Protein 4ZOH (pdb70)

B-factor: mean 32.74, std 12.35, range [12.88, 125.74]

Foldseek 3Di:
DQFQAQDDFPPVPCVVVVNFQAAVNDDDPQAKEKDFQWDQFLKWFKDKDADVQKAFCCLFPNPDCPPPGDGMAHATLGGGMMGIGSDDVVSVVVSVVIDMDIDHDDFFDDQVVQQVVPDDSDPPDPGLFPDWDKFKFFCQPVLQVPFPDKDWDKFWQFKFFQPQVAFKKKKWADQQDAIEIEILAQAQQQVLVVLCVRVVHNRYKYFDGAHRDQQFFRHFQHRVRSRLHSVNNVPRHMYIYGDDLLSCLQAIRIAGGKMWGKMWGHHLVLRTAEMETEMEAEQEAPHPRACVQLVVLQVLLVQCLVFQFPHRIYIYIYTYGYGSGHGHHRGQQSNQLNNQLVNLQVSLVVCVVSVHDSLVSCLVGGDAADQDADGSGDTAHFFGQNVQSVVCVVVVVVLVPDPFFKFKGKGKGFAQDDQKWKKKWFADLQGQIEIETSARDNPLSLQLLLLSLLCVLLVEPSVSYHYYYGICPVTVHGDYDDRLNCCFRRSLNSNVNSNVLNCLLQVLQCVVVVHNDDHHQKRADPPVGDIDHNSRSSNSCVVVVHGSMGMGMGGDPDGTHMKMHMKMWGWHADPLRAIATAEMEIEIEFWRRRHVNSLVVLLQVLQLLLLCSQAPAHFDADPSSHTPASDCVRGPRDDPVRGHPDYHYHYDHRAFDPGPNSGHGRNRVNNSTNNSRNVRRVCSVQPDRDRYDNCDSVNRD/DAFDDAAEAEDPADLRLLVVLQVQVFEAEDALCPVVVVCRVVHVHDGNYYYYPHVHCVLADWDDDPQKTKGRQNHFLVNLLVPPQAQQNVLSVQAADPVRRVRHGPQVQLLQAAQLHRRQFVQQQQQKWWWKDANVGTDIDTSVVQCPFRRHGPDGRSMGTTIMMGGRLPQKFWDWFADDPDRRDGGCKIKIKIFHDDDQATQAIWIWIGQQGRGIDTLVQLRVLRHRDGDDPPSLLVSLVSSLVPGNHDPVYNVVSSVVSSVRSSVTVVRRVD/DDDDDQPFWAWFWEAELNRIDIDTGGQPAFQLVVCVVVPLVQQDDDDQPQQAQLRWKQWQLDTDRSRPAGNRNSGPIYIYWCVNQADPPNHQLLRVLCVVLVVDDPCRLPRRQSRLLVSQCVVPLQDDLVSNCVSRNSHDDDPRVCPSNSRSSNSSSVVVD

CATH classification: 3.90.1170.50 (+4 more: 3.30.365.10, 3.30.365.10, 3.30.365.10)

Radius of gyration: 30.98 Å; Cα contacts (8 Å, |Δi|>4): 3026; chains: 3; bounding box: 85×87×77 Å

Secondary structure (DSSP, 8-state):
--TTS-PPPTTHHHHHTT---BGGG---TT-EEEEEEE-SSSSEEEEE--BTTEEEGGGTSTT--SSS-SSEE-STT-EEEEEEESSHHHHHHHHTT--EEEEE------HHHHTT-SS-SSTT-S-SEEEEEEEEEE-HHHHHHS-SEEEEEEEEEEEEE---SSPP-EEEEE-SS-EEEEES-S-HHHHHHHHHHHHT-S-EEEE--B----TTTTSSPPHHHHHHHHHHHHH-S-EEE---HHHHHHHS-EEEEEEEEEEEEE-TTS-EEEEEEEEEEE--S--HHHHHHHHHHHHHHHHHTTTTB---EEEEEEEEE--SSS-----TTTTHHHHHHHHHHHHHHHHHHTT--HHHHHHHHB--SSSEE-TTS-EE-SS-HHHHHHHHHHHHHHHHHSSSEEEEEEEE--B---SEEEEEEEE-TT--EEEEESS--SSS-HHHHHHHHHHHHHT--GGGEEEE--BTTSSS----S-TT-IIIIIHHHHHHHHHHHHHHHHHHHHHHTT---EETTEEE-TTT--EE-HHHHHHHHHHTT---EEEEEEE--SPPB--EEEEEEEEEE-TT--EEEEEEEEEEE-BS-S-HHHHHHHHHHHHHHHHHHHHT----B-TTS-BS--STTTS----GGGS-S-EEEEE--S---SSTT-B---TTHHHHHHHHHHHHHHHHTT-S---SSSPPGGGG-/--PPP-EEEE-SSHHHHHHHHHH-TT-EEESS-TTHHHHHHTTS---SEEEE-TT-GGG--EEE-SSEEEEETT-BHHHHHTS--TTHHHHHHTSS-HHHHHH-BHHHHHHH--TT-SHHHHHHHTT-EEEEEETTEEEEEEHHHHEEETTEES--TT-EEEEEEEE--TT-EEEEEEE-SSTTPPPSEEEEEEEEEETTEEEEEEEEEESSSSS-EE-HHHHHHHTTPBP-HHHHHHHHHHHGGG-------HHHHHHHHHHHHHHHHHHHH-/-EEE-TT--EEEEEEETTEEEEEEE-TT-BHHHHHHHTT-TTS----SSS-S-TTEEEETTEEEEGGGSBTGGGTT-EEE-GGGTSBTTBPPHHHHHHHHTT--SS-SSHHHHHHHHHHHHHH-SS--HHHHHHHTTT---SSS-SHHHHHHHHHHHHHH-

Solvent-accessible surface area: 39404 Å² total; per-residue (Å²): 160,55,32,32,98,80,41,79,6,76,22,0,110,113,11,1,18,5,127,14,40,4,2,24,25,30,110,53,120,53,28,43,7,0,0,6,16,32,3,120,60,6,8,0,102,11,143,24,112,114,66,173,21,6,22,10,0,78,34,4,8,89,65,137,19,32,13,0,0,14,117,5,0,0,5,22,1,0,1,0,0,0,0,15,15,156,35,27,1,59,0,31,35,43,38,96,65,21,98,40,93,53,92,120,47,92,66,13,44,54,24,49,128,0,42,124,44,167,26,63,0,30,60,67,44,114,28,0,47,95,32,76,100,137,48,141,14,60,68,19,120,98,0,29,177,72,22,82,63,56,15,69,43,42,0,56,0,4,5,0,1,0,2,2,3,9,12,4,1,0,0,0,76,21,86,42,100,58,0,24,0,35,1,2,2,4,2,1,5,66,2,58,66,16,0,35,117,62,29,67,55,126,65,9,64,0,29,7,20,24,4,1,2,0,28,9,1,2,27,9,0,4,8,1,4,15,0,0,0,72,1,0,40,118,45,132,107,5,0,3,0,22,6,16,5,39,17,5,2,32,12,2,1,0,0,5,29,3,51,0,73,8,43,0,0,0,80,129,73,0,42,3,10,0,6,83,20,37,0,6,0,6,0,0,0,16,5,83,35,0,3,99,25,3,10,37,13,0,79,14,0,0,63,0,6,4,1,0,3,80,8,54,0,4,21,0,12,0,30,0,0,4,0,0,4,2,8,0,3,6,6,16,0,13,1,7,2,2,0,0,0,0,1,0,0,0,0,0,3,0,0,74,97,28,73,53,54,12,0,76,0,0,18,96,8,0,0,72,95,19,103,68,78,6,42,21,49,6,52,0,28,25,13,36,2,66,106,2,1,97,36,0,57,119,45,9,63,98,4,109,174,62,105,27,23,4,0,0,0,3,0,0,0,2,0,0,58,27,75,73,0,0,0,66,0,15,5,114,94,97,10,82,6,24,0,3,0,0,1,0,5,10,12,50,2,12,0,0,5,0,0,0,0,0,1,36,21,0,67,20,61,20,141,122,5,78,12,97,52,1,11,24,97,39,8,127,42,0,20,0,8,53,11,18,0,8,32,0,0,0,0,0,0,0,33,69,0,0,76,90,0,43,73,37,0,55,94,2,0,10,136,62,27,141,32,146,124,20,128,106,0,32,5,39,37,112,195,97,56,89,124,7,56,25,68,86,0,0,76,49,0,97,154,73,72,60,77,3,59,16,47,4,89,20,79,26,175,53,85,35,0,0,0,1,1,0,0,0,0,4,0,76,33,41,45,1,0,37,22,86,10,44,76,1,5,0,0,0,0,4,0,34,8,8,6,21,37,11,12,40,1,17,0,1,1,0,0,9,4,1,4,0,3,0,22,16,1,6,3,88,47,40,147,83,1,67,15,108,20,26,20,0,81,47,0,3,0,6,2,0,52,34,8,0,96,85,0,39,24,81,76,52,86,55,2,123,8,76,6,71,13,2,1,6,3,17,19,18,0,0,0,0,0,0,1,0,0,0,0,0,0,0,4,40,41,42,166,119,86,10,42,104,2,17,8,104,28,58,48,15,73,20,9,0,8,98,3,0,0,0,34,9,106,70,47,77,42,0,5,64,9,10,69,112,64,127,71,5,113,42,0,16,3,6,29,39,26,0,26,56,0,3,82,41,123,35,136,8,43,41,0,0,5,12,79,129,22,91,120,14,46,67,53,64,108,76,66,107,55,19,44,0,0,4,13,3,26,10,42,66,0,25,118,33,98,2,20,0,0,10,62,0,0,49,46,21,18,10,6,0,28,37,5,14,6,9,0,6,28,24,0,37,46,8,30,35,27,9,8,0,6,0,0,0,13,0,0,74,1,80,0,49,0,17,26,131,202,34,91,73,74,32,74,3,161,68,0,9,128,58,97,107,53,27,32,49,85,80,6,21,13,8,9,9,0,14,1,42,8,10,108,64,40,77,70,1,11,29,30,6,36,84,7,5,28,24,104,7,35,0,0,0,0,0,0,0,61,57,53,74,61,45,2,89,34,6,32,0,0,0,2,14,0,25,70,34,10,43,42,0,118,4,0,12,115,18,2,94,46,88,164,70,73,124,133,27,14,72,115,0,0,55,48,0,40,111,26,5,122,22,102,107,59,34,30,126,8,29,80,88,1,0,50,36,1,0,84,85,0,0,69,71,5,36,187,70,103,76,8,62,46,118,80,129,17,133,2,43,1,67,0,41,54,108,160,66,102,29,97,4,28,1,2,36,0,0,0,4,5,0,24,106,48,52,21,34,2,4,5,37,3,5,3,28,14,40,4,1,2,2,4,0,8,15,89,45,52,0,1,0,0,3,0,0,0,0,1,9,3,35,59,7,95,5,35,0,2,32,26,17,30,145,137,68,148,37,32,43,0,0,43,0,0,79,66,32,4,0,0,12,9,3,17,9,0,4,0,0,0,1,0,0,30,16,3,10,158,55,70,92,132,3,76,85,132,64,0,23,82,6,0,4,1,2,3,7,11,8,6,2,0,10,10,0,7,81,0,0,76,19,0,7,126,84,89,119

InterPro domains:
  IPR000674 Aldehyde oxidase/xanthine dehydrogenase, a/b hammerhead [PF01315] (17-106)
  IPR000674 Aldehyde oxidase/xanthine dehydrogenase, a/b hammerhead [SM01008] (17-106)
  IPR008274 Aldehyde oxidase/xanthine dehydrogenase, first molybdopterin binding domain [PF02738] (122-366)
  IPR016208 Aldehyde oxidase/xanthine dehydrogenase-like [PTHR11908] (3-694)
  IPR036856 Aldehyde oxidase/xanthine dehydrogenase, a/b hammerhead superfamily [SSF54665] (2-122)
  IPR037165 Aldehyde oxidase/xanthine dehydrogenase, molybdopterin binding domain superfamily [SSF56003] (98-704)
  IPR046867 Aldehyde oxidase/xanthine dehydrogenase, second molybdopterin binding domain [PF20256] (403-648)
  IPR053554 Glyceraldehyde dehydrogenase-related [NF041018] (1-704)

Sequence (1136 aa):
MYIGKPIKRIEDLRLITGKGAYVDDIELPGTLFVAFVRSKYPHARIKVKKEEGIFTGEDINPGKDFPIATKETTYVGQPIAIVIAKDRYEAYDLIESVEVEYEELDYVLDPEKALEDKVKVHSGLSSNIYYHERWKGGDVEKAFKEADLTISDTLINQRVIASPLETRGALAYFDGNKLTFYSSTQSAHYLRRNLVDFLGFENIRVIQPDVGGAFGSKIIAHPEEYALAKLALMLRKPLKWVPTRTEEFISAGHGRDKKLKFEVAVKKDGTILGIRGTLIANLGAPYPDANDDESGNVKSTVRMLPGIYKIIGADIDAYAVHTNITPTQSYRGAGRPEGIYFIERIVNIVADELGIDQYEIRLKNAIDTLPYTNIFGVTYDSGNVKKLLEIGKKYYDELKKEDGCVGVSSYIEITAFGPWEVARISVKYDGKITLVTGTGPHGQGDATAFAQIAADVLELPIEKIEVRWGDTEIIEDGIGTWGSRTVTIGGSAVLLASQKLKDKLIEIGAKILNADEYKEGNVTHKKNGNKVTFNEIVKNAFKMGESLDTTAIYNVKQPPTTPYGVHLALVKVDGTGKVFVKKYVAVDDVGTVINPLLAEGQAIGGIVQGMAQALLEGAFFDENGQLLTTNFQDYPIPTAVEIPEKIDWYYEILGKSPHPTGSKGIGEAGAIAATPTIINAVEQCIKKRITKMPVKFEELVMYPPKFGYVIPDNLNEALEFLEEHQDARPLAGGHSLIPMLKLRLIRPSYIVEIRRFSNLSYITKDGNLYKIGALTTHYNISKSSIPLLSETASNIGDPQVRNMGTIGGSISHLDPSADYPAALIAMDAKVKITSRKGDRVVNFKSFAKDMFTPDLNPGELVTEIQVPTFEGYKFSYQKLERRAGDFAIVGVALLLKLSGDVIEDVRIGLTAVNNVAVRAKGAEEELLGKRLNDEIIEKAATRAMESANPTSGSAEYKKKMVKVLTKRAIITALKMKIINSDQKVKITLKINGEKYETEVEPRRLLVHVLRELGFTGVHIGCDTSNCGACTVIMNGKSVKSCTVLAVEADGAEILTVEGLAKDGKLHPIQEAFWENHALQCGYCTPGMIMEAYWLLREKPNPTEEEIREGISGNLCRCTGYQNIVKAIKAAAEKLS

Structure (mmCIF, N/CA/C/O backbone):
data_4ZOH
#
_entry.id   4ZOH
#
_cell.length_a   143.431
_cell.length_b   143.431
_cell.length_c   235.509
_cell.angle_alpha   90.00
_cell.angle_beta   90.00
_cell.angle_gamma   120.00
#
_symmetry.space_group_name_H-M   'P 65 2 2'
#
loop_
_entity.id
_entity.type
_entity.pdbx_description
1 polymer 'Putative oxidoreductase molybdopterin-binding subunit'
2 polymer 'Putative oxidoreductase FAD-binding subunit'
3 polymer 'Putative oxidoreductase iron-sulfur subunit'
4 non-polymer 'PTERIN CYTOSINE DINUCLEOTIDE'
5 non-polymer 'MOLYBDENUM ATOM'
6 non-polymer 'PENTAETHYLENE GLYCOL'
7 non-polymer DI(HYDROXYETHYL)ETHER
8 non-polymer 'FLAVIN-ADENINE DINUCLEOTIDE'
9 non-polymer 'TETRAETHYLENE GLYCOL'
10 non-polymer 'ACETIC ACID'
11 non-polymer 'FE2/S2 (INORGANIC) CLUSTER'
12 water water
#
loop_
_atom_site.group_PDB
_atom_site.id
_atom_site.type_symbol
_atom_site.label_atom_id
_atom_site.label_alt_id
_atom_site.label_comp_id
_atom_site.label_asym_id
_atom_site.label_entity_id
_atom_site.label_seq_id
_atom_site.pdbx_PDB_ins_code
_atom_site.Cartn_x
_atom_site.Cartn_y
_atom_site.Cartn_z
_atom_site.occupancy
_atom_site.B_iso_or_equiv
_atom_site.auth_seq_id
_atom_site.auth_comp_id
_atom_site.auth_asym_id
_atom_site.auth_atom_id
_atom_site.pdbx_PDB_model_num
ATOM 1 N N . MET A 1 1 ? 87.566 40.337 37.175 1.00 42.18 1 MET A N 1
ATOM 2 C CA . MET A 1 1 ? 88.484 41.183 36.428 1.00 40.00 1 MET A CA 1
ATOM 3 C C . MET A 1 1 ? 87.805 42.475 35.876 1.00 35.54 1 MET A C 1
ATOM 4 O O . MET A 1 1 ? 86.639 42.473 35.474 1.00 39.37 1 MET A O 1
ATOM 9 N N . TYR A 1 2 ? 88.562 43.569 35.824 1.00 31.31 2 TYR A N 1
ATOM 10 C CA . TYR A 1 2 ? 88.073 44.814 35.184 1.00 30.73 2 TYR A CA 1
ATOM 11 C C . TYR A 1 2 ? 88.266 44.916 33.684 1.00 26.04 2 TYR A C 1
ATOM 12 O O . TYR A 1 2 ? 87.445 45.544 33.017 1.00 30.06 2 TYR A O 1
ATOM 21 N N . ILE A 1 3 ? 89.346 44.343 33.159 1.00 28.71 3 ILE A N 1
ATOM 22 C CA . ILE A 1 3 ? 89.585 44.362 31.685 1.00 28.99 3 ILE A CA 1
ATOM 23 C C . ILE A 1 3 ? 88.394 43.642 30.994 1.00 30.46 3 ILE A C 1
ATOM 24 O O . ILE A 1 3 ? 88.056 42.539 31.385 1.00 30.83 3 ILE A O 1
ATOM 29 N N . GLY A 1 4 ? 87.748 44.300 30.033 1.00 28.54 4 GLY A N 1
ATOM 30 C CA . GLY A 1 4 ? 86.700 43.713 29.236 1.00 26.77 4 GLY A CA 1
ATOM 31 C C . GLY A 1 4 ? 85.369 44.199 29.750 1.00 28.29 4 GLY A C 1
ATOM 32 O O . GLY A 1 4 ? 84.382 44.082 29.060 1.00 27.89 4 GLY A O 1
ATOM 33 N N . LYS A 1 5 ? 85.360 44.847 30.909 1.00 28.41 5 LYS A N 1
ATOM 34 C CA . LYS A 1 5 ? 84.095 45.393 31.416 1.00 32.16 5 LYS A CA 1
ATOM 35 C C . LYS A 1 5 ? 83.843 46.834 31.014 1.00 32.03 5 LYS A C 1
ATOM 36 O O . LYS A 1 5 ? 84.839 47.681 30.937 1.00 25.75 5 LYS A O 1
ATOM 42 N N . PRO A 1 6 ? 82.534 47.154 30.800 1.00 28.79 6 PRO A N 1
ATOM 43 C CA . PRO A 1 6 ? 82.194 48.553 30.476 1.00 23.36 6 PRO A CA 1
ATOM 44 C C . PRO A 1 6 ? 82.301 49.425 31.730 1.00 23.77 6 PRO A C 1
ATOM 45 O O . PRO A 1 6 ? 81.319 49.999 32.150 1.00 24.88 6 PRO A O 1
ATOM 49 N N . ILE A 1 7 ? 83.501 49.567 32.291 1.00 23.98 7 ILE A N 1
ATOM 50 C CA . ILE A 1 7 ? 83.711 50.398 33.496 1.00 24.05 7 ILE A CA 1
ATOM 51 C C . ILE A 1 7 ? 83.473 51.878 33.229 1.00 26.32 7 ILE A C 1
ATOM 52 O O . ILE A 1 7 ? 83.991 52.431 32.217 1.00 27.53 7 ILE A O 1
ATOM 57 N N . LYS A 1 8 ? 82.645 52.531 34.053 1.00 24.64 8 LYS A N 1
ATOM 58 C CA . LYS A 1 8 ? 82.323 53.950 33.785 1.00 27.37 8 LYS A CA 1
ATOM 59 C C . LYS A 1 8 ? 83.582 54.846 34.055 1.00 24.36 8 LYS A C 1
ATOM 60 O O . LYS A 1 8 ? 84.448 54.468 34.842 1.00 24.09 8 LYS A O 1
ATOM 66 N N . ARG A 1 9 ? 83.629 56.040 33.470 1.00 23.20 9 ARG A N 1
ATOM 67 C CA . ARG A 1 9 ? 84.911 56.844 33.407 1.00 20.95 9 ARG A CA 1
ATOM 68 C C . ARG A 1 9 ? 85.227 57.438 34.752 1.00 21.35 9 ARG A C 1
ATOM 69 O O . ARG A 1 9 ? 84.375 58.145 35.414 1.00 22.33 9 ARG A O 1
ATOM 77 N N . ILE A 1 10 ? 86.428 57.119 35.196 1.00 20.56 10 ILE A N 1
ATOM 78 C CA . ILE A 1 10 ? 87.019 57.843 36.327 1.00 22.60 10 ILE A CA 1
ATOM 79 C C . ILE A 1 10 ? 87.217 59.355 35.989 1.00 22.32 10 ILE A C 1
ATOM 80 O O . ILE A 1 10 ? 87.364 60.167 36.880 1.00 21.69 10 ILE A O 1
ATOM 85 N N . GLU A 1 11 ? 87.279 59.702 34.710 1.00 22.30 11 GLU A N 1
ATOM 86 C CA . GLU A 1 11 ? 87.538 61.108 34.315 1.00 22.89 11 GLU A CA 1
ATOM 87 C C . GLU A 1 11 ? 86.299 61.983 34.531 1.00 24.86 11 GLU A C 1
ATOM 88 O O . GLU A 1 11 ? 86.472 63.206 34.581 1.00 22.05 11 GLU A O 1
ATOM 94 N N . ASP A 1 12 ? 85.079 61.392 34.644 1.00 20.08 12 ASP A N 1
ATOM 95 C CA . ASP A 1 12 ? 83.856 62.216 34.480 1.00 21.42 12 ASP A CA 1
ATOM 96 C C . ASP A 1 12 ? 83.584 63.218 35.583 1.00 20.75 12 ASP A C 1
ATOM 97 O O . ASP A 1 12 ? 83.118 64.356 35.295 1.00 21.03 12 ASP A O 1
ATOM 102 N N . LEU A 1 13 ? 83.945 62.851 36.819 1.00 19.98 13 LEU A N 1
ATOM 103 C CA . LEU A 1 13 ? 83.470 63.630 37.977 1.00 24.39 13 LEU A CA 1
ATOM 104 C C . LEU A 1 13 ? 83.884 65.099 37.927 1.00 24.88 13 LEU A C 1
ATOM 105 O O . LEU A 1 13 ? 83.039 65.994 38.101 1.00 22.12 13 LEU A O 1
ATOM 110 N N . ARG A 1 14 ? 85.174 65.349 37.645 1.00 22.70 14 ARG A N 1
ATOM 111 C CA . ARG A 1 14 ? 85.657 66.750 37.574 1.00 23.06 14 ARG A CA 1
ATOM 112 C C . ARG A 1 14 ? 84.949 67.526 36.488 1.00 22.58 14 ARG A C 1
ATOM 113 O O . ARG A 1 14 ? 84.707 68.724 36.628 1.00 22.83 14 ARG A O 1
ATOM 121 N N . LEU A 1 15 ? 84.681 66.838 35.376 1.00 22.61 15 LEU A N 1
ATOM 122 C CA . LEU A 1 15 ? 84.232 67.492 34.169 1.00 21.23 15 LEU A CA 1
ATOM 123 C C . LEU A 1 15 ? 82.728 67.760 34.159 1.00 21.63 15 LEU A C 1
ATOM 124 O O . LEU A 1 15 ? 82.319 68.760 33.622 1.00 17.36 15 LEU A O 1
ATOM 129 N N . ILE A 1 16 ? 81.925 66.879 34.767 1.00 18.54 16 ILE A N 1
ATOM 130 C CA . ILE A 1 16 ? 80.463 67.097 34.816 1.00 21.28 16 ILE A CA 1
ATOM 131 C C . ILE A 1 16 ? 80.077 68.109 35.829 1.00 18.62 16 ILE A C 1
ATOM 132 O O . ILE A 1 16 ? 78.976 68.637 35.766 1.00 22.47 16 ILE A O 1
ATOM 137 N N . THR A 1 17 ? 81.005 68.398 36.733 1.00 19.16 17 THR A N 1
ATOM 138 C CA . THR A 1 17 ? 80.842 69.425 37.815 1.00 19.13 17 THR A CA 1
ATOM 139 C C . THR A 1 17 ? 81.613 70.718 37.488 1.00 19.62 17 THR A C 1
ATOM 140 O O . THR A 1 17 ? 81.568 71.721 38.264 1.00 19.54 17 THR A O 1
ATOM 144 N N . GLY A 1 18 ? 82.247 70.750 36.310 1.00 17.92 18 GLY A N 1
ATOM 145 C CA . GLY A 1 18 ? 82.850 72.018 35.835 1.00 18.72 18 GLY A CA 1
ATOM 146 C C . GLY A 1 18 ? 84.080 72.397 36.606 1.00 17.20 18 GLY A C 1
ATOM 147 O O . GLY A 1 18 ? 84.406 73.552 36.727 1.00 18.68 18 GLY A O 1
ATOM 148 N N . LYS A 1 19 ? 84.743 71.398 37.130 1.00 21.69 19 LYS A N 1
ATOM 149 C CA . LYS A 1 19 ? 86.007 71.548 37.890 1.00 23.80 19 LYS A CA 1
ATOM 150 C C . LYS A 1 19 ? 87.195 71.045 37.070 1.00 23.25 19 LYS A C 1
ATOM 151 O O . LYS A 1 19 ? 88.245 70.810 37.620 1.00 24.22 19 LYS A O 1
ATOM 157 N N . GLY A 1 20 ? 87.052 70.865 35.760 1.00 21.33 20 GLY A N 1
ATOM 158 C CA . GLY A 1 20 ? 88.281 70.778 34.950 1.00 23.55 20 GLY A CA 1
ATOM 159 C C . GLY A 1 20 ? 89.193 72.032 35.041 1.00 19.86 20 GLY A C 1
ATOM 160 O O . GLY A 1 20 ? 88.868 73.057 35.684 1.00 17.81 20 GLY A O 1
ATOM 161 N N . ALA A 1 21 ? 90.309 71.954 34.342 1.00 20.76 21 ALA A N 1
ATOM 162 C CA . ALA A 1 21 ? 91.167 73.127 34.149 1.00 20.21 21 ALA A CA 1
ATOM 163 C C . ALA A 1 21 ? 91.801 72.929 32.787 1.00 20.02 21 ALA A C 1
ATOM 164 O O . ALA A 1 21 ? 92.793 72.204 32.618 1.00 20.18 21 ALA A O 1
ATOM 166 N N . TYR A 1 22 ? 91.144 73.544 31.806 1.00 18.07 22 TYR A N 1
ATOM 167 C CA . TYR A 1 22 ? 91.680 73.589 30.446 1.00 18.06 22 TYR A CA 1
ATOM 168 C C . TYR A 1 22 ? 92.628 74.834 30.431 1.00 17.26 22 TYR A C 1
ATOM 169 O O . TYR A 1 22 ? 92.613 75.647 31.383 1.00 16.56 22 TYR A O 1
ATOM 178 N N . VAL A 1 23 ? 93.406 74.976 29.362 1.00 16.45 23 VAL A N 1
ATOM 179 C CA . VAL A 1 23 ? 94.487 75.995 29.359 1.00 14.81 23 VAL A CA 1
ATOM 180 C C . VAL A 1 23 ? 94.007 77.394 29.710 1.00 15.08 23 VAL A C 1
ATOM 181 O O . VAL A 1 23 ? 94.699 78.109 30.436 1.00 13.70 23 VAL A O 1
ATOM 185 N N . ASP A 1 24 ? 92.813 77.798 29.223 1.00 16.41 24 ASP A N 1
ATOM 186 C CA . ASP A 1 24 ? 92.365 79.163 29.495 1.00 16.22 24 ASP A CA 1
ATOM 187 C C . ASP A 1 24 ? 91.767 79.360 30.891 1.00 18.62 24 ASP A C 1
ATOM 188 O O . ASP A 1 24 ? 91.521 80.521 31.317 1.00 16.45 24 ASP A O 1
ATOM 193 N N . ASP A 1 25 ? 91.631 78.243 31.631 1.00 17.82 25 ASP A N 1
ATOM 194 C CA . ASP A 1 25 ? 91.206 78.302 33.022 1.00 19.28 25 ASP A CA 1
ATOM 195 C C . ASP A 1 25 ? 92.388 78.560 33.955 1.00 22.57 25 ASP A C 1
ATOM 196 O O . ASP A 1 25 ? 92.204 78.573 35.193 1.00 18.47 25 ASP A O 1
ATOM 201 N N . ILE A 1 26 ? 93.599 78.643 33.382 1.00 19.70 26 ILE A N 1
ATOM 202 C CA . ILE A 1 26 ? 94.815 78.835 34.174 1.00 19.51 26 ILE A CA 1
ATOM 203 C C . ILE A 1 26 ? 95.298 80.261 34.105 1.00 21.20 26 ILE A C 1
ATOM 204 O O . ILE A 1 26 ? 95.274 80.857 33.052 1.00 21.28 26 ILE A O 1
ATOM 209 N N . GLU A 1 27 ? 95.726 80.786 35.248 1.00 22.06 27 GLU A N 1
ATOM 210 C CA . GLU A 1 27 ? 96.208 82.157 35.374 1.00 27.68 27 GLU A CA 1
ATOM 211 C C . GLU A 1 27 ? 97.491 82.161 36.207 1.00 28.87 27 GLU A C 1
ATOM 212 O O . GLU A 1 27 ? 97.620 81.393 37.141 1.00 26.61 27 GLU A O 1
ATOM 218 N N . LEU A 1 28 ? 98.414 83.060 35.895 1.00 25.47 28 LEU A N 1
ATOM 219 C CA . LEU A 1 28 ? 99.534 83.308 36.776 1.00 23.23 28 LEU A CA 1
ATOM 220 C C . LEU A 1 28 ? 99.566 84.833 37.107 1.00 24.51 28 LEU A C 1
ATOM 221 O O . LEU A 1 28 ? 98.929 85.643 36.402 1.00 24.16 28 LEU A O 1
ATOM 226 N N . PRO A 1 29 ? 100.294 85.242 38.156 1.00 26.17 29 PRO A N 1
ATOM 227 C CA . PRO A 1 29 ? 100.356 86.693 38.532 1.00 24.17 29 PRO A CA 1
ATOM 228 C C . PRO A 1 29 ? 100.923 87.523 37.358 1.00 22.84 29 PRO A C 1
ATOM 229 O O . PRO A 1 29 ? 101.904 87.115 36.755 1.00 22.24 29 PRO A O 1
ATOM 233 N N . GLY A 1 30 ? 100.302 88.654 37.053 1.00 21.65 30 GLY A N 1
ATOM 234 C CA . GLY A 1 30 ? 100.695 89.516 35.943 1.00 22.42 30 GLY A CA 1
ATOM 235 C C . GLY A 1 30 ? 100.600 88.963 34.534 1.00 22.08 30 GLY A C 1
ATOM 236 O O . GLY A 1 30 ? 101.238 89.483 33.646 1.00 23.27 30 GLY A O 1
ATOM 237 N N . THR A 1 31 ? 99.796 87.932 34.313 1.00 21.33 31 THR A N 1
ATOM 238 C CA . THR A 1 31 ? 99.658 87.322 32.991 1.00 20.51 31 THR A CA 1
ATOM 239 C C . THR A 1 31 ? 99.234 88.355 31.965 1.00 20.11 31 THR A C 1
ATOM 240 O O . THR A 1 31 ? 98.307 89.105 32.215 1.00 18.52 31 THR A O 1
ATOM 244 N N . LEU A 1 32 ? 99.939 88.398 30.847 1.00 17.69 32 LEU A N 1
ATOM 245 C CA . LEU A 1 32 ? 99.602 89.258 29.737 1.00 20.50 32 LEU A CA 1
ATOM 246 C C . LEU A 1 32 ? 98.906 88.437 28.621 1.00 20.34 32 LEU A C 1
ATOM 247 O O . LEU A 1 32 ? 99.055 87.202 28.562 1.00 22.03 32 LEU A O 1
ATOM 252 N N . PHE A 1 33 ? 98.148 89.116 27.761 1.00 19.50 33 PHE A N 1
ATOM 253 C CA . PHE A 1 33 ? 97.445 88.436 26.676 1.00 22.37 33 PHE A CA 1
ATOM 254 C C . PHE A 1 33 ? 98.107 88.722 25.347 1.00 23.07 33 PHE A C 1
ATOM 255 O O . PHE A 1 33 ? 98.485 89.865 25.079 1.00 21.92 33 PHE A O 1
ATOM 263 N N . VAL A 1 34 ? 98.243 87.671 24.538 1.00 22.58 34 VAL A N 1
ATOM 264 C CA . VAL A 1 34 ? 98.965 87.684 23.244 1.00 22.54 34 VAL A CA 1
ATOM 265 C C . VAL A 1 34 ? 97.984 87.367 22.111 1.00 24.29 34 VAL A C 1
ATOM 266 O O . VAL A 1 34 ? 97.257 86.373 22.179 1.00 24.22 34 VAL A O 1
ATOM 270 N N . ALA A 1 35 ? 97.969 88.189 21.067 1.00 21.58 35 ALA A N 1
ATOM 271 C CA . ALA A 1 35 ? 97.202 87.864 19.862 1.00 21.77 35 ALA A CA 1
ATOM 272 C C . ALA A 1 35 ? 98.131 87.988 18.657 1.00 25.06 35 ALA A C 1
ATOM 273 O O . ALA A 1 35 ? 99.098 88.779 18.697 1.00 26.16 35 ALA A O 1
ATOM 275 N N . PHE A 1 36 ? 97.848 87.222 17.597 1.00 22.27 36 PHE A N 1
ATOM 276 C CA . PHE A 1 36 ? 98.603 87.296 16.374 1.00 23.05 36 PHE A CA 1
ATOM 277 C C . PHE A 1 36 ? 97.871 88.052 15.271 1.00 26.12 36 PHE A C 1
ATOM 278 O O . PHE A 1 36 ? 96.675 87.854 15.076 1.00 30.72 36 PHE A O 1
ATOM 286 N N . VAL A 1 37 ? 98.594 88.954 14.586 1.00 27.76 37 VAL A N 1
ATOM 287 C CA . VAL A 1 37 ? 98.151 89.564 13.317 1.00 24.80 37 VAL A CA 1
ATOM 288 C C . VAL A 1 37 ? 98.422 88.511 12.261 1.00 22.34 37 VAL A C 1
ATOM 289 O O . VAL A 1 37 ? 99.486 87.863 12.278 1.00 25.68 37 VAL A O 1
ATOM 293 N N . ARG A 1 38 ? 97.446 88.293 11.385 1.00 21.39 38 ARG A N 1
ATOM 294 C CA . ARG A 1 38 ? 97.563 87.223 10.327 1.00 23.71 38 ARG A CA 1
ATOM 295 C C . ARG A 1 38 ? 97.465 87.782 8.896 1.00 24.75 38 ARG A C 1
ATOM 296 O O . ARG A 1 38 ? 96.839 88.856 8.694 1.00 23.00 38 ARG A O 1
ATOM 304 N N . SER A 1 39 ? 98.105 87.096 7.940 1.00 25.48 39 SER A N 1
ATOM 305 C CA . SER A 1 39 ? 98.092 87.553 6.538 1.00 27.58 39 SER A CA 1
ATOM 306 C C . SER A 1 39 ? 96.663 87.639 6.039 1.00 30.41 39 SER A C 1
ATOM 307 O O . SER A 1 39 ? 95.843 86.675 6.224 1.00 27.96 39 SER A O 1
ATOM 310 N N . LYS A 1 40 ? 96.325 88.780 5.447 1.00 26.30 40 LYS A N 1
ATOM 311 C CA . LYS A 1 40 ? 95.064 88.832 4.706 1.00 28.93 40 LYS A CA 1
ATOM 312 C C . LYS A 1 40 ? 95.247 88.415 3.243 1.00 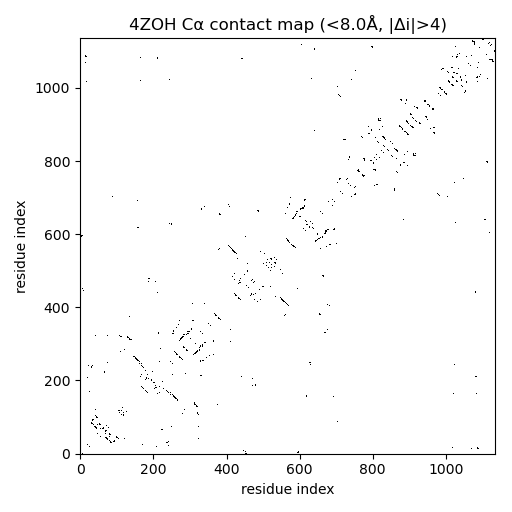26.69 40 LYS A C 1
ATOM 313 O O . LYS A 1 40 ? 94.290 88.356 2.504 1.00 28.16 40 LYS A O 1
ATOM 319 N N . TYR A 1 41 ? 96.460 88.042 2.839 1.00 26.14 41 TYR A N 1
ATOM 320 C CA . TYR A 1 41 ? 96.710 87.610 1.446 1.00 25.62 41 TYR A CA 1
ATOM 321 C C . TYR A 1 41 ? 97.326 86.235 1.348 1.00 28.63 41 TYR A C 1
ATOM 322 O O . TYR A 1 41 ? 98.054 85.814 2.262 1.00 25.12 41 TYR A O 1
ATOM 331 N N . PRO A 1 42 ? 97.024 85.506 0.244 1.00 28.34 42 PRO A N 1
ATOM 332 C CA . PRO A 1 42 ? 97.598 84.174 0.049 1.00 28.49 42 PRO A CA 1
ATOM 333 C C . PRO A 1 42 ? 99.100 84.142 -0.158 1.00 28.55 42 PRO A C 1
ATOM 334 O O . PRO A 1 42 ? 99.779 83.135 0.200 1.00 28.42 42 PRO A O 1
ATOM 338 N N . HIS A 1 43 ? 99.631 85.199 -0.771 1.00 29.91 43 HIS A N 1
ATOM 339 C CA . HIS A 1 43 ? 101.086 85.278 -1.087 1.00 26.43 43 HIS A CA 1
ATOM 340 C C . HIS A 1 43 ? 101.501 86.731 -1.262 1.00 32.43 43 HIS A C 1
ATOM 341 O O . HIS A 1 43 ? 100.965 87.453 -2.105 1.00 32.01 43 HIS A O 1
ATOM 348 N N . ALA A 1 44 ? 102.407 87.180 -0.395 1.00 35.11 44 ALA A N 1
ATOM 349 C CA . ALA A 1 44 ? 102.779 88.603 -0.319 1.00 32.51 44 ALA A CA 1
ATOM 350 C C . ALA A 1 44 ? 104.113 88.767 0.341 1.00 34.20 44 ALA A C 1
ATOM 351 O O . ALA A 1 44 ? 104.516 87.952 1.223 1.00 33.32 44 ALA A O 1
ATOM 353 N N . ARG A 1 45 ? 104.812 89.815 -0.109 1.00 33.57 45 ARG A N 1
ATOM 354 C CA . ARG A 1 45 ? 105.927 90.339 0.688 1.00 35.37 45 ARG A CA 1
ATOM 355 C C . ARG A 1 45 ? 105.365 91.245 1.724 1.00 27.71 45 ARG A C 1
ATOM 356 O O . ARG A 1 45 ? 104.350 91.905 1.490 1.00 29.26 45 ARG A O 1
ATOM 364 N N . ILE A 1 46 ? 105.991 91.214 2.898 1.00 29.35 46 ILE A N 1
ATOM 365 C CA . ILE A 1 46 ? 105.491 91.993 4.037 1.00 31.73 46 ILE A CA 1
ATOM 366 C C . ILE A 1 46 ? 106.546 92.861 4.744 1.00 29.87 46 ILE A C 1
ATOM 367 O O . ILE A 1 46 ? 107.693 92.436 4.900 1.00 27.38 46 ILE A O 1
ATOM 372 N N . LYS A 1 47 ? 106.103 94.016 5.218 1.00 31.18 47 LYS A N 1
ATOM 373 C CA . LYS A 1 47 ? 106.864 94.860 6.176 1.00 39.59 47 LYS A CA 1
ATOM 374 C C . LYS A 1 47 ? 105.910 95.229 7.247 1.00 35.39 47 LYS A C 1
ATOM 375 O O . LYS A 1 47 ? 104.785 95.684 6.972 1.00 37.50 47 LYS A O 1
ATOM 381 N N . VAL A 1 48 ? 106.353 94.994 8.463 1.00 36.40 48 VAL A N 1
ATOM 382 C CA . VAL A 1 48 ? 105.546 95.278 9.610 1.00 36.40 48 VAL A CA 1
ATOM 383 C C . VAL A 1 48 ? 106.332 96.227 10.467 1.00 38.80 48 VAL A C 1
ATOM 384 O O . VAL A 1 48 ? 107.473 95.944 10.789 1.00 39.71 48 VAL A O 1
ATOM 388 N N . LYS A 1 49 ? 105.715 97.344 10.832 1.00 41.62 49 LYS A N 1
ATOM 389 C CA . LYS A 1 49 ? 106.354 98.292 11.717 1.00 49.63 49 LYS A CA 1
ATOM 390 C C . LYS A 1 49 ? 106.342 97.755 13.172 1.00 57.06 49 LYS A C 1
ATOM 391 O O . LYS A 1 49 ? 105.243 97.627 13.798 1.00 43.56 49 LYS A O 1
ATOM 397 N N . LYS A 1 50 ? 107.545 97.420 13.671 1.00 54.74 50 LYS A N 1
ATOM 398 C CA . LYS A 1 50 ? 107.771 97.052 15.087 1.00 52.98 50 LYS A CA 1
ATOM 399 C C . LYS A 1 50 ? 107.527 98.320 15.896 1.00 53.07 50 LYS A C 1
ATOM 400 O O . LYS A 1 50 ? 107.970 99.406 15.496 1.00 51.55 50 LYS A O 1
ATOM 406 N N . GLU A 1 51 ? 106.730 98.174 16.961 1.00 50.97 51 GLU A N 1
ATOM 407 C CA . GLU A 1 51 ? 106.193 99.292 17.798 1.00 44.53 51 GLU A CA 1
ATOM 408 C C . GLU A 1 51 ? 105.931 98.787 19.211 1.00 43.29 51 GLU A C 1
ATOM 409 O O . GLU A 1 51 ? 106.065 97.596 19.469 1.00 47.03 51 GLU A O 1
ATOM 415 N N . GLU A 1 52 ? 105.628 99.687 20.142 1.00 41.70 52 GLU A N 1
ATOM 416 C CA . GLU A 1 52 ? 105.444 99.302 21.523 1.00 40.67 52 GLU A CA 1
ATOM 417 C C . GLU A 1 52 ? 104.255 98.297 21.638 1.00 37.43 52 GLU A C 1
ATOM 418 O O . GLU A 1 52 ? 103.125 98.632 21.283 1.00 34.41 52 GLU A O 1
ATOM 424 N N . GLY A 1 53 ? 104.541 97.074 22.096 1.00 34.55 53 GLY A N 1
ATOM 425 C CA . GLY A 1 53 ? 103.520 96.031 22.271 1.00 31.02 53 GLY A CA 1
ATOM 426 C C . GLY A 1 53 ? 103.341 95.243 20.985 1.00 32.93 53 GLY A C 1
ATOM 427 O O . GLY A 1 53 ? 102.502 94.345 20.948 1.00 26.52 53 GLY A O 1
ATOM 428 N N . ILE A 1 54 ? 104.164 95.549 19.954 1.00 28.36 54 ILE A N 1
ATOM 429 C CA . ILE A 1 54 ? 104.067 94.943 18.611 1.00 26.98 54 ILE A CA 1
ATOM 430 C C . ILE A 1 54 ? 105.375 94.325 18.248 1.00 26.55 54 ILE A C 1
ATOM 431 O O . ILE A 1 54 ? 106.400 95.003 18.176 1.00 32.15 54 ILE A O 1
ATOM 436 N N . PHE A 1 55 ? 105.360 93.001 18.115 1.00 26.16 55 PHE A N 1
ATOM 437 C CA . PHE A 1 55 ? 106.517 92.172 17.758 1.00 22.39 55 PHE A CA 1
ATOM 438 C C . PHE A 1 55 ? 106.340 91.602 16.351 1.00 24.84 55 PHE A C 1
ATOM 439 O O . PHE A 1 55 ? 105.204 91.520 15.834 1.00 22.29 55 PHE A O 1
ATOM 447 N N . THR A 1 56 ? 107.443 91.203 15.717 1.00 23.85 56 THR A N 1
ATOM 448 C CA . THR A 1 56 ? 107.296 90.740 14.339 1.00 27.14 56 THR A CA 1
ATOM 449 C C . THR A 1 56 ? 108.032 89.440 14.238 1.00 25.01 56 THR A C 1
ATOM 450 O O . THR A 1 56 ? 108.663 89.009 15.207 1.00 25.73 56 THR A O 1
ATOM 454 N N . GLY A 1 57 ? 108.032 88.858 13.047 1.00 25.54 57 GLY A N 1
ATOM 455 C CA . GLY A 1 57 ? 108.727 87.617 12.865 1.00 25.83 57 GLY A CA 1
ATOM 456 C C . GLY A 1 57 ? 110.193 87.724 13.154 1.00 26.25 57 GLY A C 1
ATOM 457 O O . GLY A 1 57 ? 110.829 86.707 13.449 1.00 28.01 57 GLY A O 1
ATOM 458 N N . GLU A 1 58 ? 110.758 88.923 13.008 1.00 25.73 58 GLU A N 1
ATOM 459 C CA . GLU A 1 58 ? 112.225 89.120 13.255 1.00 29.77 58 GLU A CA 1
ATOM 460 C C . GLU A 1 58 ? 112.577 88.882 14.697 1.00 26.70 58 GLU A C 1
ATOM 461 O O . GLU A 1 58 ? 113.669 88.464 14.988 1.00 26.62 58 GLU A O 1
ATOM 467 N N . ASP A 1 59 ? 111.623 89.138 15.585 1.00 25.84 59 ASP A N 1
ATOM 468 C CA . ASP A 1 59 ? 111.786 88.836 17.000 1.00 29.44 59 ASP A CA 1
ATOM 469 C C . ASP A 1 59 ? 111.756 87.358 17.314 1.00 27.78 59 ASP A C 1
ATOM 470 O O . ASP A 1 59 ? 112.182 86.959 18.386 1.00 30.10 59 ASP A O 1
ATOM 475 N N . ILE A 1 60 ? 111.248 86.549 16.386 1.00 28.42 60 ILE A N 1
ATOM 476 C CA . ILE A 1 60 ? 111.062 85.136 16.611 1.00 26.28 60 ILE A CA 1
ATOM 477 C C . ILE A 1 60 ? 112.024 84.222 15.841 1.00 27.14 60 ILE A C 1
ATOM 478 O O . ILE A 1 60 ? 112.606 83.267 16.389 1.00 26.69 60 ILE A O 1
ATOM 483 N N . ASN A 1 61 ? 112.141 84.440 14.540 1.00 27.98 61 ASN A N 1
ATOM 484 C CA . ASN A 1 61 ? 112.936 83.547 13.730 1.00 27.78 61 ASN A CA 1
ATOM 485 C C . ASN A 1 61 ? 113.641 84.428 12.612 1.00 31.57 61 ASN A C 1
ATOM 486 O O . ASN A 1 61 ? 113.375 84.242 11.411 1.00 28.64 61 ASN A O 1
ATOM 491 N N . PRO A 1 62 ? 114.490 85.428 13.029 1.00 33.19 62 PRO A N 1
ATOM 492 C CA . PRO A 1 62 ? 115.183 86.308 12.062 1.00 35.71 62 PRO A CA 1
ATOM 493 C C . PRO A 1 62 ? 115.845 85.460 10.948 1.00 33.46 62 PRO A C 1
ATOM 494 O O . PRO A 1 62 ? 116.407 84.378 11.218 1.00 34.21 62 PRO A O 1
ATOM 498 N N . GLY A 1 63 ? 115.656 85.868 9.701 1.00 30.72 63 GLY A N 1
ATOM 499 C CA . GLY A 1 63 ? 116.307 85.144 8.620 1.00 35.61 63 GLY A CA 1
ATOM 500 C C . GLY A 1 63 ? 115.475 84.000 8.106 1.00 40.30 63 GLY A C 1
ATOM 501 O O . GLY A 1 63 ? 115.897 83.325 7.182 1.00 37.74 63 GLY A O 1
ATOM 502 N N . LYS A 1 64 ? 114.287 83.771 8.694 1.00 35.25 64 LYS A N 1
ATOM 503 C CA . LYS A 1 64 ? 113.377 82.717 8.218 1.00 31.08 64 LYS A CA 1
ATOM 504 C C . LYS A 1 64 ? 111.943 83.206 8.110 1.00 29.04 64 LYS A C 1
ATOM 505 O O . LYS A 1 64 ? 111.569 84.261 8.638 1.00 31.77 64 LYS A O 1
ATOM 511 N N . ASP A 1 65 ? 111.151 82.499 7.345 1.00 28.87 65 ASP A N 1
ATOM 512 C CA . ASP A 1 65 ? 109.763 82.906 7.193 1.00 36.17 65 ASP A CA 1
ATOM 513 C C . ASP A 1 65 ? 108.826 81.924 7.975 1.00 36.41 65 ASP A C 1
ATOM 514 O O . ASP A 1 65 ? 107.624 81.970 7.790 1.00 41.21 65 ASP A O 1
ATOM 519 N N . PHE A 1 66 ? 109.387 81.026 8.786 1.00 39.03 66 PHE A N 1
ATOM 520 C CA . PHE A 1 66 ? 108.642 79.989 9.582 1.00 37.20 66 PHE A CA 1
ATOM 521 C C . PHE A 1 66 ? 109.449 79.851 10.859 1.00 39.61 66 PHE A C 1
ATOM 522 O O . PHE A 1 66 ? 110.691 79.852 10.766 1.00 33.12 66 PHE A O 1
ATOM 530 N N . PRO A 1 67 ? 108.789 79.730 12.038 1.00 33.85 67 PRO A N 1
ATOM 531 C CA . PRO A 1 67 ? 107.296 79.645 12.175 1.00 32.23 67 PRO A CA 1
ATOM 532 C C . PRO A 1 67 ? 106.519 80.901 11.838 1.00 27.98 67 PRO A C 1
ATOM 533 O O . PRO A 1 67 ? 105.349 80.810 11.360 1.00 32.60 67 PRO A O 1
ATOM 537 N N . ILE A 1 68 ? 107.108 82.071 12.102 1.00 25.42 68 ILE A N 1
ATOM 538 C CA . ILE A 1 68 ? 106.404 83.350 11.826 1.00 23.46 68 ILE A CA 1
ATOM 539 C C . ILE A 1 68 ? 106.976 83.967 10.513 1.00 28.49 68 ILE A C 1
ATOM 540 O O . ILE A 1 68 ? 108.186 83.912 10.312 1.00 30.23 68 ILE A O 1
ATOM 545 N N . ALA A 1 69 ? 106.130 84.515 9.623 1.00 30.90 69 ALA A N 1
ATOM 546 C CA . ALA A 1 69 ? 106.645 85.081 8.393 1.00 29.38 69 ALA A CA 1
ATOM 547 C C . ALA A 1 69 ? 107.297 86.387 8.774 1.00 32.98 69 ALA A C 1
ATOM 548 O O . ALA A 1 69 ? 106.735 87.148 9.620 1.00 30.63 69 ALA A O 1
ATOM 550 N N . THR A 1 70 ? 108.476 86.625 8.165 1.00 32.22 70 THR A N 1
ATOM 551 C CA . THR A 1 70 ? 109.279 87.902 8.323 1.00 32.36 70 THR A CA 1
ATOM 552 C C . THR A 1 70 ? 109.294 88.783 7.078 1.00 30.83 70 THR A C 1
ATOM 553 O O . THR A 1 70 ? 108.878 89.922 7.156 1.00 32.94 70 THR A O 1
ATOM 557 N N . LYS A 1 71 ? 109.716 88.239 5.925 1.00 38.75 71 LYS A N 1
ATOM 558 C CA . LYS A 1 71 ? 109.643 88.939 4.586 1.00 38.45 71 LYS A CA 1
ATOM 559 C C . LYS A 1 71 ? 108.515 88.504 3.672 1.00 39.17 71 LYS A C 1
ATOM 560 O O . LYS A 1 71 ? 108.052 89.295 2.806 1.00 38.16 71 LYS A O 1
ATOM 566 N N . GLU A 1 72 ? 108.090 87.239 3.818 1.00 35.44 72 GLU A N 1
ATOM 567 C CA . GLU A 1 72 ? 107.169 86.672 2.851 1.00 31.16 72 GLU A CA 1
ATOM 568 C C . GLU A 1 72 ? 106.139 85.734 3.517 1.00 29.85 72 GLU A C 1
ATOM 569 O O . GLU A 1 72 ? 106.515 84.692 4.103 1.00 24.09 72 GLU A O 1
ATOM 575 N N . THR A 1 73 ? 104.870 86.124 3.397 1.00 30.51 73 THR A N 1
ATOM 576 C CA . THR A 1 73 ? 103.764 85.319 3.866 1.00 32.23 73 THR A CA 1
ATOM 577 C C . THR A 1 73 ? 103.172 84.453 2.744 1.00 33.01 73 THR A C 1
ATOM 578 O O . THR A 1 73 ? 102.921 84.980 1.649 1.00 36.49 73 THR A O 1
ATOM 582 N N . THR A 1 74 ? 102.909 83.171 3.063 1.00 29.35 74 THR A N 1
ATOM 583 C CA . THR A 1 74 ? 102.448 82.150 2.155 1.00 25.72 74 THR A CA 1
ATOM 584 C C . THR A 1 74 ? 101.012 81.578 2.278 1.00 31.23 74 THR A C 1
ATOM 585 O O . THR A 1 74 ? 100.710 80.592 1.571 1.00 27.33 74 THR A O 1
ATOM 589 N N . TYR A 1 75 ? 100.139 82.179 3.113 1.00 27.74 75 TYR A N 1
ATOM 590 C CA . TYR A 1 75 ? 98.713 81.771 3.218 1.00 26.65 75 TYR A CA 1
ATOM 591 C C . TYR A 1 75 ? 97.957 82.768 4.025 1.00 25.53 75 TYR A C 1
ATOM 592 O O . TYR A 1 75 ? 98.502 83.303 5.008 1.00 28.29 75 TYR A O 1
ATOM 601 N N . VAL A 1 76 ? 96.735 83.074 3.608 1.00 24.27 76 VAL A N 1
ATOM 602 C CA . VAL A 1 76 ? 95.771 83.761 4.468 1.00 24.98 76 VAL A CA 1
ATOM 603 C C . VAL A 1 76 ? 95.687 82.982 5.807 1.00 27.87 76 VAL A C 1
ATOM 604 O O . VAL A 1 76 ? 95.639 81.714 5.816 1.00 26.87 76 VAL A O 1
ATOM 608 N N . GLY A 1 77 ? 95.822 83.734 6.906 1.00 26.47 77 GLY A N 1
ATOM 609 C CA . GLY A 1 77 ? 95.812 83.173 8.260 1.00 24.30 77 GLY A CA 1
ATOM 610 C C . GLY A 1 77 ? 97.204 82.992 8.850 1.00 27.29 77 GLY A C 1
ATOM 611 O O . GLY A 1 77 ? 97.317 82.640 10.052 1.00 23.50 77 GLY A O 1
ATOM 612 N N . GLN A 1 78 ? 98.262 83.173 8.033 1.00 21.83 78 GLN A N 1
ATOM 613 C CA . GLN A 1 78 ? 99.608 83.035 8.586 1.00 21.49 78 GLN A CA 1
ATOM 614 C C . GLN A 1 78 ? 99.897 84.167 9.575 1.00 21.46 78 GLN A C 1
ATOM 615 O O . GLN A 1 78 ? 99.576 85.319 9.303 1.00 23.02 78 GLN A O 1
ATOM 621 N N . PRO A 1 79 ? 100.444 83.819 10.749 1.00 22.56 79 PRO A N 1
ATOM 622 C CA . PRO A 1 79 ? 100.932 84.896 11.632 1.00 22.79 79 PRO A CA 1
ATOM 623 C C . PRO A 1 79 ? 102.099 85.735 11.007 1.00 23.59 79 PRO A C 1
ATOM 624 O O . PRO A 1 79 ? 103.139 85.181 10.507 1.00 22.96 79 PRO A O 1
ATOM 628 N N . ILE A 1 80 ? 101.885 87.037 11.033 1.00 23.56 80 ILE A N 1
ATOM 629 C CA . ILE A 1 80 ? 102.862 87.995 10.500 1.00 28.44 80 ILE A CA 1
ATOM 630 C C . ILE A 1 80 ? 103.347 89.011 11.546 1.00 28.45 80 ILE A C 1
ATOM 631 O O . ILE A 1 80 ? 104.360 89.701 11.335 1.00 29.60 80 ILE A O 1
ATOM 636 N N . ALA A 1 81 ? 102.655 89.061 12.684 1.00 26.80 81 ALA A N 1
ATOM 637 C CA . ALA A 1 81 ? 102.994 89.967 13.783 1.00 29.04 81 ALA A CA 1
ATOM 638 C C . ALA A 1 81 ? 102.356 89.444 15.075 1.00 31.07 81 ALA A C 1
ATOM 639 O O . ALA A 1 81 ? 101.354 88.679 15.012 1.00 30.83 81 ALA A O 1
ATOM 641 N N . ILE A 1 82 ? 102.891 89.877 16.222 1.00 29.03 82 ILE A N 1
ATOM 642 C CA . ILE A 1 82 ? 102.394 89.446 17.556 1.00 28.28 82 ILE A CA 1
ATOM 643 C C . ILE A 1 82 ? 102.151 90.699 18.391 1.00 29.01 82 ILE A C 1
ATOM 644 O O . ILE A 1 82 ? 103.066 91.534 18.495 1.00 27.09 82 ILE A O 1
ATOM 649 N N . VAL A 1 83 ? 100.936 90.872 18.936 1.00 25.03 83 VAL A N 1
ATOM 650 C CA . VAL A 1 83 ? 100.712 91.956 19.811 1.00 22.53 83 VAL A CA 1
ATOM 651 C C . VAL A 1 83 ? 100.593 91.419 21.238 1.00 28.49 83 VAL A C 1
ATOM 652 O O . VAL A 1 83 ? 100.124 90.249 21.443 1.00 22.03 83 VAL A O 1
ATOM 656 N N . ILE A 1 84 ? 100.992 92.275 22.209 1.00 28.35 84 ILE A N 1
ATOM 657 C CA . ILE A 1 84 ? 100.886 91.979 23.666 1.00 26.19 84 ILE A CA 1
ATOM 658 C C . ILE A 1 84 ? 100.127 93.082 24.410 1.00 27.48 84 ILE A C 1
ATOM 659 O O . ILE A 1 84 ? 100.376 94.284 24.203 1.00 27.39 84 ILE A O 1
ATOM 664 N N . ALA A 1 85 ? 99.132 92.707 25.207 1.00 21.58 85 ALA A N 1
ATOM 665 C CA . ALA A 1 85 ? 98.414 93.729 25.959 1.00 22.92 85 ALA A CA 1
ATOM 666 C C . ALA A 1 85 ? 97.983 93.195 27.344 1.00 24.52 85 ALA A C 1
ATOM 667 O O . ALA A 1 85 ? 98.193 92.019 27.676 1.00 25.04 85 ALA A O 1
ATOM 669 N N . LYS A 1 86 ? 97.370 94.067 28.119 1.00 26.44 86 LYS A N 1
ATOM 670 C CA . LYS A 1 86 ? 96.967 93.798 29.479 1.00 31.04 86 LYS A CA 1
ATOM 671 C C . LYS A 1 86 ? 95.927 92.729 29.542 1.00 30.06 86 LYS A C 1
ATOM 672 O O . LYS A 1 86 ? 95.898 92.022 30.530 1.00 27.83 86 LYS A O 1
ATOM 678 N N . ASP A 1 87 ? 95.032 92.674 28.546 1.00 28.78 87 ASP A N 1
ATOM 679 C CA . ASP A 1 87 ? 94.005 91.612 28.453 1.00 29.13 87 ASP A CA 1
ATOM 680 C C . ASP A 1 87 ? 93.516 91.392 27.018 1.00 25.49 87 ASP A C 1
ATOM 681 O O . ASP A 1 87 ? 93.891 92.155 26.104 1.00 23.38 87 ASP A O 1
ATOM 686 N N . ARG A 1 88 ? 92.688 90.368 26.810 1.00 23.00 88 ARG A N 1
ATOM 687 C CA . ARG A 1 88 ? 92.279 89.978 25.464 1.00 21.47 88 ARG A CA 1
ATOM 688 C C . ARG A 1 88 ? 91.559 91.081 24.680 1.00 23.05 88 ARG A C 1
ATOM 689 O O . ARG A 1 88 ? 91.763 91.176 23.460 1.00 23.34 88 ARG A O 1
ATOM 697 N N . TYR A 1 89 ? 90.740 91.885 25.364 1.00 18.76 89 TYR A N 1
ATOM 698 C CA . TYR A 1 89 ? 89.960 92.921 24.728 1.00 21.37 89 TYR A CA 1
ATOM 699 C C . TYR A 1 89 ? 90.903 93.974 24.181 1.00 22.65 89 TYR A C 1
ATOM 700 O O . TYR A 1 89 ? 90.752 94.386 23.046 1.00 23.42 89 TYR A O 1
ATOM 709 N N . GLU A 1 90 ? 91.904 94.353 24.982 1.00 23.23 90 GLU A N 1
ATOM 710 C CA . GLU A 1 90 ? 92.858 95.378 24.594 1.00 23.65 90 GLU A CA 1
ATOM 711 C C . GLU A 1 90 ? 93.820 94.853 23.588 1.00 22.94 90 GLU A C 1
ATOM 712 O O . GLU A 1 90 ? 94.197 95.592 22.675 1.00 24.46 90 GLU A O 1
ATOM 718 N N . ALA A 1 91 ? 94.162 93.566 23.684 1.00 22.56 91 ALA A N 1
ATOM 719 C CA . ALA A 1 91 ? 94.982 92.914 22.646 1.00 23.80 91 ALA A CA 1
ATOM 720 C C . ALA A 1 91 ? 94.326 93.054 21.272 1.00 26.96 91 ALA A C 1
ATOM 721 O O . ALA A 1 91 ? 95.008 93.356 20.262 1.00 22.61 91 ALA A O 1
ATOM 723 N N . TYR A 1 92 ? 92.998 92.868 21.215 1.00 28.07 92 TYR A N 1
ATOM 724 C CA . TYR A 1 92 ? 92.365 92.906 19.901 1.00 28.76 92 TYR A CA 1
ATOM 725 C C . TYR A 1 92 ? 92.176 94.345 19.420 1.00 26.66 92 TYR A C 1
ATOM 726 O O . TYR A 1 92 ? 92.232 94.570 18.235 1.00 28.58 92 TYR A O 1
ATOM 735 N N . ASP A 1 93 ? 92.022 95.300 20.337 1.00 25.96 93 ASP A N 1
ATOM 736 C CA . ASP A 1 93 ? 92.125 96.725 19.984 1.00 31.33 93 ASP A CA 1
ATOM 737 C C . ASP A 1 93 ? 93.484 96.975 19.353 1.00 32.01 93 ASP A C 1
ATOM 738 O O . ASP A 1 93 ? 93.549 97.515 18.263 1.00 33.33 93 ASP A O 1
ATOM 743 N N . LEU A 1 94 ? 94.563 96.540 20.026 1.00 29.56 94 LEU A N 1
ATOM 744 C CA . LEU A 1 94 ? 95.908 96.762 19.530 1.00 25.48 94 LEU A CA 1
ATOM 745 C C . LEU A 1 94 ? 96.179 96.143 18.174 1.00 29.91 94 LEU A C 1
ATOM 746 O O . LEU A 1 94 ? 96.976 96.683 17.408 1.00 30.92 94 LEU A O 1
ATOM 751 N N . ILE A 1 95 ? 95.532 95.002 17.865 1.00 31.28 95 ILE A N 1
ATOM 752 C CA . ILE A 1 95 ? 95.662 94.370 16.541 1.00 28.76 95 ILE A CA 1
ATOM 753 C C . ILE A 1 95 ? 95.362 95.429 15.425 1.00 28.23 95 ILE A C 1
ATOM 754 O O . ILE A 1 95 ? 96.073 95.518 14.440 1.00 31.29 95 ILE A O 1
ATOM 759 N N . GLU A 1 96 ? 94.326 96.223 15.613 1.00 28.49 96 GLU A N 1
ATOM 760 C CA . GLU A 1 96 ? 93.873 97.213 14.631 1.00 33.18 96 GLU A CA 1
ATOM 761 C C . GLU A 1 96 ? 94.864 98.353 14.382 1.00 40.61 96 GLU A C 1
ATOM 762 O O . GLU A 1 96 ? 94.718 99.077 13.402 1.00 41.09 96 GLU A O 1
ATOM 768 N N . SER A 1 97 ? 95.856 98.514 15.262 1.00 38.05 97 SER A N 1
ATOM 769 C CA . SER A 1 97 ? 96.901 99.523 15.084 1.00 39.11 97 SER A CA 1
ATOM 770 C C . SER A 1 97 ? 98.085 99.009 14.354 1.00 37.23 97 SER A C 1
ATOM 771 O O . SER A 1 97 ? 98.944 99.817 14.012 1.00 48.06 97 SER A O 1
ATOM 774 N N . VAL A 1 98 ? 98.203 97.694 14.143 1.00 30.96 98 VAL A N 1
ATOM 775 C CA . VAL A 1 98 ? 99.433 97.207 13.545 1.00 30.41 98 VAL A CA 1
ATOM 776 C C . VAL A 1 98 ? 99.470 97.701 12.093 1.00 33.03 98 VAL A C 1
ATOM 777 O O . VAL A 1 98 ? 98.426 97.865 11.489 1.00 35.55 98 VAL A O 1
ATOM 781 N N . GLU A 1 99 ? 100.674 97.984 11.599 1.00 38.50 99 GLU A N 1
ATOM 782 C CA . GLU A 1 99 ? 100.923 98.624 10.321 1.00 41.44 99 GLU A CA 1
ATOM 783 C C . GLU A 1 99 ? 101.686 97.669 9.435 1.00 37.34 99 GLU A C 1
ATOM 784 O O . GLU A 1 99 ? 102.868 97.380 9.647 1.00 34.68 99 GLU A O 1
ATOM 790 N N . VAL A 1 100 ? 100.989 97.138 8.437 1.00 38.55 100 VAL A N 1
ATOM 791 C CA . VAL A 1 100 ? 101.580 96.077 7.601 1.00 37.13 100 VAL A CA 1
ATOM 792 C C . VAL A 1 100 ? 101.644 96.596 6.196 1.00 34.77 100 VAL A C 1
ATOM 793 O O . VAL A 1 100 ? 100.678 97.166 5.692 1.00 30.64 100 VAL A O 1
ATOM 797 N N . GLU A 1 101 ? 102.775 96.389 5.575 1.00 31.23 101 GLU A N 1
ATOM 798 C CA . GLU A 1 101 ? 102.862 96.769 4.199 1.00 37.17 101 GLU A CA 1
ATOM 799 C C . GLU A 1 101 ? 102.986 95.474 3.377 1.00 33.40 101 GLU A C 1
ATOM 800 O O . GLU A 1 101 ? 103.944 94.664 3.543 1.00 34.57 101 GLU A O 1
ATOM 806 N N . TYR A 1 102 ? 102.003 95.289 2.494 1.00 29.58 102 TYR A N 1
ATOM 807 C CA . TYR A 1 102 ? 101.931 94.120 1.608 1.00 28.72 102 TYR A CA 1
ATOM 808 C C . TYR A 1 102 ? 102.336 94.401 0.144 1.00 28.30 102 TYR A C 1
ATOM 809 O O . TYR A 1 102 ? 101.909 95.364 -0.432 1.00 29.78 102 TYR A O 1
ATOM 818 N N . GLU A 1 103 ? 103.130 93.523 -0.427 1.00 30.48 103 GLU A N 1
ATOM 819 C CA . GLU A 1 103 ? 103.303 93.435 -1.881 1.00 38.13 103 GLU A CA 1
ATOM 820 C C . GLU A 1 103 ? 102.725 92.116 -2.392 1.00 30.98 103 GLU A C 1
ATOM 821 O O . GLU A 1 103 ? 103.350 91.072 -2.222 1.00 32.22 103 GLU A O 1
ATOM 827 N N . GLU A 1 104 ? 101.529 92.177 -2.975 1.00 33.34 104 GLU A N 1
ATOM 828 C CA . GLU A 1 104 ? 100.809 90.988 -3.395 1.00 32.60 104 GLU A CA 1
ATOM 829 C C . GLU A 1 104 ? 101.595 90.305 -4.462 1.00 35.00 104 GLU A C 1
ATOM 830 O O . GLU A 1 104 ? 101.990 90.956 -5.404 1.00 35.83 104 GLU A O 1
ATOM 836 N N . LEU A 1 105 ? 101.894 89.026 -4.240 1.00 35.22 105 LEU A N 1
ATOM 837 C CA . LEU A 1 105 ? 102.519 88.155 -5.212 1.00 34.64 105 LEU A CA 1
ATOM 838 C C . LEU A 1 105 ? 101.508 87.211 -5.793 1.00 42.53 105 LEU A C 1
ATOM 839 O O . LEU A 1 105 ? 100.337 87.125 -5.341 1.00 35.77 105 LEU A O 1
ATOM 844 N N . ASP A 1 106 ? 101.965 86.517 -6.826 1.00 42.56 106 ASP A N 1
ATOM 845 C CA . ASP A 1 106 ? 101.136 85.532 -7.465 1.00 44.52 106 ASP A CA 1
ATOM 846 C C . ASP A 1 106 ? 101.137 84.268 -6.560 1.00 41.51 106 ASP A C 1
ATOM 847 O O . ASP A 1 106 ? 102.159 83.904 -5.939 1.00 36.30 106 ASP A O 1
ATOM 852 N N . TYR A 1 107 ? 99.994 83.588 -6.576 1.00 35.13 107 TYR A N 1
ATOM 853 C CA . TYR A 1 107 ? 99.739 82.441 -5.716 1.00 36.06 107 TYR A CA 1
ATOM 854 C C . TYR A 1 107 ? 99.024 81.303 -6.427 1.00 34.41 107 TYR A C 1
ATOM 855 O O . TYR A 1 107 ? 98.365 81.515 -7.455 1.00 29.70 107 TYR A O 1
ATOM 864 N N . VAL A 1 108 ? 99.187 80.099 -5.892 1.00 30.98 108 VAL A N 1
ATOM 865 C CA . VAL A 1 108 ? 98.515 78.941 -6.445 1.00 32.29 108 VAL A CA 1
ATOM 866 C C . VAL A 1 108 ? 97.708 78.160 -5.346 1.00 32.78 108 VAL A C 1
ATOM 867 O O . VAL A 1 108 ? 98.259 77.873 -4.286 1.00 37.03 108 VAL A O 1
ATOM 871 N N . LEU A 1 109 ? 96.429 77.876 -5.634 1.00 30.58 109 LEU A N 1
ATOM 872 C CA . LEU A 1 109 ? 95.434 77.173 -4.773 1.00 33.47 109 LEU A CA 1
ATOM 873 C C . LEU A 1 109 ? 95.231 75.688 -5.116 1.00 34.33 109 LEU A C 1
ATOM 874 O O . LEU A 1 109 ? 95.037 74.812 -4.237 1.00 37.73 109 LEU A O 1
ATOM 879 N N . ASP A 1 110 ? 95.315 75.384 -6.399 1.00 33.10 110 ASP A N 1
ATOM 880 C CA . ASP A 1 110 ? 95.054 74.035 -6.862 1.00 26.22 110 ASP A CA 1
ATOM 881 C C . ASP A 1 110 ? 96.343 73.251 -6.960 1.00 24.44 110 ASP A C 1
ATOM 882 O O . ASP A 1 110 ? 97.229 73.681 -7.698 1.00 27.45 110 ASP A O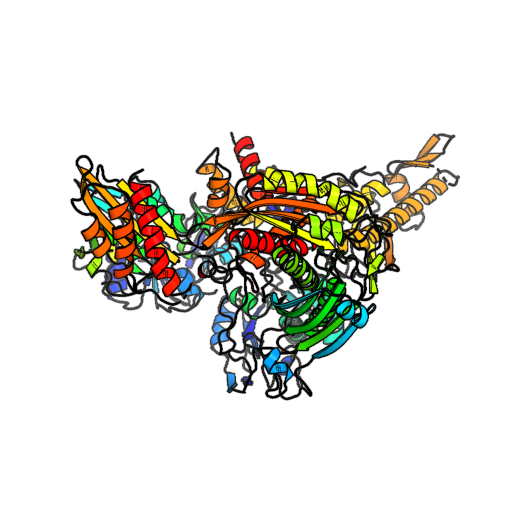 1
ATOM 887 N N . PRO A 1 111 ? 96.478 72.096 -6.235 1.00 24.69 111 PRO A N 1
ATOM 888 C CA . PRO A 1 111 ? 97.760 71.385 -6.194 1.00 24.66 111 PRO A CA 1
ATOM 889 C C . PRO A 1 111 ? 98.209 70.782 -7.539 1.00 32.45 111 PRO A C 1
ATOM 890 O O . PRO A 1 111 ? 99.424 70.487 -7.739 1.00 27.23 111 PRO A O 1
ATOM 894 N N . GLU A 1 112 ? 97.219 70.574 -8.416 1.00 33.77 112 GLU A N 1
ATOM 895 C CA . GLU A 1 112 ? 97.429 70.143 -9.780 1.00 36.56 112 GLU A CA 1
ATOM 896 C C . GLU A 1 112 ? 98.074 71.190 -10.654 1.00 34.42 112 GLU A C 1
ATOM 897 O O . GLU A 1 112 ? 98.964 70.838 -11.405 1.00 37.54 112 GLU A O 1
ATOM 903 N N . LYS A 1 113 ? 97.609 72.438 -10.579 1.00 35.12 113 LYS A N 1
ATOM 904 C CA . LYS A 1 113 ? 98.347 73.595 -11.097 1.00 35.58 113 LYS A CA 1
ATOM 905 C C . LYS A 1 113 ? 99.717 73.696 -10.452 1.00 36.92 113 LYS A C 1
ATOM 906 O O . LYS A 1 113 ? 100.706 73.829 -11.150 1.00 36.27 113 LYS A O 1
ATOM 912 N N . ALA A 1 114 ? 99.786 73.552 -9.121 1.00 35.85 114 ALA A N 1
ATOM 913 C CA . ALA A 1 114 ? 100.977 73.923 -8.359 1.00 28.88 114 ALA A CA 1
ATOM 914 C C . ALA A 1 114 ? 102.145 73.047 -8.728 1.00 31.12 114 ALA A C 1
ATOM 915 O O . ALA A 1 114 ? 103.333 73.501 -8.731 1.00 31.43 114 ALA A O 1
ATOM 917 N N . LEU A 1 115 ? 101.848 71.780 -8.962 1.00 28.62 115 LEU A N 1
ATOM 918 C CA . LEU A 1 115 ? 102.900 70.815 -9.290 1.00 32.38 115 LEU A CA 1
ATOM 919 C C . LEU A 1 115 ? 103.594 71.103 -10.670 1.00 32.09 115 LEU A C 1
ATOM 920 O O . LEU A 1 115 ? 104.637 70.538 -10.929 1.00 32.91 115 LEU A O 1
ATOM 925 N N . GLU A 1 116 ? 103.030 71.981 -11.493 1.00 33.33 116 GLU A N 1
ATOM 926 C CA . GLU A 1 116 ? 103.719 72.414 -12.710 1.00 40.60 116 GLU A CA 1
ATOM 927 C C . GLU A 1 116 ? 104.841 73.434 -12.406 1.00 49.40 116 GLU A C 1
ATOM 928 O O . GLU A 1 116 ? 105.520 73.889 -13.311 1.00 55.79 116 GLU A O 1
ATOM 934 N N . ASP A 1 117 ? 105.015 73.841 -11.153 1.00 45.73 117 ASP A N 1
ATOM 935 C CA . ASP A 1 117 ? 106.081 74.801 -10.783 1.00 40.75 117 ASP A CA 1
ATOM 936 C C . ASP A 1 117 ? 106.097 76.094 -11.575 1.00 41.78 117 ASP A C 1
ATOM 937 O O . ASP A 1 117 ? 107.058 76.808 -11.532 1.00 50.03 117 ASP A O 1
ATOM 942 N N . LYS A 1 118 ? 104.990 76.410 -12.235 1.00 41.62 118 LYS A N 1
ATOM 943 C CA . LYS A 1 118 ? 104.801 77.670 -12.930 1.00 41.33 118 LYS A CA 1
ATOM 944 C C . LYS A 1 118 ? 104.729 78.854 -11.927 1.00 45.45 118 LYS A C 1
ATOM 945 O O . LYS A 1 118 ? 105.291 79.912 -12.194 1.00 44.45 118 LYS A O 1
ATOM 951 N N . VAL A 1 119 ? 104.079 78.691 -10.758 1.00 39.19 119 VAL A N 1
ATOM 952 C CA . VAL A 1 119 ? 104.086 79.723 -9.704 1.00 36.72 119 VAL A CA 1
ATOM 953 C C . VAL A 1 119 ? 104.552 79.095 -8.381 1.00 39.02 119 VAL A C 1
ATOM 954 O O . VAL A 1 119 ? 103.920 78.120 -7.906 1.00 37.05 119 VAL A O 1
ATOM 958 N N . LYS A 1 120 ? 105.613 79.631 -7.770 1.00 32.19 120 LYS A N 1
ATOM 959 C CA . LYS A 1 120 ? 106.151 79.012 -6.552 1.00 31.26 120 LYS A CA 1
ATOM 960 C C . LYS A 1 120 ? 105.343 79.457 -5.340 1.00 31.51 120 LYS A C 1
ATOM 961 O O . LYS A 1 120 ? 104.939 80.628 -5.234 1.00 30.65 120 LYS A O 1
ATOM 967 N N . VAL A 1 121 ? 105.041 78.534 -4.434 1.00 31.22 121 VAL A N 1
ATOM 968 C CA . VAL A 1 121 ? 104.236 78.916 -3.231 1.00 27.61 121 VAL A CA 1
ATOM 969 C C . VAL A 1 121 ? 105.040 79.874 -2.314 1.00 26.03 121 VAL A C 1
ATOM 970 O O . VAL A 1 121 ? 104.518 80.851 -1.749 1.00 24.84 121 VAL A O 1
ATOM 974 N N . HIS A 1 122 ? 106.300 79.574 -2.172 1.00 26.48 122 HIS A N 1
ATOM 975 C CA . HIS A 1 122 ? 107.245 80.520 -1.591 1.00 32.75 122 HIS A CA 1
ATOM 976 C C . HIS A 1 122 ? 108.405 80.790 -2.597 1.00 31.03 122 HIS A C 1
ATOM 977 O O . HIS A 1 122 ? 108.931 79.826 -3.170 1.00 30.90 122 HIS A O 1
ATOM 984 N N . SER A 1 123 ? 108.840 82.063 -2.691 1.00 35.49 123 SER A N 1
ATOM 985 C CA . SER A 1 123 ? 110.122 82.495 -3.411 1.00 35.38 123 SER A CA 1
ATOM 986 C C . SER A 1 123 ? 111.245 81.529 -3.368 1.00 33.08 123 SER A C 1
ATOM 987 O O . SER A 1 123 ? 111.795 81.208 -4.389 1.00 38.28 123 SER A O 1
ATOM 990 N N . GLY A 1 124 ? 111.615 81.081 -2.195 1.00 34.79 124 GLY A N 1
ATOM 991 C CA . GLY A 1 124 ? 112.768 80.214 -2.127 1.00 33.75 124 GLY A CA 1
ATOM 992 C C . GLY A 1 124 ? 112.626 78.717 -2.301 1.00 36.40 124 GLY A C 1
ATOM 993 O O . GLY A 1 124 ? 113.581 78.029 -1.979 1.00 40.38 124 GLY A O 1
ATOM 994 N N . LEU A 1 125 ? 111.487 78.177 -2.786 1.00 37.81 125 LEU A N 1
ATOM 995 C CA . LEU A 1 125 ? 111.411 76.703 -3.118 1.00 37.02 125 LEU A CA 1
ATOM 996 C C . LEU A 1 125 ? 112.003 76.348 -4.477 1.00 34.65 125 LEU A C 1
ATOM 997 O O . LEU A 1 125 ? 111.667 76.987 -5.465 1.00 36.89 125 LEU A O 1
ATOM 1002 N N . SER A 1 126 ? 112.834 75.306 -4.532 1.00 38.98 126 SER A N 1
ATOM 1003 C CA . SER A 1 126 ? 113.143 74.647 -5.822 1.00 43.91 126 SER A CA 1
ATOM 1004 C C . SER A 1 126 ? 111.899 74.106 -6.590 1.00 49.39 126 SER A C 1
ATOM 1005 O O . SER A 1 126 ? 111.924 73.972 -7.817 1.00 47.78 126 SER A O 1
ATOM 1008 N N . SER A 1 127 ? 110.832 73.784 -5.850 1.00 43.33 127 SER A N 1
ATOM 1009 C CA . SER A 1 127 ? 109.650 73.048 -6.336 1.00 39.41 127 SER A CA 1
ATOM 1010 C C . SER A 1 127 ? 108.502 73.083 -5.302 1.00 36.91 127 SER A C 1
ATOM 1011 O O . SER A 1 127 ? 108.708 72.850 -4.109 1.00 35.38 127 SER A O 1
ATOM 1014 N N . ASN A 1 128 ? 107.303 73.324 -5.789 1.00 37.25 128 ASN A N 1
ATOM 1015 C CA . ASN A 1 128 ? 106.089 73.163 -5.007 1.00 33.97 128 ASN A CA 1
ATOM 1016 C C . ASN A 1 128 ? 105.870 71.696 -4.583 1.00 33.08 128 ASN A C 1
ATOM 1017 O O . ASN A 1 128 ? 105.175 71.401 -3.590 1.00 30.61 128 ASN A O 1
ATOM 1022 N N . ILE A 1 129 ? 106.498 70.778 -5.302 1.00 28.38 129 ILE A N 1
ATOM 1023 C CA . ILE A 1 129 ? 106.346 69.368 -5.010 1.00 27.47 129 ILE A CA 1
ATOM 1024 C C . ILE A 1 129 ? 107.251 68.979 -3.861 1.00 32.73 129 ILE A C 1
ATOM 1025 O O . ILE A 1 129 ? 108.476 68.853 -4.013 1.00 30.29 129 ILE A O 1
ATOM 1030 N N . TYR A 1 130 ? 106.624 68.689 -2.731 1.00 30.91 130 TYR A N 1
ATOM 1031 C CA . TYR A 1 130 ? 107.316 68.273 -1.515 1.00 25.44 130 TYR A CA 1
ATOM 1032 C C . TYR A 1 130 ? 107.696 66.806 -1.514 1.00 24.54 130 TYR A C 1
ATOM 1033 O O . TYR A 1 130 ? 108.673 66.397 -0.859 1.00 28.61 130 TYR A O 1
ATOM 1042 N N . TYR A 1 131 ? 106.933 65.969 -2.204 1.00 28.52 131 TYR A N 1
ATOM 1043 C CA . TYR A 1 131 ? 107.162 64.499 -2.157 1.00 26.13 131 TYR A CA 1
ATOM 1044 C C . TYR A 1 131 ? 106.594 63.957 -3.452 1.00 29.96 131 TYR A C 1
ATOM 1045 O O . TYR A 1 131 ? 105.544 64.429 -3.922 1.00 28.29 131 TYR A O 1
ATOM 1054 N N . HIS A 1 132 ? 107.293 62.990 -4.051 1.00 29.75 132 HIS A N 1
ATOM 1055 C CA . HIS A 1 132 ? 106.849 62.418 -5.313 1.00 34.61 132 HIS A CA 1
ATOM 1056 C C . HIS A 1 132 ? 107.530 61.110 -5.518 1.00 37.92 132 HIS A C 1
ATOM 1057 O O . HIS A 1 132 ? 108.687 61.091 -5.840 1.00 39.63 132 HIS A O 1
ATOM 1064 N N . GLU A 1 133 ? 106.783 60.034 -5.306 1.00 35.89 133 GLU A N 1
ATOM 1065 C CA . GLU A 1 133 ? 107.252 58.671 -5.445 1.00 36.23 133 GLU A CA 1
ATOM 1066 C C . GLU A 1 133 ? 106.136 57.879 -6.146 1.00 35.60 133 GLU A C 1
ATOM 1067 O O . GLU A 1 133 ? 104.944 58.105 -5.894 1.00 33.83 133 GLU A O 1
ATOM 1073 N N . ARG A 1 134 ? 106.544 56.930 -6.990 1.00 33.98 134 ARG A N 1
ATOM 1074 C CA . ARG A 1 134 ? 105.663 56.046 -7.735 1.00 31.81 134 ARG A CA 1
ATOM 1075 C C . ARG A 1 134 ? 105.555 54.811 -6.894 1.00 31.69 134 ARG A C 1
ATOM 1076 O O . ARG A 1 134 ? 106.558 54.224 -6.531 1.00 34.84 134 ARG A O 1
ATOM 1084 N N . TRP A 1 135 ? 104.343 54.421 -6.509 1.00 30.97 135 TRP A N 1
ATOM 1085 C CA . TRP A 1 135 ? 104.167 53.233 -5.672 1.00 34.47 135 TRP A CA 1
ATOM 1086 C C . TRP A 1 135 ? 103.725 52.062 -6.551 1.00 33.65 135 TRP A C 1
ATOM 1087 O O . TRP A 1 135 ? 102.683 52.155 -7.198 1.00 32.94 135 TRP A O 1
ATOM 1098 N N . LYS A 1 136 ? 104.447 50.943 -6.441 1.00 33.47 136 LYS A N 1
ATOM 1099 C CA . LYS A 1 136 ? 104.284 49.792 -7.289 1.00 33.79 136 LYS A CA 1
ATOM 1100 C C . LYS A 1 136 ? 104.275 48.574 -6.430 1.00 31.38 136 LYS A C 1
ATOM 1101 O O . LYS A 1 136 ? 105.068 48.425 -5.499 1.00 34.23 136 LYS A O 1
ATOM 1107 N N . GLY A 1 137 ? 103.395 47.655 -6.779 1.00 26.42 137 GLY A N 1
ATOM 1108 C CA . GLY A 1 137 ? 103.431 46.365 -6.122 1.00 28.49 137 GLY A CA 1
ATOM 1109 C C . GLY A 1 137 ? 102.727 45.316 -6.944 1.00 32.47 137 GLY A C 1
ATOM 1110 O O . GLY A 1 137 ? 101.908 45.647 -7.858 1.00 29.46 137 GLY A O 1
ATOM 1111 N N . GLY A 1 138 ? 103.049 44.051 -6.610 1.00 37.96 138 GLY A N 1
ATOM 1112 C CA . GLY A 1 138 ? 102.494 42.893 -7.312 1.00 41.94 138 GLY A CA 1
ATOM 1113 C C . GLY A 1 138 ? 102.855 42.984 -8.783 1.00 43.84 138 GLY A C 1
ATOM 1114 O O . GLY A 1 138 ? 103.975 43.328 -9.101 1.00 40.49 138 GLY A O 1
ATOM 1115 N N . ASP A 1 139 ? 101.894 42.743 -9.669 1.00 45.16 139 ASP A N 1
ATOM 1116 C CA . ASP A 1 139 ? 102.162 42.616 -11.111 1.00 38.39 139 ASP A CA 1
ATOM 1117 C C . ASP A 1 139 ? 101.061 43.330 -11.855 1.00 35.61 139 ASP A C 1
ATOM 1118 O O . ASP A 1 139 ? 100.086 42.697 -12.309 1.00 41.21 139 ASP A O 1
ATOM 1123 N N . VAL A 1 140 ? 101.190 44.634 -11.980 1.00 33.06 140 VAL A N 1
ATOM 1124 C CA . VAL A 1 140 ? 100.108 45.495 -12.527 1.00 36.49 140 VAL A CA 1
ATOM 1125 C C . VAL A 1 140 ? 99.847 45.216 -13.993 1.00 38.19 140 VAL A C 1
ATOM 1126 O O . VAL A 1 140 ? 98.701 45.371 -14.478 1.00 33.10 140 VAL A O 1
ATOM 1130 N N . GLU A 1 141 ? 100.915 44.805 -14.701 1.00 43.15 141 GLU A N 1
ATOM 1131 C CA . GLU A 1 141 ? 100.829 44.532 -16.139 1.00 39.79 141 GLU A CA 1
ATOM 1132 C C . GLU A 1 141 ? 99.909 43.362 -16.471 1.00 35.93 141 GLU A C 1
ATOM 1133 O O . GLU A 1 141 ? 99.068 43.452 -17.379 1.00 37.38 141 GLU A O 1
ATOM 1139 N N . LYS A 1 142 ? 100.116 42.291 -15.714 1.00 32.66 142 LYS A N 1
ATOM 1140 C CA . LYS A 1 142 ? 99.312 41.105 -15.697 1.00 38.27 142 LYS A CA 1
ATOM 1141 C C . LYS A 1 142 ? 97.850 41.390 -15.340 1.00 45.22 142 LYS A C 1
ATOM 1142 O O . LYS A 1 142 ? 96.934 40.790 -15.960 1.00 40.76 142 LYS A O 1
ATOM 1148 N N . ALA A 1 143 ? 97.633 42.277 -14.345 1.00 36.54 143 ALA A N 1
ATOM 1149 C CA . ALA A 1 143 ? 96.289 42.702 -13.981 1.00 33.19 143 ALA A CA 1
ATOM 1150 C C . ALA A 1 143 ? 95.581 43.354 -15.124 1.00 33.29 143 ALA A C 1
ATOM 1151 O O . ALA A 1 143 ? 94.423 43.053 -15.369 1.00 34.97 143 ALA A O 1
ATOM 1153 N N . PHE A 1 144 ? 96.211 44.327 -15.761 1.00 33.97 144 PHE A N 1
ATOM 1154 C CA . PHE A 1 144 ? 95.519 45.008 -16.836 1.00 35.83 144 PHE A CA 1
ATOM 1155 C C . PHE A 1 144 ? 95.476 44.136 -18.113 1.00 44.02 144 PHE A C 1
ATOM 1156 O O . PHE A 1 144 ? 94.634 44.391 -18.979 1.00 44.72 144 PHE A O 1
ATOM 1164 N N . LYS A 1 145 ? 96.339 43.108 -18.204 1.00 47.09 145 LYS A N 1
ATOM 1165 C CA . LYS A 1 145 ? 96.345 42.184 -19.377 1.00 51.70 145 LYS A CA 1
ATOM 1166 C C . LYS A 1 145 ? 95.104 41.292 -19.318 1.00 45.66 145 LYS A C 1
ATOM 1167 O O . LYS A 1 145 ? 94.321 41.268 -20.266 1.00 48.16 145 LYS A O 1
ATOM 1173 N N . GLU A 1 146 ? 94.948 40.621 -18.175 1.00 42.19 146 GLU A N 1
ATOM 1174 C CA . GLU A 1 146 ? 93.838 39.721 -17.800 1.00 43.75 146 GLU A CA 1
ATOM 1175 C C . GLU A 1 146 ? 92.434 40.331 -17.580 1.00 40.27 146 GLU A C 1
ATOM 1176 O O . GLU A 1 146 ? 91.512 39.598 -17.260 1.00 47.49 146 GLU A O 1
ATOM 1182 N N . ALA A 1 147 ? 92.269 41.636 -17.737 1.00 41.20 147 ALA A N 1
ATOM 1183 C CA . ALA A 1 147 ? 91.028 42.310 -17.363 1.00 41.72 147 ALA A CA 1
ATOM 1184 C C . ALA A 1 147 ? 90.069 42.235 -18.497 1.00 47.90 147 ALA A C 1
ATOM 1185 O O . ALA A 1 147 ? 90.488 42.375 -19.641 1.00 48.63 147 ALA A O 1
ATOM 1187 N N . ASP A 1 148 ? 88.772 42.101 -18.198 1.00 42.17 148 ASP A N 1
ATOM 1188 C CA . ASP A 1 148 ? 87.761 42.122 -19.266 1.00 45.58 148 ASP A CA 1
ATOM 1189 C C . ASP A 1 148 ? 87.388 43.547 -19.601 1.00 42.97 148 ASP A C 1
ATOM 1190 O O . ASP A 1 148 ? 86.901 43.850 -20.693 1.00 45.41 148 ASP A O 1
ATOM 1195 N N . LEU A 1 149 ? 87.679 44.437 -18.651 1.00 48.84 149 LEU A N 1
ATOM 1196 C CA . LEU A 1 149 ? 87.132 45.774 -18.616 1.00 39.82 149 LEU A CA 1
ATOM 1197 C C . LEU A 1 149 ? 87.986 46.646 -17.683 1.00 38.43 149 LEU A C 1
ATOM 1198 O O . LEU A 1 149 ? 88.545 46.161 -16.661 1.00 36.13 149 LEU A O 1
ATOM 1203 N N . THR A 1 150 ? 88.028 47.934 -18.001 1.00 28.39 150 THR A N 1
ATOM 1204 C CA . THR A 1 150 ? 88.577 48.901 -17.083 1.00 32.98 150 THR A CA 1
ATOM 1205 C C . THR A 1 150 ? 87.661 50.078 -16.939 1.00 31.68 150 THR A C 1
ATOM 1206 O O . THR A 1 150 ? 87.008 50.517 -17.907 1.00 31.34 150 THR A O 1
ATOM 1210 N N . ILE A 1 151 ? 87.668 50.621 -15.719 1.00 35.61 151 ILE A N 1
ATOM 1211 C CA . ILE A 1 151 ? 86.819 51.760 -15.356 1.00 32.21 151 ILE A CA 1
ATOM 1212 C C . ILE A 1 151 ? 87.701 52.895 -14.867 1.00 30.53 151 ILE A C 1
ATOM 1213 O O . ILE A 1 151 ? 88.586 52.658 -14.080 1.00 29.31 151 ILE A O 1
ATOM 1218 N N . SER A 1 152 ? 87.380 54.132 -15.251 1.00 35.22 152 SER A N 1
ATOM 1219 C CA . SER A 1 152 ? 88.199 55.293 -14.851 1.00 36.52 152 SER A CA 1
ATOM 1220 C C . SER A 1 152 ? 87.353 56.392 -14.323 1.00 32.69 152 SER A C 1
ATOM 1221 O O . SER A 1 152 ? 86.290 56.618 -14.843 1.00 30.87 152 SER A O 1
ATOM 1224 N N . ASP A 1 153 ? 87.852 57.098 -13.309 1.00 32.45 153 ASP A N 1
ATOM 1225 C CA . ASP A 1 153 ? 87.254 58.365 -12.880 1.00 31.55 153 ASP A CA 1
ATOM 1226 C C . ASP A 1 153 ? 88.229 59.106 -11.925 1.00 31.06 153 ASP A C 1
ATOM 1227 O O . ASP A 1 153 ? 89.313 58.631 -11.636 1.00 25.51 153 ASP A O 1
ATOM 1232 N N . THR A 1 154 ? 87.829 60.292 -11.496 1.00 28.13 154 THR A N 1
ATOM 1233 C CA . THR A 1 154 ? 88.584 61.046 -10.507 1.00 32.70 154 THR A CA 1
ATOM 1234 C C . THR A 1 154 ? 87.729 61.213 -9.224 1.00 28.04 154 THR A C 1
ATOM 1235 O O . THR A 1 154 ? 86.644 61.764 -9.284 1.00 31.10 154 THR A O 1
ATOM 1239 N N . LEU A 1 155 ? 88.230 60.707 -8.105 1.00 27.60 155 LEU A N 1
ATOM 1240 C CA . LEU A 1 155 ? 87.532 60.812 -6.815 1.00 27.63 155 LEU A CA 1
ATOM 1241 C C . LEU A 1 155 ? 88.218 61.848 -5.962 1.00 28.31 155 LEU A C 1
ATOM 1242 O O . LEU A 1 155 ? 89.432 61.839 -5.858 1.00 29.35 155 LEU A O 1
ATOM 1247 N N . ILE A 1 156 ? 87.426 62.712 -5.341 1.00 26.63 156 ILE A N 1
ATOM 1248 C CA . ILE A 1 156 ? 87.885 63.692 -4.451 1.00 23.63 156 ILE A CA 1
ATOM 1249 C C . ILE A 1 156 ? 87.509 63.363 -2.981 1.00 27.71 156 ILE A C 1
ATOM 1250 O O . ILE A 1 156 ? 86.351 62.987 -2.665 1.00 26.70 156 ILE A O 1
ATOM 1255 N N . ASN A 1 157 ? 88.495 63.555 -2.097 1.00 24.32 157 ASN A N 1
ATOM 1256 C CA . ASN A 1 157 ? 88.323 63.524 -0.672 1.00 23.25 157 ASN A CA 1
ATOM 1257 C C . ASN A 1 157 ? 88.671 64.908 -0.226 1.00 23.22 157 ASN A C 1
ATOM 1258 O O . ASN A 1 157 ? 89.854 65.293 -0.204 1.00 24.91 157 ASN A O 1
ATOM 1263 N N . GLN A 1 158 ? 87.648 65.696 0.054 1.00 22.32 158 GLN A N 1
ATOM 1264 C CA . GLN A 1 158 ? 87.822 67.139 0.145 1.00 21.01 158 GLN A CA 1
ATOM 1265 C C . GLN A 1 158 ? 88.534 67.558 1.434 1.00 23.16 158 GLN A C 1
ATOM 1266 O O . GLN A 1 158 ? 88.634 66.774 2.393 1.00 24.05 158 GLN A O 1
ATOM 1272 N N . ARG A 1 159 ? 89.014 68.800 1.473 1.00 22.60 159 ARG A N 1
ATOM 1273 C CA . ARG A 1 159 ? 89.599 69.347 2.718 1.00 23.01 159 ARG A CA 1
ATOM 1274 C C . ARG A 1 159 ? 88.518 69.473 3.850 1.00 21.21 159 ARG A C 1
ATOM 1275 O O . ARG A 1 159 ? 87.453 69.976 3.607 1.00 20.15 159 ARG A O 1
ATOM 1283 N N . VAL A 1 160 ? 88.852 69.102 5.068 1.00 20.60 160 VAL A N 1
ATOM 1284 C CA . VAL A 1 160 ? 87.934 69.396 6.198 1.00 23.03 160 VAL A CA 1
ATOM 1285 C C . VAL A 1 160 ? 88.744 70.067 7.323 1.00 22.89 160 VAL A C 1
ATOM 1286 O O . VAL A 1 160 ? 89.969 70.144 7.220 1.00 22.49 160 VAL A O 1
ATOM 1290 N N . ILE A 1 161 ? 88.062 70.503 8.400 1.00 21.44 161 ILE A N 1
ATOM 1291 C CA . ILE A 1 161 ? 88.720 71.147 9.506 1.00 19.73 161 ILE A CA 1
ATOM 1292 C C . ILE A 1 161 ? 88.329 70.468 10.828 1.00 21.06 161 ILE A C 1
ATOM 1293 O O . ILE A 1 161 ? 87.136 70.362 11.133 1.00 21.71 161 ILE A O 1
ATOM 1298 N N . ALA A 1 162 ? 89.335 70.007 11.574 1.00 19.40 162 ALA A N 1
ATOM 1299 C CA . ALA A 1 162 ? 89.189 69.282 12.809 1.00 17.36 162 ALA A CA 1
ATOM 1300 C C . ALA A 1 162 ? 88.128 69.870 13.759 1.00 19.77 162 ALA A C 1
ATOM 1301 O O . ALA A 1 162 ? 87.265 69.128 14.241 1.00 21.03 162 ALA A O 1
ATOM 1303 N N . SER A 1 163 ? 88.129 71.205 13.918 1.00 17.95 163 SER A N 1
ATOM 1304 C CA . SER A 1 163 ? 87.127 71.928 14.697 1.00 20.01 163 SER A CA 1
ATOM 1305 C C . SER A 1 163 ? 86.866 71.331 16.119 1.00 21.12 163 SER A C 1
ATOM 1306 O O . SER A 1 163 ? 85.703 71.199 16.489 1.00 20.18 163 SER A O 1
ATOM 1309 N N . PRO A 1 164 ? 87.938 70.971 16.910 1.00 22.37 164 PRO A N 1
ATOM 1310 C CA . PRO A 1 164 ? 87.672 70.576 18.306 1.00 20.12 164 PRO A CA 1
ATOM 1311 C C . PRO A 1 164 ? 86.957 71.728 18.998 1.00 21.02 164 PRO A C 1
ATOM 1312 O O . PRO A 1 164 ? 87.164 72.901 18.626 1.00 22.48 164 PRO A O 1
ATOM 1316 N N . LEU A 1 165 ? 86.106 71.422 19.985 1.00 20.38 165 LEU A N 1
ATOM 1317 C CA . LEU A 1 165 ? 85.313 72.525 20.605 1.00 21.33 165 LEU A CA 1
ATOM 1318 C C . LEU A 1 165 ? 86.179 73.480 21.433 1.00 19.03 165 LEU A C 1
ATOM 1319 O O . LEU A 1 165 ? 85.802 74.639 21.617 1.00 19.19 165 LEU A O 1
ATOM 1324 N N . GLU A 1 166 ? 87.264 72.989 22.004 1.00 16.73 166 GLU A N 1
ATOM 1325 C CA . GLU A 1 166 ? 88.302 73.898 22.525 1.00 17.41 166 GLU A CA 1
ATOM 1326 C C . GLU A 1 166 ? 89.392 74.091 21.444 1.00 17.77 166 GLU A C 1
ATOM 1327 O O . GLU A 1 166 ? 90.034 73.105 20.965 1.00 17.34 166 GLU A O 1
ATOM 1333 N N . THR A 1 167 ? 89.634 75.349 21.106 1.00 17.65 167 THR A N 1
ATOM 1334 C CA . THR A 1 167 ? 90.798 75.738 20.246 1.00 17.82 167 THR A CA 1
ATOM 1335 C C . THR A 1 167 ? 92.124 75.453 20.894 1.00 18.03 167 THR A C 1
ATOM 1336 O O . THR A 1 167 ? 92.177 75.008 22.029 1.00 17.18 167 THR A O 1
ATOM 1340 N N . ARG A 1 168 ? 93.193 75.598 20.101 1.00 17.27 168 ARG A N 1
ATOM 1341 C CA . ARG A 1 168 ? 94.560 75.662 20.632 1.00 17.50 168 ARG A CA 1
ATOM 1342 C C . ARG A 1 168 ? 94.569 76.712 21.715 1.00 15.33 168 ARG A C 1
ATOM 1343 O O . ARG A 1 168 ? 93.639 77.538 21.819 1.00 13.75 168 ARG A O 1
ATOM 1351 N N . GLY A 1 169 ? 95.653 76.746 22.481 1.00 16.85 169 GLY A N 1
ATOM 1352 C CA . GLY A 1 169 ? 95.813 77.844 23.470 1.00 15.51 169 GLY A CA 1
ATOM 1353 C C . GLY A 1 169 ? 97.011 77.482 24.289 1.00 16.50 169 GLY A C 1
ATOM 1354 O O . GLY A 1 169 ? 97.381 76.273 24.402 1.00 18.44 169 GLY A O 1
ATOM 1355 N N . ALA A 1 170 ? 97.612 78.486 24.907 1.00 17.05 170 ALA A N 1
ATOM 1356 C CA . ALA A 1 170 ? 98.857 78.226 25.617 1.00 16.84 170 ALA A CA 1
ATOM 1357 C C . ALA A 1 170 ? 99.167 79.356 26.574 1.00 17.39 170 ALA A C 1
ATOM 1358 O O . ALA A 1 170 ? 98.611 80.485 26.449 1.00 16.08 170 ALA A O 1
ATOM 1360 N N . LEU A 1 171 ? 99.985 78.987 27.563 1.00 16.43 171 LEU A N 1
ATOM 1361 C CA . LEU A 1 171 ? 100.371 79.885 28.629 1.00 19.70 171 LEU A CA 1
ATOM 1362 C C . LEU A 1 171 ? 101.842 79.636 28.938 1.00 18.55 171 LEU A C 1
ATOM 1363 O O . LEU A 1 171 ? 102.198 78.516 29.293 1.00 19.04 171 LEU A O 1
ATOM 1368 N N . ALA A 1 172 ? 102.663 80.681 28.806 1.00 18.12 172 ALA A N 1
ATOM 1369 C CA . ALA A 1 172 ? 104.135 80.510 28.857 1.00 19.15 172 ALA A CA 1
ATOM 1370 C C . ALA A 1 172 ? 104.765 81.452 29.890 1.00 18.02 172 ALA A C 1
ATOM 1371 O O . ALA A 1 172 ? 104.405 82.607 29.980 1.00 15.86 172 ALA A O 1
ATOM 1373 N N . TYR A 1 173 ? 105.683 80.912 30.680 1.00 19.26 173 TYR A N 1
ATOM 1374 C CA . TYR A 1 173 ? 106.259 81.660 31.769 1.00 20.77 173 TYR A CA 1
ATOM 1375 C C . TYR A 1 173 ? 107.702 81.244 31.956 1.00 21.39 173 TYR A C 1
ATOM 1376 O O . TYR A 1 173 ? 107.987 80.079 32.216 1.00 19.96 173 TYR A O 1
ATOM 1385 N N . PHE A 1 174 ? 108.616 82.217 31.852 1.00 21.08 174 PHE A N 1
ATOM 1386 C CA . PHE A 1 174 ? 110.061 81.893 32.025 1.00 19.15 174 PHE A CA 1
ATOM 1387 C C . PHE A 1 174 ? 110.476 82.631 33.288 1.00 19.71 174 PHE A C 1
ATOM 1388 O O . PHE A 1 174 ? 110.269 83.864 33.361 1.00 18.79 174 PHE A O 1
ATOM 1396 N N . ASP A 1 175 ? 111.018 81.907 34.286 1.00 20.52 175 ASP A N 1
ATOM 1397 C CA . ASP A 1 175 ? 111.432 82.498 35.511 1.00 22.94 175 ASP A CA 1
ATOM 1398 C C . ASP A 1 175 ? 112.891 82.998 35.575 1.00 25.76 175 ASP A C 1
ATOM 1399 O O . ASP A 1 175 ? 113.312 83.453 36.613 1.00 25.42 175 ASP A O 1
ATOM 1404 N N . GLY A 1 176 ? 113.639 82.915 34.479 1.00 30.24 176 GLY A N 1
ATOM 1405 C CA . GLY A 1 176 ? 115.057 83.327 34.457 1.00 30.80 176 GLY A CA 1
ATOM 1406 C C . GLY A 1 176 ? 115.957 82.149 34.167 1.00 31.34 176 GLY A C 1
ATOM 1407 O O . GLY A 1 176 ? 117.033 82.306 33.598 1.00 35.21 176 GLY A O 1
ATOM 1408 N N . ASN A 1 177 ? 115.508 80.966 34.559 1.00 33.80 177 ASN A N 1
ATOM 1409 C CA . ASN A 1 177 ? 116.230 79.726 34.333 1.00 35.04 177 ASN A CA 1
ATOM 1410 C C . ASN A 1 177 ? 115.365 78.726 33.521 1.00 31.45 177 ASN A C 1
ATOM 1411 O O . ASN A 1 177 ? 115.850 78.007 32.625 1.00 25.27 177 ASN A O 1
ATOM 1416 N N . LYS A 1 178 ? 114.098 78.644 33.888 1.00 25.55 178 LYS A N 1
ATOM 1417 C CA . LYS A 1 178 ? 113.242 77.596 33.371 1.00 26.46 178 LYS A CA 1
ATOM 1418 C C . LYS A 1 178 ? 111.958 78.164 32.713 1.00 24.43 178 LYS A C 1
ATOM 1419 O O . LYS A 1 178 ? 111.260 79.033 33.287 1.00 23.67 178 LYS A O 1
ATOM 1425 N N . LEU A 1 179 ? 111.650 77.647 31.537 1.00 22.10 179 LEU A N 1
ATOM 1426 C CA . LEU A 1 179 ? 110.371 77.912 30.884 1.00 23.51 179 LEU A CA 1
ATOM 1427 C C . LEU A 1 179 ? 109.333 76.899 31.340 1.00 22.91 179 LEU A C 1
ATOM 1428 O O . LEU A 1 179 ? 109.526 75.710 31.174 1.00 21.28 179 LEU A O 1
ATOM 1433 N N . THR A 1 180 ? 108.229 77.377 31.901 1.00 22.60 180 THR A N 1
ATOM 1434 C CA . THR A 1 180 ? 107.045 76.458 32.075 1.00 23.01 180 THR A CA 1
ATOM 1435 C C . THR A 1 180 ? 106.018 76.825 31.011 1.00 21.49 180 THR A C 1
ATOM 1436 O O . THR A 1 180 ? 105.743 78.005 30.860 1.00 23.74 180 THR A O 1
ATOM 1440 N N . PHE A 1 181 ? 105.538 75.835 30.248 1.00 18.92 181 PHE A N 1
ATOM 1441 C CA . PHE A 1 181 ? 104.645 76.047 29.071 1.00 19.87 181 PHE A CA 1
ATOM 1442 C C . PHE A 1 181 ? 103.406 75.155 29.171 1.00 19.49 181 PHE A C 1
ATOM 1443 O O . PHE A 1 181 ? 103.559 73.904 29.142 1.00 19.88 181 PHE A O 1
ATOM 1451 N N . TYR A 1 182 ? 102.202 75.754 29.308 1.00 21.36 182 TYR A N 1
ATOM 1452 C CA . TYR A 1 182 ? 100.951 74.964 29.336 1.00 19.62 182 TYR A CA 1
ATOM 1453 C C . TYR A 1 182 ? 100.361 75.072 27.945 1.00 18.55 182 TYR A C 1
ATOM 1454 O O . TYR A 1 182 ? 100.365 76.147 27.385 1.00 17.07 182 TYR A O 1
ATOM 1463 N N . SER A 1 183 ? 99.815 73.997 27.417 1.00 15.58 183 SER A N 1
ATOM 1464 C CA . SER A 1 183 ? 99.296 74.098 26.089 1.00 17.61 183 SER A CA 1
ATOM 1465 C C . SER A 1 183 ? 98.195 73.086 25.876 1.00 17.56 183 SER A C 1
ATOM 1466 O O . SER A 1 183 ? 98.271 71.924 26.391 1.00 18.32 183 SER A O 1
ATOM 1469 N N . SER A 1 184 ? 97.244 73.491 25.053 1.00 16.92 184 SER A N 1
ATOM 1470 C CA . SER A 1 184 ? 96.206 72.589 24.613 1.00 17.73 184 SER A CA 1
ATOM 1471 C C . SER A 1 184 ? 96.855 71.762 23.523 1.00 17.60 184 SER A C 1
ATOM 1472 O O . SER A 1 184 ? 96.833 72.113 22.352 1.00 18.26 184 SER A O 1
ATOM 1475 N N . THR A 1 185 ? 97.545 70.731 23.936 1.00 18.06 185 THR A N 1
ATOM 1476 C CA . THR A 1 185 ? 98.346 69.969 22.996 1.00 19.08 185 THR A CA 1
ATOM 1477 C C . THR A 1 185 ? 97.993 68.477 23.129 1.00 18.58 185 THR A C 1
ATOM 1478 O O . THR A 1 185 ? 97.362 68.110 24.140 1.00 20.04 185 THR A O 1
ATOM 1482 N N . GLN A 1 186 ? 98.458 67.637 22.190 1.00 17.74 186 GLN A N 1
ATOM 1483 C CA . GLN A 1 186 ? 98.227 66.158 22.274 1.00 16.19 186 GLN A CA 1
ATOM 1484 C C . GLN A 1 186 ? 99.290 65.385 23.060 1.00 18.44 186 GLN A C 1
ATOM 1485 O O . GLN A 1 186 ? 99.145 64.189 23.330 1.00 15.15 186 GLN A O 1
ATOM 1491 N N . SER A 1 187 ? 100.356 66.076 23.473 1.00 17.33 187 SER A N 1
ATOM 1492 C CA . SER A 1 187 ? 101.402 65.412 24.222 1.00 19.21 187 SER A CA 1
ATOM 1493 C C . SER A 1 187 ? 102.293 66.455 24.852 1.00 20.94 187 SER A C 1
ATOM 1494 O O . SER A 1 187 ? 102.959 67.175 24.118 1.00 22.09 187 SER A O 1
ATOM 1497 N N . ALA A 1 188 ? 102.392 66.456 26.172 1.00 20.91 188 ALA A N 1
ATOM 1498 C CA . ALA A 1 188 ? 103.324 67.398 26.845 1.00 21.16 188 ALA A CA 1
ATOM 1499 C C . ALA A 1 188 ? 104.827 67.087 26.460 1.00 20.15 188 ALA A C 1
ATOM 1500 O O . ALA A 1 188 ? 105.582 67.981 26.212 1.00 19.03 188 ALA A O 1
ATOM 1502 N N . HIS A 1 189 ? 105.191 65.817 26.355 1.00 20.37 189 HIS A N 1
ATOM 1503 C CA . HIS A 1 189 ? 106.574 65.411 26.223 1.00 20.51 189 HIS A CA 1
ATOM 1504 C C . HIS A 1 189 ? 107.085 65.709 24.828 1.00 24.41 189 HIS A C 1
ATOM 1505 O O . HIS A 1 189 ? 108.226 66.178 24.700 1.00 26.59 189 HIS A O 1
ATOM 1512 N N . TYR A 1 190 ? 106.222 65.532 23.825 1.00 18.98 190 TYR A N 1
ATOM 1513 C CA . TYR A 1 190 ? 106.544 65.859 22.437 1.00 21.16 190 TYR A CA 1
ATOM 1514 C C . TYR A 1 190 ? 106.620 67.373 22.179 1.00 20.72 190 TYR A C 1
ATOM 1515 O O . TYR A 1 190 ? 107.576 67.864 21.572 1.00 20.98 190 TYR A O 1
ATOM 1524 N N . LEU A 1 191 ? 105.657 68.122 22.712 1.00 20.06 191 LEU A N 1
ATOM 1525 C CA . LEU A 1 191 ? 105.758 69.574 22.699 1.00 20.69 191 LEU A CA 1
ATOM 1526 C C . LEU A 1 191 ? 107.062 70.038 23.431 1.00 21.12 191 LEU A C 1
ATOM 1527 O O . LEU A 1 191 ? 107.739 70.920 22.976 1.00 21.09 191 LEU A O 1
ATOM 1532 N N . ARG A 1 192 ? 107.412 69.430 24.543 1.00 19.71 192 ARG A N 1
ATOM 1533 C CA . ARG A 1 192 ? 108.640 69.832 25.153 1.00 19.77 192 ARG A CA 1
ATOM 1534 C C . ARG A 1 192 ? 109.874 69.636 24.198 1.00 21.35 192 ARG A C 1
ATOM 1535 O O . ARG A 1 192 ? 110.703 70.546 24.065 1.00 19.68 192 ARG A O 1
ATOM 1543 N N . ARG A 1 193 ? 109.960 68.464 23.555 1.00 21.17 193 ARG A N 1
ATOM 1544 C CA . ARG A 1 193 ? 111.016 68.211 22.600 1.00 20.98 193 ARG A CA 1
ATOM 1545 C C . ARG A 1 193 ? 111.006 69.254 21.487 1.00 21.90 193 ARG A C 1
ATOM 1546 O O . ARG A 1 193 ? 112.061 69.722 21.098 1.00 23.71 193 ARG A O 1
ATOM 1554 N N . ASN A 1 194 ? 109.837 69.640 21.000 1.00 20.83 194 ASN A N 1
ATOM 1555 C CA . ASN A 1 194 ? 109.751 70.649 19.972 1.00 23.49 194 ASN A CA 1
ATOM 1556 C C . ASN A 1 194 ? 110.269 71.997 20.491 1.00 25.34 194 ASN A C 1
ATOM 1557 O O . ASN A 1 194 ? 110.983 72.706 19.791 1.00 21.22 194 ASN A O 1
ATOM 1562 N N . LEU A 1 195 ? 109.901 72.361 21.704 1.00 22.96 195 LEU A N 1
ATOM 1563 C CA . LEU A 1 195 ? 110.381 73.628 22.219 1.00 23.57 195 LEU A CA 1
ATOM 1564 C C . LEU A 1 195 ? 111.898 73.592 22.552 1.00 22.90 195 LEU A C 1
ATOM 1565 O O . LEU A 1 195 ? 112.591 74.533 22.261 1.00 27.47 195 LEU A O 1
ATOM 1570 N N . VAL A 1 196 ? 112.394 72.510 23.107 1.00 22.32 196 VAL A N 1
ATOM 1571 C CA . VAL A 1 196 ? 113.838 72.333 23.375 1.00 23.63 196 VAL A CA 1
ATOM 1572 C C . VAL A 1 196 ? 114.621 72.561 22.050 1.00 26.46 196 VAL A C 1
ATOM 1573 O O . VAL A 1 196 ? 115.568 73.372 22.066 1.00 22.90 196 VAL A O 1
ATOM 1577 N N . ASP A 1 197 ? 114.167 71.909 20.951 1.00 23.96 197 ASP A N 1
ATOM 1578 C CA . ASP A 1 197 ? 114.780 71.980 19.638 1.00 26.98 197 ASP A CA 1
ATOM 1579 C C . ASP A 1 197 ? 114.699 73.432 19.138 1.00 28.32 197 ASP A C 1
ATOM 1580 O O . ASP A 1 197 ? 115.680 73.946 18.613 1.00 29.04 197 ASP A O 1
ATOM 1585 N N . PHE A 1 198 ? 113.578 74.100 19.311 1.00 24.79 198 PHE A N 1
ATOM 1586 C CA . PHE A 1 198 ? 113.480 75.430 18.721 1.00 24.29 198 PHE A CA 1
ATOM 1587 C C . PHE A 1 198 ? 114.235 76.511 19.509 1.00 26.52 198 PHE A C 1
ATOM 1588 O O . PHE A 1 198 ? 114.787 77.437 18.914 1.00 28.05 198 PHE A O 1
ATOM 1596 N N . LEU A 1 199 ? 114.290 76.383 20.827 1.00 24.69 199 LEU A N 1
ATOM 1597 C CA . LEU A 1 199 ? 114.827 77.418 21.671 1.00 25.34 199 LEU A CA 1
ATOM 1598 C C . LEU A 1 199 ? 116.260 77.146 22.065 1.00 25.86 199 LEU A C 1
ATOM 1599 O O . LEU A 1 199 ? 116.909 78.041 22.526 1.00 27.78 199 LEU A O 1
ATOM 1604 N N . GLY A 1 200 ? 116.739 75.922 21.892 1.00 24.82 200 GLY A N 1
ATOM 1605 C CA . GLY A 1 200 ? 118.144 75.618 22.152 1.00 25.94 200 GLY A CA 1
ATOM 1606 C C . GLY A 1 200 ? 118.498 75.458 23.620 1.00 30.63 200 GLY A C 1
ATOM 1607 O O . GLY A 1 200 ? 119.653 75.695 24.000 1.00 28.70 200 GLY A O 1
ATOM 1608 N N . PHE A 1 201 ? 117.530 75.104 24.468 1.00 27.40 201 PHE A N 1
ATOM 1609 C CA . PHE A 1 201 ? 117.889 74.706 25.824 1.00 26.29 201 PHE A CA 1
ATOM 1610 C C . PHE A 1 201 ? 116.888 73.694 26.419 1.00 24.10 201 PHE A C 1
ATOM 1611 O O . PHE A 1 201 ? 115.735 73.578 25.950 1.00 25.22 201 PHE A O 1
ATOM 1619 N N . GLU A 1 202 ? 117.337 72.992 27.460 1.00 22.50 202 GLU A N 1
ATOM 1620 C CA . GLU A 1 202 ? 116.687 71.791 27.928 1.00 22.06 202 GLU A CA 1
ATOM 1621 C C . GLU A 1 202 ? 115.747 72.091 29.118 1.00 22.90 202 GLU A C 1
ATOM 1622 O O . GLU A 1 202 ? 114.929 71.239 29.489 1.00 21.39 202 GLU A O 1
ATOM 1628 N N . ASN A 1 203 ? 115.855 73.285 29.721 1.00 22.37 203 ASN A N 1
ATOM 1629 C CA . ASN A 1 203 ? 115.150 73.532 30.980 1.00 24.70 203 ASN A CA 1
ATOM 1630 C C . ASN A 1 203 ? 113.733 74.017 30.786 1.00 22.10 203 ASN A C 1
ATOM 1631 O O . ASN A 1 203 ? 113.436 75.204 30.996 1.00 20.11 203 ASN A O 1
ATOM 1636 N N . ILE A 1 204 ? 112.933 73.109 30.225 1.00 17.71 204 ILE A N 1
ATOM 1637 C CA . ILE A 1 204 ? 111.577 73.416 29.811 1.00 19.79 204 ILE A CA 1
ATOM 1638 C C . ILE A 1 204 ? 110.685 72.340 30.453 1.00 20.62 204 ILE A C 1
ATOM 1639 O O . ILE A 1 204 ? 110.972 71.154 30.332 1.00 22.53 204 ILE A O 1
ATOM 1644 N N . ARG A 1 205 ? 109.705 72.788 31.239 1.00 21.34 205 ARG A N 1
ATOM 1645 C CA . ARG A 1 205 ? 108.619 71.910 31.709 1.00 20.82 205 ARG A CA 1
ATOM 1646 C C . ARG A 1 205 ? 107.366 72.208 30.850 1.00 18.18 205 ARG A C 1
ATOM 1647 O O . ARG A 1 205 ? 106.990 73.381 30.694 1.00 17.64 205 ARG A O 1
ATOM 1655 N N . VAL A 1 206 ? 106.712 71.169 30.338 1.00 16.60 206 VAL A N 1
ATOM 1656 C CA . VAL A 1 206 ? 105.478 71.307 29.608 1.00 16.19 206 VAL A CA 1
ATOM 1657 C C . VAL A 1 206 ? 104.327 70.634 30.428 1.00 17.97 206 VAL A C 1
ATOM 1658 O O . VAL A 1 206 ? 104.491 69.582 31.023 1.00 18.98 206 VAL A O 1
ATOM 1662 N N . ILE A 1 207 ? 103.179 71.284 30.438 1.00 19.49 207 ILE A N 1
ATOM 1663 C CA . ILE A 1 207 ? 101.983 70.774 31.108 1.00 18.69 207 ILE A CA 1
ATOM 1664 C C . ILE A 1 207 ? 100.873 70.755 30.074 1.00 20.89 207 ILE A C 1
ATOM 1665 O O . ILE A 1 207 ? 100.517 71.798 29.532 1.00 19.70 207 ILE A O 1
ATOM 1670 N N . GLN A 1 208 ? 100.369 69.542 29.796 1.00 19.22 208 GLN A N 1
ATOM 1671 C CA . GLN A 1 208 ? 99.101 69.383 29.105 1.00 19.56 208 GLN A CA 1
ATOM 1672 C C . GLN A 1 208 ? 98.004 69.327 30.164 1.00 17.48 208 GLN A C 1
ATOM 1673 O O . GLN A 1 208 ? 97.901 68.330 30.869 1.00 20.71 208 GLN A O 1
ATOM 1679 N N . PRO A 1 209 ? 97.200 70.382 30.288 1.00 18.13 209 PRO A N 1
ATOM 1680 C CA . PRO A 1 209 ? 96.084 70.415 31.306 1.00 18.86 209 PRO A CA 1
ATOM 1681 C C . PRO A 1 209 ? 94.900 69.677 30.610 1.00 20.23 209 PRO A C 1
ATOM 1682 O O . PRO A 1 209 ? 95.156 68.960 29.586 1.00 21.30 209 PRO A O 1
ATOM 1686 N N . ASP A 1 210 ? 93.666 69.865 31.058 1.00 16.73 210 ASP A N 1
ATOM 1687 C CA . ASP A 1 210 ? 92.556 69.260 30.293 1.00 17.79 210 ASP A CA 1
ATOM 1688 C C . ASP A 1 210 ? 92.559 69.836 28.882 1.00 17.46 210 ASP A C 1
ATOM 1689 O O . ASP A 1 210 ? 92.707 71.035 28.709 1.00 17.74 210 ASP A O 1
ATOM 1694 N N . VAL A 1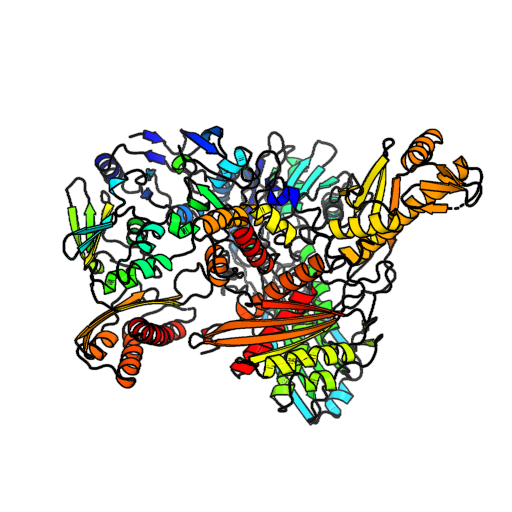 211 ? 92.324 68.982 27.889 1.00 16.22 211 VAL A N 1
ATOM 1695 C CA . VAL A 1 211 ? 92.233 69.422 26.529 1.00 16.36 211 VAL A CA 1
ATOM 1696 C C . VAL A 1 211 ? 90.858 69.110 25.938 1.00 16.71 211 VAL A C 1
ATOM 1697 O O . VAL A 1 211 ? 90.422 67.949 25.931 1.00 19.44 211 VAL A O 1
ATOM 1701 N N . GLY A 1 212 ? 90.202 70.122 25.390 1.00 16.50 212 GLY A N 1
ATOM 1702 C CA . GLY A 1 212 ? 88.872 69.943 24.806 1.00 14.07 212 GLY A CA 1
ATOM 1703 C C . GLY A 1 212 ? 88.885 69.280 23.426 1.00 14.35 212 GLY A C 1
ATOM 1704 O O . GLY A 1 212 ? 88.277 69.844 22.486 1.00 13.96 212 GLY A O 1
ATOM 1705 N N . GLY A 1 213 ? 89.547 68.115 23.285 1.00 13.97 213 GLY A N 1
ATOM 1706 C CA . GLY A 1 213 ? 89.651 67.419 21.959 1.00 14.59 213 GLY A CA 1
ATOM 1707 C C . GLY A 1 213 ? 90.742 68.051 21.043 1.00 19.20 213 GLY A C 1
ATOM 1708 O O . GLY A 1 213 ? 91.277 69.161 21.353 1.00 17.94 213 GLY A O 1
ATOM 1709 N N . ALA A 1 214 ? 91.008 67.405 19.900 1.00 16.70 214 ALA A N 1
ATOM 1710 C CA . ALA A 1 214 ? 92.100 67.788 19.030 1.00 16.40 214 ALA A CA 1
ATOM 1711 C C . ALA A 1 214 ? 91.868 67.185 17.653 1.00 16.68 214 ALA A C 1
ATOM 1712 O O . ALA A 1 214 ? 91.841 67.928 16.628 1.00 15.26 214 ALA A O 1
ATOM 1714 N N . PHE A 1 215 ? 91.689 65.841 17.642 1.00 17.85 215 PHE A N 1
ATOM 1715 C CA . PHE A 1 215 ? 91.371 65.057 16.410 1.00 20.17 215 PHE A CA 1
ATOM 1716 C C . PHE A 1 215 ? 92.516 65.229 15.399 1.00 21.00 215 PHE A C 1
ATOM 1717 O O . PHE A 1 215 ? 92.280 65.268 14.202 1.00 20.47 215 PHE A O 1
ATOM 1725 N N . GLY A 1 216 ? 93.740 65.389 15.949 1.00 22.03 216 GLY A N 1
ATOM 1726 C CA . GLY A 1 216 ? 94.951 65.374 15.180 1.00 22.78 216 GLY A CA 1
ATOM 1727 C C . GLY A 1 216 ? 95.466 66.797 15.050 1.00 21.50 216 GLY A C 1
ATOM 1728 O O . GLY A 1 216 ? 96.606 66.972 14.889 1.00 23.52 216 GLY A O 1
ATOM 1729 N N . SER A 1 217 ? 94.609 67.795 15.212 1.00 23.07 217 SER A N 1
ATOM 1730 C CA . SER A 1 217 ? 94.970 69.183 15.072 1.00 20.30 217 SER A CA 1
ATOM 1731 C C . SER A 1 217 ? 96.010 69.756 16.060 1.00 21.90 217 SER A C 1
ATOM 1732 O O . SER A 1 217 ? 96.447 70.884 15.818 1.00 19.97 217 SER A O 1
ATOM 1735 N N . LYS A 1 218 ? 96.358 69.025 17.149 1.00 21.52 218 LYS A N 1
ATOM 1736 C CA . LYS A 1 218 ? 97.211 69.527 18.239 1.00 18.59 218 LYS A CA 1
ATOM 1737 C C . LYS A 1 218 ? 98.458 68.611 18.454 1.00 19.94 218 LYS A C 1
ATOM 1738 O O . LYS A 1 218 ? 99.146 68.653 19.499 1.00 19.60 218 LYS A O 1
ATOM 1744 N N . ILE A 1 219 ? 98.715 67.739 17.480 1.00 17.14 219 ILE A N 1
ATOM 1745 C CA . ILE A 1 219 ? 99.973 66.978 17.508 1.00 20.32 219 ILE A CA 1
ATOM 1746 C C . ILE A 1 219 ? 101.197 67.908 17.357 1.00 20.63 219 ILE A C 1
ATOM 1747 O O . ILE A 1 219 ? 102.096 67.920 18.206 1.00 17.92 219 ILE A O 1
ATOM 1752 N N . ILE A 1 220 ? 101.177 68.713 16.286 1.00 19.38 220 ILE A N 1
ATOM 1753 C CA . ILE A 1 220 ? 102.316 69.546 15.965 1.00 21.93 220 ILE A CA 1
ATOM 1754 C C . ILE A 1 220 ? 102.367 70.716 16.943 1.00 23.78 220 ILE A C 1
ATOM 1755 O O . ILE A 1 220 ? 101.341 71.051 17.590 1.00 21.51 220 ILE A O 1
ATOM 1760 N N . ALA A 1 221 ? 103.549 71.324 17.065 1.00 22.47 221 ALA A N 1
ATOM 1761 C CA . ALA A 1 221 ? 103.635 72.674 17.666 1.00 19.26 221 ALA A CA 1
ATOM 1762 C C . ALA A 1 221 ? 103.302 73.633 16.575 1.00 19.92 221 ALA A C 1
ATOM 1763 O O . ALA A 1 221 ? 103.890 73.563 15.492 1.00 19.78 221 ALA A O 1
ATOM 1765 N N . HIS A 1 222 ? 102.390 74.523 16.864 1.00 17.10 222 HIS A N 1
ATOM 1766 C CA . HIS A 1 222 ? 101.988 75.476 15.959 1.00 20.33 222 HIS A CA 1
ATOM 1767 C C . HIS A 1 222 ? 102.887 76.715 15.921 1.00 21.68 222 HIS A C 1
ATOM 1768 O O . HIS A 1 222 ? 103.531 76.997 16.910 1.00 20.74 222 HIS A O 1
ATOM 1775 N N . PRO A 1 223 ? 102.831 77.495 14.830 1.00 20.84 223 PRO A N 1
ATOM 1776 C CA . PRO A 1 223 ? 103.683 78.729 14.876 1.00 23.48 223 PRO A CA 1
ATOM 1777 C C . PRO A 1 223 ? 103.472 79.579 16.138 1.00 23.82 223 PRO A C 1
ATOM 1778 O O . PRO A 1 223 ? 104.468 80.031 16.732 1.00 23.36 223 PRO A O 1
ATOM 1782 N N . GLU A 1 224 ? 102.216 79.730 16.574 1.00 21.48 224 GLU A N 1
ATOM 1783 C CA . GLU A 1 224 ? 101.907 80.523 17.761 1.00 21.43 224 GLU A CA 1
ATOM 1784 C C . GLU A 1 224 ? 102.554 79.956 19.036 1.00 23.04 224 GLU A C 1
ATOM 1785 O O . GLU A 1 224 ? 102.965 80.712 19.940 1.00 20.14 224 GLU A O 1
ATOM 1791 N N . GLU A 1 225 ? 102.670 78.639 19.118 1.00 20.22 225 GLU A N 1
ATOM 1792 C CA . GLU A 1 225 ? 103.274 78.086 20.301 1.00 21.40 225 GLU A CA 1
ATOM 1793 C C . GLU A 1 225 ? 104.787 78.370 20.372 1.00 21.93 225 GLU A C 1
ATOM 1794 O O . GLU A 1 225 ? 105.315 78.745 21.416 1.00 19.04 225 GLU A O 1
ATOM 1800 N N . TYR A 1 226 ? 105.494 78.088 19.284 1.00 21.46 226 TYR A N 1
ATOM 1801 C CA . TYR A 1 226 ? 106.948 78.521 19.181 1.00 23.31 226 TYR A CA 1
ATOM 1802 C C . TYR A 1 226 ? 107.152 80.002 19.494 1.00 20.71 226 TYR A C 1
ATOM 1803 O O . TYR A 1 226 ? 108.030 80.352 20.281 1.00 22.94 226 TYR A O 1
ATOM 1812 N N . ALA A 1 227 ? 106.321 80.841 18.926 1.00 21.06 227 ALA A N 1
ATOM 1813 C CA . ALA A 1 227 ? 106.441 82.278 19.148 1.00 22.61 227 ALA A CA 1
ATOM 1814 C C . ALA A 1 227 ? 106.161 82.675 20.590 1.00 23.20 227 ALA A C 1
ATOM 1815 O O . ALA A 1 227 ? 106.899 83.495 21.184 1.00 21.97 227 ALA A O 1
ATOM 1817 N N . LEU A 1 228 ? 105.124 82.081 21.183 1.00 22.50 228 LEU A N 1
ATOM 1818 C CA . LEU A 1 228 ? 104.751 82.443 22.558 1.00 21.04 228 LEU A CA 1
ATOM 1819 C C . LEU A 1 228 ? 105.903 82.080 23.486 1.00 18.73 228 LEU A C 1
ATOM 1820 O O . LEU A 1 228 ? 106.273 82.817 24.399 1.00 17.44 228 LEU A O 1
ATOM 1825 N N . ALA A 1 229 ? 106.488 80.924 23.210 1.00 18.21 229 ALA A N 1
ATOM 1826 C CA . ALA A 1 229 ? 107.521 80.419 24.032 1.00 18.80 229 ALA A CA 1
ATOM 1827 C C . ALA A 1 229 ? 108.805 81.316 23.973 1.00 21.72 229 ALA A C 1
ATOM 1828 O O . ALA A 1 229 ? 109.426 81.623 25.004 1.00 22.13 229 ALA A O 1
ATOM 1830 N N . LYS A 1 230 ? 109.141 81.739 22.770 1.00 21.75 230 LYS A N 1
ATOM 1831 C CA . LYS A 1 230 ? 110.269 82.570 22.518 1.00 25.08 230 LYS A CA 1
ATOM 1832 C C . LYS A 1 230 ? 110.014 83.974 23.133 1.00 23.09 230 LYS A C 1
ATOM 1833 O O . LYS A 1 230 ? 110.860 84.506 23.782 1.00 23.92 230 LYS A O 1
ATOM 1839 N N . LEU A 1 231 ? 108.856 84.562 22.894 1.00 21.63 231 LEU A N 1
ATOM 1840 C CA . LEU A 1 231 ? 108.472 85.743 23.628 1.00 22.11 231 LEU A CA 1
ATOM 1841 C C . LEU A 1 231 ? 108.548 85.676 25.158 1.00 24.78 231 LEU A C 1
ATOM 1842 O O . LEU A 1 231 ? 108.940 86.687 25.797 1.00 22.80 231 LEU A O 1
ATOM 1847 N N . ALA A 1 232 ? 108.216 84.498 25.743 1.00 22.36 232 ALA A N 1
ATOM 1848 C CA . ALA A 1 232 ? 108.223 84.391 27.185 1.00 21.85 232 ALA A CA 1
ATOM 1849 C C . ALA A 1 232 ? 109.649 84.544 27.700 1.00 23.55 232 ALA A C 1
ATOM 1850 O O . ALA A 1 232 ? 109.804 85.153 28.751 1.00 24.90 232 ALA A O 1
ATOM 1852 N N . LEU A 1 233 ? 110.654 83.977 27.004 1.00 22.79 233 LEU A N 1
ATOM 1853 C CA . LEU A 1 233 ? 112.075 84.210 27.352 1.00 30.33 233 LEU A CA 1
ATOM 1854 C C . LEU A 1 233 ? 112.465 85.693 27.426 1.00 28.94 233 LEU A C 1
ATOM 1855 O O . LEU A 1 233 ? 113.212 86.117 28.294 1.00 26.25 233 LEU A O 1
ATOM 1860 N N . MET A 1 234 ? 111.900 86.458 26.525 1.00 29.58 234 MET A N 1
ATOM 1861 C CA . MET A 1 234 ? 112.199 87.850 26.413 1.00 36.42 234 MET A CA 1
ATOM 1862 C C . MET A 1 234 ? 111.425 88.696 27.433 1.00 32.50 234 MET A C 1
ATOM 1863 O O . MET A 1 234 ? 111.999 89.552 28.064 1.00 34.56 234 MET A O 1
ATOM 1868 N N . LEU A 1 235 ? 110.116 88.535 27.504 1.00 28.63 235 LEU A N 1
ATOM 1869 C CA . LEU A 1 235 ? 109.293 89.411 28.310 1.00 29.21 235 LEU A CA 1
ATOM 1870 C C . LEU A 1 235 ? 109.310 89.154 29.830 1.00 29.17 235 LEU A C 1
ATOM 1871 O O . LEU A 1 235 ? 109.041 90.074 30.586 1.00 28.25 235 LEU A O 1
ATOM 1876 N N . ARG A 1 236 ? 109.571 87.928 30.290 1.00 26.37 236 ARG A N 1
ATOM 1877 C CA . ARG A 1 236 ? 109.605 87.668 31.764 1.00 30.04 236 ARG A CA 1
ATOM 1878 C C . ARG A 1 236 ? 108.288 87.882 32.556 1.00 28.30 236 ARG A C 1
ATOM 1879 O O . ARG A 1 236 ? 108.350 88.072 33.791 1.00 29.43 236 ARG A O 1
ATOM 1887 N N . LYS A 1 237 ? 107.142 87.959 31.850 1.00 24.78 237 LYS A N 1
ATOM 1888 C CA . LYS A 1 237 ? 105.807 87.864 32.424 1.00 21.79 237 LYS A CA 1
ATOM 1889 C C . LYS A 1 237 ? 105.182 86.603 31.832 1.00 23.52 237 LYS A C 1
ATOM 1890 O O . LYS A 1 237 ? 105.634 86.098 30.789 1.00 20.87 237 LYS A O 1
ATOM 1896 N N . PRO A 1 238 ? 104.206 86.021 32.549 1.00 22.42 238 PRO A N 1
ATOM 1897 C CA . PRO A 1 238 ? 103.433 84.986 31.898 1.00 20.61 238 PRO A CA 1
ATOM 1898 C C . PRO A 1 238 ? 102.574 85.570 30.738 1.00 21.56 238 PRO A C 1
ATOM 1899 O O . PRO A 1 238 ? 102.128 86.711 30.800 1.00 18.89 238 PRO A O 1
ATOM 1903 N N . LEU A 1 239 ? 102.419 84.779 29.681 1.00 18.10 239 LEU A N 1
ATOM 1904 C CA . LEU A 1 239 ? 101.835 85.235 28.437 1.00 19.27 239 LEU A CA 1
ATOM 1905 C C . LEU A 1 239 ? 100.828 84.137 28.063 1.00 19.75 239 LEU A C 1
ATOM 1906 O O . LEU A 1 239 ? 101.219 82.958 27.900 1.00 18.48 239 LEU A O 1
ATOM 1911 N N . LYS A 1 240 ? 99.565 84.551 27.960 1.00 18.53 240 LYS A N 1
ATOM 1912 C CA . LYS A 1 240 ? 98.436 83.698 27.593 1.00 20.44 240 LYS A CA 1
ATOM 1913 C C . LYS A 1 240 ? 98.074 83.964 26.137 1.00 19.79 240 LYS A C 1
ATOM 1914 O O . LYS A 1 240 ? 97.844 85.118 25.734 1.00 18.70 240 LYS A O 1
ATOM 1920 N N . TRP A 1 241 ? 98.009 82.897 25.360 1.00 17.24 241 TRP A N 1
ATOM 1921 C CA . TRP A 1 241 ? 97.544 83.043 24.013 1.00 17.87 241 TRP A CA 1
ATOM 1922 C C . TRP A 1 241 ? 96.263 82.174 23.821 1.00 19.28 241 TRP A C 1
ATOM 1923 O O . TRP A 1 241 ? 96.316 80.927 24.059 1.00 17.63 241 TRP A O 1
ATOM 1934 N N . VAL A 1 242 ? 95.162 82.792 23.383 1.00 19.72 242 VAL A N 1
ATOM 1935 C CA . VAL A 1 242 ? 93.974 82.005 22.982 1.00 19.29 242 VAL A CA 1
ATOM 1936 C C . VAL A 1 242 ? 93.401 82.611 21.696 1.00 18.20 242 VAL A C 1
ATOM 1937 O O . VAL A 1 242 ? 92.918 83.700 21.720 1.00 16.98 242 VAL A O 1
ATOM 1941 N N . PRO A 1 243 ? 93.467 81.889 20.577 1.00 18.58 243 PRO A N 1
ATOM 1942 C CA . PRO A 1 243 ? 92.878 82.376 19.308 1.00 21.31 243 PRO A CA 1
ATOM 1943 C C . PRO A 1 243 ? 91.360 82.470 19.373 1.00 20.26 243 PRO A C 1
ATOM 1944 O O . PRO A 1 243 ? 90.704 81.717 20.158 1.00 20.75 243 PRO A O 1
ATOM 1948 N N . THR A 1 244 ? 90.789 83.383 18.607 1.00 18.63 244 THR A N 1
ATOM 1949 C CA . THR A 1 244 ? 89.340 83.308 18.379 1.00 20.91 244 THR A CA 1
ATOM 1950 C C . THR A 1 244 ? 89.019 82.076 17.500 1.00 22.56 244 THR A C 1
ATOM 1951 O O . THR A 1 244 ? 89.925 81.445 16.867 1.00 22.13 244 THR A O 1
ATOM 1955 N N . ARG A 1 245 ? 87.752 81.703 17.442 1.00 22.34 245 ARG A N 1
ATOM 1956 C CA . ARG A 1 245 ? 87.390 80.496 16.635 1.00 21.47 245 ARG A CA 1
ATOM 1957 C C . ARG A 1 245 ? 87.564 80.827 15.117 1.00 20.47 245 ARG A C 1
ATOM 1958 O O . ARG A 1 245 ? 87.944 79.960 14.340 1.00 21.64 245 ARG A O 1
ATOM 1966 N N . THR A 1 246 ? 87.265 82.060 14.712 1.00 21.45 246 THR A N 1
ATOM 1967 C CA . THR A 1 246 ? 87.617 82.509 13.311 1.00 21.85 246 THR A CA 1
ATOM 1968 C C . THR A 1 246 ? 89.094 82.239 13.000 1.00 19.97 246 THR A C 1
ATOM 1969 O O . THR A 1 246 ? 89.434 81.557 12.007 1.00 21.13 246 THR A O 1
ATOM 1973 N N . GLU A 1 247 ? 89.972 82.667 13.897 1.00 19.79 247 GLU A N 1
ATOM 1974 C CA . GLU A 1 247 ? 91.384 82.348 13.749 1.00 18.84 247 GLU A CA 1
ATOM 1975 C C . GLU A 1 247 ? 91.636 80.864 13.614 1.00 18.76 247 GLU A C 1
ATOM 1976 O O . GLU A 1 247 ? 92.445 80.417 12.754 1.00 19.15 247 GLU A O 1
ATOM 1982 N N . GLU A 1 248 ? 90.990 80.076 14.499 1.00 18.67 248 GLU A N 1
ATOM 1983 C CA . GLU A 1 248 ? 91.260 78.659 14.524 1.00 19.37 248 GLU A CA 1
ATOM 1984 C C . GLU A 1 248 ? 90.882 78.111 13.122 1.00 19.81 248 GLU A C 1
ATOM 1985 O O . GLU A 1 248 ? 91.660 77.442 12.510 1.00 21.53 248 GLU A O 1
ATOM 1991 N N . PHE A 1 249 ? 89.700 78.461 12.612 1.00 19.08 249 PHE A N 1
ATOM 1992 C CA . PHE A 1 249 ? 89.243 77.908 11.328 1.00 21.22 249 PHE A CA 1
ATOM 1993 C C . PHE A 1 249 ? 90.210 78.201 10.206 1.00 22.58 249 PHE A C 1
ATOM 1994 O O . PHE A 1 249 ? 90.484 77.337 9.425 1.00 18.56 249 PHE A O 1
ATOM 2002 N N . ILE A 1 250 ? 90.758 79.423 10.209 1.00 24.26 250 ILE A N 1
ATOM 2003 C CA . ILE A 1 250 ? 91.621 79.913 9.161 1.00 25.06 250 ILE A CA 1
ATOM 2004 C C . ILE A 1 250 ? 93.060 79.366 9.241 1.00 28.38 250 ILE A C 1
ATOM 2005 O O . ILE A 1 250 ? 93.776 79.257 8.226 1.00 28.94 250 ILE A O 1
ATOM 2010 N N . SER A 1 251 ? 93.477 78.970 10.432 1.00 25.22 251 SER A N 1
ATOM 2011 C CA . SER A 1 251 ? 94.883 78.605 10.627 1.00 22.38 251 SER A CA 1
ATOM 2012 C C . SER A 1 251 ? 95.169 77.196 11.077 1.00 22.69 251 SER A C 1
ATOM 2013 O O . SER A 1 251 ? 96.333 76.793 11.185 1.00 21.73 251 SER A O 1
ATOM 2016 N N . ALA A 1 252 ? 94.155 76.420 11.449 1.00 20.01 252 ALA A N 1
ATOM 2017 C CA . ALA A 1 252 ? 94.536 75.156 12.091 1.00 18.24 252 ALA A CA 1
ATOM 2018 C C . ALA A 1 252 ? 93.466 74.101 11.909 1.00 17.69 252 ALA A C 1
ATOM 2019 O O . ALA A 1 252 ? 92.280 74.446 11.686 1.00 16.59 252 ALA A O 1
ATOM 2021 N N . GLY A 1 253 ? 93.916 72.851 12.014 1.00 19.32 253 GLY A N 1
ATOM 2022 C CA . GLY A 1 253 ? 93.111 71.649 11.892 1.00 22.25 253 GLY A CA 1
ATOM 2023 C C . GLY A 1 253 ? 92.594 71.285 10.498 1.00 26.24 253 GLY A C 1
ATOM 2024 O O . GLY A 1 253 ? 91.717 70.418 10.410 1.00 24.68 253 GLY A O 1
ATOM 2025 N N . HIS A 1 254 ? 93.132 71.887 9.416 1.00 24.00 254 HIS A N 1
ATOM 2026 C CA . HIS A 1 254 ? 92.821 71.433 8.027 1.00 22.60 254 HIS A CA 1
ATOM 2027 C C . HIS A 1 254 ? 93.405 70.080 7.739 1.00 22.19 254 HIS A C 1
ATOM 2028 O O . HIS A 1 254 ? 94.554 69.837 8.054 1.00 23.55 254 HIS A O 1
ATOM 2035 N N . GLY A 1 255 ? 92.597 69.162 7.194 1.00 19.60 255 GLY A N 1
ATOM 2036 C CA . GLY A 1 255 ? 93.103 67.804 6.930 1.00 19.03 255 GLY A CA 1
ATOM 2037 C C . GLY A 1 255 ? 92.479 67.243 5.679 1.00 18.55 255 GLY A C 1
ATOM 2038 O O . GLY A 1 255 ? 91.705 67.938 5.021 1.00 17.99 255 GLY A O 1
ATOM 2039 N N . ARG A 1 256 ? 92.791 65.981 5.361 1.00 18.56 256 ARG A N 1
ATOM 2040 C CA . ARG A 1 256 ? 92.243 65.293 4.152 1.00 22.33 256 ARG A CA 1
ATOM 2041 C C . ARG A 1 256 ? 92.807 65.949 2.842 1.00 23.31 256 ARG A C 1
ATOM 2042 O O . ARG A 1 256 ? 94.009 65.947 2.679 1.00 23.04 256 ARG A O 1
ATOM 2050 N N . ASP A 1 257 ? 91.936 66.391 1.939 1.00 22.46 257 ASP A N 1
ATOM 2051 C CA . ASP A 1 257 ? 92.264 67.169 0.756 1.00 26.88 257 ASP A CA 1
ATOM 2052 C C . ASP A 1 257 ? 93.226 66.349 -0.158 1.00 31.14 257 ASP A C 1
ATOM 2053 O O . ASP A 1 257 ? 94.398 66.736 -0.331 1.00 29.59 257 ASP A O 1
ATOM 2058 N N . LYS A 1 258 ? 92.745 65.196 -0.640 1.00 26.89 258 LYS A N 1
ATOM 2059 C CA . LYS A 1 258 ? 93.444 64.309 -1.589 1.00 26.64 258 LYS A CA 1
ATOM 2060 C C . LYS A 1 258 ? 92.547 63.867 -2.751 1.00 28.88 258 LYS A C 1
ATOM 2061 O O . LYS A 1 258 ? 91.361 63.634 -2.562 1.00 29.74 258 LYS A O 1
ATOM 2067 N N . LYS A 1 259 ? 93.132 63.760 -3.940 1.00 30.40 259 LYS A N 1
ATOM 2068 C CA . LYS A 1 259 ? 92.457 63.438 -5.213 1.00 31.28 259 LYS A CA 1
ATOM 2069 C C . LYS A 1 259 ? 93.056 62.161 -5.797 1.00 32.79 259 LYS A C 1
ATOM 2070 O O . LYS A 1 259 ? 94.310 62.049 -5.908 1.00 29.14 259 LYS A O 1
ATOM 2076 N N . LEU A 1 260 ? 92.211 61.196 -6.176 1.00 26.41 260 LEU A N 1
ATOM 2077 C CA . LEU A 1 260 ? 92.712 60.009 -6.913 1.00 30.12 260 LEU A CA 1
ATOM 2078 C C . LEU A 1 260 ? 92.160 59.952 -8.335 1.00 31.81 260 LEU A C 1
ATOM 2079 O O . LEU A 1 260 ? 90.922 59.904 -8.518 1.00 29.96 260 LEU A O 1
ATOM 2084 N N . LYS A 1 261 ? 93.074 60.038 -9.329 1.00 33.19 261 LYS A N 1
ATOM 2085 C CA . LYS A 1 261 ? 92.788 59.735 -10.764 1.00 32.76 261 LYS A CA 1
ATOM 2086 C C . LYS A 1 261 ? 93.056 58.253 -10.825 1.00 31.53 261 LYS A C 1
ATOM 2087 O O . LYS A 1 261 ? 94.204 57.813 -10.570 1.00 29.43 261 LYS A O 1
ATOM 2093 N N . PHE A 1 262 ? 92.011 57.451 -11.076 1.00 30.52 262 PHE A N 1
ATOM 2094 C CA . PHE A 1 262 ? 92.187 55.973 -10.957 1.00 29.73 262 PHE A CA 1
ATOM 2095 C C . PHE A 1 262 ? 91.770 55.272 -12.245 1.00 25.70 262 PHE A C 1
ATOM 2096 O O . PHE A 1 262 ? 90.991 55.797 -13.022 1.00 26.27 262 PHE A O 1
ATOM 2104 N N . GLU A 1 263 ? 92.255 54.057 -12.439 1.00 28.25 263 GLU A N 1
ATOM 2105 C CA . GLU A 1 263 ? 91.685 53.214 -13.441 1.00 26.27 263 GLU A CA 1
ATOM 2106 C C . GLU A 1 263 ? 91.700 51.858 -12.816 1.00 26.90 263 GLU A C 1
ATOM 2107 O O . GLU A 1 263 ? 92.718 51.438 -12.273 1.00 26.63 263 GLU A O 1
ATOM 2113 N N . VAL A 1 264 ? 90.567 51.140 -12.893 1.00 27.71 264 VAL A N 1
ATOM 2114 C CA . VAL A 1 264 ? 90.559 49.836 -12.212 1.00 28.52 264 VAL A CA 1
ATOM 2115 C C . VAL A 1 264 ? 90.382 48.762 -13.287 1.00 29.57 264 VAL A C 1
ATOM 2116 O O . VAL A 1 264 ? 89.610 48.928 -14.245 1.00 27.24 264 VAL A O 1
ATOM 2120 N N . ALA A 1 265 ? 91.085 47.663 -13.065 1.00 33.94 265 ALA A N 1
ATOM 2121 C CA . ALA A 1 265 ? 91.005 46.518 -13.907 1.00 36.22 265 ALA A CA 1
ATOM 2122 C C . ALA A 1 265 ? 90.215 45.396 -13.240 1.00 38.97 265 ALA A C 1
ATOM 2123 O O . ALA A 1 265 ? 90.595 44.819 -12.189 1.00 36.55 265 ALA A O 1
ATOM 2125 N N . VAL A 1 266 ? 89.125 45.042 -13.916 1.00 43.49 266 VAL A N 1
ATOM 2126 C CA . VAL A 1 266 ? 88.246 44.001 -13.404 1.00 45.69 266 VAL A CA 1
ATOM 2127 C C . VAL A 1 266 ? 87.942 42.878 -14.389 1.00 46.74 266 VAL A C 1
ATOM 2128 O O . VAL A 1 266 ? 87.901 43.113 -15.624 1.00 44.81 266 VAL A O 1
ATOM 2132 N N . LYS A 1 267 ? 87.708 41.685 -13.829 1.00 44.92 267 LYS A N 1
ATOM 2133 C CA . LYS A 1 267 ? 86.887 40.669 -14.525 1.00 43.95 267 LYS A CA 1
ATOM 2134 C C . LYS A 1 267 ? 85.370 40.890 -14.383 1.00 48.28 267 LYS A C 1
ATOM 2135 O O . LYS A 1 267 ? 84.863 41.428 -13.360 1.00 41.62 267 LYS A O 1
ATOM 2141 N N . LYS A 1 268 ? 84.645 40.530 -15.442 1.00 50.50 268 LYS A N 1
ATOM 2142 C CA . LYS A 1 268 ? 83.169 40.682 -15.489 1.00 50.14 268 LYS A CA 1
ATOM 2143 C C . LYS A 1 268 ? 82.425 40.018 -14.306 1.00 39.48 268 LYS A C 1
ATOM 2144 O O . LYS A 1 268 ? 81.332 40.443 -13.965 1.00 41.02 268 LYS A O 1
ATOM 2150 N N . ASP A 1 269 ? 83.025 39.005 -13.683 1.00 41.82 269 ASP A N 1
ATOM 2151 C CA . ASP A 1 269 ? 82.444 38.425 -12.505 1.00 48.00 269 ASP A CA 1
ATOM 2152 C C . ASP A 1 269 ? 82.688 39.250 -11.209 1.00 52.02 269 ASP A C 1
ATOM 2153 O O . ASP A 1 269 ? 82.494 38.730 -10.109 1.00 56.82 269 ASP A O 1
ATOM 2158 N N . GLY A 1 270 ? 83.098 40.521 -11.344 1.00 51.79 270 GLY A N 1
ATOM 2159 C CA . GLY A 1 270 ? 83.485 41.360 -10.198 1.00 45.46 270 GLY A CA 1
ATOM 2160 C C . GLY A 1 270 ? 84.801 41.083 -9.483 1.00 45.73 270 GLY A C 1
ATOM 2161 O O . GLY A 1 270 ? 85.031 41.640 -8.396 1.00 52.29 270 GLY A O 1
ATOM 2162 N N . THR A 1 271 ? 85.662 40.224 -10.051 1.00 44.57 271 THR A N 1
ATOM 2163 C CA . THR A 1 271 ? 87.090 40.150 -9.643 1.00 47.72 271 THR A CA 1
ATOM 2164 C C . THR A 1 271 ? 87.750 41.525 -9.918 1.00 45.43 271 THR A C 1
ATOM 2165 O O . THR A 1 271 ? 87.612 42.074 -11.042 1.00 40.29 271 THR A O 1
ATOM 2169 N N . ILE A 1 272 ? 88.344 42.107 -8.860 1.00 41.69 272 ILE A N 1
ATOM 2170 C CA . ILE A 1 272 ? 89.108 43.379 -8.983 1.00 39.90 272 ILE A CA 1
ATOM 2171 C C . ILE A 1 272 ? 90.541 42.909 -9.113 1.00 34.15 272 ILE A C 1
ATOM 2172 O O . ILE A 1 272 ? 91.069 42.220 -8.230 1.00 31.72 272 ILE A O 1
ATOM 2177 N N . LEU A 1 273 ? 91.180 43.248 -10.225 1.00 36.69 273 LEU A N 1
ATOM 2178 C CA . LEU A 1 273 ? 92.521 42.686 -10.475 1.00 34.67 273 LEU A CA 1
ATOM 2179 C C . LEU A 1 273 ? 93.658 43.645 -10.059 1.00 33.25 273 LEU A C 1
ATOM 2180 O O . LEU A 1 273 ? 94.644 43.254 -9.390 1.00 39.65 273 LEU A O 1
ATOM 2185 N N . GLY A 1 274 ? 93.511 44.900 -10.451 1.00 31.48 274 GLY A N 1
ATOM 2186 C CA . GLY A 1 274 ? 94.555 45.831 -10.231 1.00 34.97 274 GLY A CA 1
ATOM 2187 C C . GLY A 1 274 ? 94.029 47.217 -10.438 1.00 37.37 274 GLY A C 1
ATOM 2188 O O . GLY A 1 274 ? 92.917 47.398 -11.034 1.00 34.72 274 GLY A O 1
ATOM 2189 N N . ILE A 1 275 ? 94.882 48.160 -9.985 1.00 31.11 275 ILE A N 1
ATOM 2190 C CA . ILE A 1 275 ? 94.647 49.625 -10.047 1.00 36.04 275 ILE A CA 1
ATOM 2191 C C . ILE A 1 275 ? 95.889 50.421 -10.465 1.00 29.78 275 ILE A C 1
ATOM 2192 O O . ILE A 1 275 ? 96.969 50.163 -10.031 1.00 30.02 275 ILE A O 1
ATOM 2197 N N . ARG A 1 276 ? 95.691 51.463 -11.227 1.00 33.90 276 ARG A N 1
ATOM 2198 C CA . ARG A 1 276 ? 96.743 52.424 -11.363 1.00 34.84 276 ARG A CA 1
ATOM 2199 C C . ARG A 1 276 ? 96.163 53.787 -11.404 1.00 38.11 276 ARG A C 1
ATOM 2200 O O . ARG A 1 276 ? 94.954 53.971 -11.747 1.00 35.20 276 ARG A O 1
ATOM 2208 N N . GLY A 1 277 ? 97.044 54.739 -11.085 1.00 33.44 277 GLY A N 1
ATOM 2209 C CA . GLY A 1 277 ? 96.780 56.140 -11.366 1.00 31.53 277 GLY A CA 1
ATOM 2210 C C . GLY A 1 277 ? 97.620 57.100 -10.511 1.00 28.44 277 GLY A C 1
ATOM 2211 O O . GLY A 1 277 ? 98.728 56.778 -10.078 1.00 26.93 277 GLY A O 1
ATOM 2212 N N . THR A 1 278 ? 97.077 58.285 -10.310 1.00 25.39 278 THR A N 1
ATOM 2213 C CA . THR A 1 278 ? 97.827 59.372 -9.780 1.00 28.32 278 THR A CA 1
ATOM 2214 C C . THR A 1 278 ? 97.070 59.884 -8.520 1.00 30.35 278 THR A C 1
ATOM 2215 O O . THR A 1 278 ? 95.879 60.268 -8.602 1.00 30.53 278 THR A O 1
ATOM 2219 N N . LEU A 1 279 ? 97.769 59.885 -7.384 1.00 29.56 279 LEU A N 1
ATOM 2220 C CA . LEU A 1 279 ? 97.245 60.515 -6.127 1.00 28.38 279 LEU A CA 1
ATOM 2221 C C . LEU A 1 279 ? 97.804 61.902 -5.945 1.00 26.95 279 LEU A C 1
ATOM 2222 O O . LEU A 1 279 ? 99.046 62.057 -5.795 1.00 28.89 279 LEU A O 1
ATOM 2227 N N . ILE A 1 280 ? 96.957 62.928 -5.929 1.00 27.33 280 ILE A N 1
ATOM 2228 C CA . ILE A 1 280 ? 97.467 64.255 -5.592 1.00 25.61 280 ILE A CA 1
ATOM 2229 C C . ILE A 1 280 ? 97.020 64.805 -4.189 1.00 30.06 280 ILE A C 1
ATOM 2230 O O . ILE A 1 280 ? 95.804 65.135 -3.983 1.00 27.96 280 ILE A O 1
ATOM 2235 N N . ALA A 1 281 ? 97.983 65.001 -3.277 1.00 24.78 281 ALA A N 1
ATOM 2236 C CA . ALA A 1 281 ? 97.693 65.487 -1.899 1.00 24.88 281 ALA A CA 1
ATOM 2237 C C . ALA A 1 281 ? 98.114 66.929 -1.708 1.00 27.68 281 ALA A C 1
ATOM 2238 O O . ALA A 1 281 ? 99.175 67.333 -2.188 1.00 29.46 281 ALA A O 1
ATOM 2240 N N . ASN A 1 282 ? 97.223 67.750 -1.143 1.00 26.47 282 ASN A N 1
ATOM 2241 C CA . ASN A 1 282 ? 97.466 69.158 -0.947 1.00 26.31 282 ASN A CA 1
ATOM 2242 C C . ASN A 1 282 ? 98.065 69.452 0.470 1.00 29.64 282 ASN A C 1
ATOM 2243 O O . ASN A 1 282 ? 97.351 69.381 1.486 1.00 25.32 282 ASN A O 1
ATOM 2248 N N . LEU A 1 283 ? 99.372 69.698 0.539 1.00 23.64 283 LEU A N 1
ATOM 2249 C CA . LEU A 1 283 ? 100.003 70.093 1.809 1.00 22.52 283 LEU A CA 1
ATOM 2250 C C . LEU A 1 283 ? 99.753 71.489 2.288 1.00 21.97 283 LEU A C 1
ATOM 2251 O O . LEU A 1 283 ? 100.091 71.807 3.449 1.00 24.70 283 LEU A O 1
ATOM 2256 N N . GLY A 1 284 ? 99.160 72.330 1.437 1.00 21.73 284 GLY A N 1
ATOM 2257 C CA . GLY A 1 284 ? 99.079 73.781 1.700 1.00 26.03 284 GLY A CA 1
ATOM 2258 C C . GLY A 1 284 ? 100.524 74.344 1.898 1.00 29.65 284 GLY A C 1
ATOM 2259 O O . GLY A 1 284 ? 101.466 73.775 1.393 1.00 28.05 284 GLY A O 1
ATOM 2260 N N . ALA A 1 285 ? 100.696 75.433 2.652 1.00 32.32 285 ALA A N 1
ATOM 2261 C CA . ALA A 1 285 ? 101.999 76.197 2.700 1.00 28.62 285 ALA A CA 1
ATOM 2262 C C . ALA A 1 285 ? 103.160 75.461 3.351 1.00 28.75 285 ALA A C 1
ATOM 2263 O O . ALA A 1 285 ? 102.962 74.502 4.132 1.00 30.22 285 ALA A O 1
ATOM 2265 N N . PRO A 1 286 ? 104.408 75.812 2.965 1.00 29.70 286 PRO A N 1
ATOM 2266 C CA . PRO A 1 286 ? 105.477 75.032 3.576 1.00 31.10 286 PRO A CA 1
ATOM 2267 C C . PRO A 1 286 ? 105.720 75.409 5.081 1.00 34.94 286 PRO A C 1
ATOM 2268 O O . PRO A 1 286 ? 106.534 76.221 5.346 1.00 44.78 286 PRO A O 1
ATOM 2272 N N . TYR A 1 287 ? 105.036 74.804 6.038 1.00 35.05 287 TYR A N 1
ATOM 2273 C CA . TYR A 1 287 ? 105.406 74.945 7.424 1.00 29.83 287 TYR A CA 1
ATOM 2274 C C . TYR A 1 287 ? 106.004 73.613 7.752 1.00 27.55 287 TYR A C 1
ATOM 2275 O O . TYR A 1 287 ? 105.329 72.606 7.626 1.00 30.27 287 TYR A O 1
ATOM 2284 N N . PRO A 1 288 ? 107.282 73.565 8.160 1.00 24.02 288 PRO A N 1
ATOM 2285 C CA . PRO A 1 288 ? 107.859 72.245 8.312 1.00 26.26 288 PRO A CA 1
ATOM 2286 C C . PRO A 1 288 ? 107.116 71.253 9.258 1.00 30.28 288 PRO A C 1
ATOM 2287 O O . PRO A 1 288 ? 107.021 70.039 8.925 1.00 29.03 288 PRO A O 1
ATOM 2291 N N . ASP A 1 289 ? 106.662 71.710 10.432 1.00 26.94 289 ASP A N 1
ATOM 2292 C CA . ASP A 1 289 ? 105.968 70.759 11.412 1.00 27.84 289 ASP A CA 1
ATOM 2293 C C . ASP A 1 289 ? 104.742 70.112 10.805 1.00 22.98 289 ASP A C 1
ATOM 2294 O O . ASP A 1 289 ? 104.578 68.915 10.875 1.00 21.04 289 ASP A O 1
ATOM 2299 N N . ALA A 1 290 ? 103.933 70.919 10.140 1.00 21.74 290 ALA A N 1
ATOM 2300 C CA . ALA A 1 290 ? 102.762 70.397 9.454 1.00 21.94 290 ALA A CA 1
ATOM 2301 C C . ALA A 1 290 ? 103.112 69.540 8.235 1.00 26.52 290 ALA A C 1
ATOM 2302 O O . ALA A 1 290 ? 102.513 68.457 8.031 1.00 25.88 290 ALA A O 1
ATOM 2304 N N . ASN A 1 291 ? 104.081 70.000 7.416 1.00 23.76 291 ASN A N 1
ATOM 2305 C CA . ASN A 1 291 ? 104.456 69.239 6.192 1.00 22.86 291 ASN A CA 1
ATOM 2306 C C . ASN A 1 291 ? 104.904 67.893 6.522 1.00 23.39 291 ASN A C 1
ATOM 2307 O O . ASN A 1 291 ? 104.512 66.929 5.875 1.00 25.15 291 ASN A O 1
ATOM 2312 N N . ASP A 1 292 ? 105.729 67.800 7.533 1.00 23.15 292 ASP A N 1
ATOM 2313 C CA . ASP A 1 292 ? 106.245 66.528 7.925 1.00 26.30 292 ASP A CA 1
ATOM 2314 C C . ASP A 1 292 ? 105.078 65.550 8.432 1.00 27.07 292 ASP A C 1
ATOM 2315 O O . ASP A 1 292 ? 105.124 64.346 8.181 1.00 23.86 292 ASP A O 1
ATOM 2320 N N . ASP A 1 293 ? 104.128 66.089 9.208 1.00 27.44 293 ASP A N 1
ATOM 2321 C CA . ASP A 1 293 ? 102.943 65.368 9.748 1.00 23.53 293 ASP A CA 1
ATOM 2322 C C . ASP A 1 293 ? 102.134 64.823 8.582 1.00 21.76 293 ASP A C 1
ATOM 2323 O O . ASP A 1 293 ? 101.997 63.620 8.428 1.00 19.90 293 ASP A O 1
ATOM 2328 N N . GLU A 1 294 ? 101.683 65.726 7.724 1.00 21.52 294 GLU A N 1
ATOM 2329 C CA . GLU A 1 294 ? 100.859 65.384 6.595 1.00 24.94 294 GLU A CA 1
ATOM 2330 C C . GLU A 1 294 ? 101.512 64.541 5.502 1.00 27.59 294 GLU A C 1
ATOM 2331 O O . GLU A 1 294 ? 100.860 63.654 4.924 1.00 27.82 294 GLU A O 1
ATOM 2337 N N . SER A 1 295 ? 102.781 64.816 5.192 1.00 26.06 295 SER A N 1
ATOM 2338 C CA . SER A 1 295 ? 103.462 63.971 4.237 1.00 27.12 295 SER A CA 1
ATOM 2339 C C . SER A 1 295 ? 103.540 62.473 4.685 1.00 25.75 295 SER A C 1
ATOM 2340 O O . SER A 1 295 ? 103.421 61.575 3.839 1.00 26.83 295 SER A O 1
ATOM 2343 N N . GLY A 1 296 ? 103.784 62.194 5.970 1.00 26.17 296 GLY A N 1
ATOM 2344 C CA . GLY A 1 296 ? 103.701 60.791 6.446 1.00 24.86 296 GLY A CA 1
ATOM 2345 C C . GLY A 1 296 ? 102.294 60.204 6.170 1.00 29.60 296 GLY A C 1
ATOM 2346 O O . GLY A 1 296 ? 102.144 58.997 5.852 1.00 31.60 296 GLY A O 1
ATOM 2347 N N . ASN A 1 297 ? 101.283 61.066 6.307 1.00 25.35 297 ASN A N 1
ATOM 2348 C CA . ASN A 1 297 ? 99.854 60.701 6.045 1.00 29.12 297 ASN A CA 1
ATOM 2349 C C . ASN A 1 297 ? 99.565 60.364 4.553 1.00 28.73 297 ASN A C 1
ATOM 2350 O O . ASN A 1 297 ? 98.757 59.461 4.260 1.00 28.71 297 ASN A O 1
ATOM 2355 N N . VAL A 1 298 ? 100.260 61.073 3.636 1.00 25.06 298 VAL A N 1
ATOM 2356 C CA . VAL A 1 298 ? 100.161 60.765 2.199 1.00 22.99 298 VAL A CA 1
ATOM 2357 C C . VAL A 1 298 ? 100.508 59.320 1.886 1.00 21.30 298 VAL A C 1
ATOM 2358 O O . VAL A 1 298 ? 99.803 58.624 1.103 1.00 26.24 298 VAL A O 1
ATOM 2362 N N . LYS A 1 299 ? 101.545 58.869 2.524 1.00 18.36 299 LYS A N 1
ATOM 2363 C CA . LYS A 1 299 ? 101.995 57.536 2.437 1.00 24.86 299 LYS A CA 1
ATOM 2364 C C . LYS A 1 299 ? 100.982 56.537 2.978 1.00 27.76 299 LYS A C 1
ATOM 2365 O O . LYS A 1 299 ? 100.801 55.475 2.364 1.00 22.88 299 LYS A O 1
ATOM 2371 N N . SER A 1 300 ? 100.304 56.917 4.074 1.00 26.90 300 SER A N 1
ATOM 2372 C CA . SER A 1 300 ? 99.256 56.060 4.659 1.00 24.24 300 SER A CA 1
ATOM 2373 C C . SER A 1 300 ? 98.127 55.883 3.656 1.00 22.70 300 SER A C 1
ATOM 2374 O O . SER A 1 300 ? 97.678 54.743 3.447 1.00 24.04 300 SER A O 1
ATOM 2377 N N . THR A 1 301 ? 97.730 56.984 2.989 1.00 21.08 301 THR A N 1
ATOM 2378 C CA . THR A 1 301 ? 96.700 56.911 1.994 1.00 22.33 301 THR A CA 1
ATOM 2379 C C . THR A 1 301 ? 97.052 55.902 0.862 1.00 29.10 301 THR A C 1
ATOM 2380 O O . THR A 1 301 ? 96.241 54.990 0.562 1.00 27.57 301 THR A O 1
ATOM 2384 N N . VAL A 1 302 ? 98.256 56.037 0.269 1.00 25.88 302 VAL A N 1
ATOM 2385 C CA . VAL A 1 302 ? 98.667 55.123 -0.814 1.00 25.35 302 VAL A CA 1
ATOM 2386 C C . VAL A 1 302 ? 98.743 53.711 -0.277 1.00 23.39 302 VAL A C 1
ATOM 2387 O O . VAL A 1 302 ? 98.190 52.791 -0.869 1.00 25.56 302 VAL A O 1
ATOM 2391 N N . ARG A 1 303 ? 99.393 53.518 0.851 1.00 25.56 303 ARG A N 1
ATOM 2392 C CA . ARG A 1 303 ? 99.642 52.162 1.240 1.00 27.47 303 ARG A CA 1
ATOM 2393 C C . ARG A 1 303 ? 98.357 51.384 1.618 1.00 29.70 303 ARG A C 1
ATOM 2394 O O . ARG A 1 303 ? 98.392 50.167 1.747 1.00 32.26 303 ARG A O 1
ATOM 2402 N N . MET A 1 304 ? 97.237 52.080 1.805 1.00 28.33 304 MET A N 1
ATOM 2403 C CA . MET A 1 304 ? 96.013 51.396 2.267 1.00 30.32 304 MET A CA 1
ATOM 2404 C C . MET A 1 304 ? 95.008 51.195 1.144 1.00 28.33 304 MET A C 1
ATOM 2405 O O . MET A 1 304 ? 94.009 50.515 1.364 1.00 27.99 304 MET A O 1
ATOM 2410 N N . LEU A 1 305 ? 95.236 51.834 -0.004 1.00 28.97 305 LEU A N 1
ATOM 2411 C CA . LEU A 1 305 ? 94.504 51.568 -1.272 1.00 32.11 305 LEU A CA 1
ATOM 2412 C C . LEU A 1 305 ? 94.192 50.097 -1.625 1.00 30.22 305 LEU A C 1
ATOM 2413 O O . LEU A 1 305 ? 93.182 49.852 -2.209 1.00 29.73 305 LEU A O 1
ATOM 2418 N N . PRO A 1 306 ? 95.060 49.121 -1.294 1.00 30.73 306 PRO A N 1
ATOM 2419 C CA . PRO A 1 306 ? 94.555 47.785 -1.636 1.00 31.85 306 PRO A CA 1
ATOM 2420 C C . PRO A 1 306 ? 93.421 47.273 -0.706 1.00 36.97 306 PRO A C 1
ATOM 2421 O O . PRO A 1 306 ? 92.775 46.245 -1.008 1.00 36.13 306 PRO A O 1
ATOM 2425 N N . GLY A 1 307 ? 93.220 47.935 0.438 1.00 33.62 307 GLY A N 1
ATOM 2426 C CA . GLY A 1 307 ? 92.155 47.580 1.343 1.00 28.87 307 GLY A CA 1
ATOM 2427 C C . GLY A 1 307 ? 92.243 46.124 1.792 1.00 28.87 307 GLY A C 1
ATOM 2428 O O . GLY A 1 307 ? 93.325 45.585 2.044 1.00 27.90 307 GLY A O 1
ATOM 2429 N N . ILE A 1 308 ? 91.085 45.476 1.872 1.00 29.92 308 ILE A N 1
ATOM 2430 C CA . ILE A 1 308 ? 90.982 44.091 2.360 1.00 30.91 308 ILE A CA 1
ATOM 2431 C C . ILE A 1 308 ? 90.970 43.090 1.188 1.00 30.81 308 ILE A C 1
ATOM 2432 O O . ILE A 1 308 ? 90.678 41.922 1.414 1.00 34.68 308 ILE A O 1
ATOM 2437 N N . TYR A 1 309 ? 91.274 43.562 -0.032 1.00 29.88 309 TYR A N 1
ATOM 2438 C CA . TYR A 1 309 ? 91.152 42.797 -1.277 1.00 32.21 309 TYR A CA 1
ATOM 2439 C C . TYR A 1 309 ? 92.393 42.010 -1.788 1.00 36.50 309 TYR A C 1
ATOM 2440 O O . TYR A 1 309 ? 93.568 42.347 -1.521 1.00 34.37 309 TYR A O 1
ATOM 2449 N N . LYS A 1 310 ? 92.130 40.956 -2.551 1.00 39.86 310 LYS A N 1
ATOM 2450 C CA . LYS A 1 310 ? 93.222 40.109 -3.043 1.00 39.24 310 LYS A CA 1
ATOM 2451 C C . LYS A 1 310 ? 93.736 40.709 -4.383 1.00 37.68 310 LYS A C 1
ATOM 2452 O O . LYS A 1 310 ? 93.792 40.020 -5.380 1.00 41.21 310 LYS A O 1
ATOM 2458 N N . ILE A 1 311 ? 94.105 41.995 -4.374 1.00 34.55 311 ILE A N 1
ATOM 2459 C CA . ILE A 1 311 ? 94.556 42.767 -5.565 1.00 42.66 311 ILE A CA 1
ATOM 2460 C C . ILE A 1 311 ? 95.830 42.103 -6.159 1.00 38.53 311 ILE A C 1
ATOM 2461 O O . ILE A 1 311 ? 96.726 41.648 -5.413 1.00 35.05 311 ILE A O 1
ATOM 2466 N N . ILE A 1 312 ? 95.953 42.058 -7.474 1.00 37.31 312 ILE A N 1
ATOM 2467 C CA . ILE A 1 312 ? 97.154 41.327 -7.969 1.00 40.67 312 ILE A CA 1
ATOM 2468 C C . ILE A 1 312 ? 98.304 42.278 -8.308 1.00 34.11 312 ILE A C 1
ATOM 2469 O O . ILE A 1 312 ? 99.425 41.937 -8.055 1.00 39.88 312 ILE A O 1
ATOM 2474 N N . GLY A 1 313 ? 98.013 43.458 -8.842 1.00 34.02 313 GLY A N 1
ATOM 2475 C CA . GLY A 1 313 ? 99.048 44.496 -8.940 1.00 34.22 313 GLY A CA 1
ATOM 2476 C C . GLY A 1 313 ? 98.513 45.917 -8.864 1.00 32.47 313 GLY A C 1
ATOM 2477 O O . GLY A 1 313 ? 97.354 46.153 -9.193 1.00 34.57 313 GLY A O 1
ATOM 2478 N N . ALA A 1 314 ? 99.359 46.871 -8.470 1.00 31.42 314 ALA A N 1
ATOM 2479 C CA . ALA A 1 314 ? 98.971 48.294 -8.557 1.00 31.74 314 ALA A CA 1
ATOM 2480 C C . ALA A 1 314 ? 100.172 49.192 -8.845 1.00 26.68 314 ALA A C 1
ATOM 2481 O O . ALA A 1 314 ? 101.289 48.885 -8.475 1.00 26.55 314 ALA A O 1
ATOM 2483 N N . ASP A 1 315 ? 99.900 50.345 -9.378 1.00 25.28 315 ASP A N 1
ATOM 2484 C CA . ASP A 1 315 ? 100.924 51.262 -9.754 1.00 29.11 315 ASP A CA 1
ATOM 2485 C C . ASP A 1 315 ? 100.345 52.661 -9.520 1.00 27.06 315 ASP A C 1
ATOM 2486 O O . ASP A 1 315 ? 99.568 53.106 -10.334 1.00 27.27 315 ASP A O 1
ATOM 2491 N N . ILE A 1 316 ? 100.731 53.345 -8.421 1.00 25.69 316 ILE A N 1
ATOM 2492 C CA . ILE A 1 316 ? 100.135 54.677 -8.057 1.00 26.96 316 ILE A CA 1
ATOM 2493 C C . ILE A 1 316 ? 101.202 55.743 -7.975 1.00 26.67 316 ILE A C 1
ATOM 2494 O O . ILE A 1 316 ? 102.194 55.601 -7.297 1.00 25.94 316 ILE A O 1
ATOM 2499 N N . ASP A 1 317 ? 100.968 56.822 -8.666 1.00 28.07 317 ASP A N 1
ATOM 2500 C CA . ASP A 1 317 ? 101.950 57.858 -8.755 1.00 29.37 317 ASP A CA 1
ATOM 2501 C C . ASP A 1 317 ? 101.506 58.875 -7.689 1.00 29.99 317 ASP A C 1
ATOM 2502 O O . ASP A 1 317 ? 100.472 59.541 -7.866 1.00 31.39 317 ASP A O 1
ATOM 2507 N N . ALA A 1 318 ? 102.239 58.928 -6.557 1.00 30.12 318 ALA A N 1
ATOM 2508 C CA . ALA A 1 318 ? 101.882 59.860 -5.402 1.00 29.67 318 ALA A CA 1
ATOM 2509 C C . ALA A 1 318 ? 102.602 61.226 -5.365 1.00 29.00 318 ALA A C 1
ATOM 2510 O O . ALA A 1 318 ? 103.828 61.282 -5.297 1.00 32.75 318 ALA A O 1
ATOM 2512 N N . TYR A 1 319 ? 101.830 62.294 -5.403 1.00 30.05 319 TYR A N 1
ATOM 2513 C CA . TYR A 1 319 ? 102.289 63.659 -5.167 1.00 31.00 319 TYR A CA 1
ATOM 2514 C C . TYR A 1 319 ? 101.779 64.293 -3.844 1.00 32.00 319 TYR A C 1
ATOM 2515 O O . TYR A 1 319 ? 100.581 64.187 -3.526 1.00 29.53 319 TYR A O 1
ATOM 2524 N N . ALA A 1 320 ? 102.689 64.943 -3.093 1.00 26.76 320 ALA A N 1
ATOM 2525 C CA . ALA A 1 320 ? 102.317 65.852 -2.028 1.00 24.93 320 ALA A CA 1
ATOM 2526 C C . ALA A 1 320 ? 102.853 67.220 -2.435 1.00 26.85 320 ALA A C 1
ATOM 2527 O O . ALA A 1 320 ? 104.066 67.442 -2.504 1.00 26.32 320 ALA A O 1
ATOM 2529 N N . VAL A 1 321 ? 101.947 68.155 -2.639 1.00 24.36 321 VAL A N 1
ATOM 2530 C CA . VAL A 1 321 ? 102.254 69.403 -3.242 1.00 24.53 321 VAL A CA 1
ATOM 2531 C C . VAL A 1 321 ? 101.869 70.548 -2.347 1.00 29.31 321 VAL A C 1
ATOM 2532 O O . VAL A 1 321 ? 100.766 70.501 -1.850 1.00 28.33 321 VAL A O 1
ATOM 2536 N N . HIS A 1 322 ? 102.695 71.622 -2.254 1.00 26.24 322 HIS A N 1
ATOM 2537 C CA . HIS A 1 322 ? 102.299 72.900 -1.581 1.00 26.17 322 HIS A CA 1
ATOM 2538 C C . HIS A 1 322 ? 101.316 73.710 -2.364 1.00 27.82 322 HIS A C 1
ATOM 2539 O O . HIS A 1 322 ? 101.329 73.657 -3.596 1.00 27.58 322 HIS A O 1
ATOM 2546 N N . THR A 1 323 ? 100.483 74.480 -1.672 1.00 23.57 323 THR A N 1
ATOM 2547 C CA . THR A 1 323 ? 99.679 75.493 -2.310 1.00 25.05 323 THR A CA 1
ATOM 2548 C C . THR A 1 323 ? 99.648 76.645 -1.289 1.00 22.84 323 THR A C 1
ATOM 2549 O O . THR A 1 323 ? 99.983 76.439 -0.130 1.00 27.75 323 THR A O 1
ATOM 2553 N N . ASN A 1 324 ? 99.159 77.817 -1.687 1.00 23.43 324 ASN A N 1
ATOM 2554 C CA . ASN A 1 324 ? 99.072 78.993 -0.815 1.00 23.58 324 ASN A CA 1
ATOM 2555 C C . ASN A 1 324 ? 97.907 78.988 0.153 1.00 25.78 324 ASN A C 1
ATOM 2556 O O . ASN A 1 324 ? 97.120 79.948 0.159 1.00 23.64 324 ASN A O 1
ATOM 2561 N N . ILE A 1 325 ? 97.809 77.908 0.974 1.00 23.95 325 ILE A N 1
ATOM 2562 C CA . ILE A 1 325 ? 96.777 77.828 2.023 1.00 22.37 325 ILE A CA 1
ATOM 2563 C C . ILE A 1 325 ? 97.375 77.276 3.274 1.00 21.12 325 ILE A C 1
ATOM 2564 O O . ILE A 1 325 ? 98.550 76.698 3.316 1.00 20.66 325 ILE A O 1
ATOM 2569 N N . THR A 1 326 ? 96.583 77.451 4.315 1.00 21.65 326 THR A N 1
ATOM 2570 C CA . THR A 1 326 ? 96.907 76.916 5.632 1.00 21.80 326 THR A CA 1
ATOM 2571 C C . THR A 1 326 ? 97.633 75.563 5.512 1.00 22.68 326 THR A C 1
ATOM 2572 O O . THR A 1 326 ? 97.103 74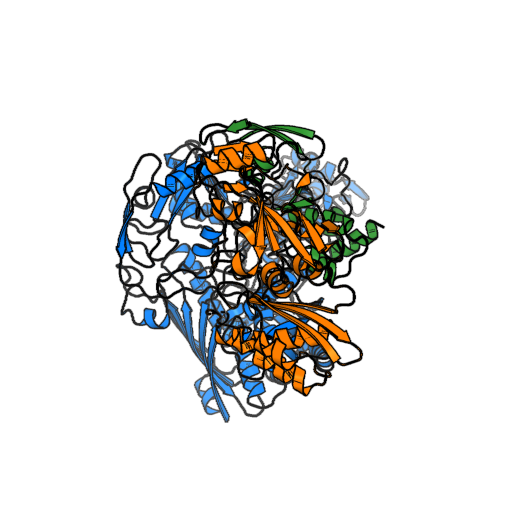.622 4.899 1.00 23.98 326 THR A O 1
ATOM 2576 N N . PRO A 1 327 ? 98.815 75.402 6.125 1.00 20.75 327 PRO A N 1
ATOM 2577 C CA . PRO A 1 327 ? 99.367 74.060 5.993 1.00 21.28 327 PRO A CA 1
ATOM 2578 C C . PRO A 1 327 ? 98.448 72.902 6.523 1.00 20.96 327 PRO A C 1
ATOM 2579 O O . PRO A 1 327 ? 97.869 73.024 7.601 1.00 21.26 327 PRO A O 1
ATOM 2583 N N . THR A 1 328 ? 98.443 71.768 5.838 1.00 20.41 328 THR A N 1
ATOM 2584 C CA . THR A 1 328 ? 97.560 70.644 6.093 1.00 20.51 328 THR A CA 1
ATOM 2585 C C . THR A 1 328 ? 98.179 69.818 7.231 1.00 23.16 328 THR A C 1
ATOM 2586 O O . THR A 1 328 ? 99.394 69.713 7.309 1.00 23.71 328 THR A O 1
ATOM 2590 N N . GLN A 1 329 ? 97.354 69.187 8.064 1.00 21.25 329 GLN A N 1
ATOM 2591 C CA . GLN A 1 329 ? 97.830 68.382 9.213 1.00 21.78 329 GLN A CA 1
ATOM 2592 C C . GLN A 1 329 ? 97.026 67.115 9.368 1.00 19.26 329 GLN A C 1
ATOM 2593 O O . GLN A 1 329 ? 95.972 66.978 8.814 1.00 23.43 329 GLN A O 1
ATOM 2599 N N . SER A 1 330 ? 97.465 66.260 10.266 1.00 20.51 330 SER A N 1
ATOM 2600 C CA . SER A 1 330 ? 96.708 65.067 10.643 1.00 20.37 330 SER A CA 1
ATOM 2601 C C . SER A 1 330 ? 95.305 65.529 11.037 1.00 21.99 330 SER A C 1
ATOM 2602 O O . SER A 1 330 ? 95.121 66.500 11.807 1.00 18.38 330 SER A O 1
ATOM 2605 N N . TYR A 1 331 ? 94.317 64.822 10.492 1.00 19.21 331 TYR A N 1
ATOM 2606 C CA . TYR A 1 331 ? 92.955 64.798 11.047 1.00 20.05 331 TYR A CA 1
ATOM 2607 C C . TYR A 1 331 ? 92.531 63.333 11.169 1.00 22.34 331 TYR A C 1
ATOM 2608 O O . TYR A 1 331 ? 92.805 62.514 10.240 1.00 19.30 331 TYR A O 1
ATOM 2617 N N . ARG A 1 332 ? 91.893 63.017 12.313 1.00 21.48 332 ARG A N 1
ATOM 2618 C CA . ARG A 1 332 ? 91.349 61.714 12.635 1.00 18.97 332 ARG A CA 1
ATOM 2619 C C . ARG A 1 332 ? 91.406 60.656 11.530 1.00 17.88 332 ARG A C 1
ATOM 2620 O O . ARG A 1 332 ? 90.642 60.714 10.581 1.00 18.95 332 ARG A O 1
ATOM 2628 N N . GLY A 1 333 ? 92.347 59.736 11.663 1.00 22.04 333 GLY A N 1
ATOM 2629 C CA . GLY A 1 333 ? 92.687 58.747 10.643 1.00 24.34 333 GLY A CA 1
ATOM 2630 C C . GLY A 1 333 ? 93.980 59.043 9.845 1.00 24.69 333 GLY A C 1
ATOM 2631 O O . GLY A 1 333 ? 94.635 58.125 9.417 1.00 25.33 333 GLY A O 1
ATOM 2632 N N . ALA A 1 334 ? 94.285 60.313 9.616 1.00 22.81 334 ALA A N 1
ATOM 2633 C CA . ALA A 1 334 ? 95.618 60.767 9.192 1.00 21.98 334 ALA A CA 1
ATOM 2634 C C . ALA A 1 334 ? 96.105 59.996 7.922 1.00 22.80 334 ALA A C 1
ATOM 2635 O O . ALA A 1 334 ? 97.106 59.214 7.970 1.00 19.62 334 ALA A O 1
ATOM 2637 N N . GLY A 1 335 ? 95.328 60.127 6.864 1.00 23.79 335 GLY A N 1
ATOM 2638 C CA . GLY A 1 335 ? 95.636 59.468 5.579 1.00 24.96 335 GLY A CA 1
ATOM 2639 C C . GLY A 1 335 ? 94.881 58.148 5.331 1.00 24.73 335 GLY A C 1
ATOM 2640 O O . GLY A 1 335 ? 94.615 57.770 4.181 1.00 23.65 335 GLY A O 1
ATOM 2641 N N . ARG A 1 336 ? 94.596 57.400 6.390 1.00 24.02 336 ARG A N 1
ATOM 2642 C CA . ARG A 1 336 ? 93.901 56.105 6.204 1.00 22.02 336 ARG A CA 1
ATOM 2643 C C . ARG A 1 336 ? 92.451 56.227 5.708 1.00 25.58 336 ARG A C 1
ATOM 2644 O O . ARG A 1 336 ? 92.045 55.418 4.851 1.00 29.16 336 ARG A O 1
ATOM 2652 N N . PRO A 1 337 ? 91.692 57.277 6.165 1.00 26.79 337 PRO A N 1
ATOM 2653 C CA . PRO A 1 337 ? 90.342 57.453 5.653 1.00 24.58 337 PRO A CA 1
ATOM 2654 C C . PRO A 1 337 ? 90.328 57.661 4.124 1.00 27.66 337 PRO A C 1
ATOM 2655 O O . PRO A 1 337 ? 89.433 57.109 3.408 1.00 24.39 337 PRO A O 1
ATOM 2659 N N . GLU A 1 338 ? 91.225 58.514 3.637 1.00 23.64 338 GLU A N 1
ATOM 2660 C CA . GLU A 1 338 ? 91.274 58.787 2.194 1.00 23.36 338 GLU A CA 1
ATOM 2661 C C . GLU A 1 338 ? 91.512 57.497 1.383 1.00 20.84 338 GLU A C 1
ATOM 2662 O O . GLU A 1 338 ? 90.794 57.212 0.450 1.00 26.02 338 GLU A O 1
ATOM 2668 N N . GLY A 1 339 ? 92.498 56.730 1.778 1.00 21.57 339 GLY A N 1
ATOM 2669 C CA . GLY A 1 339 ? 92.864 55.469 1.107 1.00 24.63 339 GLY A CA 1
ATOM 2670 C C . GLY A 1 339 ? 91.737 54.406 1.112 1.00 26.92 339 GLY A C 1
ATOM 2671 O O . GLY A 1 339 ? 91.433 53.870 0.058 1.00 27.61 339 GLY A O 1
ATOM 2672 N N . ILE A 1 340 ? 91.198 54.044 2.298 1.00 27.03 340 ILE A N 1
ATOM 2673 C CA . ILE A 1 340 ? 89.977 53.209 2.410 1.00 24.70 340 ILE A CA 1
ATOM 2674 C C . ILE A 1 340 ? 88.783 53.819 1.621 1.00 25.14 340 ILE A C 1
ATOM 2675 O O . ILE A 1 340 ? 88.113 53.108 0.889 1.00 24.39 340 ILE A O 1
ATOM 2680 N N . TYR A 1 341 ? 88.556 55.132 1.703 1.00 23.80 341 TYR A N 1
ATOM 2681 C CA . TYR A 1 341 ? 87.501 55.763 0.944 1.00 23.95 341 TYR A CA 1
ATOM 2682 C C . TYR A 1 341 ? 87.686 55.493 -0.571 1.00 31.07 341 TYR A C 1
ATOM 2683 O O . TYR A 1 341 ? 86.708 55.136 -1.273 1.00 27.52 341 TYR A O 1
ATOM 2692 N N . PHE A 1 342 ? 88.931 55.709 -1.067 1.00 27.43 342 PHE A N 1
ATOM 2693 C CA . PHE A 1 342 ? 89.236 55.422 -2.445 1.00 26.81 342 PHE A CA 1
ATOM 2694 C C . PHE A 1 342 ? 88.929 53.980 -2.858 1.00 25.66 342 PHE A C 1
ATOM 2695 O O . PHE A 1 342 ? 88.153 53.818 -3.805 1.00 27.69 342 PHE A O 1
ATOM 2703 N N . ILE A 1 343 ? 89.473 52.962 -2.175 1.00 23.85 343 ILE A N 1
ATOM 2704 C CA . ILE A 1 343 ? 89.212 51.604 -2.572 1.00 26.64 343 ILE A CA 1
ATOM 2705 C C . ILE A 1 343 ? 87.704 51.229 -2.422 1.00 32.29 343 ILE A C 1
ATOM 2706 O O . ILE A 1 343 ? 87.154 50.547 -3.291 1.00 30.71 343 ILE A O 1
ATOM 2711 N N . GLU A 1 344 ? 87.031 51.702 -1.360 1.00 31.92 344 GLU A N 1
ATOM 2712 C CA . GLU A 1 344 ? 85.612 51.349 -1.119 1.00 29.29 344 GLU A CA 1
ATOM 2713 C C . GLU A 1 344 ? 84.670 52.046 -2.076 1.00 25.99 344 GLU A C 1
ATOM 2714 O O . GLU A 1 344 ? 83.649 51.469 -2.492 1.00 28.39 344 GLU A O 1
ATOM 2720 N N . ARG A 1 345 ? 85.016 53.230 -2.535 1.00 25.09 345 ARG A N 1
ATOM 2721 C CA . ARG A 1 345 ? 84.252 53.808 -3.607 1.00 25.46 345 ARG A CA 1
ATOM 2722 C C . ARG A 1 345 ? 84.444 53.053 -4.953 1.00 35.02 345 ARG A C 1
ATOM 2723 O O . ARG A 1 345 ? 83.468 52.740 -5.660 1.00 34.88 345 ARG A O 1
ATOM 2731 N N . ILE A 1 346 ? 85.696 52.764 -5.293 1.00 32.04 346 ILE A N 1
ATOM 2732 C CA . ILE A 1 346 ? 86.043 52.086 -6.521 1.00 32.29 346 ILE A CA 1
ATOM 2733 C C . ILE A 1 346 ? 85.252 50.749 -6.547 1.00 32.37 346 ILE A C 1
ATOM 2734 O O . ILE A 1 346 ? 84.595 50.511 -7.517 1.00 28.53 346 ILE A O 1
ATOM 2739 N N . VAL A 1 347 ? 85.328 49.936 -5.470 1.00 30.10 347 VAL A N 1
ATOM 2740 C CA . VAL A 1 347 ? 84.613 48.669 -5.322 1.00 29.59 347 VAL A CA 1
ATOM 2741 C C . VAL A 1 347 ? 83.100 48.836 -5.634 1.00 34.73 347 VAL A C 1
ATOM 2742 O O . VAL A 1 347 ? 82.496 47.992 -6.343 1.00 37.10 347 VAL A O 1
ATOM 2746 N N . ASN A 1 348 ? 82.493 49.926 -5.170 1.00 28.72 348 ASN A N 1
ATOM 2747 C CA . ASN A 1 348 ? 81.077 50.104 -5.456 1.00 30.51 348 ASN A CA 1
ATOM 2748 C C . ASN A 1 348 ? 80.843 50.558 -6.866 1.00 32.19 348 ASN A C 1
ATOM 2749 O O . ASN A 1 348 ? 79.790 50.258 -7.477 1.00 32.44 348 ASN A O 1
ATOM 2754 N N . ILE A 1 349 ? 81.824 51.279 -7.409 1.00 33.47 349 ILE A N 1
ATOM 2755 C CA . ILE A 1 349 ? 81.652 51.836 -8.739 1.00 31.30 349 ILE A CA 1
ATOM 2756 C C . ILE A 1 349 ? 81.661 50.642 -9.686 1.00 29.32 349 ILE A C 1
ATOM 2757 O O . ILE A 1 349 ? 80.907 50.603 -10.623 1.00 30.94 349 ILE A O 1
ATOM 2762 N N . VAL A 1 350 ? 82.503 49.675 -9.392 1.00 29.05 350 VAL A N 1
ATOM 2763 C CA . VAL A 1 350 ? 82.651 48.509 -10.212 1.00 35.09 350 VAL A CA 1
ATOM 2764 C C . VAL A 1 350 ? 81.348 47.687 -10.086 1.00 39.83 350 VAL A C 1
ATOM 2765 O O . VAL A 1 350 ? 80.716 47.440 -11.117 1.00 35.75 350 VAL A O 1
ATOM 2769 N N . ALA A 1 351 ? 80.986 47.301 -8.833 1.00 37.38 351 ALA A N 1
ATOM 2770 C CA . ALA A 1 351 ? 79.711 46.605 -8.480 1.00 37.38 351 ALA A CA 1
ATOM 2771 C C . ALA A 1 351 ? 78.541 47.192 -9.248 1.00 32.58 351 ALA A C 1
ATOM 2772 O O . ALA A 1 351 ? 77.871 46.465 -9.972 1.00 40.14 351 ALA A O 1
ATOM 2774 N N . ASP A 1 352 ? 78.385 48.502 -9.199 1.00 32.31 352 ASP A N 1
ATOM 2775 C CA . ASP A 1 352 ? 77.390 49.200 -9.957 1.00 32.73 352 ASP A CA 1
ATOM 2776 C C . ASP A 1 352 ? 77.525 49.133 -11.469 1.00 43.61 352 ASP A C 1
ATOM 2777 O O . ASP A 1 352 ? 76.510 49.201 -12.195 1.00 40.53 352 ASP A O 1
ATOM 2782 N N . GLU A 1 353 ? 78.766 49.083 -11.965 1.00 45.07 353 GLU A N 1
ATOM 2783 C CA . GLU A 1 353 ? 78.990 48.988 -13.405 1.00 43.93 353 GLU A CA 1
ATOM 2784 C C . GLU A 1 353 ? 78.727 47.540 -13.881 1.00 41.02 353 GLU A C 1
ATOM 2785 O O . GLU A 1 353 ? 78.158 47.349 -14.902 1.00 37.83 353 GLU A O 1
ATOM 2791 N N . LEU A 1 354 ? 79.091 46.532 -13.098 1.00 38.81 354 LEU A N 1
ATOM 2792 C CA . LEU A 1 354 ? 78.858 45.173 -13.465 1.00 38.22 354 LEU A CA 1
ATOM 2793 C C . LEU A 1 354 ? 77.546 44.543 -12.946 1.00 41.16 354 LEU A C 1
ATOM 2794 O O . LEU A 1 354 ? 77.430 43.318 -13.005 1.00 48.30 354 LEU A O 1
ATOM 2799 N N . GLY A 1 355 ? 76.591 45.324 -12.421 1.00 41.85 355 GLY A N 1
ATOM 2800 C CA . GLY A 1 355 ? 75.380 44.782 -11.729 1.00 35.59 355 GLY A CA 1
ATOM 2801 C C . GLY A 1 355 ? 75.673 43.700 -10.694 1.00 42.81 355 GLY A C 1
ATOM 2802 O O . GLY A 1 355 ? 74.930 42.726 -10.578 1.00 44.02 355 GLY A O 1
ATOM 2803 N N . ILE A 1 356 ? 76.789 43.810 -9.971 1.00 42.45 356 ILE A N 1
ATOM 2804 C CA . ILE A 1 356 ? 77.045 42.880 -8.867 1.00 39.56 356 ILE A CA 1
ATOM 2805 C C . ILE A 1 356 ? 76.520 43.553 -7.577 1.00 43.55 356 ILE A C 1
ATOM 2806 O O . ILE A 1 356 ? 76.497 44.805 -7.437 1.00 41.21 356 ILE A O 1
ATOM 2811 N N . ASP A 1 357 ? 76.093 42.702 -6.655 1.00 38.25 357 ASP A N 1
ATOM 2812 C CA . ASP A 1 357 ? 75.714 43.109 -5.332 1.00 36.59 357 ASP A CA 1
ATOM 2813 C C . ASP A 1 357 ? 76.909 43.660 -4.540 1.00 31.07 357 ASP A C 1
ATOM 2814 O O . ASP A 1 357 ? 77.987 42.995 -4.474 1.00 36.62 357 ASP A O 1
ATOM 2819 N N . GLN A 1 358 ? 76.697 44.817 -3.914 1.00 31.58 358 GLN A N 1
ATOM 2820 C CA . GLN A 1 358 ? 77.752 45.504 -3.135 1.00 32.23 358 GLN A CA 1
ATOM 2821 C C . GLN A 1 358 ? 78.318 44.670 -2.003 1.00 36.23 358 GLN A C 1
ATOM 2822 O O . GLN A 1 358 ? 79.528 44.775 -1.708 1.00 35.97 358 GLN A O 1
ATOM 2828 N N . TYR A 1 359 ? 77.504 43.767 -1.409 1.00 32.42 359 TYR A N 1
ATOM 2829 C CA . TYR A 1 359 ? 78.082 42.883 -0.388 1.00 28.56 359 TYR A CA 1
ATOM 2830 C C . TYR A 1 359 ? 78.841 41.688 -1.025 1.00 32.98 359 TYR A C 1
ATOM 2831 O O . TYR A 1 359 ? 79.954 41.252 -0.552 1.00 26.92 359 TYR A O 1
ATOM 2840 N N . GLU A 1 360 ? 78.254 41.168 -2.111 1.00 34.97 360 GLU A N 1
ATOM 2841 C CA . GLU A 1 360 ? 78.818 39.953 -2.767 1.00 39.44 360 GLU A CA 1
ATOM 2842 C C . GLU A 1 360 ? 80.233 40.255 -3.325 1.00 32.76 360 GLU A C 1
ATOM 2843 O O . GLU A 1 360 ? 81.193 39.485 -3.127 1.00 36.04 360 GLU A O 1
ATOM 2849 N N . ILE A 1 361 ? 80.368 41.409 -3.965 1.00 34.87 361 ILE A N 1
ATOM 2850 C CA . ILE A 1 361 ? 81.689 41.792 -4.530 1.00 33.22 361 ILE A CA 1
ATOM 2851 C C . ILE A 1 361 ? 82.796 41.780 -3.454 1.00 37.68 361 ILE A C 1
ATOM 2852 O O . ILE A 1 361 ? 83.924 41.278 -3.714 1.00 35.64 361 ILE A O 1
ATOM 2857 N N . ARG A 1 362 ? 82.441 42.198 -2.224 1.00 31.52 362 ARG A N 1
ATOM 2858 C CA . ARG A 1 362 ? 83.398 42.210 -1.145 1.00 33.24 362 ARG A CA 1
ATOM 2859 C C . ARG A 1 362 ? 83.723 40.795 -0.646 1.00 34.15 362 ARG A C 1
ATOM 2860 O O . ARG A 1 362 ? 84.892 40.472 -0.328 1.00 34.24 362 ARG A O 1
ATOM 2868 N N . LEU A 1 363 ? 82.692 39.947 -0.534 1.00 37.25 363 LEU A N 1
ATOM 2869 C CA . LEU A 1 363 ? 82.920 38.539 -0.164 1.00 40.15 363 LEU A CA 1
ATOM 2870 C C . LEU A 1 363 ? 83.751 37.852 -1.261 1.00 37.19 363 LEU A C 1
ATOM 2871 O O . LEU A 1 363 ? 84.555 36.990 -0.916 1.00 36.26 363 LEU A O 1
ATOM 2876 N N . LYS A 1 364 ? 83.561 38.275 -2.527 1.00 31.86 364 LYS A N 1
ATOM 2877 C CA . LYS A 1 364 ? 84.306 37.715 -3.658 1.00 37.34 364 LYS A CA 1
ATOM 2878 C C . LYS A 1 364 ? 85.831 38.026 -3.550 1.00 42.13 364 LYS A C 1
ATOM 2879 O O . LYS A 1 364 ? 86.687 37.090 -3.638 1.00 36.99 364 LYS A O 1
ATOM 2885 N N . ASN A 1 365 ? 86.151 39.307 -3.263 1.00 39.97 365 ASN A N 1
ATOM 2886 C CA . ASN A 1 365 ? 87.525 39.821 -3.299 1.00 32.86 365 ASN A CA 1
ATOM 2887 C C . ASN A 1 365 ? 88.309 39.808 -2.032 1.00 35.21 365 ASN A C 1
ATOM 2888 O O . ASN A 1 365 ? 89.509 40.003 -2.058 1.00 34.38 365 ASN A O 1
ATOM 2893 N N . ALA A 1 366 ? 87.637 39.551 -0.922 1.00 34.82 366 ALA A N 1
ATOM 2894 C CA . ALA A 1 366 ? 88.219 39.558 0.404 1.00 34.39 366 ALA A CA 1
ATOM 2895 C C . ALA A 1 366 ? 89.377 38.577 0.598 1.00 40.31 366 ALA A C 1
ATOM 2896 O O . ALA A 1 366 ? 89.254 37.387 0.269 1.00 47.18 366 ALA A O 1
ATOM 2898 N N . ILE A 1 367 ? 90.491 39.066 1.148 1.00 37.51 367 ILE A N 1
ATOM 2899 C CA . ILE A 1 367 ? 91.494 38.209 1.757 1.00 41.90 367 ILE A CA 1
ATOM 2900 C C . ILE A 1 367 ? 90.825 37.065 2.578 1.00 47.20 367 ILE A C 1
ATOM 2901 O O . ILE A 1 367 ? 89.787 37.277 3.233 1.00 43.93 367 ILE A O 1
ATOM 2906 N N . ASP A 1 368 ? 91.428 35.876 2.554 1.00 52.64 368 ASP A N 1
ATOM 2907 C CA . ASP A 1 368 ? 90.885 34.720 3.291 1.00 66.19 368 ASP A CA 1
ATOM 2908 C C . ASP A 1 368 ? 91.379 34.769 4.727 1.00 74.60 368 ASP A C 1
ATOM 2909 O O . ASP A 1 368 ? 90.648 35.236 5.623 1.00 89.04 368 ASP A O 1
ATOM 2914 N N . THR A 1 369 ? 92.631 34.371 4.942 1.00 67.66 369 THR A N 1
ATOM 2915 C CA . THR A 1 369 ? 93.196 34.440 6.294 1.00 64.19 369 THR A CA 1
ATOM 2916 C C . THR A 1 369 ? 94.353 35.445 6.497 1.00 52.30 369 THR A C 1
ATOM 2917 O O . THR A 1 369 ? 95.048 35.885 5.555 1.00 58.63 369 THR A O 1
ATOM 2921 N N . LEU A 1 370 ? 94.507 35.808 7.760 1.00 43.05 370 LEU A N 1
ATOM 2922 C CA . LEU A 1 370 ? 95.519 36.719 8.230 1.00 40.72 370 LEU A CA 1
ATOM 2923 C C . LEU A 1 370 ? 96.507 35.849 8.995 1.00 39.02 370 LEU A C 1
ATOM 2924 O O . LEU A 1 370 ? 96.069 34.873 9.580 1.00 45.09 370 LEU A O 1
ATOM 2929 N N . PRO A 1 371 ? 97.820 36.132 8.985 1.00 36.10 371 PRO A N 1
ATOM 2930 C CA . PRO A 1 371 ? 98.475 37.327 8.411 1.00 34.85 371 PRO A CA 1
ATOM 2931 C C . PRO A 1 371 ? 98.441 37.369 6.908 1.00 37.10 371 PRO A C 1
ATOM 2932 O O . PRO A 1 371 ? 98.442 36.324 6.290 1.00 41.73 371 PRO A O 1
ATOM 2936 N N . TYR A 1 372 ? 98.459 38.563 6.331 1.00 33.92 372 TYR A N 1
ATOM 2937 C CA . TYR A 1 372 ? 98.555 38.747 4.908 1.00 32.85 372 TYR A CA 1
ATOM 2938 C C . TYR A 1 372 ? 99.324 40.033 4.658 1.00 37.54 372 TYR A C 1
ATOM 2939 O O . TYR A 1 372 ? 99.074 41.046 5.338 1.00 32.39 372 TYR A O 1
ATOM 2948 N N . THR A 1 373 ? 100.242 40.016 3.697 1.00 34.55 373 THR A N 1
ATOM 2949 C CA . THR A 1 373 ? 100.895 41.268 3.292 1.00 33.43 373 THR A CA 1
ATOM 2950 C C . THR A 1 373 ? 100.278 41.846 2.026 1.00 35.80 373 THR A C 1
ATOM 2951 O O . THR A 1 373 ? 100.307 41.217 0.973 1.00 36.87 373 THR A O 1
ATOM 2955 N N . ASN A 1 374 ? 99.721 43.049 2.119 1.00 32.91 374 ASN A N 1
ATOM 2956 C CA . ASN A 1 374 ? 99.158 43.702 0.933 1.00 30.73 374 ASN A CA 1
ATOM 2957 C C . ASN A 1 374 ? 100.261 44.038 -0.104 1.00 29.57 374 ASN A C 1
ATOM 2958 O O . ASN A 1 374 ? 101.461 43.917 0.163 1.00 28.98 374 ASN A O 1
ATOM 2963 N N . ILE A 1 375 ? 99.801 44.528 -1.234 1.00 29.80 375 ILE A N 1
ATOM 2964 C CA . ILE A 1 375 ? 100.559 44.763 -2.414 1.00 35.24 375 ILE A CA 1
ATOM 2965 C C . ILE A 1 375 ? 101.619 45.844 -2.206 1.00 38.21 375 ILE A C 1
ATOM 2966 O O . ILE A 1 375 ? 102.692 45.820 -2.876 1.00 33.90 375 ILE A O 1
ATOM 2971 N N . PHE A 1 376 ? 101.346 46.776 -1.275 1.00 31.73 376 PHE A N 1
ATOM 2972 C CA . PHE A 1 376 ? 102.261 47.871 -1.007 1.00 29.47 376 PHE A CA 1
ATOM 2973 C C . PHE A 1 376 ? 103.040 47.627 0.261 1.00 27.33 376 PHE A C 1
ATOM 2974 O O . PHE A 1 376 ? 103.561 48.570 0.865 1.00 30.68 376 PHE A O 1
ATOM 2982 N N . GLY A 1 377 ? 103.057 46.374 0.702 1.00 26.15 377 GLY A N 1
ATOM 2983 C CA . GLY A 1 377 ? 103.884 45.940 1.816 1.00 24.90 377 GLY A CA 1
ATOM 2984 C C . GLY A 1 377 ? 103.296 46.052 3.225 1.00 29.25 377 GLY A C 1
ATOM 2985 O O . GLY A 1 377 ? 104.011 45.792 4.199 1.00 28.18 377 GLY A O 1
ATOM 2986 N N . VAL A 1 378 ? 102.011 46.422 3.371 1.00 28.94 378 VAL A N 1
ATOM 2987 C CA . VAL A 1 378 ? 101.428 46.488 4.750 1.00 29.00 378 VAL A CA 1
ATOM 2988 C C . VAL A 1 378 ? 101.058 45.067 5.211 1.00 27.80 378 VAL A C 1
ATOM 2989 O O . VAL A 1 378 ? 100.264 44.382 4.566 1.00 29.32 378 VAL A O 1
ATOM 2993 N N . THR A 1 379 ? 101.611 44.630 6.313 1.00 28.21 379 THR A N 1
ATOM 2994 C CA . THR A 1 379 ? 101.191 43.362 6.886 1.00 30.62 379 THR A CA 1
ATOM 2995 C C . THR A 1 379 ? 99.965 43.504 7.818 1.00 35.54 379 THR A C 1
ATOM 2996 O O . THR A 1 379 ? 100.024 44.134 8.888 1.00 33.54 379 THR A O 1
ATOM 3000 N N . TYR A 1 380 ? 98.859 42.933 7.367 1.00 32.71 380 TYR A N 1
ATOM 3001 C CA . TYR A 1 380 ? 97.670 42.821 8.150 1.00 31.91 380 TYR A CA 1
ATOM 3002 C C . TYR A 1 380 ? 97.904 41.632 9.044 1.00 39.62 380 TYR A C 1
ATOM 3003 O O . TYR A 1 380 ? 98.047 40.494 8.555 1.00 36.79 380 TYR A O 1
ATOM 3012 N N . ASP A 1 381 ? 97.952 41.858 10.369 1.00 36.24 381 ASP A N 1
ATOM 3013 C CA . ASP A 1 381 ? 98.593 40.853 11.226 1.00 31.25 381 ASP A CA 1
ATOM 3014 C C . ASP A 1 381 ? 97.768 39.691 11.730 1.00 35.96 381 ASP A C 1
ATOM 3015 O O . ASP A 1 381 ? 98.319 38.566 11.897 1.00 31.39 381 ASP A O 1
ATOM 3020 N N . SER A 1 382 ? 96.498 39.943 12.061 1.00 28.92 382 SER A N 1
ATOM 3021 C CA . SER A 1 382 ? 95.710 38.906 12.734 1.00 32.43 382 SER A CA 1
ATOM 3022 C C . SER A 1 382 ? 94.238 39.231 12.562 1.00 32.52 382 SER A C 1
ATOM 3023 O O . SER A 1 382 ? 93.869 40.397 12.321 1.00 30.67 382 SER A O 1
ATOM 3026 N N . GLY A 1 383 ? 93.436 38.165 12.597 1.00 31.79 383 GLY A N 1
ATOM 3027 C CA . GLY A 1 383 ? 91.993 38.229 12.396 1.00 35.83 383 GLY A CA 1
ATOM 3028 C C . GLY A 1 383 ? 91.567 37.404 11.203 1.00 34.50 383 GLY A C 1
ATOM 3029 O O . GLY A 1 383 ? 92.334 36.592 10.683 1.00 36.06 383 GLY A O 1
ATOM 3030 N N . ASN A 1 384 ? 90.363 37.677 10.729 1.00 35.80 384 ASN A N 1
ATOM 3031 C CA . ASN A 1 384 ? 89.765 36.898 9.680 1.00 39.00 384 ASN A CA 1
ATOM 3032 C C . ASN A 1 384 ? 88.728 37.717 9.049 1.00 33.15 384 ASN A C 1
ATOM 3033 O O . ASN A 1 384 ? 87.598 37.761 9.559 1.00 33.80 384 ASN A O 1
ATOM 3038 N N . VAL A 1 385 ? 89.089 38.315 7.911 1.00 31.26 385 VAL A N 1
ATOM 3039 C CA . VAL A 1 385 ? 88.254 39.295 7.255 1.00 32.83 385 VAL A CA 1
ATOM 3040 C C . VAL A 1 385 ? 86.954 38.661 6.751 1.00 36.17 385 VAL A C 1
ATOM 3041 O O . VAL A 1 385 ? 85.878 39.185 7.027 1.00 33.99 385 VAL A O 1
ATOM 3045 N N . LYS A 1 386 ? 87.074 37.537 6.014 1.00 44.55 386 LYS A N 1
ATOM 3046 C CA . LYS A 1 386 ? 85.937 36.856 5.376 1.00 43.03 386 LYS A CA 1
ATOM 3047 C C . LYS A 1 386 ? 84.875 36.549 6.399 1.00 35.48 386 LYS A C 1
ATOM 3048 O O . LYS A 1 386 ? 83.704 36.864 6.201 1.00 34.16 386 LYS A O 1
ATOM 3054 N N . LYS A 1 387 ? 85.325 35.979 7.504 1.00 34.03 387 LYS A N 1
ATOM 3055 C CA . LYS A 1 387 ? 84.462 35.541 8.592 1.00 37.44 387 LYS A CA 1
ATOM 3056 C C . LYS A 1 387 ? 83.731 36.685 9.244 1.00 45.00 387 LYS A C 1
ATOM 3057 O O . LYS A 1 387 ? 82.553 36.561 9.599 1.00 51.52 387 LYS A O 1
ATOM 3063 N N . LEU A 1 388 ? 84.430 37.815 9.403 1.00 43.59 388 LEU A N 1
ATOM 3064 C CA . LEU A 1 388 ? 83.799 39.036 9.905 1.00 37.99 388 LEU A CA 1
ATOM 3065 C C . LEU A 1 388 ? 82.779 39.529 8.914 1.00 31.68 388 LEU A C 1
ATOM 3066 O O . LEU A 1 388 ? 81.727 39.963 9.317 1.00 30.08 388 LEU A O 1
ATOM 3071 N N . LEU A 1 389 ? 83.091 39.482 7.622 1.00 29.48 389 LEU A N 1
ATOM 3072 C CA . LEU A 1 389 ? 82.106 39.839 6.613 1.00 32.77 389 LEU A CA 1
ATOM 3073 C C . LEU A 1 389 ? 80.860 38.899 6.611 1.00 34.20 389 LEU A C 1
ATOM 3074 O O . LEU A 1 389 ? 79.731 39.382 6.362 1.00 30.07 389 LEU A O 1
ATOM 3079 N N . GLU A 1 390 ? 81.054 37.599 6.911 1.00 36.35 390 GLU A N 1
ATOM 3080 C CA . GLU A 1 390 ? 79.898 36.648 6.964 1.00 45.65 390 GLU A CA 1
ATOM 3081 C C . GLU A 1 390 ? 79.005 37.083 8.116 1.00 45.40 390 GLU A C 1
ATOM 3082 O O . GLU A 1 390 ? 77.816 37.258 7.932 1.00 44.97 390 GLU A O 1
ATOM 3088 N N . ILE A 1 391 ? 79.610 37.360 9.276 1.00 45.32 391 ILE A N 1
ATOM 3089 C CA . ILE A 1 391 ? 78.868 37.898 10.418 1.00 39.46 391 ILE A CA 1
ATOM 3090 C C . ILE A 1 391 ? 78.080 39.150 10.007 1.00 40.19 391 ILE A C 1
ATOM 3091 O O . ILE A 1 391 ? 76.923 39.347 10.393 1.00 37.50 391 ILE A O 1
ATOM 3096 N N . GLY A 1 392 ? 78.705 40.016 9.222 1.00 35.66 392 GLY A N 1
ATOM 3097 C CA . GLY A 1 392 ? 78.046 41.267 8.872 1.00 30.36 392 GLY A CA 1
ATOM 3098 C C . GLY A 1 392 ? 76.986 41.205 7.828 1.00 31.38 392 GLY A C 1
ATOM 3099 O O . GLY A 1 392 ? 76.167 42.163 7.686 1.00 30.66 392 GLY A O 1
ATOM 3100 N N . LYS A 1 393 ? 77.026 40.133 7.015 1.00 35.78 393 LYS A N 1
ATOM 3101 C CA . LYS A 1 393 ? 75.961 39.924 5.981 1.00 38.05 393 LYS A CA 1
ATOM 3102 C C . LYS A 1 393 ? 74.519 39.871 6.589 1.00 31.09 393 LYS A C 1
ATOM 3103 O O . LYS A 1 393 ? 73.549 40.367 5.988 1.00 28.54 393 LYS A O 1
ATOM 3109 N N . LYS A 1 394 ? 74.410 39.258 7.776 1.00 34.25 394 LYS A N 1
ATOM 3110 C CA . LYS A 1 394 ? 73.121 39.135 8.454 1.00 37.44 394 LYS A CA 1
ATOM 3111 C C . LYS A 1 394 ? 72.484 40.541 8.628 1.00 37.04 394 LYS A C 1
ATOM 3112 O O . LYS A 1 394 ? 71.317 40.683 8.291 1.00 40.67 394 LYS A O 1
ATOM 3118 N N . TYR A 1 395 ? 73.271 41.587 8.988 1.00 30.06 395 TYR A N 1
ATOM 3119 C CA . TYR A 1 395 ? 72.751 42.996 9.083 1.00 28.73 395 TYR A CA 1
ATOM 3120 C C . TYR A 1 395 ? 72.488 43.620 7.743 1.00 29.11 395 TYR A C 1
ATOM 3121 O O . TYR A 1 395 ? 71.598 44.440 7.600 1.00 30.93 395 TYR A O 1
ATOM 3130 N N . TYR A 1 396 ? 73.267 43.237 6.733 1.00 30.23 396 TYR A N 1
ATOM 3131 C CA . TYR A 1 396 ? 73.057 43.755 5.377 1.00 31.45 396 TYR A CA 1
ATOM 3132 C C . TYR A 1 396 ? 71.702 43.267 4.838 1.00 32.20 396 TYR A C 1
ATOM 3133 O O . TYR A 1 396 ? 70.930 44.039 4.253 1.00 28.29 396 TYR A O 1
ATOM 3142 N N . ASP A 1 397 ? 71.479 41.963 5.003 1.00 32.20 397 ASP A N 1
ATOM 3143 C CA . ASP A 1 397 ? 70.194 41.324 4.630 1.00 36.83 397 ASP A CA 1
ATOM 3144 C C . ASP A 1 397 ? 69.002 41.953 5.322 1.00 36.22 397 ASP A C 1
ATOM 3145 O O . ASP A 1 397 ? 68.030 42.287 4.611 1.00 33.62 397 ASP A O 1
ATOM 3150 N N . GLU A 1 398 ? 69.094 42.157 6.659 1.00 34.63 398 GLU A N 1
ATOM 3151 C CA . GLU A 1 398 ? 68.028 42.873 7.394 1.00 35.46 398 GLU A CA 1
ATOM 3152 C C . GLU A 1 398 ? 67.835 44.273 6.819 1.00 37.12 398 GLU A C 1
ATOM 3153 O O . GLU A 1 398 ? 66.693 44.659 6.493 1.00 32.10 398 GLU A O 1
ATOM 3159 N N . LEU A 1 399 ? 68.939 45.033 6.656 1.00 32.75 399 LEU A N 1
ATOM 3160 C CA . LEU A 1 399 ? 68.778 46.382 6.146 1.00 34.57 399 LEU A CA 1
ATOM 3161 C C . LEU A 1 399 ? 68.225 46.432 4.738 1.00 31.59 399 LEU A C 1
ATOM 3162 O O . LEU A 1 399 ? 67.433 47.320 4.397 1.00 29.43 399 LEU A O 1
ATOM 3167 N N . LYS A 1 400 ? 68.635 45.475 3.903 1.00 31.41 400 LYS A N 1
ATOM 3168 C CA . LYS A 1 400 ? 68.102 45.419 2.542 1.00 36.40 400 LYS A CA 1
ATOM 3169 C C . LYS A 1 400 ? 66.562 45.304 2.451 1.00 40.99 400 LYS A C 1
ATOM 3170 O O . LYS A 1 400 ? 65.972 45.757 1.452 1.00 40.12 400 LYS A O 1
ATOM 3176 N N . LYS A 1 401 ? 65.901 44.771 3.492 1.00 39.49 401 LYS A N 1
ATOM 3177 C CA . LYS A 1 401 ? 64.419 44.761 3.441 1.00 44.73 401 LYS A CA 1
ATOM 3178 C C . LYS A 1 401 ? 63.715 45.903 4.109 1.00 49.24 401 LYS A C 1
ATOM 3179 O O . LYS A 1 401 ? 62.503 46.030 3.955 1.00 46.74 401 LYS A O 1
ATOM 3185 N N . GLU A 1 402 ? 64.466 46.800 4.751 1.00 47.50 402 GLU A N 1
ATOM 3186 C CA . GLU A 1 402 ? 63.840 48.015 5.288 1.00 37.41 402 GLU A CA 1
ATOM 3187 C C . GLU A 1 402 ? 63.698 49.099 4.252 1.00 35.41 402 GLU A C 1
ATOM 3188 O O . GLU A 1 402 ? 64.142 48.961 3.131 1.00 36.43 402 GLU A O 1
ATOM 3194 N N . ASP A 1 403 ? 63.015 50.177 4.591 1.00 38.84 403 ASP A N 1
ATOM 3195 C CA . ASP A 1 403 ? 62.742 51.236 3.606 1.00 44.98 403 ASP A CA 1
ATOM 3196 C C . ASP A 1 403 ? 63.927 52.264 3.601 1.00 47.27 403 ASP A C 1
ATOM 3197 O O . ASP A 1 403 ? 64.283 52.834 4.652 1.00 42.25 403 ASP A O 1
ATOM 3202 N N . GLY A 1 404 ? 64.518 52.476 2.429 1.00 44.02 404 GLY A N 1
ATOM 3203 C CA . GLY A 1 404 ? 65.704 53.334 2.254 1.00 48.29 404 GLY A CA 1
ATOM 3204 C C . GLY A 1 404 ? 66.779 52.620 1.435 1.00 45.95 404 GLY A C 1
ATOM 3205 O O . GLY A 1 404 ? 66.561 51.509 0.911 1.00 41.00 404 GLY A O 1
ATOM 3206 N N . CYS A 1 405 ? 67.957 53.226 1.348 1.00 41.14 405 CYS A N 1
ATOM 3207 C CA . CYS A 1 405 ? 69.045 52.664 0.532 1.00 33.54 405 CYS A CA 1
ATOM 3208 C C . CYS A 1 405 ? 70.187 52.240 1.379 1.00 32.83 405 CYS A C 1
ATOM 3209 O O . CYS A 1 405 ? 70.520 52.894 2.365 1.00 31.85 405 CYS A O 1
ATOM 3212 N N . VAL A 1 406 ? 70.775 51.114 1.025 1.00 28.94 406 VAL A N 1
ATOM 3213 C CA . VAL A 1 406 ? 71.845 50.572 1.830 1.00 27.60 406 VAL A CA 1
ATOM 3214 C C . VAL A 1 406 ? 73.219 50.883 1.219 1.00 28.09 406 VAL A C 1
ATOM 3215 O O . VAL A 1 406 ? 73.350 50.867 -0.002 1.00 27.94 406 VAL A O 1
ATOM 3219 N N . GLY A 1 407 ? 74.217 51.167 2.075 1.00 26.88 407 GLY A N 1
ATOM 3220 C CA . GLY A 1 407 ? 75.592 51.259 1.628 1.00 24.29 407 GLY A CA 1
ATOM 3221 C C . GLY A 1 407 ? 76.387 50.501 2.590 1.00 26.12 407 GLY A C 1
ATOM 3222 O O . GLY A 1 407 ? 76.053 50.442 3.799 1.00 26.84 407 GLY A O 1
ATOM 3223 N N . VAL A 1 408 ? 77.408 49.839 2.069 1.00 24.71 408 VAL A N 1
ATOM 3224 C CA . VAL A 1 408 ? 78.347 49.155 2.949 1.00 25.71 408 VAL A CA 1
ATOM 3225 C C . VAL A 1 408 ? 79.770 49.572 2.605 1.00 27.45 408 VAL A C 1
ATOM 3226 O O . VAL A 1 408 ? 80.003 50.062 1.478 1.00 26.76 408 VAL A O 1
ATOM 3230 N N . SER A 1 409 ? 80.703 49.359 3.549 1.00 25.33 409 SER A N 1
ATOM 3231 C CA . SER A 1 409 ? 82.110 49.395 3.203 1.00 27.41 409 SER A CA 1
ATOM 3232 C C . SER A 1 409 ? 82.851 48.570 4.225 1.00 28.49 409 SER A C 1
ATOM 3233 O O . SER A 1 409 ? 82.398 48.328 5.360 1.00 32.41 409 SER A O 1
ATOM 3236 N N . SER A 1 410 ? 83.989 48.089 3.801 1.00 24.22 410 SER A N 1
ATOM 3237 C CA . SER A 1 410 ? 84.797 47.318 4.659 1.00 26.56 410 SER A CA 1
ATOM 3238 C C . SER A 1 410 ? 86.157 48.053 4.778 1.00 32.00 410 SER A C 1
ATOM 3239 O O . SER A 1 410 ? 86.576 48.720 3.823 1.00 32.49 410 SER A O 1
ATOM 3242 N N . TYR A 1 411 ? 86.793 48.003 5.943 1.00 27.15 411 TYR A N 1
ATOM 3243 C CA . TYR A 1 411 ? 87.989 48.772 6.111 1.00 27.89 411 TYR A CA 1
ATOM 3244 C C . TYR A 1 411 ? 89.001 47.873 6.754 1.00 25.23 411 TYR A C 1
ATOM 3245 O O . TYR A 1 411 ? 88.664 46.874 7.417 1.00 24.08 411 TYR A O 1
ATOM 3254 N N . ILE A 1 412 ? 90.259 48.232 6.555 1.00 23.58 412 ILE A N 1
ATOM 3255 C CA . ILE A 1 412 ? 91.348 47.718 7.400 1.00 24.18 412 ILE A CA 1
ATOM 3256 C C . ILE A 1 412 ? 92.213 48.962 7.726 1.00 23.29 412 ILE A C 1
ATOM 3257 O O . ILE A 1 412 ? 92.037 49.971 7.059 1.00 22.44 412 ILE A O 1
ATOM 3262 N N . GLU A 1 413 ? 93.077 48.913 8.751 1.00 21.08 413 GLU A N 1
ATOM 3263 C CA . GLU A 1 413 ? 93.522 50.117 9.376 1.00 22.26 413 GLU A CA 1
ATOM 3264 C C . GLU A 1 413 ? 94.823 49.813 10.062 1.00 25.23 413 GLU A C 1
ATOM 3265 O O . GLU A 1 413 ? 95.099 48.634 10.322 1.00 24.16 413 GLU A O 1
ATOM 3271 N N . ILE A 1 414 ? 95.645 50.856 10.321 1.00 25.08 414 ILE A N 1
ATOM 3272 C CA . ILE A 1 414 ? 96.973 50.666 10.959 1.00 23.56 414 ILE A CA 1
ATOM 3273 C C . ILE A 1 414 ? 97.005 51.465 12.246 1.00 21.72 414 ILE A C 1
ATOM 3274 O O . ILE A 1 414 ? 96.613 52.594 12.249 1.00 19.63 414 ILE A O 1
ATOM 3279 N N . THR A 1 415 ? 97.487 50.879 13.334 1.00 23.10 415 THR A N 1
ATOM 3280 C CA . THR A 1 415 ? 97.366 51.562 14.627 1.00 23.50 415 THR A CA 1
ATOM 3281 C C . THR A 1 415 ? 98.528 51.147 15.480 1.00 24.03 415 THR A C 1
ATOM 3282 O O . THR A 1 415 ? 99.225 50.191 15.120 1.00 23.91 415 THR A O 1
ATOM 3286 N N . ALA A 1 416 ? 98.697 51.837 16.631 1.00 23.28 416 ALA A N 1
ATOM 3287 C CA . ALA A 1 416 ? 99.634 51.436 17.697 1.00 24.38 416 ALA A CA 1
ATOM 3288 C C . ALA A 1 416 ? 101.111 51.560 17.241 1.00 25.19 416 ALA A C 1
ATOM 3289 O O . ALA A 1 416 ? 101.960 50.649 17.399 1.00 27.33 416 ALA A O 1
ATOM 3291 N N . PHE A 1 417 ? 101.395 52.699 16.662 1.00 28.58 417 PHE A N 1
ATOM 3292 C CA . PHE A 1 417 ? 102.735 53.069 16.227 1.00 29.26 417 PHE A CA 1
ATOM 3293 C C . PHE A 1 417 ? 103.677 53.245 17.410 1.00 30.90 417 PHE A C 1
ATOM 3294 O O . PHE A 1 417 ? 103.253 53.530 18.592 1.00 28.06 417 PHE A O 1
ATOM 3302 N N . GLY A 1 418 ? 104.969 53.013 17.131 1.00 31.02 418 GLY A N 1
ATOM 3303 C CA . GLY A 1 418 ? 106.002 53.146 18.163 1.00 28.66 418 GLY A CA 1
ATOM 3304 C C . GLY A 1 418 ? 106.384 54.606 18.373 1.00 30.99 418 GLY A C 1
ATOM 3305 O O . GLY A 1 418 ? 105.611 55.516 17.959 1.00 27.83 418 GLY A O 1
ATOM 3306 N N . PRO A 1 419 ? 107.598 54.856 18.908 1.00 28.70 419 PRO A N 1
ATOM 3307 C CA . PRO A 1 419 ? 108.640 53.834 19.031 1.00 27.97 419 PRO A CA 1
ATOM 3308 C C . PRO A 1 419 ? 108.603 53.201 20.377 1.00 26.46 419 PRO A C 1
ATOM 3309 O O . PRO A 1 419 ? 109.158 52.105 20.605 1.00 26.63 419 PRO A O 1
ATOM 3313 N N . TRP A 1 420 ? 107.964 53.879 21.317 1.00 26.58 420 TRP A N 1
ATOM 3314 C CA . TRP A 1 420 ? 107.980 53.341 22.691 1.00 24.95 420 TRP A CA 1
ATOM 3315 C C . TRP A 1 420 ? 106.901 54.075 23.471 1.00 25.08 420 TRP A C 1
ATOM 3316 O O . TRP A 1 420 ? 106.279 55.019 22.954 1.00 22.81 420 TRP A O 1
ATOM 3327 N N . GLU A 1 421 ? 106.654 53.657 24.694 1.00 24.84 421 GLU A N 1
ATOM 3328 C CA . GLU A 1 421 ? 105.771 54.496 25.539 1.00 25.04 421 GLU A CA 1
ATOM 3329 C C . GLU A 1 421 ? 106.121 54.229 26.968 1.00 24.21 421 GLU A C 1
ATOM 3330 O O . GLU A 1 421 ? 106.723 53.179 27.245 1.00 25.48 421 GLU A O 1
ATOM 3336 N N . VAL A 1 422 ? 105.767 55.136 27.892 1.00 24.17 422 VAL A N 1
ATOM 3337 C CA . VAL A 1 422 ? 106.256 55.032 29.263 1.00 21.19 422 VAL A CA 1
ATOM 3338 C C . VAL A 1 422 ? 105.125 54.897 30.282 1.00 21.52 422 VAL A C 1
ATOM 3339 O O . VAL A 1 422 ? 104.025 55.370 30.067 1.00 20.91 422 VAL A O 1
ATOM 3343 N N . ALA A 1 423 ? 105.396 54.260 31.411 1.00 20.05 423 ALA A N 1
ATOM 3344 C CA . ALA A 1 423 ? 104.444 54.274 32.511 1.00 22.65 423 ALA A CA 1
ATOM 3345 C C . ALA A 1 423 ? 105.283 54.280 33.768 1.00 24.43 423 ALA A C 1
ATOM 3346 O O . ALA A 1 423 ? 106.290 53.505 33.833 1.00 24.10 423 ALA A O 1
ATOM 3348 N N . ARG A 1 424 ? 104.866 55.088 34.753 1.00 20.70 424 ARG A N 1
ATOM 3349 C CA . ARG A 1 424 ? 105.495 55.070 36.065 1.00 22.43 424 ARG A CA 1
ATOM 3350 C C . ARG A 1 424 ? 104.422 54.641 37.079 1.00 22.72 424 ARG A C 1
ATOM 3351 O O . ARG A 1 424 ? 103.326 55.146 36.989 1.00 22.41 424 ARG A O 1
ATOM 3359 N N . ILE A 1 425 ? 104.737 53.747 38.041 1.00 21.03 425 ILE A N 1
ATOM 3360 C CA . ILE A 1 425 ? 103.802 53.491 39.126 1.00 23.09 425 ILE A CA 1
ATOM 3361 C C . ILE A 1 425 ? 104.538 53.664 40.444 1.00 21.91 425 ILE A C 1
ATOM 3362 O O . ILE A 1 425 ? 105.641 53.185 40.603 1.00 26.00 425 ILE A O 1
ATOM 3367 N N . SER A 1 426 ? 103.906 54.289 41.422 1.00 21.22 426 SER A N 1
ATOM 3368 C CA . SER A 1 426 ? 104.634 54.602 42.636 1.00 22.09 426 SER A CA 1
ATOM 3369 C C . SER A 1 426 ? 103.803 54.375 43.880 1.00 22.12 426 SER A C 1
ATOM 3370 O O . SER A 1 426 ? 102.621 54.736 43.900 1.00 24.01 426 SER A O 1
ATOM 3373 N N . VAL A 1 427 ? 104.401 53.914 44.964 1.00 22.64 427 VAL A N 1
ATOM 3374 C CA . VAL A 1 427 ? 103.605 53.680 46.181 1.00 22.72 427 VAL A CA 1
ATOM 3375 C C . VAL A 1 427 ? 104.165 54.437 47.347 1.00 24.29 427 VAL A C 1
ATOM 3376 O O . VAL A 1 427 ? 105.370 54.321 47.651 1.00 26.37 427 VAL A O 1
ATOM 3380 N N . LYS A 1 428 ? 103.312 55.214 48.029 1.00 21.66 428 LYS A N 1
ATOM 3381 C CA . LYS A 1 428 ? 103.818 56.093 49.108 1.00 21.79 428 LYS A CA 1
ATOM 3382 C C . LYS A 1 428 ? 103.848 55.225 50.423 1.00 25.18 428 LYS A C 1
ATOM 3383 O O . LYS A 1 428 ? 103.263 54.134 50.477 1.00 22.07 428 LYS A O 1
ATOM 3389 N N . TYR A 1 429 ? 104.517 55.702 51.449 1.00 24.51 429 TYR A N 1
ATOM 3390 C CA . TYR A 1 429 ? 104.638 54.971 52.706 1.00 26.61 429 TYR A CA 1
ATOM 3391 C C . TYR A 1 429 ? 103.306 54.542 53.274 1.00 29.28 429 TYR A C 1
ATOM 3392 O O . TYR A 1 429 ? 103.256 53.420 53.816 1.00 25.86 429 TYR A O 1
ATOM 3401 N N . ASP A 1 430 ? 102.271 55.430 53.185 1.00 25.66 430 ASP A N 1
ATOM 3402 C CA . ASP A 1 430 ? 100.923 55.149 53.749 1.00 24.57 430 ASP A CA 1
ATOM 3403 C C . ASP A 1 430 ? 100.215 54.115 52.856 1.00 27.28 430 ASP A C 1
ATOM 3404 O O . ASP A 1 430 ? 99.181 53.583 53.241 1.00 25.72 430 ASP A O 1
ATOM 3409 N N . GLY A 1 431 ? 100.771 53.844 51.672 1.00 26.29 431 GLY A N 1
ATOM 3410 C CA . GLY A 1 431 ? 100.174 52.858 50.762 1.00 26.63 431 GLY A CA 1
ATOM 3411 C C . GLY A 1 431 ? 99.564 53.384 49.468 1.00 26.39 431 GLY A C 1
ATOM 3412 O O . GLY A 1 431 ? 99.196 52.584 48.571 1.00 26.15 431 GLY A O 1
ATOM 3413 N N . LYS A 1 432 ? 99.471 54.701 49.331 1.00 23.53 432 LYS A N 1
ATOM 3414 C CA . LYS A 1 432 ? 98.770 55.283 48.169 1.00 23.97 432 LYS A CA 1
ATOM 3415 C C . LYS A 1 432 ? 99.448 54.921 46.856 1.00 24.84 432 LYS A C 1
ATOM 3416 O O . LYS A 1 432 ? 100.636 55.014 46.745 1.00 22.76 432 LYS A O 1
ATOM 3422 N N . ILE A 1 433 ? 98.673 54.528 45.859 1.00 24.24 433 ILE A N 1
ATOM 3423 C CA . ILE A 1 433 ? 99.258 54.185 44.570 1.00 23.58 433 ILE A CA 1
ATOM 3424 C C . ILE A 1 433 ? 98.886 55.224 43.529 1.00 23.08 433 ILE A C 1
ATOM 3425 O O . ILE A 1 433 ? 97.684 55.535 43.364 1.00 23.54 433 ILE A O 1
ATOM 3430 N N . THR A 1 434 ? 99.891 55.650 42.760 1.00 21.44 434 THR A N 1
ATOM 3431 C CA . THR A 1 434 ? 99.683 56.527 41.600 1.00 19.94 434 THR A CA 1
ATOM 3432 C C . THR A 1 434 ? 100.353 55.923 40.393 1.00 19.49 434 THR A C 1
ATOM 3433 O O . THR A 1 434 ? 101.503 55.502 40.444 1.00 18.66 434 THR A O 1
ATOM 3437 N N . LEU A 1 435 ? 99.575 55.856 39.327 1.00 18.45 435 LEU A N 1
ATOM 3438 C CA . LEU A 1 435 ? 100.009 55.428 38.040 1.00 22.60 435 LEU A CA 1
ATOM 3439 C C . LEU A 1 435 ? 100.128 56.666 37.127 1.00 23.19 435 LEU A C 1
ATOM 3440 O O . LEU A 1 435 ? 99.201 57.446 37.036 1.00 22.52 435 LEU A O 1
ATOM 3445 N N . VAL A 1 436 ? 101.260 56.815 36.429 1.00 21.45 436 VAL A N 1
ATOM 3446 C CA . VAL A 1 436 ? 101.426 57.928 35.471 1.00 20.39 436 VAL A CA 1
ATOM 3447 C C . VAL A 1 436 ? 101.656 57.333 34.091 1.00 20.63 436 VAL A C 1
ATOM 3448 O O . VAL A 1 436 ? 102.393 56.319 33.934 1.00 21.31 436 VAL A O 1
ATOM 3452 N N . THR A 1 437 ? 100.953 57.870 33.087 1.00 20.59 437 THR A N 1
ATOM 3453 C CA . THR A 1 437 ? 101.191 57.427 31.689 1.00 19.22 437 THR A CA 1
ATOM 3454 C C . THR A 1 437 ? 101.973 58.500 30.924 1.00 22.40 437 THR A C 1
ATOM 3455 O O . THR A 1 437 ? 101.760 59.672 31.203 1.00 22.53 437 THR A O 1
ATOM 3459 N N . GLY A 1 438 ? 102.856 58.111 29.980 1.00 22.31 438 GLY A N 1
ATOM 3460 C CA . GLY A 1 438 ? 103.547 59.077 29.119 1.00 22.88 438 GLY A CA 1
ATOM 3461 C C . GLY A 1 438 ? 102.692 59.469 27.914 1.00 21.57 438 GLY A C 1
ATOM 3462 O O . GLY A 1 438 ? 103.028 60.433 27.168 1.00 20.60 438 GLY A O 1
ATOM 3463 N N . THR A 1 439 ? 101.546 58.793 27.748 1.00 19.66 439 THR A N 1
ATOM 3464 C CA . THR A 1 439 ? 100.575 59.275 26.712 1.00 18.12 439 THR A CA 1
ATOM 3465 C C . THR A 1 439 ? 99.899 60.604 27.165 1.00 17.77 439 THR A C 1
ATOM 3466 O O . THR A 1 439 ? 100.219 61.149 28.242 1.00 18.92 439 THR A O 1
ATOM 3470 N N . GLY A 1 440 ? 99.048 61.165 26.335 1.00 17.43 440 GLY A N 1
ATOM 3471 C CA . GLY A 1 440 ? 98.448 62.430 26.660 1.00 18.78 440 GLY A CA 1
ATOM 3472 C C . GLY A 1 440 ? 96.941 62.436 26.289 1.00 19.86 440 GLY A C 1
ATOM 3473 O O . GLY A 1 440 ? 96.539 63.135 25.353 1.00 21.47 440 GLY A O 1
ATOM 3474 N N . PRO A 1 441 ? 96.091 61.633 26.988 1.00 19.80 441 PRO A N 1
ATOM 3475 C CA . PRO A 1 441 ? 94.639 61.607 26.609 1.00 18.55 441 PRO A CA 1
ATOM 3476 C C . PRO A 1 441 ? 94.030 62.984 26.666 1.00 16.37 441 PRO A C 1
ATOM 3477 O O . PRO A 1 441 ? 94.413 63.798 27.501 1.00 17.17 441 PRO A O 1
ATOM 3481 N N . HIS A 1 442 ? 93.098 63.214 25.778 1.00 17.70 442 HIS A N 1
ATOM 3482 C CA . HIS A 1 442 ? 92.387 64.472 25.588 1.00 18.24 442 HIS A CA 1
ATOM 3483 C C . HIS A 1 442 ? 90.938 64.192 25.165 1.00 17.15 442 HIS A C 1
ATOM 3484 O O . HIS A 1 442 ? 90.371 64.842 24.224 1.00 19.50 442 HIS A O 1
ATOM 3491 N N . GLY A 1 443 ? 90.321 63.264 25.899 1.00 20.07 443 GLY A N 1
ATOM 3492 C CA . GLY A 1 443 ? 88.905 62.946 25.726 1.00 22.11 443 GLY A CA 1
ATOM 3493 C C . GLY A 1 443 ? 88.645 61.460 25.590 1.00 24.45 443 GLY A C 1
ATOM 3494 O O . GLY A 1 443 ? 87.543 61.005 25.775 1.00 20.75 443 GLY A O 1
ATOM 3495 N N . GLN A 1 444 ? 89.681 60.705 25.225 1.00 23.96 444 GLN A N 1
ATOM 3496 C CA . GLN A 1 444 ? 89.468 59.308 24.821 1.00 22.75 444 GLN A CA 1
ATOM 3497 C C . GLN A 1 444 ? 89.267 58.325 25.978 1.00 23.17 444 GLN A C 1
ATOM 3498 O O . GLN A 1 444 ? 88.939 57.151 25.710 1.00 23.03 444 GLN A O 1
ATOM 3504 N N . GLY A 1 445 ? 89.481 58.753 27.216 1.00 19.27 445 GLY A N 1
ATOM 3505 C CA . GLY A 1 445 ? 89.231 57.896 28.372 1.00 22.06 445 GLY A CA 1
ATOM 3506 C C . GLY A 1 445 ? 90.219 56.778 28.666 1.00 23.63 445 GLY A C 1
ATOM 3507 O O . GLY A 1 445 ? 89.858 55.802 29.342 1.00 21.53 445 GLY A O 1
ATOM 3508 N N . ASP A 1 446 ? 91.456 56.898 28.173 1.00 22.40 446 ASP A N 1
ATOM 3509 C CA . ASP A 1 446 ? 92.477 55.859 28.403 1.00 24.37 446 ASP A CA 1
ATOM 3510 C C . ASP A 1 446 ? 92.836 55.703 29.840 1.00 22.77 446 ASP A C 1
ATOM 3511 O O . ASP A 1 446 ? 93.297 54.617 30.235 1.00 25.44 446 ASP A O 1
ATOM 3516 N N . ALA A 1 447 ? 92.668 56.764 30.625 1.00 21.04 447 ALA A N 1
ATOM 3517 C CA . ALA A 1 447 ? 93.074 56.688 32.027 1.00 21.74 447 ALA A CA 1
ATOM 3518 C C . ALA A 1 447 ? 92.189 55.609 32.752 1.00 21.43 447 ALA A C 1
ATOM 3519 O O . ALA A 1 447 ? 92.682 54.864 33.597 1.00 21.07 447 ALA A O 1
ATOM 3521 N N . THR A 1 448 ? 90.895 55.568 32.439 1.00 22.33 448 THR A N 1
ATOM 3522 C CA . THR A 1 448 ? 89.997 54.521 33.000 1.00 21.27 448 THR A CA 1
ATOM 3523 C C . THR A 1 448 ? 90.519 53.148 32.554 1.00 21.00 448 THR A C 1
ATOM 3524 O O . THR A 1 448 ? 90.663 52.265 33.373 1.00 22.59 448 THR A O 1
ATOM 3528 N N . ALA A 1 449 ? 90.851 52.999 31.275 1.00 19.61 449 ALA A N 1
ATOM 3529 C CA . ALA A 1 449 ? 91.406 51.740 30.794 1.00 22.66 449 ALA A CA 1
ATOM 3530 C C . ALA A 1 449 ? 92.703 51.404 31.504 1.00 26.12 449 ALA A C 1
ATOM 3531 O O . ALA A 1 449 ? 92.963 50.208 31.884 1.00 28.25 449 ALA A O 1
ATOM 3533 N N . PHE A 1 450 ? 93.474 52.449 31.849 1.00 24.30 450 PHE A N 1
ATOM 3534 C CA . PHE A 1 450 ? 94.754 52.182 32.506 1.00 23.06 450 PHE A CA 1
ATOM 3535 C C . PHE A 1 450 ? 94.520 51.688 33.923 1.00 23.15 450 PHE A C 1
ATOM 3536 O O . PHE A 1 450 ? 95.247 50.821 34.457 1.00 23.69 450 PHE A O 1
ATOM 3544 N N . ALA A 1 451 ? 93.529 52.291 34.559 1.00 21.77 451 ALA A N 1
ATOM 3545 C CA . ALA A 1 451 ? 93.189 51.947 35.927 1.00 21.66 451 ALA A CA 1
ATOM 3546 C C . ALA A 1 451 ? 92.646 50.459 35.952 1.00 20.63 451 ALA A C 1
ATOM 3547 O O . ALA A 1 451 ? 93.062 49.694 36.793 1.00 23.26 451 ALA A O 1
ATOM 3549 N N . GLN A 1 452 ? 91.800 50.085 35.003 1.00 23.22 452 GLN A N 1
ATOM 3550 C CA . GLN A 1 452 ? 91.327 48.661 34.821 1.00 24.99 452 GLN A CA 1
ATOM 3551 C C . GLN A 1 452 ? 92.500 47.659 34.663 1.00 29.29 452 GLN A C 1
ATOM 3552 O O . GLN A 1 452 ? 92.555 46.609 35.364 1.00 28.96 452 GLN A O 1
ATOM 3558 N N . ILE A 1 453 ? 93.449 47.991 33.777 1.00 26.20 453 ILE A N 1
ATOM 3559 C CA . ILE A 1 453 ? 94.688 47.192 33.596 1.00 26.07 453 ILE A CA 1
ATOM 3560 C C . ILE A 1 453 ? 95.503 47.058 34.892 1.00 29.31 453 ILE A C 1
ATOM 3561 O O . ILE A 1 453 ? 95.809 45.934 35.312 1.00 31.18 453 ILE A O 1
ATOM 3566 N N . ALA A 1 454 ? 95.836 48.179 35.541 1.00 29.64 454 ALA A N 1
ATOM 3567 C CA . ALA A 1 454 ? 96.711 48.121 36.688 1.00 26.27 454 ALA A CA 1
ATOM 3568 C C . ALA A 1 454 ? 96.001 47.423 37.868 1.00 26.51 454 ALA A C 1
ATOM 3569 O O . ALA A 1 454 ? 96.639 46.717 38.617 1.00 26.39 454 ALA A O 1
ATOM 3571 N N . ALA A 1 455 ? 94.705 47.661 38.040 1.00 24.98 455 ALA A N 1
ATOM 3572 C CA . ALA A 1 455 ? 93.970 47.019 39.117 1.00 25.59 455 ALA A CA 1
ATOM 3573 C C . ALA A 1 455 ? 93.901 45.463 38.921 1.00 29.20 455 ALA A C 1
ATOM 3574 O O . ALA A 1 455 ? 94.066 44.732 39.887 1.00 28.40 455 ALA A O 1
ATOM 3576 N N . ASP A 1 456 ? 93.706 44.985 37.692 1.00 29.77 456 ASP A N 1
ATOM 3577 C CA . ASP A 1 456 ? 93.780 43.536 37.394 1.00 32.89 456 ASP A CA 1
ATOM 3578 C C . ASP A 1 456 ? 95.127 42.944 37.751 1.00 38.37 456 ASP A C 1
ATOM 3579 O O . ASP A 1 456 ? 95.158 41.939 38.466 1.00 39.48 456 ASP A O 1
ATOM 3584 N N . VAL A 1 457 ? 96.225 43.593 37.317 1.00 34.89 457 VAL A N 1
ATOM 3585 C CA . VAL A 1 457 ? 97.575 43.126 37.647 1.00 31.15 457 VAL A CA 1
ATOM 3586 C C . VAL A 1 457 ? 97.830 43.094 39.170 1.00 30.46 457 VAL A C 1
ATOM 3587 O O . VAL A 1 457 ? 98.352 42.125 39.709 1.00 29.37 457 VAL A O 1
ATOM 3591 N N . LEU A 1 458 ? 97.481 44.154 39.866 1.00 28.83 458 LEU A N 1
ATOM 3592 C CA . LEU A 1 458 ? 97.745 44.223 41.323 1.00 30.43 458 LEU A CA 1
ATOM 3593 C C . LEU A 1 458 ? 96.686 43.498 42.171 1.00 29.43 458 LEU A C 1
ATOM 3594 O O . LEU A 1 458 ? 96.935 43.221 43.357 1.00 28.20 458 LEU A O 1
ATOM 3599 N N . GLU A 1 459 ? 95.526 43.214 41.555 1.00 28.38 459 GLU A N 1
ATOM 3600 C CA . GLU A 1 459 ? 94.412 42.521 42.192 1.00 31.50 459 GLU A CA 1
ATOM 3601 C C . GLU A 1 459 ? 93.841 43.410 43.269 1.00 32.99 459 GLU A C 1
ATOM 3602 O O . GLU A 1 459 ? 93.599 42.923 44.381 1.00 30.06 459 GLU A O 1
ATOM 3608 N N . LEU A 1 460 ? 93.677 44.716 42.965 1.00 31.26 460 LEU A N 1
ATOM 3609 C CA . LEU A 1 460 ? 93.194 45.712 43.952 1.00 29.99 460 LEU A CA 1
ATOM 3610 C C . LEU A 1 460 ? 91.917 46.362 43.480 1.00 28.21 460 LEU A C 1
ATOM 3611 O O . LEU A 1 460 ? 91.590 46.260 42.310 1.00 29.95 460 LEU A O 1
ATOM 3616 N N . PRO A 1 461 ? 91.158 46.995 44.380 1.00 29.20 461 PRO A N 1
ATOM 3617 C CA . PRO A 1 461 ? 90.029 47.750 43.777 1.00 30.37 461 PRO A CA 1
ATOM 3618 C C . PRO A 1 461 ? 90.540 48.891 42.812 1.00 30.94 461 PRO A C 1
ATOM 3619 O O . PRO A 1 461 ? 91.584 49.511 43.066 1.00 31.16 461 PRO A O 1
ATOM 3623 N N . ILE A 1 462 ? 89.819 49.109 41.712 1.00 31.68 462 ILE A N 1
ATOM 3624 C CA . ILE A 1 462 ? 90.123 50.136 40.707 1.00 29.14 462 ILE A CA 1
ATOM 3625 C C . ILE A 1 462 ? 90.213 51.556 41.327 1.00 30.54 462 ILE A C 1
ATOM 3626 O O . ILE A 1 462 ? 91.037 52.351 40.863 1.00 28.18 462 ILE A O 1
ATOM 3631 N N . GLU A 1 463 ? 89.448 51.852 42.385 1.00 25.98 463 GLU A N 1
ATOM 3632 C CA . GLU A 1 463 ? 89.526 53.170 43.038 1.00 29.81 463 GLU A CA 1
ATOM 3633 C C . GLU A 1 463 ? 90.865 53.350 43.743 1.00 28.10 463 GLU A C 1
ATOM 3634 O O . GLU A 1 463 ? 91.165 54.437 44.189 1.00 27.26 463 GLU A O 1
ATOM 3640 N N . LYS A 1 464 ? 91.657 52.287 43.872 1.00 28.91 464 LYS A N 1
ATOM 3641 C CA . LYS A 1 464 ? 92.981 52.410 44.478 1.00 28.50 464 LYS A CA 1
ATOM 3642 C C . LYS A 1 464 ? 94.052 53.023 43.526 1.00 28.04 464 LYS A C 1
ATOM 3643 O O . LYS A 1 464 ? 95.169 53.318 43.974 1.00 24.40 464 LYS A O 1
ATOM 3649 N N . ILE A 1 465 ? 93.712 53.130 42.245 1.00 22.55 465 ILE A N 1
ATOM 3650 C CA . ILE A 1 465 ? 94.676 53.444 41.212 1.00 24.10 465 ILE A CA 1
ATOM 3651 C C . ILE A 1 465 ? 94.295 54.826 40.648 1.00 24.90 465 ILE A C 1
ATOM 3652 O O . ILE A 1 465 ? 93.430 54.935 39.778 1.00 25.80 465 ILE A O 1
ATOM 3657 N N . GLU A 1 466 ? 94.914 55.863 41.183 1.00 23.27 466 GLU A N 1
ATOM 3658 C CA . GLU A 1 466 ? 94.853 57.178 40.597 1.00 22.52 466 GLU A CA 1
ATOM 3659 C C . GLU A 1 466 ? 95.712 57.186 39.296 1.00 22.10 466 GLU A C 1
ATOM 3660 O O . GLU A 1 466 ? 96.826 56.692 39.299 1.00 18.22 466 GLU A O 1
ATOM 3666 N N . VAL A 1 467 ? 95.180 57.745 38.217 1.00 17.64 467 VAL A N 1
ATOM 3667 C CA . VAL A 1 467 ? 95.910 57.791 36.983 1.00 20.14 467 VAL A CA 1
ATOM 3668 C C . VAL A 1 467 ? 96.148 59.256 36.590 1.00 22.69 467 VAL A C 1
ATOM 3669 O O . VAL A 1 467 ? 95.170 60.053 36.503 1.00 22.37 467 VAL A O 1
ATOM 3673 N N . ARG A 1 468 ? 97.435 59.594 36.350 1.00 21.48 468 ARG A N 1
ATOM 3674 C CA . ARG A 1 468 ? 97.876 60.972 36.013 1.00 18.59 468 ARG A CA 1
ATOM 3675 C C . ARG A 1 468 ? 98.653 60.976 34.708 1.00 19.40 468 ARG A C 1
ATOM 3676 O O . ARG A 1 468 ? 99.173 59.940 34.297 1.00 19.84 468 ARG A O 1
ATOM 3684 N N . TRP A 1 469 ? 98.732 62.121 34.035 1.00 20.50 469 TRP A N 1
ATOM 3685 C CA . TRP A 1 469 ? 99.497 62.276 32.795 1.00 21.17 469 TRP A CA 1
ATOM 3686 C C . TRP A 1 469 ? 99.702 63.776 32.528 1.00 22.05 469 TRP A C 1
ATOM 3687 O O . TRP A 1 469 ? 99.030 64.578 33.191 1.00 17.79 469 TRP A O 1
ATOM 3698 N N . GLY A 1 470 ? 100.560 64.127 31.542 1.00 19.10 470 GLY A N 1
ATOM 3699 C CA . GLY A 1 470 ? 100.530 65.468 30.979 1.00 20.75 470 GLY A CA 1
ATOM 3700 C C . GLY A 1 470 ? 101.375 66.517 31.704 1.00 19.92 470 GLY A C 1
ATOM 3701 O O . GLY A 1 470 ? 101.209 67.686 31.458 1.00 24.28 470 GLY A O 1
ATOM 3702 N N . ASP A 1 471 ? 102.302 66.078 32.544 1.00 18.29 471 ASP A N 1
ATOM 3703 C CA . ASP A 1 471 ? 103.308 66.951 33.145 1.00 20.20 471 ASP A CA 1
ATOM 3704 C C . ASP A 1 471 ? 104.667 66.300 32.955 1.00 20.82 471 ASP A C 1
ATOM 3705 O O . ASP A 1 471 ? 104.877 65.165 33.383 1.00 21.55 471 ASP A O 1
ATOM 3710 N N . THR A 1 472 ? 105.577 67.010 32.288 1.00 18.77 472 THR A N 1
ATOM 3711 C CA . THR A 1 472 ? 106.924 66.454 31.985 1.00 17.69 472 THR A CA 1
ATOM 3712 C C . THR A 1 472 ? 107.686 66.240 33.279 1.00 18.91 472 THR A C 1
ATOM 3713 O O . THR A 1 472 ? 108.744 65.539 33.294 1.00 21.00 472 THR A O 1
ATOM 3717 N N . GLU A 1 473 ? 107.172 66.764 34.400 1.00 17.90 473 GLU A N 1
ATOM 3718 C CA . GLU A 1 473 ? 107.892 66.530 35.686 1.00 20.27 473 GLU A CA 1
ATOM 3719 C C . GLU A 1 473 ? 107.444 65.334 36.543 1.00 21.97 473 GLU A C 1
ATOM 3720 O O . GLU A 1 473 ? 108.097 64.995 37.577 1.00 23.70 473 GLU A O 1
ATOM 3726 N N . ILE A 1 474 ? 106.335 64.700 36.163 1.00 19.92 474 ILE A N 1
ATOM 3727 C CA . ILE A 1 474 ? 105.816 63.606 37.003 1.00 20.51 474 ILE A CA 1
ATOM 3728 C C . ILE A 1 474 ? 106.140 62.226 36.372 1.00 22.55 474 ILE A C 1
ATOM 3729 O O . ILE A 1 474 ? 105.757 61.184 36.921 1.00 25.19 474 ILE A O 1
ATOM 3734 N N . ILE A 1 475 ? 106.741 62.228 35.166 1.00 21.37 475 ILE A N 1
ATOM 3735 C CA . ILE A 1 475 ? 107.149 60.977 34.508 1.00 22.09 475 ILE A CA 1
ATOM 3736 C C . ILE A 1 475 ? 108.403 61.224 33.656 1.00 21.83 475 ILE A C 1
ATOM 3737 O O . ILE A 1 475 ? 108.604 62.352 33.114 1.00 22.33 475 ILE A O 1
ATOM 3742 N N . GLU A 1 476 ? 109.231 60.191 33.541 1.00 22.77 476 GLU A N 1
ATOM 3743 C CA . GLU A 1 476 ? 110.485 60.288 32.783 1.00 21.51 476 GLU A CA 1
ATOM 3744 C C . GLU A 1 476 ? 110.272 60.900 31.390 1.00 22.27 476 GLU A C 1
ATOM 3745 O O . GLU A 1 476 ? 110.993 61.799 31.017 1.00 25.09 476 GLU A O 1
ATOM 3751 N N . ASP A 1 477 ? 109.272 60.451 30.628 1.00 20.18 477 ASP A N 1
ATOM 3752 C CA . ASP A 1 477 ? 109.111 60.889 29.264 1.00 21.67 477 ASP A CA 1
ATOM 3753 C C . ASP A 1 477 ? 107.839 60.266 28.697 1.00 21.56 477 ASP A C 1
ATOM 3754 O O . ASP A 1 477 ? 107.075 59.618 29.409 1.00 21.06 477 ASP A O 1
ATOM 3759 N N . GLY A 1 478 ? 107.594 60.506 27.427 1.00 19.85 478 GLY A N 1
ATOM 3760 C CA . GLY A 1 478 ? 106.434 59.907 26.787 1.00 21.35 478 GLY A CA 1
ATOM 3761 C C . GLY A 1 478 ? 106.462 60.203 25.323 1.00 23.57 478 GLY A C 1
ATOM 3762 O O . GLY A 1 478 ? 107.214 61.086 24.845 1.00 20.80 478 GLY A O 1
ATOM 3763 N N . ILE A 1 479 ? 105.606 59.478 24.607 1.00 22.97 479 ILE A N 1
ATOM 3764 C CA . ILE A 1 479 ? 105.395 59.799 23.230 1.00 21.38 479 ILE A CA 1
ATOM 3765 C C . ILE A 1 479 ? 104.158 60.656 23.016 1.00 21.81 479 ILE A C 1
ATOM 3766 O O . ILE A 1 479 ? 104.294 61.819 22.604 1.00 21.91 479 ILE A O 1
ATOM 3771 N N . GLY A 1 480 ? 102.959 60.081 23.210 1.00 21.21 480 GLY A N 1
ATOM 3772 C CA . GLY A 1 480 ? 101.738 60.888 23.064 1.00 22.97 480 GLY A CA 1
ATOM 3773 C C . GLY A 1 480 ? 100.496 60.091 22.657 1.00 25.30 480 GLY A C 1
ATOM 3774 O O . GLY A 1 480 ? 100.556 58.878 22.596 1.00 25.78 480 GLY A O 1
ATOM 3775 N N . THR A 1 481 ? 99.372 60.799 22.436 1.00 23.18 481 THR A N 1
ATOM 3776 C CA . THR A 1 481 ? 98.089 60.226 22.057 1.00 20.79 481 THR A CA 1
ATOM 3777 C C . THR A 1 481 ? 97.776 60.713 20.669 1.00 19.88 481 THR A C 1
ATOM 3778 O O . THR A 1 481 ? 97.568 61.880 20.437 1.00 19.17 481 THR A O 1
ATOM 3782 N N . TRP A 1 482 ? 97.822 59.750 19.746 1.00 22.90 482 TRP A N 1
ATOM 3783 C CA . TRP A 1 482 ? 97.564 59.887 18.288 1.00 21.10 482 TRP A CA 1
ATOM 3784 C C . TRP A 1 482 ? 97.781 58.471 17.684 1.00 21.21 482 TRP A C 1
ATOM 3785 O O . TRP A 1 482 ? 98.222 57.563 18.387 1.00 22.93 482 TRP A O 1
ATOM 3796 N N . GLY A 1 483 ? 97.494 58.271 16.401 1.00 22.38 483 GLY A N 1
ATOM 3797 C CA . GLY A 1 483 ? 97.633 56.934 15.770 1.00 26.98 483 GLY A CA 1
ATOM 3798 C C . GLY A 1 483 ? 96.976 55.766 16.541 1.00 26.32 483 GLY A C 1
ATOM 3799 O O . GLY A 1 483 ? 97.467 54.617 16.458 1.00 24.55 483 GLY A O 1
ATOM 3800 N N . SER A 1 484 ? 95.910 56.066 17.309 1.00 23.02 484 SER A N 1
ATOM 3801 C CA . SER A 1 484 ? 95.119 55.066 18.014 1.00 22.54 484 SER A CA 1
ATOM 3802 C C . SER A 1 484 ? 96.048 54.076 18.695 1.00 22.94 484 SER A C 1
ATOM 3803 O O . SER A 1 484 ? 95.920 52.845 18.571 1.00 24.48 484 SER A O 1
ATOM 3806 N N . ARG A 1 485 ? 96.977 54.648 19.446 1.00 19.93 485 ARG A N 1
ATOM 3807 C CA . ARG A 1 485 ? 98.070 53.913 20.051 1.00 21.89 485 ARG A CA 1
ATOM 3808 C C . ARG A 1 485 ? 97.946 53.857 21.546 1.00 19.18 485 ARG A C 1
ATOM 3809 O O . ARG A 1 485 ? 98.627 53.076 22.193 1.00 22.57 485 ARG A O 1
ATOM 3817 N N . THR A 1 486 ? 97.081 54.669 22.130 1.00 21.06 486 THR A N 1
ATOM 3818 C CA . THR A 1 486 ? 97.208 54.882 23.582 1.00 21.63 486 THR A CA 1
ATOM 3819 C C . THR A 1 486 ? 96.856 53.675 24.433 1.00 23.53 486 THR A C 1
ATOM 3820 O O . THR A 1 486 ? 97.667 53.272 25.313 1.00 23.57 486 THR A O 1
ATOM 3824 N N . VAL A 1 487 ? 95.695 53.060 24.192 1.00 23.07 487 VAL A N 1
ATOM 3825 C CA . VAL A 1 487 ? 95.374 51.924 25.085 1.00 23.34 487 VAL A CA 1
ATOM 3826 C C . VAL A 1 487 ? 96.344 50.737 24.797 1.00 23.97 487 VAL A C 1
ATOM 3827 O O . VAL A 1 487 ? 96.740 49.995 25.697 1.00 24.20 487 VAL A O 1
ATOM 3831 N N . THR A 1 488 ? 96.768 50.607 23.548 1.00 24.42 488 THR A N 1
ATOM 3832 C CA . THR A 1 488 ? 97.610 49.464 23.172 1.00 25.62 488 THR A CA 1
ATOM 3833 C C . THR A 1 488 ? 99.061 49.626 23.632 1.00 25.35 488 THR A C 1
ATOM 3834 O O . THR A 1 488 ? 99.580 48.783 24.370 1.00 28.88 488 THR A O 1
ATOM 3838 N N . ILE A 1 489 ? 99.730 50.670 23.122 1.00 25.42 489 ILE A N 1
ATOM 3839 C CA . ILE A 1 489 ? 101.148 50.909 23.474 1.00 23.25 489 ILE A CA 1
ATOM 3840 C C . ILE A 1 489 ? 101.301 51.474 24.895 1.00 20.54 489 ILE A C 1
ATOM 3841 O O . ILE A 1 489 ? 102.156 51.016 25.738 1.00 20.88 489 ILE A O 1
ATOM 3846 N N . GLY A 1 490 ? 100.485 52.490 25.198 1.00 21.12 490 GLY A N 1
ATOM 3847 C CA . GLY A 1 490 ? 100.533 53.056 26.533 1.00 19.50 490 GLY A CA 1
ATOM 3848 C C . GLY A 1 490 ? 100.020 52.022 27.538 1.00 22.34 490 GLY A C 1
ATOM 3849 O O . GLY A 1 490 ? 100.524 51.932 28.658 1.00 21.83 490 GLY A O 1
ATOM 3850 N N . GLY A 1 491 ? 99.019 51.221 27.162 1.00 22.90 491 GLY A N 1
ATOM 3851 C CA . GLY A 1 491 ? 98.503 50.206 28.149 1.00 24.61 491 GLY A CA 1
ATOM 3852 C C . GLY A 1 491 ? 99.522 49.083 28.371 1.00 27.13 491 GLY A C 1
ATOM 3853 O O . GLY A 1 491 ? 99.680 48.550 29.499 1.00 24.59 491 GLY A O 1
ATOM 3854 N N . SER A 1 492 ? 100.256 48.737 27.312 1.00 24.20 492 SER A N 1
ATOM 3855 C CA . SER A 1 492 ? 101.308 47.719 27.515 1.00 26.02 492 SER A CA 1
ATOM 3856 C C . SER A 1 492 ? 102.380 48.238 28.451 1.00 28.12 492 SER A C 1
ATOM 3857 O O . SER A 1 492 ? 102.838 47.484 29.363 1.00 27.58 492 SER A O 1
ATOM 3860 N N . ALA A 1 493 ? 102.741 49.537 28.306 1.00 24.75 493 ALA A N 1
ATOM 3861 C CA . ALA A 1 493 ? 103.692 50.101 29.305 1.00 23.88 493 ALA A CA 1
ATOM 3862 C C . ALA A 1 493 ? 103.091 50.023 30.751 1.00 22.73 493 ALA A C 1
ATOM 3863 O O . ALA A 1 493 ? 103.789 49.701 31.744 1.00 23.24 493 ALA A O 1
ATOM 3865 N N . VAL A 1 494 ? 101.788 50.302 30.863 1.00 23.68 494 VAL A N 1
ATOM 3866 C CA . VAL A 1 494 ? 101.083 50.223 32.177 1.00 25.20 494 VAL A CA 1
ATOM 3867 C C . VAL A 1 494 ? 101.157 48.768 32.757 1.00 28.52 494 VAL A C 1
ATOM 3868 O O . VAL A 1 494 ? 101.439 48.538 33.939 1.00 26.83 494 VAL A O 1
ATOM 3872 N N . LEU A 1 495 ? 100.960 47.788 31.880 1.00 29.74 495 LEU A N 1
ATOM 3873 C CA . LEU A 1 495 ? 100.978 46.382 32.261 1.00 30.92 495 LEU A CA 1
ATOM 3874 C C . LEU A 1 495 ? 102.385 45.984 32.781 1.00 27.75 495 LEU A C 1
ATOM 3875 O O . LEU A 1 495 ? 102.515 45.411 33.879 1.00 29.22 495 LEU A O 1
ATOM 3880 N N . LEU A 1 496 ? 103.442 46.345 32.043 1.00 27.15 496 LEU A N 1
ATOM 3881 C CA . LEU A 1 496 ? 104.818 46.127 32.502 1.00 28.36 496 LEU A CA 1
ATOM 3882 C C . LEU A 1 496 ? 105.143 46.769 33.860 1.00 31.20 496 LEU A C 1
ATOM 3883 O O . LEU A 1 496 ? 105.753 46.125 34.749 1.00 31.88 496 LEU A O 1
ATOM 3888 N N . ALA A 1 497 ? 104.696 48.022 34.067 1.00 27.19 497 ALA A N 1
ATOM 3889 C CA . ALA A 1 497 ? 105.113 48.710 35.290 1.00 23.35 497 ALA A CA 1
ATOM 3890 C C . ALA A 1 497 ? 104.392 48.106 36.435 1.00 26.01 497 ALA A C 1
ATOM 3891 O O . ALA A 1 497 ? 104.970 47.938 37.511 1.00 27.21 497 ALA A O 1
ATOM 3893 N N . SER A 1 498 ? 103.099 47.811 36.235 1.00 26.84 498 SER A N 1
ATOM 3894 C CA . SER A 1 498 ? 102.298 47.202 37.322 1.00 31.02 498 SER A CA 1
ATOM 3895 C C . SER A 1 498 ? 102.894 45.843 37.708 1.00 29.46 498 SER A C 1
ATOM 3896 O O . SER A 1 498 ? 102.969 45.526 38.870 1.00 32.06 498 SER A O 1
ATOM 3899 N N . GLN A 1 499 ? 103.307 45.068 36.691 1.00 35.25 499 GLN A N 1
ATOM 3900 C CA . GLN A 1 499 ? 103.896 43.725 36.899 1.00 37.13 499 GLN A CA 1
ATOM 3901 C C . GLN A 1 499 ? 105.201 43.863 37.722 1.00 36.42 499 GLN A C 1
ATOM 3902 O O . GLN A 1 499 ? 105.347 43.177 38.756 1.00 36.76 499 GLN A O 1
ATOM 3908 N N . LYS A 1 500 ? 106.083 44.809 37.325 1.00 34.54 500 LYS A N 1
ATOM 3909 C CA . LYS A 1 500 ? 107.323 45.112 38.083 1.00 36.81 500 LYS A CA 1
ATOM 3910 C C . LYS A 1 500 ? 107.000 45.421 39.536 1.00 35.50 500 LYS A C 1
ATOM 3911 O O . LYS A 1 500 ? 107.679 44.915 40.436 1.00 34.24 500 LYS A O 1
ATOM 3917 N N . LEU A 1 501 ? 105.959 46.235 39.757 1.00 31.86 501 LEU A N 1
ATOM 3918 C CA . LEU A 1 501 ? 105.531 46.558 41.111 1.00 32.68 501 LEU A CA 1
ATOM 3919 C C . LEU A 1 501 ? 105.103 45.300 41.882 1.00 33.24 501 LEU A C 1
ATOM 3920 O O . LEU A 1 501 ? 105.472 45.138 43.030 1.00 36.13 501 LEU A O 1
ATOM 3925 N N . LYS A 1 502 ? 104.309 44.451 41.245 1.00 32.75 502 LYS A N 1
ATOM 3926 C CA . LYS A 1 502 ? 103.804 43.229 41.889 1.00 33.21 502 LYS A CA 1
ATOM 3927 C C . LYS A 1 502 ? 104.981 42.281 42.248 1.00 31.36 502 LYS A C 1
ATOM 3928 O O . LYS A 1 502 ? 105.062 41.783 43.377 1.00 32.12 502 LYS A O 1
ATOM 3934 N N . ASP A 1 503 ? 105.877 42.070 41.282 1.00 30.49 503 ASP A N 1
ATOM 3935 C CA . ASP A 1 503 ? 107.106 41.312 41.501 1.00 35.22 503 ASP A CA 1
ATOM 3936 C C . ASP A 1 503 ? 107.913 41.830 42.663 1.00 37.93 503 ASP A C 1
ATOM 3937 O O . ASP A 1 503 ? 108.484 41.028 43.434 1.00 43.22 503 ASP A O 1
ATOM 3942 N N . LYS A 1 504 ? 107.962 43.158 42.803 1.00 38.77 504 LYS A N 1
ATOM 3943 C CA . LYS A 1 504 ? 108.710 43.763 43.916 1.00 35.72 504 LYS A CA 1
ATOM 3944 C C . LYS A 1 504 ? 107.990 43.568 45.230 1.00 34.50 504 LYS A C 1
ATOM 3945 O O . LYS A 1 504 ? 108.635 43.324 46.262 1.00 38.55 504 LYS A O 1
ATOM 3951 N N . LEU A 1 505 ? 106.660 43.677 45.219 1.00 34.27 505 LEU A N 1
ATOM 3952 C CA . LEU A 1 505 ? 105.878 43.512 46.449 1.00 37.52 505 LEU A CA 1
ATOM 3953 C C . LEU A 1 505 ? 106.049 42.048 46.943 1.00 39.70 505 LEU A C 1
ATOM 3954 O O . LEU A 1 505 ? 106.150 41.809 48.168 1.00 41.84 505 LEU A O 1
ATOM 3959 N N . ILE A 1 506 ? 106.073 41.110 45.983 1.00 36.26 506 ILE A N 1
ATOM 3960 C CA . ILE A 1 506 ? 106.324 39.669 46.234 1.00 40.12 506 ILE A CA 1
ATOM 3961 C C . ILE A 1 506 ? 107.656 39.414 46.965 1.00 43.47 506 ILE A C 1
ATOM 3962 O O . ILE A 1 506 ? 107.676 38.802 48.063 1.00 45.73 506 ILE A O 1
ATOM 3967 N N . GLU A 1 507 ? 108.747 39.902 46.408 1.00 47.44 507 GLU A N 1
ATOM 3968 C CA . GLU A 1 507 ? 110.025 39.642 47.056 1.00 55.81 507 GLU A CA 1
ATOM 3969 C C . GLU A 1 507 ? 110.228 40.311 48.429 1.00 58.97 507 GLU A C 1
ATOM 3970 O O . GLU A 1 507 ? 110.826 39.691 49.334 1.00 58.32 507 GLU A O 1
ATOM 3976 N N . ILE A 1 508 ? 109.687 41.521 48.616 1.00 48.74 508 ILE A N 1
ATOM 3977 C CA . ILE A 1 508 ? 109.711 42.141 49.955 1.00 46.69 508 ILE A CA 1
ATOM 3978 C C . ILE A 1 508 ? 108.876 41.282 50.935 1.00 49.83 508 ILE A C 1
ATOM 3979 O O . ILE A 1 508 ? 109.311 41.002 52.073 1.00 45.88 508 ILE A O 1
ATOM 3984 N N . GLY A 1 509 ? 107.694 40.853 50.469 1.00 48.50 509 GLY A N 1
ATOM 3985 C CA . GLY A 1 509 ? 106.812 39.940 51.209 1.00 48.95 509 GLY A CA 1
ATOM 3986 C C . GLY A 1 509 ? 107.539 38.635 51.545 1.00 49.83 509 GLY A C 1
ATOM 3987 O O . GLY A 1 509 ? 107.469 38.176 52.677 1.00 49.61 509 GLY A O 1
ATOM 3988 N N . ALA A 1 510 ? 108.243 38.075 50.561 1.00 51.91 510 ALA A N 1
ATOM 3989 C CA . ALA A 1 510 ? 109.057 36.856 50.705 1.00 52.13 510 ALA A CA 1
ATOM 3990 C C . ALA A 1 510 ? 110.159 37.077 51.743 1.00 57.73 510 ALA A C 1
ATOM 3991 O O . ALA A 1 510 ? 110.210 36.341 52.733 1.00 52.79 510 ALA A O 1
ATOM 3993 N N . LYS A 1 511 ? 110.999 38.105 51.540 1.00 55.27 511 LYS A N 1
ATOM 3994 C CA . LYS A 1 511 ? 111.957 38.553 52.561 1.00 52.55 511 LYS A CA 1
ATOM 3995 C C . LYS A 1 511 ? 111.382 38.647 53.975 1.00 50.63 511 LYS A C 1
ATOM 3996 O O . LYS A 1 511 ? 111.960 38.068 54.890 1.00 56.57 511 LYS A O 1
ATOM 4002 N N . ILE A 1 512 ? 110.242 39.321 54.153 1.00 49.01 512 ILE A N 1
ATOM 4003 C CA . ILE A 1 512 ? 109.586 39.422 55.459 1.00 47.21 512 ILE A CA 1
ATOM 4004 C C . ILE A 1 512 ? 109.138 38.051 56.051 1.00 56.63 512 ILE A C 1
ATOM 4005 O O . ILE A 1 512 ? 109.106 37.867 57.270 1.00 58.52 512 ILE A O 1
ATOM 4010 N N . LEU A 1 513 ? 108.817 37.098 55.182 1.00 62.60 513 LEU A N 1
ATOM 4011 C CA . LEU A 1 513 ? 108.324 35.756 55.551 1.00 60.75 513 LEU A CA 1
ATOM 4012 C C . LEU A 1 513 ? 109.401 34.625 55.499 1.00 64.35 513 LEU A C 1
ATOM 4013 O O . LEU A 1 513 ? 109.085 33.435 55.609 1.00 56.52 513 LEU A O 1
ATOM 4018 N N . ASN A 1 514 ? 110.659 35.015 55.299 1.00 67.68 514 ASN A N 1
ATOM 4019 C CA . ASN A 1 514 ? 111.774 34.105 55.013 1.00 68.57 514 ASN A CA 1
ATOM 4020 C C . ASN A 1 514 ? 111.854 33.334 53.697 1.00 66.47 514 ASN A C 1
ATOM 4021 O O . ASN A 1 514 ? 112.938 32.868 53.369 1.00 85.49 514 ASN A O 1
ATOM 4026 N N . ALA A 1 515 ? 110.764 33.223 52.940 1.00 62.49 515 ALA A N 1
ATOM 4027 C CA . ALA A 1 515 ? 110.695 32.308 51.766 1.00 66.34 515 ALA A CA 1
ATOM 4028 C C . ALA A 1 515 ? 111.015 32.917 50.369 1.00 68.59 515 ALA A C 1
ATOM 4029 O O . ALA A 1 515 ? 111.945 33.720 50.267 1.00 73.68 515 ALA A O 1
ATOM 4031 N N . ASP A 1 516 ? 110.296 32.494 49.312 1.00 70.90 516 ASP A N 1
ATOM 4032 C CA . ASP A 1 516 ? 110.454 33.014 47.924 1.00 74.12 516 ASP A CA 1
ATOM 4033 C C . ASP A 1 516 ? 109.139 32.939 47.158 1.00 70.16 516 ASP A C 1
ATOM 4034 O O . ASP A 1 516 ? 109.141 32.707 45.942 1.00 73.14 516 ASP A O 1
ATOM 4039 N N . GLU A 1 521 ? 103.181 33.042 48.068 1.00 41.62 521 GLU A N 1
ATOM 4040 C CA . GLU A 1 521 ? 101.925 33.520 47.332 1.00 51.05 521 GLU A CA 1
ATOM 4041 C C . GLU A 1 521 ? 101.248 34.973 47.529 1.00 46.87 521 GLU A C 1
ATOM 4042 O O . GLU A 1 521 ? 100.873 35.404 48.647 1.00 43.98 521 GLU A O 1
ATOM 4048 N N . TYR A 1 522 ? 101.027 35.652 46.387 1.00 47.84 522 TYR A N 1
ATOM 4049 C CA . TYR A 1 522 ? 100.416 36.999 46.283 1.00 38.89 522 TYR A CA 1
ATOM 4050 C C . TYR A 1 522 ? 98.940 36.901 45.966 1.00 38.50 522 TYR A C 1
ATOM 4051 O O . TYR A 1 522 ? 98.558 36.318 44.955 1.00 36.41 522 TYR A O 1
ATOM 4060 N N . LYS A 1 523 ? 98.121 37.555 46.771 1.00 35.95 523 LYS A N 1
ATOM 4061 C CA . LYS A 1 523 ? 96.724 37.679 46.442 1.00 39.63 523 LYS A CA 1
ATOM 4062 C C . LYS A 1 523 ? 96.215 39.023 46.968 1.00 39.62 523 LYS A C 1
ATOM 4063 O O . LYS A 1 523 ? 96.376 39.329 48.158 1.00 35.33 523 LYS A O 1
ATOM 4069 N N . GLU A 1 524 ? 95.610 39.834 46.085 1.00 37.07 524 GLU A N 1
ATOM 4070 C CA . GLU A 1 524 ? 95.015 41.112 46.519 1.00 38.19 524 GLU A CA 1
ATOM 4071 C C . GLU A 1 524 ? 95.970 42.080 47.284 1.00 35.68 524 GLU A C 1
ATOM 4072 O O . GLU A 1 524 ? 95.549 42.826 48.162 1.00 33.92 524 GLU A O 1
ATOM 4078 N N . GLY A 1 525 ? 97.254 42.031 46.931 1.00 36.61 525 GLY A N 1
ATOM 4079 C CA . GLY A 1 525 ? 98.234 42.873 47.571 1.00 41.60 525 GLY A 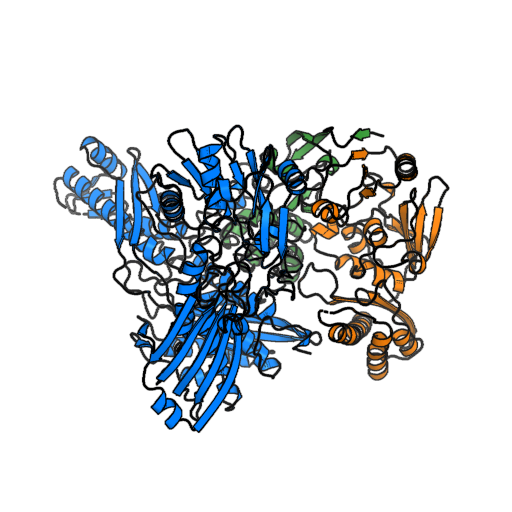CA 1
ATOM 4080 C C . GLY A 1 525 ? 98.936 42.271 48.783 1.00 47.98 525 GLY A C 1
ATOM 4081 O O . GLY A 1 525 ? 99.981 42.786 49.198 1.00 41.83 525 GLY A O 1
ATOM 4082 N N . ASN A 1 526 ? 98.368 41.198 49.364 1.00 50.75 526 ASN A N 1
ATOM 4083 C CA . ASN A 1 526 ? 98.975 40.527 50.534 1.00 42.84 526 ASN A CA 1
ATOM 4084 C C . ASN A 1 526 ? 99.886 39.365 50.145 1.00 43.39 526 ASN A C 1
ATOM 4085 O O . ASN A 1 526 ? 99.699 38.763 49.122 1.00 39.52 526 ASN A O 1
ATOM 4090 N N . VAL A 1 527 ? 100.920 39.088 50.934 1.00 50.00 527 VAL A N 1
ATOM 4091 C CA . VAL A 1 527 ? 101.754 37.913 50.647 1.00 54.45 527 VAL A CA 1
ATOM 4092 C C . VAL A 1 527 ? 101.596 36.905 51.833 1.00 57.78 527 VAL A C 1
ATOM 4093 O O . VAL A 1 527 ? 101.551 37.309 53.016 1.00 50.49 527 VAL A O 1
ATOM 4097 N N . THR A 1 528 ? 101.384 35.626 51.486 1.00 61.68 528 THR A N 1
ATOM 4098 C CA . THR A 1 528 ? 101.170 34.537 52.467 1.00 55.38 528 THR A CA 1
ATOM 4099 C C . THR A 1 528 ? 102.138 33.372 52.229 1.00 53.47 528 THR A C 1
ATOM 4100 O O . THR A 1 528 ? 102.428 32.977 51.056 1.00 43.55 528 THR A O 1
ATOM 4104 N N . HIS A 1 529 ? 102.635 32.831 53.349 1.00 57.57 529 HIS A N 1
ATOM 4105 C CA . HIS A 1 529 ? 103.442 31.607 53.342 1.00 60.64 529 HIS A CA 1
ATOM 4106 C C . HIS A 1 529 ? 102.564 30.380 53.000 1.00 57.34 529 HIS A C 1
ATOM 4107 O O . HIS A 1 529 ? 101.761 29.943 53.815 1.00 67.77 529 HIS A O 1
ATOM 4114 N N . LYS A 1 530 ? 102.723 29.889 51.774 1.00 54.41 530 LYS A N 1
ATOM 4115 C CA . LYS A 1 530 ? 102.005 28.764 51.153 1.00 65.39 530 LYS A CA 1
ATOM 4116 C C . LYS A 1 530 ? 102.237 27.468 51.984 1.00 70.08 530 LYS A C 1
ATOM 4117 O O . LYS A 1 530 ? 103.056 26.628 51.609 1.00 69.02 530 LYS A O 1
ATOM 4123 N N . LYS A 1 531 ? 101.507 27.334 53.115 1.00 77.20 531 LYS A N 1
ATOM 4124 C CA . LYS A 1 531 ? 101.898 26.518 54.322 1.00 80.09 531 LYS A CA 1
ATOM 4125 C C . LYS A 1 531 ? 103.321 26.918 54.743 1.00 83.50 531 LYS A C 1
ATOM 4126 O O . LYS A 1 531 ? 104.279 26.516 54.060 1.00 90.36 531 LYS A O 1
ATOM 4132 N N . ASN A 1 532 ? 103.537 27.653 55.845 1.00 73.94 532 ASN A N 1
ATOM 4133 C CA . ASN A 1 532 ? 102.738 27.785 57.076 1.00 70.92 532 ASN A CA 1
ATOM 4134 C C . ASN A 1 532 ? 101.523 28.730 57.232 1.00 70.62 532 ASN A C 1
ATOM 4135 O O . ASN A 1 532 ? 101.048 28.899 58.371 1.00 66.61 532 ASN A O 1
ATOM 4140 N N . GLY A 1 533 ? 101.054 29.371 56.154 1.00 69.06 533 GLY A N 1
ATOM 4141 C CA . GLY A 1 533 ? 99.950 30.368 56.237 1.00 63.71 533 GLY A CA 1
ATOM 4142 C C . GLY A 1 533 ? 100.193 31.683 57.001 1.00 64.32 533 GLY A C 1
ATOM 4143 O O . GLY A 1 533 ? 99.216 32.372 57.358 1.00 57.52 533 GLY A O 1
ATOM 4144 N N . ASN A 1 534 ? 101.470 32.008 57.301 1.00 60.33 534 ASN A N 1
ATOM 4145 C CA . ASN A 1 534 ? 101.864 33.366 57.753 1.00 64.38 534 ASN A CA 1
ATOM 4146 C C . ASN A 1 534 ? 101.616 34.367 56.612 1.00 61.33 534 ASN A C 1
ATOM 4147 O O . ASN A 1 534 ? 101.870 34.062 55.439 1.00 62.41 534 ASN A O 1
ATOM 4152 N N . LYS A 1 535 ? 101.116 35.541 56.969 1.00 54.18 535 LYS A N 1
ATOM 4153 C CA . LYS A 1 535 ? 100.647 36.511 56.007 1.00 52.71 535 LYS A CA 1
ATOM 4154 C C . LYS A 1 535 ? 101.215 37.893 56.352 1.00 51.91 535 LYS A C 1
ATOM 4155 O O . LYS A 1 535 ? 101.210 38.284 57.510 1.00 51.40 535 LYS A O 1
ATOM 4161 N N . VAL A 1 536 ? 101.682 38.635 55.352 1.00 47.59 536 VAL A 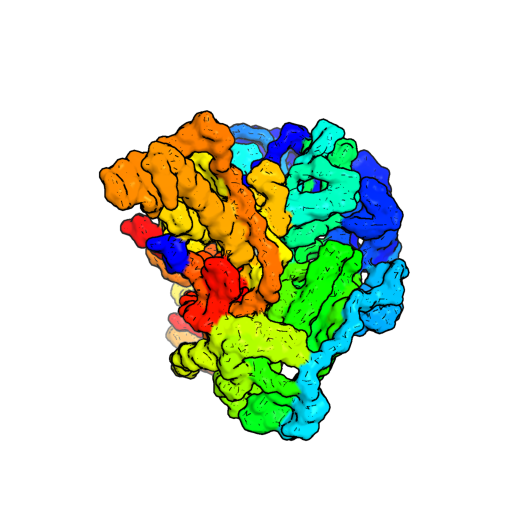N 1
ATOM 4162 C CA . VAL A 1 536 ? 101.980 40.068 55.551 1.00 44.86 536 VAL A CA 1
ATOM 4163 C C . VAL A 1 536 ? 101.091 40.915 54.629 1.00 39.63 536 VAL A C 1
ATOM 4164 O O . VAL A 1 536 ? 101.015 40.639 53.439 1.00 39.75 536 VAL A O 1
ATOM 4168 N N . THR A 1 537 ? 100.368 41.877 55.213 1.00 37.10 537 THR A N 1
ATOM 4169 C CA . THR A 1 537 ? 99.479 42.755 54.452 1.00 38.18 537 THR A CA 1
ATOM 4170 C C . THR A 1 537 ? 100.209 43.695 53.459 1.00 39.45 537 THR A C 1
ATOM 4171 O O . THR A 1 537 ? 101.438 43.926 53.581 1.00 33.41 537 THR A O 1
ATOM 4175 N N . PHE A 1 538 ? 99.443 44.223 52.483 1.00 33.59 538 PHE A N 1
ATOM 4176 C CA . PHE A 1 538 ? 99.941 45.215 51.497 1.00 30.47 538 PHE A CA 1
ATOM 4177 C C . PHE A 1 538 ? 100.637 46.392 52.218 1.00 25.68 538 PHE A C 1
ATOM 4178 O O . PHE A 1 538 ? 101.819 46.636 51.980 1.00 25.10 538 PHE A O 1
ATOM 4186 N N . ASN A 1 539 ? 99.925 47.030 53.141 1.00 24.30 539 ASN A N 1
ATOM 4187 C CA . ASN A 1 539 ? 100.454 48.140 53.882 1.00 30.20 539 ASN A CA 1
ATOM 4188 C C . ASN A 1 539 ? 101.744 47.818 54.699 1.00 35.83 539 ASN A C 1
ATOM 4189 O O . ASN A 1 539 ? 102.673 48.645 54.725 1.00 29.56 539 ASN A O 1
ATOM 4194 N N . GLU A 1 540 ? 101.813 46.617 55.300 1.00 32.06 540 GLU A N 1
ATOM 4195 C CA . GLU A 1 540 ? 103.033 46.185 55.999 1.00 33.34 540 GLU A CA 1
ATOM 4196 C C . GLU A 1 540 ? 104.178 45.955 55.034 1.00 29.04 540 GLU A C 1
ATOM 4197 O O . GLU A 1 540 ? 105.313 46.307 55.343 1.00 32.65 540 GLU A O 1
ATOM 4203 N N . ILE A 1 541 ? 103.921 45.394 53.867 1.00 29.14 541 ILE A N 1
ATOM 4204 C CA . ILE A 1 541 ? 104.986 45.241 52.875 1.00 31.47 541 ILE A CA 1
ATOM 4205 C C . ILE A 1 541 ? 105.616 46.618 52.502 1.00 33.46 541 ILE A C 1
ATOM 4206 O O . ILE A 1 541 ? 106.859 46.764 52.384 1.00 38.04 541 ILE A O 1
ATOM 4211 N N . VAL A 1 542 ? 104.724 47.602 52.312 1.00 35.48 542 VAL A N 1
ATOM 4212 C CA . VAL A 1 542 ? 105.076 48.927 51.827 1.00 27.46 542 VAL A CA 1
ATOM 4213 C C . VAL A 1 542 ? 105.915 49.601 52.921 1.00 28.01 542 VAL A C 1
ATOM 4214 O O . VAL A 1 542 ? 107.012 50.056 52.658 1.00 29.46 542 VAL A O 1
ATOM 4218 N N . LYS A 1 543 ? 105.435 49.648 54.163 1.00 30.49 543 LYS A N 1
ATOM 4219 C CA . LYS A 1 543 ? 106.263 50.274 55.242 1.00 31.85 543 LYS A CA 1
ATOM 4220 C C . LYS A 1 543 ? 107.648 49.655 55.462 1.00 35.57 543 LYS A C 1
ATOM 4221 O O . LYS A 1 543 ? 108.671 50.360 55.675 1.00 34.98 543 LYS A O 1
ATOM 4227 N N . ASN A 1 544 ? 107.679 48.335 55.359 1.00 37.45 544 ASN A N 1
ATOM 4228 C CA . ASN A 1 544 ? 108.917 47.597 55.409 1.00 40.56 544 ASN A CA 1
ATOM 4229 C C . ASN A 1 544 ? 109.795 47.832 54.197 1.00 38.63 544 ASN A C 1
ATOM 4230 O O . ASN A 1 544 ? 110.996 47.823 54.337 1.00 40.00 544 ASN A O 1
ATOM 4235 N N . ALA A 1 545 ? 109.225 48.061 53.019 1.00 35.65 545 ALA A N 1
ATOM 4236 C CA . ALA A 1 545 ? 110.087 48.417 51.878 1.00 37.32 545 ALA A CA 1
ATOM 4237 C C . ALA A 1 545 ? 110.877 49.712 52.120 1.00 36.83 545 ALA A C 1
ATOM 4238 O O . ALA A 1 545 ? 112.045 49.801 51.768 1.00 34.57 545 ALA A O 1
ATOM 4240 N N . PHE A 1 546 ? 110.225 50.704 52.727 1.00 34.20 546 PHE A N 1
ATOM 4241 C CA . PHE A 1 546 ? 110.866 51.938 53.050 1.00 31.41 546 PHE A CA 1
ATOM 4242 C C . PHE A 1 546 ? 111.961 51.725 54.126 1.00 33.98 546 PHE A C 1
ATOM 4243 O O . PHE A 1 546 ? 113.109 52.187 53.961 1.00 29.30 546 PHE A O 1
ATOM 4251 N N . LYS A 1 547 ? 111.645 51.000 55.195 1.00 38.33 547 LYS A N 1
ATOM 4252 C CA . LYS A 1 547 ? 112.645 50.698 56.271 1.00 40.19 547 LYS A CA 1
ATOM 4253 C C . LYS A 1 547 ? 113.875 49.943 55.749 1.00 38.16 547 LYS A C 1
ATOM 4254 O O . LYS A 1 547 ? 114.965 50.159 56.212 1.00 43.61 547 LYS A O 1
ATOM 4260 N N . MET A 1 548 ? 113.672 49.075 54.775 1.00 36.11 548 MET A N 1
ATOM 4261 C CA . MET A 1 548 ? 114.727 48.321 54.144 1.00 39.31 548 MET A CA 1
ATOM 4262 C C . MET A 1 548 ? 115.467 49.080 53.032 1.00 40.10 548 MET A C 1
ATOM 4263 O O . MET A 1 548 ? 116.316 48.486 52.331 1.00 35.51 548 MET A O 1
ATOM 4268 N N . GLY A 1 549 ? 115.156 50.373 52.857 1.00 42.12 549 GLY A N 1
ATOM 4269 C CA . GLY A 1 549 ? 115.731 51.199 51.746 1.00 39.77 549 GLY A CA 1
ATOM 4270 C C . GLY A 1 549 ? 115.383 50.666 50.369 1.00 36.55 549 GLY A C 1
ATOM 4271 O O . GLY A 1 549 ? 116.184 50.728 49.479 1.00 37.99 549 GLY A O 1
ATOM 4272 N N . GLU A 1 550 ? 114.203 50.089 50.208 1.00 38.85 550 GLU A N 1
ATOM 4273 C CA . GLU A 1 550 ? 113.786 49.515 48.948 1.00 38.01 550 GLU A CA 1
ATOM 4274 C C . GLU A 1 550 ? 112.634 50.352 48.323 1.00 37.00 550 GLU A C 1
ATOM 4275 O O . GLU A 1 550 ? 111.556 50.479 48.903 1.00 32.66 550 GLU A O 1
ATOM 4281 N N . SER A 1 551 ? 112.865 50.913 47.149 1.00 32.02 551 SER A N 1
ATOM 4282 C CA . SER A 1 551 ? 111.905 51.801 46.539 1.00 31.34 551 SER A CA 1
ATOM 4283 C C . SER A 1 551 ? 110.777 51.040 45.807 1.00 31.47 551 SER A C 1
ATOM 4284 O O . SER A 1 551 ? 111.048 50.112 45.053 1.00 30.07 551 SER A O 1
ATOM 4287 N N . LEU A 1 552 ? 109.543 51.520 45.970 1.00 28.06 552 LEU A N 1
ATOM 4288 C CA . LEU A 1 552 ? 108.368 51.003 45.267 1.00 27.01 552 LEU A CA 1
ATOM 4289 C C . LEU A 1 552 ? 107.857 52.077 44.275 1.00 27.31 552 LEU A C 1
ATOM 4290 O O . LEU A 1 552 ? 106.682 52.461 44.267 1.00 30.20 552 LEU A O 1
ATOM 4295 N N . ASP A 1 553 ? 108.774 52.625 43.505 1.00 27.50 553 ASP A N 1
ATOM 4296 C CA . ASP A 1 553 ? 108.441 53.601 42.467 1.00 24.62 553 ASP A CA 1
ATOM 4297 C C . ASP A 1 553 ? 109.117 53.006 41.248 1.00 26.61 553 ASP A C 1
ATOM 4298 O O . ASP A 1 553 ? 110.314 52.873 41.238 1.00 27.39 553 ASP A O 1
ATOM 4303 N N . THR A 1 554 ? 108.367 52.644 40.222 1.00 26.15 554 THR A N 1
ATOM 4304 C CA . THR A 1 554 ? 108.989 51.985 39.102 1.00 28.89 554 THR A CA 1
ATOM 4305 C C . THR A 1 554 ? 108.505 52.487 37.762 1.00 25.35 554 THR A C 1
ATOM 4306 O O . THR A 1 554 ? 107.371 52.902 37.653 1.00 28.99 554 THR A O 1
ATOM 4310 N N . THR A 1 555 ? 109.393 52.520 36.787 1.00 22.23 555 THR A N 1
ATOM 4311 C CA . THR A 1 555 ? 109.094 53.076 35.477 1.00 24.25 555 THR A CA 1
ATOM 4312 C C . THR A 1 555 ? 109.396 52.026 34.438 1.00 28.17 555 THR A C 1
ATOM 4313 O O . THR A 1 555 ? 110.457 51.410 34.465 1.00 32.02 555 THR A O 1
ATOM 4317 N N . ALA A 1 556 ? 108.474 51.802 33.522 1.00 30.56 556 ALA A N 1
ATOM 4318 C CA . ALA A 1 556 ? 108.683 50.807 32.467 1.00 32.20 556 ALA A CA 1
ATOM 4319 C C . ALA A 1 556 ? 108.605 51.537 31.149 1.00 29.65 556 ALA A C 1
ATOM 4320 O O . ALA A 1 556 ? 107.870 52.477 30.998 1.00 28.24 556 ALA A O 1
ATOM 4322 N N . ILE A 1 557 ? 109.389 51.113 30.188 1.00 29.23 557 ILE A N 1
ATOM 4323 C CA . ILE A 1 557 ? 109.305 51.723 28.887 1.00 29.05 557 ILE A CA 1
ATOM 4324 C C . ILE A 1 557 ? 108.997 50.490 28.072 1.00 32.96 557 ILE A C 1
ATOM 4325 O O . ILE A 1 557 ? 109.743 49.484 28.157 1.00 29.79 557 ILE A O 1
ATOM 4330 N N . TYR A 1 558 ? 107.912 50.563 27.315 1.00 29.04 558 TYR A N 1
ATOM 4331 C CA . TYR A 1 558 ? 107.554 49.522 26.369 1.00 32.76 558 TYR A CA 1
ATOM 4332 C C . TYR A 1 558 ? 108.013 49.943 24.973 1.00 33.99 558 TYR A C 1
ATOM 4333 O O . TYR A 1 558 ? 107.426 50.815 24.356 1.00 35.75 558 TYR A O 1
ATOM 4342 N N . ASN A 1 559 ? 109.128 49.378 24.521 1.00 40.24 559 ASN A N 1
ATOM 4343 C CA . ASN A 1 559 ? 109.668 49.664 23.180 1.00 40.07 559 ASN A CA 1
ATOM 4344 C C . ASN A 1 559 ? 108.806 48.890 22.174 1.00 33.42 559 ASN A C 1
ATOM 4345 O O . ASN A 1 559 ? 108.422 47.792 22.431 1.00 32.37 559 ASN A O 1
ATOM 4350 N N . VAL A 1 560 ? 108.421 49.501 21.081 1.00 31.89 560 VAL A N 1
ATOM 4351 C CA . VAL A 1 560 ? 107.507 48.811 20.135 1.00 32.09 560 VAL A CA 1
ATOM 4352 C C . VAL A 1 560 ? 108.350 48.114 19.039 1.00 37.23 560 VAL A C 1
ATOM 4353 O O . VAL A 1 560 ? 108.855 48.774 18.139 1.00 31.48 560 VAL A O 1
ATOM 4357 N N . LYS A 1 561 ? 108.476 46.789 19.137 1.00 34.34 561 LYS A N 1
ATOM 4358 C CA . LYS A 1 561 ? 109.202 46.001 18.145 1.00 42.94 561 LYS A CA 1
ATOM 4359 C C . LYS A 1 561 ? 108.343 45.560 16.954 1.00 40.14 561 LYS A C 1
ATOM 4360 O O . LYS A 1 561 ? 108.863 45.362 15.886 1.00 37.79 561 LYS A O 1
ATOM 4366 N N . GLN A 1 562 ? 107.025 45.494 17.111 1.00 39.35 562 GLN A N 1
ATOM 4367 C CA . GLN A 1 562 ? 106.162 44.942 16.074 1.00 37.33 562 GLN A CA 1
ATOM 4368 C C . GLN A 1 562 ? 105.733 46.042 15.147 1.00 39.59 562 GLN A C 1
ATOM 4369 O O . GLN A 1 562 ? 105.738 47.220 15.509 1.00 44.32 562 GLN A O 1
ATOM 4375 N N . PRO A 1 563 ? 105.354 45.677 13.917 1.00 39.70 563 PRO A N 1
ATOM 4376 C CA . PRO A 1 563 ? 104.816 46.738 13.125 1.00 32.55 563 PRO A CA 1
ATOM 4377 C C . PRO A 1 563 ? 103.349 47.141 13.570 1.00 35.04 563 PRO A C 1
ATOM 4378 O O . PRO A 1 563 ? 102.752 46.523 14.495 1.00 34.09 563 PRO A O 1
ATOM 4382 N N . PRO A 1 564 ? 102.796 48.216 12.980 1.00 31.80 564 PRO A N 1
ATOM 4383 C CA . PRO A 1 564 ? 101.455 48.615 13.427 1.00 30.43 564 PRO A CA 1
ATOM 4384 C C . PRO A 1 564 ? 100.451 47.396 13.381 1.00 30.18 564 PRO A C 1
ATOM 4385 O O . PRO A 1 564 ? 100.470 46.635 12.423 1.00 28.51 564 PRO A O 1
ATOM 4389 N N . THR A 1 565 ? 99.656 47.201 14.429 1.00 28.22 565 THR A N 1
ATOM 4390 C CA . THR A 1 565 ? 98.601 46.191 14.469 1.00 27.68 565 THR A CA 1
ATOM 4391 C C . THR A 1 565 ? 97.365 46.696 13.736 1.00 29.75 565 THR A C 1
ATOM 4392 O O . THR A 1 565 ? 97.049 47.906 13.774 1.00 29.99 565 THR A O 1
ATOM 4396 N N . THR A 1 566 ? 96.670 45.785 13.040 1.00 27.32 566 THR A N 1
ATOM 4397 C CA . THR A 1 566 ? 95.653 46.195 12.042 1.00 26.46 566 THR A CA 1
ATOM 4398 C C . THR A 1 566 ? 94.214 45.723 12.397 1.00 29.65 566 THR A C 1
ATOM 4399 O O . THR A 1 566 ? 93.932 44.525 12.274 1.00 30.98 566 THR A O 1
ATOM 4403 N N . PRO A 1 567 ? 93.310 46.639 12.893 1.00 32.35 567 PRO A N 1
ATOM 4404 C CA . PRO A 1 567 ? 91.894 46.217 13.045 1.00 26.98 567 PRO A CA 1
ATOM 4405 C C . PRO A 1 567 ? 91.237 46.316 11.693 1.00 26.82 567 PRO A C 1
ATOM 4406 O O . PRO A 1 567 ? 91.809 46.919 10.780 1.00 26.52 567 PRO A O 1
ATOM 4410 N N . TYR A 1 568 ? 90.023 45.790 11.586 1.00 25.09 568 TYR A N 1
ATOM 4411 C CA . TYR A 1 568 ? 89.264 45.773 10.338 1.00 24.93 568 TYR A CA 1
ATOM 4412 C C . TYR A 1 568 ? 87.787 45.657 10.714 1.00 25.32 568 TYR A C 1
ATOM 4413 O O . TYR A 1 568 ? 87.445 45.247 11.833 1.00 26.90 568 TYR A O 1
ATOM 4422 N N . GLY A 1 569 ? 86.895 46.002 9.796 1.00 27.12 569 GLY A N 1
ATOM 4423 C CA . GLY A 1 569 ? 85.505 45.710 10.029 1.00 22.80 569 GLY A CA 1
ATOM 4424 C C . GLY A 1 569 ? 84.642 46.033 8.863 1.00 24.29 569 GLY A C 1
ATOM 4425 O O . GLY A 1 569 ? 85.144 46.383 7.804 1.00 22.91 569 GLY A O 1
ATOM 4426 N N . VAL A 1 570 ? 83.325 45.893 9.047 1.00 26.05 570 VAL A N 1
ATOM 4427 C CA . VAL A 1 570 ? 82.359 46.221 7.996 1.00 25.09 570 VAL A CA 1
ATOM 4428 C C . VAL A 1 570 ? 81.263 47.109 8.636 1.00 22.93 570 VAL A C 1
ATOM 4429 O O . VAL A 1 570 ? 80.825 46.818 9.759 1.00 25.23 570 VAL A O 1
ATOM 4433 N N . HIS A 1 571 ? 80.837 48.166 7.930 1.00 22.67 571 HIS A N 1
ATOM 4434 C CA . HIS A 1 571 ? 79.919 49.124 8.456 1.00 23.16 571 HIS A CA 1
ATOM 4435 C C . HIS A 1 571 ? 78.872 49.205 7.392 1.00 26.91 571 HIS A C 1
ATOM 4436 O O . HIS A 1 571 ? 79.154 48.909 6.240 1.00 27.42 571 HIS A O 1
ATOM 4443 N N . LEU A 1 572 ? 77.659 49.610 7.797 1.00 25.25 572 LEU A N 1
ATOM 4444 C CA . LEU A 1 572 ? 76.498 49.579 6.960 1.00 25.05 572 LEU A CA 1
ATOM 4445 C C . LEU A 1 572 ? 75.590 50.717 7.346 1.00 22.72 572 LEU A C 1
ATOM 4446 O O . LEU A 1 572 ? 75.476 51.025 8.515 1.00 26.39 572 LEU A O 1
ATOM 4451 N N . ALA A 1 573 ? 74.979 51.355 6.371 1.00 23.93 573 ALA A N 1
ATOM 4452 C CA . ALA A 1 573 ? 74.049 52.420 6.659 1.00 25.42 573 ALA A CA 1
ATOM 4453 C C . ALA A 1 573 ? 72.815 52.289 5.785 1.00 26.32 573 ALA A C 1
ATOM 4454 O O . ALA A 1 573 ? 72.906 51.748 4.693 1.00 29.32 573 ALA A O 1
ATOM 4456 N N . LEU A 1 574 ? 71.697 52.831 6.258 1.00 26.24 574 LEU A N 1
ATOM 4457 C CA . LEU A 1 574 ? 70.441 52.865 5.526 1.00 27.29 574 LEU A CA 1
ATOM 4458 C C . LEU A 1 574 ? 70.083 54.294 5.522 1.00 24.15 574 LEU A C 1
ATOM 4459 O O . LEU A 1 574 ? 69.995 54.913 6.599 1.00 29.00 574 LEU A O 1
ATOM 4464 N N . VAL A 1 575 ? 69.818 54.839 4.359 1.00 24.53 575 VAL A N 1
ATOM 4465 C CA . VAL A 1 575 ? 69.555 56.292 4.308 1.00 24.24 575 VAL A CA 1
ATOM 4466 C C . VAL A 1 575 ? 68.337 56.532 3.481 1.00 24.83 575 VAL A C 1
ATOM 4467 O O . VAL A 1 575 ? 67.957 55.646 2.729 1.00 26.71 575 VAL A O 1
ATOM 4471 N N . LYS A 1 576 ? 67.844 57.767 3.505 1.00 25.57 576 LYS A N 1
ATOM 4472 C CA . LYS A 1 576 ? 66.772 58.257 2.659 1.00 27.36 576 LYS A CA 1
ATOM 4473 C C . LYS A 1 576 ? 67.143 59.651 2.195 1.00 27.12 576 LYS A C 1
ATOM 4474 O O . LYS A 1 576 ? 67.830 60.366 2.912 1.00 25.78 576 LYS A O 1
ATOM 4480 N N . VAL A 1 577 ? 66.711 60.041 1.008 1.00 25.50 577 VAL A N 1
ATOM 4481 C CA . VAL A 1 577 ? 66.953 61.388 0.508 1.00 28.01 577 VAL A CA 1
ATOM 4482 C C . VAL A 1 577 ? 65.576 61.912 0.241 1.00 30.80 577 VAL A C 1
ATOM 4483 O O . VAL A 1 577 ? 64.761 61.151 -0.217 1.00 35.58 577 VAL A O 1
ATOM 4487 N N . ASP A 1 578 ? 65.295 63.178 0.529 1.00 32.58 578 ASP A N 1
ATOM 4488 C CA . ASP A 1 578 ? 63.944 63.701 0.359 1.00 31.05 578 ASP A CA 1
ATOM 4489 C C . ASP A 1 578 ? 63.927 64.581 -0.836 1.00 33.69 578 ASP A C 1
ATOM 4490 O O . ASP A 1 578 ? 64.926 64.669 -1.556 1.00 32.32 578 ASP A O 1
ATOM 4495 N N . GLY A 1 579 ? 62.794 65.237 -1.082 1.00 32.55 579 GLY A N 1
ATOM 4496 C CA . GLY A 1 579 ? 62.676 66.101 -2.262 1.00 31.88 579 GLY A CA 1
ATOM 4497 C C . GLY A 1 579 ? 63.458 67.389 -2.230 1.00 31.91 579 GLY A C 1
ATOM 4498 O O . GLY A 1 579 ? 63.405 68.145 -3.197 1.00 32.19 579 GLY A O 1
ATOM 4499 N N . THR A 1 580 ? 64.157 67.674 -1.122 1.00 30.75 580 THR A N 1
ATOM 4500 C CA . THR A 1 580 ? 65.029 68.883 -1.029 1.00 27.78 580 THR A CA 1
ATOM 4501 C C . THR A 1 580 ? 66.490 68.478 -1.240 1.00 31.17 580 THR A C 1
ATOM 4502 O O . THR A 1 580 ? 67.398 69.318 -1.339 1.00 32.92 580 THR A O 1
ATOM 4506 N N . GLY A 1 581 ? 66.703 67.176 -1.348 1.00 32.74 581 GLY A N 1
ATOM 4507 C CA . GLY A 1 581 ? 68.036 66.647 -1.466 1.00 36.91 581 GLY A CA 1
ATOM 4508 C C . GLY A 1 581 ? 68.770 66.446 -0.148 1.00 34.70 581 GLY A C 1
ATOM 4509 O O . GLY A 1 581 ? 69.977 66.134 -0.163 1.00 31.34 581 GLY A O 1
ATOM 4510 N N . LYS A 1 582 ? 68.032 66.529 0.964 1.00 30.11 582 LYS A N 1
ATOM 4511 C CA . LYS A 1 582 ? 68.576 66.264 2.282 1.00 30.00 582 LYS A CA 1
ATOM 4512 C C . LYS A 1 582 ? 68.626 64.777 2.562 1.00 30.74 582 LYS A C 1
ATOM 4513 O O . LYS A 1 582 ? 67.665 64.051 2.305 1.00 34.68 582 LYS A O 1
ATOM 4519 N N . VAL A 1 583 ? 69.742 64.336 3.106 1.00 25.19 583 VAL A N 1
ATOM 4520 C CA . VAL A 1 583 ? 69.984 62.972 3.429 1.00 25.37 583 VAL A CA 1
ATOM 4521 C C . VAL A 1 583 ? 69.653 62.697 4.886 1.00 29.24 583 VAL A C 1
ATOM 4522 O O . VAL A 1 583 ? 70.116 63.405 5.733 1.00 29.16 583 VAL A O 1
ATOM 4526 N N . PHE A 1 584 ? 68.940 61.616 5.186 1.00 28.89 584 PHE A N 1
ATOM 4527 C CA . PHE A 1 584 ? 68.642 61.226 6.573 1.00 28.03 584 PHE A CA 1
ATOM 4528 C C . PHE A 1 584 ? 69.213 59.874 6.731 1.00 26.57 584 PHE A C 1
ATOM 4529 O O . PHE A 1 584 ? 68.904 59.018 5.910 1.00 29.57 584 PHE A O 1
ATOM 4537 N N . VAL A 1 585 ? 70.009 59.647 7.779 1.00 26.29 585 VAL A N 1
ATOM 4538 C CA . VAL A 1 585 ? 70.541 58.316 8.048 1.00 25.10 585 VAL A CA 1
ATOM 4539 C C . VAL A 1 585 ? 69.661 57.630 9.096 1.00 30.43 585 VAL A C 1
ATOM 4540 O O . VAL A 1 585 ? 69.697 58.012 10.260 1.00 31.45 585 VAL A O 1
ATOM 4544 N N . LYS A 1 586 ? 68.981 56.553 8.708 1.00 33.60 586 LYS A N 1
ATOM 4545 C CA . LYS A 1 586 ? 68.049 55.804 9.591 1.00 30.75 586 LYS A CA 1
ATOM 4546 C C . LYS A 1 586 ? 68.700 54.896 10.537 1.00 30.18 586 LYS A C 1
ATOM 4547 O O . LYS A 1 586 ? 68.296 54.787 11.735 1.00 32.64 586 LYS A O 1
ATOM 4553 N N . LYS A 1 587 ? 69.681 54.164 10.009 1.00 27.90 587 LYS A N 1
ATOM 4554 C CA . LYS A 1 587 ? 70.417 53.202 10.788 1.00 30.34 587 LYS A CA 1
ATOM 4555 C C . LYS A 1 587 ? 71.823 53.107 10.318 1.00 29.44 587 LYS A C 1
ATOM 4556 O O . LYS A 1 587 ? 72.098 53.263 9.133 1.00 29.62 587 LYS A O 1
ATOM 4562 N N . TYR A 1 588 ? 72.695 52.778 11.255 1.00 25.25 588 TYR A N 1
ATOM 4563 C CA . TYR A 1 588 ? 74.069 52.575 10.958 1.00 23.93 588 TYR A CA 1
ATOM 4564 C C . TYR A 1 588 ? 74.458 51.402 11.803 1.00 23.08 588 TYR A C 1
ATOM 4565 O O . TYR A 1 588 ? 74.208 51.406 12.998 1.00 20.70 588 TYR A O 1
ATOM 4574 N N . VAL A 1 589 ? 75.115 50.419 11.186 1.00 23.67 589 VAL A N 1
ATOM 4575 C CA . VAL A 1 589 ? 75.685 49.314 11.926 1.00 24.90 589 VAL A CA 1
ATOM 4576 C C . VAL A 1 589 ? 77.212 49.251 11.731 1.00 25.07 589 VAL A C 1
ATOM 4577 O O . VAL A 1 589 ? 77.657 49.314 10.617 1.00 28.24 589 VAL A O 1
ATOM 4581 N N . ALA A 1 590 ? 77.970 49.046 12.807 1.00 25.66 590 ALA A N 1
ATOM 4582 C CA . ALA A 1 590 ? 79.430 48.897 12.719 1.00 30.49 590 ALA A CA 1
ATOM 4583 C C . ALA A 1 590 ? 79.727 47.541 13.268 1.00 28.08 590 ALA A C 1
ATOM 4584 O O . ALA A 1 590 ? 79.304 47.185 14.407 1.00 26.76 590 ALA A O 1
ATOM 4586 N N . VAL A 1 591 ? 80.489 46.770 12.496 1.00 29.03 591 VAL A N 1
ATOM 4587 C CA . VAL A 1 591 ? 81.030 45.540 13.083 1.00 26.31 591 VAL A CA 1
ATOM 4588 C C . VAL A 1 591 ? 82.532 45.644 13.048 1.00 24.68 591 VAL A C 1
ATOM 4589 O O . VAL A 1 591 ? 83.083 45.629 11.963 1.00 27.40 591 VAL A O 1
ATOM 4593 N N . ASP A 1 592 ? 83.208 45.677 14.194 1.00 25.86 592 ASP A N 1
ATOM 4594 C CA . ASP A 1 592 ? 84.666 45.901 14.218 1.00 25.30 592 ASP A CA 1
ATOM 4595 C C . ASP A 1 592 ? 85.447 44.766 14.854 1.00 25.60 592 ASP A C 1
ATOM 4596 O O . ASP A 1 592 ? 84.994 44.104 15.810 1.00 26.83 592 ASP A O 1
ATOM 4601 N N . ASP A 1 593 ? 86.667 44.551 14.395 1.00 22.84 593 ASP A N 1
ATOM 4602 C CA . ASP A 1 593 ? 87.510 43.659 15.171 1.00 23.91 593 ASP A CA 1
ATOM 4603 C C . ASP A 1 593 ? 88.747 44.453 15.566 1.00 26.00 593 ASP A C 1
ATOM 4604 O O . ASP A 1 593 ? 89.609 44.739 14.726 1.00 25.49 593 ASP A O 1
ATOM 4609 N N . VAL A 1 594 ? 88.814 44.804 16.844 1.00 24.97 594 VAL A N 1
ATOM 4610 C CA . VAL A 1 594 ? 89.906 45.632 17.357 1.00 23.14 594 VAL A CA 1
ATOM 4611 C C . VAL A 1 594 ? 90.739 44.904 18.373 1.00 23.65 594 VAL A C 1
ATOM 4612 O O . VAL A 1 594 ? 91.386 45.526 19.261 1.00 21.23 594 VAL A O 1
ATOM 4616 N N . GLY A 1 595 ? 90.795 43.576 18.223 1.00 22.62 595 GLY A N 1
ATOM 4617 C CA . GLY A 1 595 ? 91.537 42.767 19.191 1.00 23.97 595 GLY A CA 1
ATOM 4618 C C . GLY A 1 595 ? 90.800 42.734 20.529 1.00 28.16 595 GLY A C 1
ATOM 4619 O O . GLY A 1 595 ? 89.581 43.028 20.581 1.00 26.58 595 GLY A O 1
ATOM 4620 N N . THR A 1 596 ? 91.511 42.363 21.611 1.00 27.60 596 THR A N 1
ATOM 4621 C CA . THR A 1 596 ? 90.959 42.521 22.973 1.00 27.24 596 THR A CA 1
ATOM 4622 C C . THR A 1 596 ? 90.344 43.915 23.185 1.00 30.13 596 THR A C 1
ATOM 4623 O O . THR A 1 596 ? 91.030 44.930 22.930 1.00 26.35 596 THR A O 1
ATOM 4627 N N . VAL A 1 597 ? 89.062 43.961 23.591 1.00 28.54 597 VAL A N 1
ATOM 4628 C CA . VAL A 1 597 ? 88.422 45.210 23.943 1.00 27.30 597 VAL A CA 1
ATOM 4629 C C . VAL A 1 597 ? 88.624 45.423 25.439 1.00 27.55 597 VAL A C 1
ATOM 4630 O O . VAL A 1 597 ? 88.143 44.646 26.272 1.00 29.63 597 VAL A O 1
ATOM 4634 N N . ILE A 1 598 ? 89.385 46.461 25.799 1.00 26.62 598 ILE A N 1
ATOM 4635 C CA . ILE A 1 598 ? 89.670 46.769 27.228 1.00 22.65 598 ILE A CA 1
ATOM 4636 C C . ILE A 1 598 ? 88.410 47.291 27.941 1.00 23.87 598 ILE A C 1
ATOM 4637 O O . ILE A 1 598 ? 88.120 46.978 29.151 1.00 26.27 598 ILE A O 1
ATOM 4642 N N . ASN A 1 599 ? 87.631 48.049 27.210 1.00 20.86 599 ASN A N 1
ATOM 4643 C CA . ASN A 1 599 ? 86.479 48.722 27.792 1.00 23.06 599 ASN A CA 1
ATOM 4644 C C . ASN A 1 599 ? 85.464 48.976 26.673 1.00 24.09 599 ASN A C 1
ATOM 4645 O O . ASN A 1 599 ? 85.598 49.952 25.888 1.00 25.58 599 ASN A O 1
ATOM 4650 N N . PRO A 1 600 ? 84.431 48.093 26.592 1.00 25.56 600 PRO A N 1
ATOM 4651 C CA . PRO A 1 600 ? 83.409 48.192 25.507 1.00 24.66 600 PRO A CA 1
ATOM 4652 C C . PRO A 1 600 ? 82.629 49.464 25.537 1.00 22.57 600 PRO A C 1
ATOM 4653 O O . PRO A 1 600 ? 82.211 49.931 24.480 1.00 25.51 600 PRO A O 1
ATOM 4657 N N . LEU A 1 601 ? 82.398 50.045 26.721 1.00 22.70 601 LEU A N 1
ATOM 4658 C CA . LEU A 1 601 ? 81.659 51.311 26.754 1.00 24.10 601 LEU A CA 1
ATOM 4659 C C . LEU A 1 601 ? 82.427 52.466 26.010 1.00 23.28 601 LEU A C 1
ATOM 4660 O O . LEU A 1 601 ? 81.872 53.202 25.218 1.00 27.60 601 LEU A O 1
ATOM 4665 N N . LEU A 1 602 ? 83.708 52.573 26.301 1.00 26.25 602 LEU A N 1
ATOM 4666 C CA . LEU A 1 602 ? 84.658 53.624 25.804 1.00 25.49 602 LEU A CA 1
ATOM 4667 C C . LEU A 1 602 ? 85.016 53.313 24.373 1.00 25.59 602 LEU A C 1
ATOM 4668 O O . LEU A 1 602 ? 85.013 54.217 23.539 1.00 25.51 602 LEU A O 1
ATOM 4673 N N . ALA A 1 603 ? 85.180 52.008 24.059 1.00 24.17 603 ALA A N 1
ATOM 4674 C CA . ALA A 1 603 ? 85.439 51.632 22.666 1.00 23.63 603 ALA A CA 1
ATOM 4675 C C . ALA A 1 603 ? 84.295 52.008 21.755 1.00 22.93 603 ALA A C 1
ATOM 4676 O O . ALA A 1 603 ? 84.481 52.662 20.725 1.00 25.52 603 ALA A O 1
ATOM 4678 N N . GLU A 1 604 ? 83.084 51.750 22.187 1.00 22.62 604 GLU A N 1
ATOM 4679 C CA . GLU A 1 604 ? 81.872 52.120 21.397 1.00 20.88 604 GLU A CA 1
ATOM 4680 C C . GLU A 1 604 ? 81.758 53.630 21.334 1.00 19.31 604 GLU A C 1
ATOM 4681 O O . GLU A 1 604 ? 81.358 54.239 20.292 1.00 20.93 604 GLU A O 1
ATOM 4687 N N . GLY A 1 605 ? 82.083 54.256 22.466 1.00 19.18 605 GLY A N 1
ATOM 4688 C CA . GLY A 1 605 ? 82.075 55.727 22.500 1.00 18.69 605 GLY A CA 1
ATOM 4689 C C . GLY A 1 605 ? 83.022 56.293 21.393 1.00 18.33 605 GLY A C 1
ATOM 4690 O O . GLY A 1 605 ? 82.666 57.173 20.678 1.00 19.65 605 GLY A O 1
ATOM 4691 N N . GLN A 1 606 ? 84.195 55.705 21.237 1.00 18.73 606 GLN A N 1
ATOM 4692 C CA . GLN A 1 606 ? 85.159 56.090 20.127 1.00 21.37 606 GLN A CA 1
ATOM 4693 C C . GLN A 1 606 ? 84.603 55.779 18.736 1.00 22.82 606 GLN A C 1
ATOM 4694 O O . GLN A 1 606 ? 84.687 56.607 17.818 1.00 22.16 606 GLN A O 1
ATOM 4700 N N . ALA A 1 607 ? 84.023 54.565 18.579 1.00 23.73 607 ALA A N 1
ATOM 4701 C CA . ALA A 1 607 ? 83.390 54.188 17.305 1.00 21.56 607 ALA A CA 1
ATOM 4702 C C . ALA A 1 607 ? 82.345 55.207 16.916 1.00 20.86 607 ALA A C 1
ATOM 4703 O O . ALA A 1 607 ? 82.354 55.726 15.802 1.00 23.46 607 ALA A O 1
ATOM 4705 N N . ILE A 1 608 ? 81.441 55.516 17.842 1.00 20.58 608 ILE A N 1
ATOM 4706 C CA . ILE A 1 608 ? 80.404 56.454 17.517 1.00 19.41 608 ILE A CA 1
ATOM 4707 C C . ILE A 1 608 ? 80.942 57.854 17.210 1.00 18.66 608 ILE A C 1
ATOM 4708 O O . ILE A 1 608 ? 80.480 58.444 16.266 1.00 19.19 608 ILE A O 1
ATOM 4713 N N . GLY A 1 609 ? 81.811 58.429 18.063 1.00 18.47 609 GLY A N 1
ATOM 4714 C CA . GLY A 1 609 ? 82.384 59.757 17.732 1.00 19.68 609 GLY A CA 1
ATOM 4715 C C . GLY A 1 609 ? 83.014 59.817 16.319 1.00 18.11 609 GLY A C 1
ATOM 4716 O O . GLY A 1 609 ? 82.761 60.758 15.560 1.00 18.43 609 GLY A O 1
ATOM 4717 N N . GLY A 1 610 ? 83.815 58.799 15.979 1.00 20.00 610 GLY A N 1
ATOM 4718 C CA . GLY A 1 610 ? 84.423 58.722 14.633 1.00 18.84 610 GLY A CA 1
ATOM 4719 C C . GLY A 1 610 ? 83.446 58.580 13.511 1.00 20.67 610 GLY A C 1
ATOM 4720 O O . GLY A 1 610 ? 83.515 59.305 12.495 1.00 20.51 610 GLY A O 1
ATOM 4721 N N . ILE A 1 611 ? 82.479 57.679 13.710 1.00 22.52 611 ILE A N 1
ATOM 4722 C CA . ILE A 1 611 ? 81.386 57.504 12.757 1.00 21.35 611 ILE A CA 1
ATOM 4723 C C . ILE A 1 611 ? 80.695 58.794 12.396 1.00 20.53 611 ILE A C 1
ATOM 4724 O O . ILE A 1 611 ? 80.415 59.049 11.195 1.00 21.69 611 ILE A O 1
ATOM 4729 N N . VAL A 1 612 ? 80.399 59.623 13.399 1.00 17.58 612 VAL A N 1
ATOM 4730 C CA . VAL A 1 612 ? 79.685 60.860 13.107 1.00 16.72 612 VAL A CA 1
ATOM 4731 C C . VAL A 1 612 ? 80.577 61.870 12.382 1.00 18.55 612 VAL A C 1
ATOM 4732 O O . VAL A 1 612 ? 80.103 62.616 11.531 1.00 19.38 612 VAL A O 1
ATOM 4736 N N . GLN A 1 613 ? 81.867 61.927 12.746 1.00 20.07 613 GLN A N 1
ATOM 4737 C CA . GLN A 1 613 ? 82.827 62.739 11.911 1.00 22.32 613 GLN A CA 1
ATOM 4738 C C . GLN A 1 613 ? 82.888 62.251 10.432 1.00 20.22 613 GLN A C 1
ATOM 4739 O O . GLN A 1 613 ? 82.719 63.031 9.508 1.00 20.79 613 GLN A O 1
ATOM 4745 N N . GLY A 1 614 ? 83.022 60.935 10.252 1.00 20.30 614 GLY A N 1
ATOM 4746 C CA . GLY A 1 614 ? 83.080 60.346 8.878 1.00 21.06 614 GLY A CA 1
ATOM 4747 C C . GLY A 1 614 ? 81.798 60.644 8.100 1.00 21.61 614 GLY A C 1
ATOM 4748 O O . GLY A 1 614 ? 81.866 61.013 6.928 1.00 21.45 614 GLY A O 1
ATOM 4749 N N . MET A 1 615 ? 80.626 60.575 8.777 1.00 23.73 615 MET A N 1
ATOM 4750 C CA . MET A 1 615 ? 79.334 60.883 8.114 1.00 22.15 615 MET A CA 1
ATOM 4751 C C . MET A 1 615 ? 79.258 62.352 7.749 1.00 19.06 615 MET A C 1
ATOM 4752 O O . MET A 1 615 ? 78.730 62.742 6.688 1.00 19.11 615 MET A O 1
ATOM 4757 N N . ALA A 1 616 ? 79.720 63.195 8.678 1.00 18.71 616 ALA A N 1
ATOM 4758 C CA . ALA A 1 616 ? 79.686 64.662 8.484 1.00 18.36 616 ALA A CA 1
ATOM 4759 C C . ALA A 1 616 ? 80.599 65.073 7.248 1.00 19.09 616 ALA A C 1
ATOM 4760 O O . ALA A 1 616 ? 80.268 66.022 6.507 1.00 21.45 616 ALA A O 1
ATOM 4762 N N . GLN A 1 617 ? 81.742 64.395 7.097 1.00 19.67 617 GLN A N 1
ATOM 4763 C CA . GLN A 1 617 ? 82.614 64.633 5.907 1.00 22.03 617 GLN A CA 1
ATOM 4764 C C . GLN A 1 617 ? 81.834 64.305 4.592 1.00 24.67 617 GLN A C 1
ATOM 4765 O O . GLN A 1 617 ? 81.799 65.155 3.635 1.00 25.45 617 GLN A O 1
ATOM 4771 N N . ALA A 1 618 ? 81.180 63.127 4.575 1.00 21.84 618 ALA A N 1
ATOM 4772 C CA . ALA A 1 618 ? 80.298 62.698 3.433 1.00 24.74 618 ALA A CA 1
ATOM 4773 C C . ALA A 1 618 ? 79.173 63.685 3.177 1.00 22.90 618 ALA A C 1
ATOM 4774 O O . ALA A 1 618 ? 78.931 64.107 2.021 1.00 26.37 618 ALA A O 1
ATOM 4776 N N . LEU A 1 619 ? 78.544 64.144 4.246 1.00 25.78 619 LEU A N 1
ATOM 4777 C CA . LEU A 1 619 ? 77.256 64.868 4.076 1.00 26.59 619 LEU A CA 1
ATOM 4778 C C . LEU A 1 619 ? 77.263 66.341 4.384 1.00 24.75 619 LEU A C 1
ATOM 4779 O O . LEU A 1 619 ? 76.338 67.023 3.970 1.00 23.39 619 LEU A O 1
ATOM 4784 N N . LEU A 1 620 ? 78.217 66.839 5.172 1.00 24.96 620 LEU A N 1
ATOM 4785 C CA . LEU A 1 620 ? 78.059 68.242 5.642 1.00 27.95 620 LEU A CA 1
ATOM 4786 C C . LEU A 1 620 ? 79.274 69.099 5.390 1.00 25.87 620 LEU A C 1
ATOM 4787 O O . LEU A 1 620 ? 79.140 70.189 4.858 1.00 25.42 620 LEU A O 1
ATOM 4792 N N . GLU A 1 621 ? 80.423 68.612 5.830 1.00 21.58 621 GLU A N 1
ATOM 4793 C CA . GLU A 1 621 ? 81.597 69.460 5.979 1.00 24.11 621 GLU A CA 1
ATOM 4794 C C . GLU A 1 621 ? 82.384 69.646 4.674 1.00 24.47 621 GLU A C 1
ATOM 4795 O O . GLU A 1 621 ? 82.336 68.780 3.816 1.00 25.05 621 GLU A O 1
ATOM 4801 N N . GLY A 1 622 ? 83.128 70.761 4.572 1.00 27.75 622 GLY A N 1
ATOM 4802 C CA . GLY A 1 622 ? 84.158 70.971 3.552 1.00 23.75 622 GLY A CA 1
ATOM 4803 C C . GLY A 1 622 ? 84.861 72.297 3.682 1.00 24.47 622 GLY A C 1
ATOM 4804 O O . GLY A 1 622 ? 84.262 73.340 3.949 1.00 23.99 622 GLY A O 1
ATOM 4805 N N . ALA A 1 623 ? 86.170 72.274 3.527 1.00 22.10 623 ALA A N 1
ATOM 4806 C CA . ALA A 1 623 ? 86.873 73.555 3.646 1.00 21.58 623 ALA A CA 1
ATOM 4807 C C . ALA A 1 623 ? 87.186 74.008 2.189 1.00 22.51 623 ALA A C 1
ATOM 4808 O O . ALA A 1 623 ? 88.007 73.381 1.510 1.00 25.33 623 ALA A O 1
ATOM 4810 N N . PHE A 1 624 ? 86.528 75.074 1.742 1.00 24.75 624 PHE A N 1
ATOM 4811 C CA . PHE A 1 624 ? 86.736 75.626 0.449 1.00 29.78 624 PHE A CA 1
ATOM 4812 C C . PHE A 1 624 ? 87.170 77.106 0.475 1.00 29.48 624 PHE A C 1
ATOM 4813 O O . PHE A 1 624 ? 86.724 77.880 1.337 1.00 27.49 624 PHE A O 1
ATOM 4821 N N . PHE A 1 625 ? 87.977 77.470 -0.539 1.00 28.49 625 PHE A N 1
ATOM 4822 C CA . PHE A 1 625 ? 88.567 78.819 -0.684 1.00 26.97 625 PHE A CA 1
ATOM 4823 C C . PHE A 1 625 ? 87.992 79.562 -1.845 1.00 25.72 625 PHE A C 1
ATOM 4824 O O . PHE A 1 625 ? 87.729 78.984 -2.868 1.00 28.40 625 PHE A O 1
ATOM 4832 N N . ASP A 1 626 ? 87.760 80.843 -1.718 1.00 28.72 626 ASP A N 1
ATOM 4833 C CA . ASP A 1 626 ? 87.404 81.562 -2.917 1.00 30.23 626 ASP A CA 1
ATOM 4834 C C . ASP A 1 626 ? 88.712 81.760 -3.758 1.00 33.75 626 ASP A C 1
ATOM 4835 O O . ASP A 1 626 ? 89.842 81.354 -3.359 1.00 32.80 626 ASP A O 1
ATOM 4840 N N . GLU A 1 627 ? 88.588 82.360 -4.932 1.00 36.98 627 GLU A N 1
ATOM 4841 C CA . GLU A 1 627 ? 89.734 82.420 -5.820 1.00 40.56 627 GLU A CA 1
ATOM 4842 C C . GLU A 1 627 ? 90.793 83.477 -5.383 1.00 36.29 627 GLU A C 1
ATOM 4843 O O . GLU A 1 627 ? 91.900 83.452 -5.882 1.00 37.99 627 GLU A O 1
ATOM 4849 N N . ASN A 1 628 ? 90.458 84.353 -4.434 1.00 36.18 628 ASN A N 1
ATOM 4850 C CA . ASN A 1 628 ? 91.458 85.120 -3.660 1.00 34.69 628 ASN A CA 1
ATOM 4851 C C . ASN A 1 628 ? 92.164 84.349 -2.537 1.00 37.71 628 ASN A C 1
ATOM 4852 O O . ASN A 1 628 ? 92.798 84.976 -1.680 1.00 38.89 628 ASN A O 1
ATOM 4857 N N . GLY A 1 629 ? 91.983 83.017 -2.481 1.00 33.20 629 GLY A N 1
ATOM 4858 C CA . GLY A 1 629 ? 92.584 82.171 -1.432 1.00 26.28 629 GLY A CA 1
ATOM 4859 C C . GLY A 1 629 ? 92.040 82.439 -0.016 1.00 27.68 629 GLY A C 1
ATOM 4860 O O . GLY A 1 629 ? 92.745 82.142 0.938 1.00 24.63 629 GLY A O 1
ATOM 4861 N N . GLN A 1 630 ? 90.824 83.021 0.111 1.00 27.52 630 GLN A N 1
ATOM 4862 C CA . GLN A 1 630 ? 90.113 83.203 1.402 1.00 30.89 630 GLN A CA 1
ATOM 4863 C C . GLN A 1 630 ? 89.221 81.991 1.663 1.00 29.81 630 GLN A C 1
ATOM 4864 O O . GLN A 1 630 ? 88.368 81.625 0.834 1.00 26.87 630 GLN A O 1
ATOM 4870 N N . LEU A 1 631 ? 89.411 81.406 2.834 1.00 27.50 631 LEU A N 1
ATOM 4871 C CA . LEU A 1 631 ? 88.565 80.312 3.296 1.00 24.01 631 LEU A CA 1
ATOM 4872 C C . LEU A 1 631 ? 87.126 80.833 3.405 1.00 22.17 631 LEU A C 1
ATOM 4873 O O . LEU A 1 631 ? 86.879 81.867 4.026 1.00 22.50 631 LEU A O 1
ATOM 4878 N N . LEU A 1 632 ? 86.194 80.158 2.747 1.00 25.01 632 LEU A N 1
ATOM 4879 C CA . LEU A 1 632 ? 84.764 80.585 2.695 1.00 27.13 632 LEU A CA 1
ATOM 4880 C C . LEU A 1 632 ? 84.027 80.229 3.987 1.00 26.64 632 LEU A C 1
ATOM 4881 O O . LEU A 1 632 ? 83.004 80.801 4.306 1.00 28.42 632 LEU A O 1
ATOM 4886 N N . THR A 1 633 ? 84.564 79.285 4.755 1.00 31.30 633 THR A N 1
ATOM 4887 C CA . THR A 1 633 ? 83.801 78.753 5.896 1.00 32.55 633 THR A CA 1
ATOM 4888 C C . THR A 1 633 ? 84.581 78.967 7.202 1.00 26.14 633 THR A C 1
ATOM 4889 O O . THR A 1 633 ? 85.368 78.154 7.590 1.00 23.33 633 THR A O 1
ATOM 4893 N N . THR A 1 634 ? 84.354 80.073 7.882 1.00 24.66 634 THR A N 1
ATOM 4894 C CA . THR A 1 634 ? 85.245 80.392 8.984 1.00 25.37 634 THR A CA 1
ATOM 4895 C C . THR A 1 634 ? 84.533 80.477 10.373 1.00 24.74 634 THR A C 1
ATOM 4896 O O . THR A 1 634 ? 85.069 81.082 11.305 1.00 24.38 634 THR A O 1
ATOM 4900 N N . ASN A 1 635 ? 83.365 79.852 10.503 1.00 26.99 635 ASN A N 1
ATOM 4901 C CA . ASN A 1 635 ? 82.612 79.831 11.766 1.00 27.67 635 ASN A CA 1
ATOM 4902 C C . ASN A 1 635 ? 81.699 78.641 11.791 1.00 28.42 635 ASN A C 1
ATOM 4903 O O . ASN A 1 635 ? 81.556 77.964 10.784 1.00 27.98 635 ASN A O 1
ATOM 4908 N N . PHE A 1 636 ? 81.145 78.324 12.967 1.00 27.96 636 PHE A N 1
ATOM 4909 C CA . PHE A 1 636 ? 80.288 77.141 13.111 1.00 25.52 636 PHE A CA 1
ATOM 4910 C C . PHE A 1 636 ? 78.937 77.243 12.413 1.00 27.70 636 PHE A C 1
ATOM 4911 O O . PHE A 1 636 ? 78.266 76.230 12.285 1.00 31.84 636 PHE A O 1
ATOM 4919 N N . GLN A 1 637 ? 78.573 78.423 11.923 1.00 29.64 637 GLN A N 1
ATOM 4920 C CA . GLN A 1 637 ? 77.405 78.547 11.016 1.00 36.87 637 GLN A CA 1
ATOM 4921 C C . GLN A 1 637 ? 77.830 78.061 9.654 1.00 37.12 637 GLN A C 1
ATOM 4922 O O . GLN A 1 637 ? 77.220 77.131 9.192 1.00 36.46 637 GLN A O 1
ATOM 4928 N N . ASP A 1 638 ? 78.916 78.610 9.056 1.00 32.23 638 ASP A N 1
ATOM 4929 C CA . ASP A 1 638 ? 79.308 78.240 7.671 1.00 28.78 638 ASP A CA 1
ATOM 4930 C C . ASP A 1 638 ? 80.147 76.956 7.533 1.00 29.44 638 ASP A C 1
ATOM 4931 O O . ASP A 1 638 ? 80.271 76.406 6.446 1.00 27.59 638 ASP A O 1
ATOM 4936 N N . TYR A 1 639 ? 80.781 76.500 8.615 1.00 27.91 639 TYR A N 1
ATOM 4937 C CA . TYR A 1 639 ? 81.429 75.185 8.625 1.00 25.31 639 TYR A CA 1
ATOM 4938 C C . TYR A 1 639 ? 80.557 74.251 9.474 1.00 26.30 639 TYR A C 1
ATOM 4939 O O . TYR A 1 639 ? 80.655 74.254 10.691 1.00 28.81 639 TYR A O 1
ATOM 4948 N N . PRO A 1 640 ? 79.671 73.477 8.825 1.00 30.98 640 PRO A N 1
ATOM 4949 C CA . PRO A 1 640 ? 78.515 72.901 9.555 1.00 25.91 640 PRO A CA 1
ATOM 4950 C C . PRO A 1 640 ? 78.814 71.594 10.256 1.00 27.45 640 PRO A C 1
ATOM 4951 O O . PRO A 1 640 ? 78.387 70.515 9.762 1.00 29.47 640 PRO A O 1
ATOM 4955 N N . ILE A 1 641 ? 79.493 71.626 11.410 1.00 24.12 641 ILE A N 1
ATOM 4956 C CA . ILE A 1 641 ? 79.656 70.345 12.108 1.00 22.17 641 ILE A CA 1
ATOM 4957 C C . ILE A 1 641 ? 78.224 69.904 12.593 1.00 20.59 641 ILE A C 1
ATOM 4958 O O . ILE A 1 641 ? 77.380 70.773 12.839 1.00 18.50 641 ILE A O 1
ATOM 4963 N N . PRO A 1 642 ? 77.963 68.588 12.709 1.00 20.51 642 PRO A N 1
ATOM 4964 C CA . PRO A 1 642 ? 76.550 68.230 12.996 1.00 20.17 642 PRO A CA 1
ATOM 4965 C C . PRO A 1 642 ? 76.073 68.555 14.442 1.00 20.52 642 PRO A C 1
ATOM 4966 O O . PRO A 1 642 ? 76.847 68.434 15.407 1.00 23.68 642 PRO A O 1
ATOM 4970 N N . THR A 1 643 ? 74.832 69.014 14.556 1.00 19.44 643 THR A N 1
ATOM 4971 C CA . THR A 1 643 ? 74.100 68.955 15.828 1.00 19.79 643 THR A CA 1
ATOM 4972 C C . THR A 1 643 ? 73.545 67.547 16.096 1.00 22.46 643 THR A C 1
ATOM 4973 O O . THR A 1 643 ? 73.661 66.643 15.239 1.00 24.48 643 THR A O 1
ATOM 4977 N N . ALA A 1 644 ? 72.871 67.363 17.250 1.00 21.49 644 ALA A N 1
ATOM 4978 C CA . ALA A 1 644 ? 72.226 66.118 17.601 1.00 19.97 644 ALA A CA 1
ATOM 4979 C C . ALA A 1 644 ? 71.101 65.719 16.588 1.00 22.54 644 ALA A C 1
ATOM 4980 O O . ALA A 1 644 ? 70.817 64.556 16.351 1.00 21.97 644 ALA A O 1
ATOM 4982 N N . VAL A 1 645 ? 70.541 66.699 15.900 1.00 24.72 645 VAL A N 1
ATOM 4983 C CA . VAL A 1 645 ? 69.559 66.409 14.911 1.00 25.39 645 VAL A CA 1
ATOM 4984 C C . VAL A 1 645 ? 70.198 65.657 13.704 1.00 32.24 645 VAL A C 1
ATOM 4985 O O . VAL A 1 645 ? 69.577 64.780 13.123 1.00 32.42 645 VAL A O 1
ATOM 4989 N N . GLU A 1 646 ? 71.453 65.929 13.351 1.00 31.27 646 GLU A N 1
ATOM 4990 C CA . GLU A 1 646 ? 71.968 65.313 12.134 1.00 31.47 646 GLU A CA 1
ATOM 4991 C C . GLU A 1 646 ? 72.603 63.920 12.318 1.00 35.31 646 GLU A C 1
ATOM 4992 O O . GLU A 1 646 ? 73.362 63.514 11.504 1.00 49.79 646 GLU A O 1
ATOM 4998 N N . ILE A 1 647 ? 72.325 63.194 13.379 1.00 32.69 647 ILE A N 1
ATOM 4999 C CA . ILE A 1 647 ? 72.999 61.951 13.562 1.00 31.57 647 ILE A CA 1
ATOM 5000 C C . ILE A 1 647 ? 72.073 60.824 13.139 1.00 35.81 647 ILE A C 1
ATOM 5001 O O . ILE A 1 647 ? 70.858 61.007 13.122 1.00 40.34 647 ILE A O 1
ATOM 5006 N N . PRO A 1 648 ? 72.633 59.632 12.839 1.00 33.60 648 PRO A N 1
ATOM 5007 C CA . PRO A 1 648 ? 71.765 58.510 12.618 1.00 33.01 648 PRO A CA 1
ATOM 5008 C C . PRO A 1 648 ? 70.844 58.306 13.838 1.00 35.84 648 PRO A C 1
ATOM 5009 O O . PRO A 1 648 ? 71.264 58.407 14.987 1.00 33.52 648 PRO A O 1
ATOM 5013 N N . GLU A 1 649 ? 69.582 58.057 13.580 1.00 38.08 649 GLU A N 1
ATOM 5014 C CA . GLU A 1 649 ? 68.636 57.755 14.653 1.00 38.21 649 GLU A CA 1
ATOM 5015 C C . GLU A 1 649 ? 69.153 56.703 15.618 1.00 33.92 649 GLU A C 1
ATOM 5016 O O . GLU A 1 649 ? 68.958 56.805 16.810 1.00 36.82 649 GLU A O 1
ATOM 5022 N N . LYS A 1 650 ? 69.882 55.715 15.102 1.00 31.85 650 LYS A N 1
ATOM 5023 C CA . LYS A 1 650 ? 70.538 54.755 15.929 1.00 31.51 650 LYS A CA 1
ATOM 5024 C C . LYS A 1 650 ? 71.839 54.277 15.288 1.00 31.43 650 LYS A C 1
ATOM 5025 O O . LYS A 1 650 ? 71.897 54.079 14.066 1.00 33.89 650 LYS A O 1
ATOM 5031 N N . ILE A 1 651 ? 72.862 54.071 16.116 1.00 27.26 651 ILE A N 1
ATOM 5032 C CA . ILE A 1 651 ? 74.090 53.485 15.657 1.00 26.78 651 ILE A CA 1
ATOM 5033 C C . ILE A 1 651 ? 74.293 52.293 16.543 1.00 27.06 651 ILE A C 1
ATOM 5034 O O . ILE A 1 651 ? 74.433 52.443 17.766 1.00 26.56 651 ILE A O 1
ATOM 5039 N N . ASP A 1 652 ? 74.315 51.099 15.956 1.00 26.86 652 ASP A N 1
ATOM 5040 C CA . ASP A 1 652 ? 74.620 49.900 16.737 1.00 25.26 652 ASP A CA 1
ATOM 5041 C C . ASP A 1 652 ? 76.061 49.508 16.484 1.00 26.67 652 ASP A C 1
ATOM 5042 O O . ASP A 1 652 ? 76.475 49.332 15.336 1.00 26.43 652 ASP A O 1
ATOM 5047 N N . TRP A 1 653 ? 76.796 49.314 17.561 1.00 29.85 653 TRP A N 1
ATOM 5048 C CA . TRP A 1 653 ? 78.153 48.926 17.482 1.00 29.52 653 TRP A CA 1
ATOM 5049 C C . TRP A 1 653 ? 78.334 47.513 18.015 1.00 30.82 653 TRP A C 1
ATOM 5050 O O . TRP A 1 653 ? 77.917 47.201 19.132 1.00 30.86 653 TRP A O 1
ATOM 5061 N N . TYR A 1 654 ? 78.971 46.673 17.207 1.00 28.52 654 TYR A N 1
ATOM 5062 C CA . TYR A 1 654 ? 79.374 45.313 17.627 1.00 30.66 654 TYR A CA 1
ATOM 5063 C C . TYR A 1 654 ? 80.890 45.009 17.438 1.00 31.56 654 TYR A C 1
ATOM 5064 O O . TYR A 1 654 ? 81.542 45.497 16.513 1.00 28.55 654 TYR A O 1
ATOM 5073 N N . TYR A 1 655 ? 81.449 44.199 18.309 1.00 32.13 655 TYR A N 1
ATOM 5074 C CA . TYR A 1 655 ? 82.813 43.801 18.063 1.00 35.68 655 TYR A CA 1
ATOM 5075 C C . TYR A 1 655 ? 82.949 42.292 18.046 1.00 34.26 655 TYR A C 1
ATOM 5076 O O . TYR A 1 655 ? 82.111 41.629 18.631 1.00 30.37 655 TYR A O 1
ATOM 5085 N N . GLU A 1 656 ? 83.975 41.789 17.348 1.00 32.47 656 GLU A N 1
ATOM 5086 C CA . GLU A 1 656 ? 84.358 40.361 17.390 1.00 34.93 656 GLU A CA 1
ATOM 5087 C C . GLU A 1 656 ? 85.831 40.323 17.657 1.00 34.59 656 GLU A C 1
ATOM 5088 O O . GLU A 1 656 ? 86.559 41.153 17.111 1.00 33.95 656 GLU A O 1
ATOM 5094 N N . ILE A 1 657 ? 86.278 39.415 18.516 1.00 27.60 657 ILE A N 1
ATOM 5095 C CA . ILE A 1 657 ? 87.682 39.244 18.744 1.00 29.71 657 ILE A CA 1
ATOM 5096 C C . ILE A 1 657 ? 88.144 37.967 18.027 1.00 33.98 657 ILE A C 1
ATOM 5097 O O . ILE A 1 657 ? 88.158 36.872 18.629 1.00 32.68 657 ILE A O 1
ATOM 5102 N N . LEU A 1 658 ? 88.512 38.115 16.750 1.00 33.85 658 LEU A N 1
ATOM 5103 C CA . LEU A 1 658 ? 89.090 37.003 15.925 1.00 31.10 658 LEU A CA 1
ATOM 5104 C C . LEU A 1 658 ? 90.620 37.165 15.812 1.00 35.78 658 LEU A C 1
ATOM 5105 O O . LEU A 1 658 ? 91.358 36.195 15.627 1.00 38.39 658 LEU A O 1
ATOM 5110 N N . GLY A 1 659 ? 91.104 38.398 15.917 1.00 35.58 659 GLY A N 1
ATOM 5111 C CA . GLY A 1 659 ? 92.546 38.692 15.804 1.00 32.90 659 GLY A CA 1
ATOM 5112 C C . GLY A 1 659 ? 92.974 39.681 16.875 1.00 33.99 659 GLY A C 1
ATOM 5113 O O . GLY A 1 659 ? 92.493 40.800 16.868 1.00 34.92 659 GLY A O 1
ATOM 5114 N N . LYS A 1 660 ? 93.799 39.223 17.825 1.00 32.26 660 LYS A N 1
ATOM 5115 C CA . LYS A 1 660 ? 94.506 40.065 18.815 1.00 35.88 660 LYS A CA 1
ATOM 5116 C C . LYS A 1 660 ? 95.830 40.618 18.255 1.00 37.75 660 LYS A C 1
ATOM 5117 O O . LYS A 1 660 ? 96.393 40.091 17.266 1.00 33.98 660 LYS A O 1
ATOM 5123 N N . SER A 1 661 ? 96.306 41.692 18.873 1.00 31.09 661 SER A N 1
ATOM 5124 C CA . SER A 1 661 ? 97.560 42.300 18.469 1.00 31.02 661 SER A CA 1
ATOM 5125 C C . SER A 1 661 ? 98.665 41.473 19.115 1.00 29.01 661 SER A C 1
ATOM 5126 O O . SER A 1 661 ? 98.392 40.677 20.015 1.00 30.12 661 SER A O 1
ATOM 5129 N N . PRO A 1 662 ? 99.928 41.636 18.682 1.00 31.27 662 PRO A N 1
ATOM 5130 C CA . PRO A 1 662 ? 100.977 40.899 19.463 1.00 31.23 662 PRO A CA 1
ATOM 5131 C C . PRO A 1 662 ? 101.329 41.542 20.830 1.00 34.01 662 PRO A C 1
ATOM 5132 O O . PRO A 1 662 ? 102.134 40.994 21.581 1.00 32.78 662 PRO A O 1
ATOM 5136 N N . HIS A 1 663 ? 100.734 42.686 21.157 1.00 28.49 663 HIS A N 1
ATOM 5137 C CA . HIS A 1 663 ? 101.125 43.419 22.380 1.00 29.81 663 HIS A CA 1
ATOM 5138 C C . HIS A 1 663 ? 100.534 42.774 23.640 1.00 30.43 663 HIS A C 1
ATOM 5139 O O . HIS A 1 663 ? 99.499 42.088 23.570 1.00 29.13 663 HIS A O 1
ATOM 5146 N N . PRO A 1 664 ? 101.163 43.015 24.799 1.00 27.72 664 PRO A N 1
ATOM 5147 C CA . PRO A 1 664 ? 100.681 42.407 26.043 1.00 30.75 664 PRO A CA 1
ATOM 5148 C C . PRO A 1 664 ? 99.207 42.713 26.367 1.00 31.62 664 PRO A C 1
ATOM 5149 O O . PRO A 1 664 ? 98.608 41.992 27.138 1.00 34.16 664 PRO A O 1
ATOM 5153 N N . THR A 1 665 ? 98.619 43.745 25.787 1.00 30.40 665 THR A N 1
ATOM 5154 C CA . THR A 1 665 ? 97.206 44.003 26.046 1.00 30.25 665 THR A CA 1
ATOM 5155 C C . THR A 1 665 ? 96.334 43.151 25.108 1.00 31.09 665 THR A C 1
ATOM 5156 O O . THR A 1 665 ? 95.159 42.983 25.398 1.00 28.66 665 THR A O 1
ATOM 5160 N N . GLY A 1 666 ? 96.904 42.661 23.990 1.00 29.66 666 GLY A N 1
ATOM 5161 C CA . GLY A 1 666 ? 96.111 42.039 22.885 1.00 29.52 666 GLY A CA 1
ATOM 5162 C C . GLY A 1 666 ? 95.232 42.969 22.048 1.00 29.14 666 GLY A C 1
ATOM 5163 O O . GLY A 1 666 ? 94.579 42.545 21.055 1.00 24.92 666 GLY A O 1
ATOM 5164 N N . SER A 1 667 ? 95.218 44.257 22.412 1.00 27.76 667 SER A N 1
ATOM 5165 C CA . SER A 1 667 ? 94.308 45.241 21.806 1.00 23.18 667 SER A CA 1
ATOM 5166 C C . SER A 1 667 ? 94.878 45.916 20.542 1.00 23.81 667 SER A C 1
ATOM 5167 O O . SER A 1 667 ? 96.078 46.043 20.391 1.00 24.23 667 SER A O 1
ATOM 5170 N N . LYS A 1 668 ? 94.004 46.386 19.664 1.00 22.56 668 LYS A N 1
ATOM 5171 C CA . LYS A 1 668 ? 94.350 47.220 18.548 1.00 25.64 668 LYS A CA 1
ATOM 5172 C C . LYS A 1 668 ? 93.564 48.514 18.757 1.00 27.48 668 LYS A C 1
ATOM 5173 O O . LYS A 1 668 ? 92.568 48.522 19.518 1.00 25.46 668 LYS A O 1
ATOM 5179 N N . GLY A 1 669 ? 93.954 49.573 18.026 1.00 22.36 669 GLY A N 1
ATOM 5180 C CA . GLY A 1 669 ? 93.289 50.834 18.148 1.00 23.11 669 GLY A CA 1
ATOM 5181 C C . GLY A 1 669 ? 91.978 50.974 17.439 1.00 25.83 669 GLY A C 1
ATOM 5182 O O . GLY A 1 669 ? 91.796 50.490 16.288 1.00 26.66 669 GLY A O 1
ATOM 5183 N N . ILE A 1 670 ? 91.069 51.705 18.081 1.00 22.17 670 ILE A N 1
ATOM 5184 C CA . ILE A 1 670 ? 89.802 52.048 17.480 1.00 20.39 670 ILE A CA 1
ATOM 5185 C C . ILE A 1 670 ? 89.585 53.569 17.392 1.00 19.25 670 ILE A C 1
ATOM 5186 O O . ILE A 1 670 ? 88.567 54.055 16.804 1.00 18.68 670 ILE A O 1
ATOM 5191 N N . GLY A 1 671 ? 90.500 54.367 17.970 1.00 21.47 671 GLY A N 1
ATOM 5192 C CA . GLY A 1 671 ? 90.248 55.861 18.000 1.00 19.40 671 GLY A CA 1
ATOM 5193 C C . GLY A 1 671 ? 89.875 56.425 16.659 1.00 19.71 671 GLY A C 1
ATOM 5194 O O . GLY A 1 671 ? 89.060 57.383 16.567 1.00 23.03 671 GLY A O 1
ATOM 5195 N N . GLU A 1 672 ? 90.449 55.835 15.603 1.00 20.70 672 GLU A N 1
ATOM 5196 C CA . GLU A 1 672 ? 90.255 56.378 14.237 1.00 23.74 672 GLU A CA 1
ATOM 5197 C C . GLU A 1 672 ? 89.328 55.645 13.265 1.00 21.62 672 GLU A C 1
ATOM 5198 O O . GLU A 1 672 ? 88.850 56.262 12.350 1.00 22.25 672 GLU A O 1
ATOM 5204 N N . ALA A 1 673 ? 89.114 54.337 13.510 1.00 22.59 673 ALA A N 1
ATOM 5205 C CA . ALA A 1 673 ? 88.307 53.356 12.709 1.00 20.05 673 ALA A CA 1
ATOM 5206 C C . ALA A 1 673 ? 86.927 53.861 12.275 1.00 20.86 673 ALA A C 1
ATOM 5207 O O . ALA A 1 673 ? 86.571 53.837 11.074 1.00 22.28 673 ALA A O 1
ATOM 5209 N N . GLY A 1 674 ? 86.174 54.437 13.215 1.00 20.79 674 GLY A N 1
ATOM 5210 C CA . GLY A 1 674 ? 84.861 55.031 12.877 1.00 19.06 674 GLY A CA 1
ATOM 5211 C C . GLY A 1 674 ? 84.904 56.056 11.795 1.00 21.06 674 GLY A C 1
ATOM 5212 O O . GLY A 1 674 ? 83.976 56.108 10.913 1.00 20.25 674 GLY A O 1
ATOM 5213 N N . ALA A 1 675 ? 85.939 56.933 11.849 1.00 17.97 675 ALA A N 1
ATOM 5214 C CA . ALA A 1 675 ? 85.981 58.019 10.868 1.00 19.62 675 ALA A CA 1
ATOM 5215 C C . ALA A 1 675 ? 86.422 57.398 9.532 1.00 20.13 675 ALA A C 1
ATOM 5216 O O . ALA A 1 675 ? 85.992 57.879 8.484 1.00 21.23 675 ALA A O 1
ATOM 5218 N N . ILE A 1 676 ? 87.277 56.359 9.576 1.00 20.08 676 ILE A N 1
ATOM 5219 C CA . ILE A 1 676 ? 87.744 55.730 8.334 1.00 20.41 676 ILE A CA 1
ATOM 5220 C C . ILE A 1 676 ? 86.521 55.072 7.598 1.00 23.76 676 ILE A C 1
ATOM 5221 O O . ILE A 1 676 ? 86.251 55.387 6.451 1.00 21.20 676 ILE A O 1
ATOM 5226 N N . ALA A 1 677 ? 85.774 54.206 8.307 1.00 22.66 677 ALA A N 1
ATOM 5227 C CA . ALA A 1 677 ? 84.629 53.476 7.722 1.00 21.48 677 ALA A CA 1
ATOM 5228 C C . ALA A 1 677 ? 83.441 54.283 7.317 1.00 22.46 677 ALA A C 1
ATOM 5229 O O . ALA A 1 677 ? 82.850 53.969 6.313 1.00 27.17 677 ALA A O 1
ATOM 5231 N N . ALA A 1 678 ? 83.076 55.339 8.049 1.00 25.39 678 ALA A N 1
ATOM 5232 C CA . ALA A 1 678 ? 81.737 55.939 7.863 1.00 23.65 678 ALA A CA 1
ATOM 5233 C C . ALA A 1 678 ? 81.562 56.694 6.575 1.00 24.24 678 ALA A C 1
ATOM 5234 O O . ALA A 1 678 ? 80.451 56.674 5.964 1.00 18.20 678 ALA A O 1
ATOM 5236 N N . THR A 1 679 ? 82.643 57.381 6.143 1.00 22.15 679 THR A N 1
ATOM 5237 C CA . THR A 1 679 ? 82.552 58.196 4.939 1.00 19.52 679 THR A CA 1
ATOM 5238 C C . THR A 1 679 ? 82.156 57.389 3.709 1.00 19.08 679 THR A C 1
ATOM 5239 O O . THR A 1 679 ? 81.140 57.683 3.079 1.00 21.75 679 THR A O 1
ATOM 5243 N N . PRO A 1 680 ? 82.945 56.405 3.318 1.00 20.12 680 PRO A N 1
ATOM 5244 C CA . PRO A 1 680 ? 82.455 55.683 2.122 1.00 21.85 680 PRO A CA 1
ATOM 5245 C C . PRO A 1 680 ? 81.145 54.837 2.418 1.00 25.90 680 PRO A C 1
ATOM 5246 O O . PRO A 1 680 ? 80.380 54.575 1.489 1.00 25.70 680 PRO A O 1
ATOM 5250 N N . THR A 1 681 ? 80.961 54.361 3.662 1.00 25.86 681 THR A N 1
ATOM 5251 C CA . THR A 1 681 ? 79.666 53.684 4.003 1.00 25.92 681 THR A CA 1
ATOM 5252 C C . THR A 1 681 ? 78.501 54.549 3.607 1.00 25.30 681 THR A C 1
ATOM 5253 O O . THR A 1 681 ? 77.604 54.117 2.846 1.00 27.48 681 THR A O 1
ATOM 5257 N N . ILE A 1 682 ? 78.573 55.798 4.034 1.00 25.49 682 ILE A N 1
ATOM 5258 C CA . ILE A 1 682 ? 77.482 56.769 3.833 1.00 25.13 682 ILE A CA 1
ATOM 5259 C C . ILE A 1 682 ? 77.367 57.193 2.356 1.00 26.07 682 ILE A C 1
ATOM 5260 O O . ILE A 1 682 ? 76.246 57.327 1.807 1.00 23.16 682 ILE A O 1
ATOM 5265 N N . ILE A 1 683 ? 78.526 57.475 1.733 1.00 26.24 683 ILE A N 1
ATOM 5266 C CA . ILE A 1 683 ? 78.512 57.799 0.323 1.00 23.45 683 ILE A CA 1
ATOM 5267 C C . ILE A 1 683 ? 77.954 56.581 -0.509 1.00 19.94 683 ILE A C 1
ATOM 5268 O O . ILE A 1 683 ? 77.187 56.803 -1.428 1.00 17.99 683 ILE A O 1
ATOM 5273 N N . ASN A 1 684 ? 78.362 55.362 -0.199 1.00 19.61 684 ASN A N 1
ATOM 5274 C CA . ASN A 1 684 ? 77.844 54.208 -0.959 1.00 24.45 684 ASN A CA 1
ATOM 5275 C C . ASN A 1 684 ? 76.319 54.131 -0.842 1.00 30.40 684 ASN A C 1
ATOM 5276 O O . ASN A 1 684 ? 75.616 54.016 -1.869 1.00 35.54 684 ASN A O 1
ATOM 5281 N N . ALA A 1 685 ? 75.826 54.325 0.392 1.00 33.04 685 ALA A N 1
ATOM 5282 C CA . ALA A 1 685 ? 74.381 54.407 0.675 1.00 28.61 685 ALA A CA 1
ATOM 5283 C C . ALA A 1 685 ? 73.703 55.435 -0.162 1.00 27.00 685 ALA A C 1
ATOM 5284 O O . ALA A 1 685 ? 72.702 55.077 -0.833 1.00 29.13 685 ALA A O 1
ATOM 5286 N N . VAL A 1 686 ? 74.211 56.673 -0.175 1.00 25.32 686 VAL A N 1
ATOM 5287 C CA . VAL A 1 686 ? 73.523 57.747 -0.886 1.00 22.54 686 VAL A CA 1
ATOM 5288 C C . VAL A 1 686 ? 73.520 57.451 -2.390 1.00 26.53 686 VAL A C 1
ATOM 5289 O O . VAL A 1 686 ? 72.595 57.847 -3.134 1.00 24.25 686 VAL A O 1
ATOM 5293 N N . GLU A 1 687 ? 74.590 56.780 -2.833 1.00 27.08 687 GLU A N 1
ATOM 5294 C CA . GLU A 1 687 ? 74.770 56.575 -4.244 1.00 30.88 687 GLU A CA 1
ATOM 5295 C C . GLU A 1 687 ? 73.706 55.601 -4.722 1.00 30.37 687 GLU A C 1
ATOM 5296 O O . GLU A 1 687 ? 73.122 55.845 -5.770 1.00 34.24 687 GLU A O 1
ATOM 5302 N N . GLN A 1 688 ? 73.479 54.526 -3.945 1.00 30.45 688 GLN A N 1
ATOM 5303 C CA . GLN A 1 688 ? 72.356 53.592 -4.149 1.00 33.03 688 GLN A CA 1
ATOM 5304 C C . GLN A 1 688 ? 71.038 54.301 -4.313 1.00 33.68 688 GLN A C 1
ATOM 5305 O O . GLN A 1 688 ? 70.308 53.944 -5.198 1.00 39.18 688 GLN A O 1
ATOM 5311 N N . CYS A 1 689 ? 70.759 55.349 -3.533 1.00 42.64 689 CYS A N 1
ATOM 5312 C CA . CYS A 1 689 ? 69.526 56.162 -3.714 1.00 38.69 689 CYS A CA 1
ATOM 5313 C C . CYS A 1 689 ? 69.480 57.096 -4.923 1.00 42.65 689 CYS A C 1
ATOM 5314 O O . CYS A 1 689 ? 68.442 57.647 -5.187 1.00 42.14 689 CYS A O 1
ATOM 5317 N N . ILE A 1 690 ? 70.545 57.357 -5.667 1.00 47.30 690 ILE A N 1
ATOM 5318 C CA . ILE A 1 690 ? 70.371 58.537 -6.556 1.00 43.11 690 ILE A CA 1
ATOM 5319 C C . ILE A 1 690 ? 70.059 58.530 -8.036 1.00 48.63 690 ILE A C 1
ATOM 5320 O O . ILE A 1 690 ? 69.315 59.414 -8.471 1.00 65.82 690 ILE A O 1
ATOM 5325 N N . LYS A 1 691 ? 70.614 57.677 -8.873 1.00 55.20 691 LYS A N 1
ATOM 5326 C CA . LYS A 1 691 ? 71.714 56.822 -8.657 1.00 55.33 691 LYS A CA 1
ATOM 5327 C C . LYS A 1 691 ? 72.520 57.383 -9.851 1.00 59.21 691 LYS A C 1
ATOM 5328 O O . LYS A 1 691 ? 72.233 57.087 -11.011 1.00 54.00 691 LYS A O 1
ATOM 5334 N N . LYS A 1 692 ? 73.387 58.356 -9.543 1.00 59.35 692 LYS A N 1
ATOM 5335 C CA . LYS A 1 692 ? 74.483 58.771 -10.390 1.00 56.93 692 LYS A CA 1
ATOM 5336 C C . LYS A 1 692 ? 75.719 58.475 -9.576 1.00 51.09 692 LYS A C 1
ATOM 5337 O O . LYS A 1 692 ? 75.653 58.251 -8.359 1.00 53.44 692 LYS A O 1
ATOM 5343 N N . ARG A 1 693 ? 76.864 58.514 -10.241 1.00 42.48 693 ARG A N 1
ATOM 5344 C CA . ARG A 1 693 ? 78.105 58.323 -9.573 1.00 38.72 693 ARG A CA 1
ATOM 5345 C C . ARG A 1 693 ? 78.390 59.539 -8.669 1.00 34.07 693 ARG A C 1
ATOM 5346 O O . ARG A 1 693 ? 78.204 60.689 -9.064 1.00 35.58 693 ARG A O 1
ATOM 5354 N N . ILE A 1 694 ? 78.770 59.283 -7.437 1.00 33.09 694 ILE A N 1
ATOM 5355 C CA . ILE A 1 694 ? 79.256 60.399 -6.549 1.00 32.98 694 ILE A CA 1
ATOM 5356 C C . ILE A 1 694 ? 80.803 60.451 -6.557 1.00 28.71 694 ILE A C 1
ATOM 5357 O O . ILE A 1 694 ? 81.458 59.439 -6.234 1.00 27.97 694 ILE A O 1
ATOM 5362 N N . THR A 1 695 ? 81.359 61.589 -6.967 1.00 30.89 695 THR A N 1
ATOM 5363 C CA . THR A 1 695 ? 82.817 61.706 -7.187 1.00 33.38 695 THR A CA 1
ATOM 5364 C C . THR A 1 695 ? 83.437 62.672 -6.186 1.00 33.77 695 THR A C 1
ATOM 5365 O O . THR A 1 695 ? 84.644 62.682 -6.007 1.00 35.97 695 THR A O 1
ATOM 5369 N N . LYS A 1 696 ? 82.613 63.478 -5.527 1.00 30.01 696 LYS A N 1
ATOM 5370 C CA . LYS A 1 696 ? 83.133 64.460 -4.568 1.00 33.78 696 LYS A CA 1
ATOM 5371 C C . LYS A 1 696 ? 82.246 64.615 -3.319 1.00 30.90 696 LYS A C 1
ATOM 5372 O O . LYS A 1 696 ? 81.074 64.271 -3.370 1.00 27.82 696 LYS A O 1
ATOM 5378 N N . MET A 1 697 ? 82.806 65.161 -2.234 1.00 26.94 697 MET A N 1
ATOM 5379 C CA . MET A 1 697 ? 82.060 65.408 -1.001 1.00 25.82 697 MET A CA 1
ATOM 5380 C C . MET A 1 697 ? 82.289 66.865 -0.521 1.00 26.85 697 MET A C 1
ATOM 5381 O O . MET A 1 697 ? 83.266 67.458 -0.916 1.00 28.97 697 MET A O 1
ATOM 5386 N N . PRO A 1 698 ? 81.471 67.426 0.382 1.00 26.16 698 PRO A N 1
ATOM 5387 C CA . PRO A 1 698 ? 80.226 66.823 0.882 1.00 27.88 698 PRO A CA 1
ATOM 5388 C C . PRO A 1 698 ? 79.193 66.647 -0.306 1.00 31.93 698 PRO A C 1
ATOM 5389 O O . PRO A 1 698 ? 79.247 67.387 -1.310 1.00 27.74 698 PRO A O 1
ATOM 5393 N N . VAL A 1 699 ? 78.233 65.736 -0.171 1.00 30.77 699 VAL A N 1
ATOM 5394 C CA . VAL A 1 699 ? 77.164 65.667 -1.157 1.00 31.31 699 VAL A CA 1
ATOM 5395 C C . VAL A 1 699 ? 76.293 66.893 -0.949 1.00 31.74 699 VAL A C 1
ATOM 5396 O O . VAL A 1 699 ? 75.695 67.083 0.099 1.00 33.25 699 VAL A O 1
ATOM 5400 N N . LYS A 1 700 ? 76.212 67.761 -1.923 1.00 31.85 700 LYS A N 1
ATOM 5401 C CA . LYS A 1 700 ? 75.330 68.916 -1.735 1.00 34.06 700 LYS A CA 1
ATOM 5402 C C . LYS A 1 700 ? 73.832 68.588 -1.988 1.00 38.78 700 LYS A C 1
ATOM 5403 O O . LYS A 1 700 ? 73.511 67.754 -2.848 1.00 38.61 700 LYS A O 1
ATOM 5409 N N . PHE A 1 701 ? 72.924 69.279 -1.286 1.00 38.52 701 PHE A N 1
ATOM 5410 C CA . PHE A 1 701 ? 71.476 69.186 -1.535 1.00 37.06 701 PHE A CA 1
ATOM 5411 C C . PHE A 1 701 ? 71.145 69.255 -3.051 1.00 37.54 701 PHE A C 1
ATOM 5412 O O . PHE A 1 701 ? 70.465 68.350 -3.583 1.00 31.93 701 PHE A O 1
ATOM 5420 N N . GLU A 1 702 ? 71.651 70.290 -3.735 1.00 36.83 702 GLU A N 1
ATOM 5421 C CA . GLU A 1 702 ? 71.351 70.508 -5.178 1.00 39.31 702 GLU A CA 1
ATOM 5422 C C . GLU A 1 702 ? 71.854 69.416 -6.108 1.00 45.08 702 GLU A C 1
ATOM 5423 O O . GLU A 1 702 ? 71.382 69.328 -7.219 1.00 48.24 702 GLU A O 1
ATOM 5429 N N . GLU A 1 703 ? 72.807 68.607 -5.649 1.00 40.18 703 GLU A N 1
ATOM 5430 C CA . GLU A 1 703 ? 73.321 67.490 -6.425 1.00 46.02 703 GLU A CA 1
ATOM 5431 C C . GLU A 1 703 ? 72.403 66.277 -6.314 1.00 48.71 703 GLU A C 1
ATOM 5432 O O . GLU A 1 703 ? 72.615 65.296 -7.002 1.00 48.44 703 GLU A O 1
ATOM 5438 N N . LEU A 1 704 ? 71.414 66.335 -5.416 1.00 45.71 704 LEU A N 1
ATOM 5439 C CA . LEU A 1 704 ? 70.546 65.205 -5.148 1.00 45.93 704 LEU A CA 1
ATOM 5440 C C . LEU A 1 704 ? 69.044 65.482 -5.478 1.00 47.46 704 LEU A C 1
ATOM 5441 O O . LEU A 1 704 ? 68.151 64.865 -4.928 1.00 52.73 704 LEU A O 1
ATOM 5446 N N . VAL A 1 705 ? 68.768 66.413 -6.376 1.00 47.76 705 VAL A N 1
ATOM 5447 C CA . VAL A 1 705 ? 67.406 66.803 -6.616 1.00 49.34 705 VAL A CA 1
ATOM 5448 C C . VAL A 1 705 ? 67.077 66.589 -8.092 1.00 48.92 705 VAL A C 1
ATOM 5449 O O . VAL A 1 705 ? 67.824 67.038 -8.938 1.00 48.71 705 VAL A O 1
ATOM 5453 N N . MET B 2 1 ? 85.275 88.660 18.095 1.00 25.68 1 MET B N 1
ATOM 5454 C CA . MET B 2 1 ? 84.985 88.065 19.429 1.00 25.66 1 MET B CA 1
ATOM 5455 C C . MET B 2 1 ? 84.742 89.164 20.447 1.00 26.72 1 MET B C 1
ATOM 5456 O O . MET B 2 1 ? 83.868 89.016 21.256 1.00 27.75 1 MET B O 1
ATOM 5461 N N . TYR B 2 2 ? 85.549 90.244 20.427 1.00 23.95 2 TYR B N 1
ATOM 5462 C CA . TYR B 2 2 ? 85.601 91.251 21.496 1.00 24.22 2 TYR B CA 1
ATOM 5463 C C . TYR B 2 2 ? 84.972 92.472 20.875 1.00 24.55 2 TYR B C 1
ATOM 5464 O O . TYR B 2 2 ? 85.476 92.927 19.874 1.00 25.27 2 TYR B O 1
ATOM 5473 N N . PRO B 2 3 ? 83.833 92.959 21.419 1.00 25.16 3 PRO B N 1
ATOM 5474 C CA . PRO B 2 3 ? 83.272 94.227 20.903 1.00 28.87 3 PRO B CA 1
ATOM 5475 C C . PRO B 2 3 ? 84.311 95.374 20.963 1.00 29.41 3 PRO B C 1
ATOM 5476 O O . PRO B 2 3 ? 85.337 95.244 21.678 1.00 28.38 3 PRO B O 1
ATOM 5480 N N . PRO B 2 4 ? 84.053 96.459 20.208 1.00 28.93 4 PRO B N 1
ATOM 5481 C CA . PRO B 2 4 ? 84.806 97.679 20.397 1.00 31.14 4 PRO B CA 1
ATOM 5482 C C . PRO B 2 4 ? 84.243 98.394 21.634 1.00 31.20 4 PRO B C 1
ATOM 5483 O O . PRO B 2 4 ? 83.155 98.029 22.148 1.00 26.02 4 PRO B O 1
ATOM 5487 N N . LYS B 2 5 ? 84.973 99.414 22.118 1.00 35.10 5 LYS B N 1
ATOM 5488 C CA . LYS B 2 5 ? 84.496 100.201 23.296 1.00 30.27 5 LYS B CA 1
ATOM 5489 C C . LYS B 2 5 ? 83.302 100.992 22.878 1.00 30.43 5 LYS B C 1
ATOM 5490 O O . LYS B 2 5 ? 83.302 101.539 21.788 1.00 29.95 5 LYS B O 1
ATOM 5496 N N . PHE B 2 6 ? 82.329 101.122 23.771 1.00 27.32 6 PHE B N 1
ATOM 5497 C CA . PHE B 2 6 ? 81.200 101.927 23.513 1.00 26.85 6 PHE B CA 1
ATOM 5498 C C . PHE B 2 6 ? 80.636 102.335 24.874 1.00 28.70 6 PHE B C 1
ATOM 5499 O O . PHE B 2 6 ? 80.913 101.675 25.890 1.00 30.77 6 PHE B O 1
ATOM 5507 N N . GLY B 2 7 ? 79.899 103.448 24.908 1.00 28.24 7 GLY B N 1
ATOM 5508 C CA . GLY B 2 7 ? 79.199 103.850 26.089 1.00 29.35 7 GLY B CA 1
ATOM 5509 C C . GLY B 2 7 ? 77.894 103.094 26.181 1.00 33.94 7 GLY B C 1
ATOM 5510 O O . GLY B 2 7 ? 77.484 102.442 25.232 1.00 40.46 7 GLY B O 1
ATOM 5511 N N . TYR B 2 8 ? 77.232 103.205 27.321 1.00 34.37 8 TYR B N 1
ATOM 5512 C CA . TYR B 2 8 ? 76.043 102.470 27.612 1.00 35.60 8 TYR B CA 1
ATOM 5513 C C . TYR B 2 8 ? 75.103 103.327 28.436 1.00 39.30 8 TYR B C 1
ATOM 5514 O O . TYR B 2 8 ? 75.545 104.052 29.358 1.00 36.31 8 TYR B O 1
ATOM 5523 N N . VAL B 2 9 ? 73.802 103.170 28.157 1.00 39.70 9 VAL B N 1
ATOM 5524 C CA . VAL B 2 9 ? 72.720 103.959 28.787 1.00 35.51 9 VAL B CA 1
ATOM 5525 C C . VAL B 2 9 ? 71.681 103.019 29.319 1.00 36.18 9 VAL B C 1
ATOM 5526 O O . VAL B 2 9 ? 71.214 102.126 28.580 1.00 37.61 9 VAL B O 1
ATOM 5530 N N . ILE B 2 10 ? 71.315 103.219 30.579 1.00 36.19 10 ILE B N 1
ATOM 5531 C CA . ILE B 2 10 ? 70.229 102.488 31.202 1.00 44.17 10 ILE B CA 1
ATOM 5532 C C . ILE B 2 10 ? 69.211 103.581 31.524 1.00 50.54 10 ILE B C 1
ATOM 5533 O O . ILE B 2 10 ? 69.357 104.255 32.536 1.00 47.31 10 ILE B O 1
ATOM 5538 N N . PRO B 2 11 ? 68.209 103.783 30.644 1.00 52.83 11 PRO B N 1
ATOM 5539 C CA . PRO B 2 11 ? 67.200 104.825 30.851 1.00 48.14 11 PRO B CA 1
ATOM 5540 C C . PRO B 2 11 ? 66.083 104.374 31.799 1.00 47.12 11 PRO B C 1
ATOM 5541 O O . PRO B 2 11 ? 65.771 103.193 31.844 1.00 49.55 11 PRO B O 1
ATOM 5545 N N . ASP B 2 12 ? 65.510 105.307 32.564 1.00 50.52 12 ASP B N 1
ATOM 5546 C CA . ASP B 2 12 ? 64.408 105.032 33.505 1.00 49.36 12 ASP B CA 1
ATOM 5547 C C . ASP B 2 12 ? 63.109 104.595 32.864 1.00 43.77 12 ASP B C 1
ATOM 5548 O O . ASP B 2 12 ? 62.360 103.828 33.455 1.00 43.45 12 ASP B O 1
ATOM 5553 N N . ASN B 2 13 ? 62.852 105.089 31.660 1.00 40.64 13 ASN B N 1
ATOM 5554 C CA . ASN B 2 13 ? 61.583 104.830 30.964 1.00 45.55 13 ASN B CA 1
ATOM 5555 C C . ASN B 2 13 ? 61.770 105.111 29.496 1.00 46.66 13 ASN B C 1
ATOM 5556 O O . ASN B 2 13 ? 62.788 105.732 29.093 1.00 49.41 13 ASN B O 1
ATOM 5561 N N . LEU B 2 14 ? 60.756 104.713 28.711 1.00 52.87 14 LEU B N 1
ATOM 5562 C CA . LEU B 2 14 ? 60.743 104.858 27.249 1.00 45.47 14 LEU B CA 1
ATOM 5563 C C . LEU B 2 14 ? 61.120 106.254 26.764 1.00 49.23 14 LEU B C 1
ATOM 5564 O O . LEU B 2 14 ? 62.009 106.425 25.881 1.00 52.57 14 LEU B O 1
ATOM 5569 N N . ASN B 2 15 ? 60.445 107.254 27.337 1.00 46.96 15 ASN B N 1
ATOM 5570 C CA . ASN B 2 15 ? 60.677 108.642 26.976 1.00 47.71 15 ASN B CA 1
ATOM 5571 C C . ASN B 2 15 ? 62.188 108.945 26.998 1.00 48.83 15 ASN B C 1
ATOM 5572 O O . ASN B 2 15 ? 62.771 109.478 26.003 1.00 42.02 15 ASN B O 1
ATOM 5577 N N . GLU B 2 16 ? 62.839 108.541 28.099 1.00 41.58 16 GLU B N 1
ATOM 5578 C CA . GLU B 2 16 ? 64.276 108.766 28.190 1.00 43.97 16 GLU B CA 1
ATOM 5579 C C . GLU B 2 16 ? 65.023 108.058 27.086 1.00 40.08 16 GLU B C 1
ATOM 5580 O O . GLU B 2 16 ? 65.898 108.680 26.419 1.00 40.00 16 GLU B O 1
ATOM 5586 N N . ALA B 2 17 ? 64.689 106.775 26.873 1.00 36.77 17 ALA B N 1
ATOM 5587 C CA . ALA B 2 17 ? 65.391 106.021 25.786 1.00 39.96 17 ALA B CA 1
ATOM 5588 C C . ALA B 2 17 ? 65.310 106.771 24.447 1.00 43.09 17 ALA B C 1
ATOM 5589 O O . ALA B 2 17 ? 66.352 107.014 23.793 1.00 43.07 17 ALA B O 1
ATOM 5591 N N . LEU B 2 18 ? 64.075 107.174 24.075 1.00 42.59 18 LEU B N 1
ATOM 5592 C CA . LEU B 2 18 ? 63.822 107.878 22.803 1.00 41.94 18 LEU B CA 1
ATOM 5593 C C . LEU B 2 18 ? 64.687 109.138 22.667 1.00 43.13 18 LEU B C 1
ATOM 5594 O O . LEU B 2 18 ? 65.345 109.340 21.656 1.00 43.20 18 LEU B O 1
ATOM 5599 N N . GLU B 2 19 ? 64.721 109.954 23.718 1.00 47.14 19 GLU B N 1
ATOM 5600 C CA . GLU B 2 19 ? 65.472 111.218 23.697 1.00 47.71 19 GLU B CA 1
ATOM 5601 C C . GLU B 2 19 ? 66.975 111.004 23.474 1.00 45.91 19 GLU B C 1
ATOM 5602 O O . GLU B 2 19 ? 67.623 111.655 22.607 1.00 42.36 19 GLU B O 1
ATOM 5608 N N . PHE B 2 20 ? 67.536 110.056 24.234 1.00 46.38 20 PHE B N 1
ATOM 5609 C CA . PHE B 2 20 ? 68.955 109.730 24.055 1.00 43.90 20 PHE B CA 1
ATOM 5610 C C . PHE B 2 20 ? 69.231 109.308 22.626 1.00 41.03 20 PHE B C 1
ATOM 5611 O O . PHE B 2 20 ? 70.224 109.763 22.045 1.00 40.55 20 PHE B O 1
ATOM 5619 N N . LEU B 2 21 ? 68.347 108.473 22.065 1.00 40.15 21 LEU B N 1
ATOM 5620 C CA . LEU B 2 21 ? 68.491 108.025 20.665 1.00 42.34 21 LEU B CA 1
ATOM 5621 C C . LEU B 2 21 ? 68.321 109.145 19.640 1.00 48.93 21 LEU B C 1
ATOM 5622 O O . LEU B 2 21 ? 69.050 109.162 18.623 1.00 47.72 21 LEU B O 1
ATOM 5627 N N . GLU B 2 22 ? 67.366 110.064 19.916 1.00 50.89 22 GLU B N 1
ATOM 5628 C CA . GLU B 2 22 ? 67.163 111.293 19.101 1.00 51.58 22 GLU B CA 1
ATOM 5629 C C . GLU B 2 22 ? 68.495 111.992 18.990 1.00 51.26 22 GLU B C 1
ATOM 5630 O O . GLU B 2 22 ? 69.049 112.085 17.894 1.00 52.06 22 GLU B O 1
ATOM 5636 N N . GLU B 2 23 ? 68.999 112.440 20.152 1.00 51.50 23 GLU B N 1
ATOM 5637 C CA . GLU B 2 23 ? 70.226 113.235 20.256 1.00 55.04 23 GLU B CA 1
ATOM 5638 C C . GLU B 2 23 ? 71.531 112.522 19.897 1.00 58.43 23 GLU B C 1
ATOM 5639 O O . GLU B 2 23 ? 72.531 113.172 19.590 1.00 56.35 23 GLU B O 1
ATOM 5645 N N . HIS B 2 24 ? 71.532 111.191 19.937 1.00 53.79 24 HIS B N 1
ATOM 5646 C CA . HIS B 2 24 ? 72.741 110.445 19.573 1.00 51.82 24 HIS B CA 1
ATOM 5647 C C . HIS B 2 24 ? 72.484 109.501 18.386 1.00 57.05 24 HIS B C 1
ATOM 5648 O O . HIS B 2 24 ? 72.172 108.311 18.533 1.00 51.73 24 HIS B O 1
ATOM 5655 N N . GLN B 2 25 ? 72.619 110.084 17.212 1.00 56.40 25 GLN B N 1
ATOM 5656 C CA . GLN B 2 25 ? 72.260 109.490 15.951 1.00 53.99 25 GLN B CA 1
ATOM 5657 C C . GLN B 2 25 ? 72.752 108.078 15.839 1.00 49.93 25 GLN B C 1
ATOM 5658 O O . GLN B 2 25 ? 72.100 107.258 15.220 1.00 46.08 25 GLN B O 1
ATOM 5664 N N . ASP B 2 26 ? 73.911 107.788 16.420 1.00 47.52 26 ASP B N 1
ATOM 5665 C CA . ASP B 2 26 ? 74.561 106.526 16.147 1.00 49.55 26 ASP B CA 1
ATOM 5666 C C . ASP B 2 26 ? 74.639 105.599 17.376 1.00 45.50 26 ASP B C 1
ATOM 5667 O O . ASP B 2 26 ? 75.405 104.650 17.406 1.00 51.13 26 ASP B O 1
ATOM 5672 N N . ALA B 2 27 ? 73.854 105.903 18.388 1.00 36.52 27 ALA B N 1
ATOM 5673 C CA . ALA B 2 27 ? 73.591 104.996 19.478 1.00 40.02 27 ALA B CA 1
ATOM 5674 C C . ALA B 2 27 ? 72.605 103.929 18.991 1.00 40.69 27 ALA B C 1
ATOM 5675 O O . ALA B 2 27 ? 71.712 104.243 18.228 1.00 40.99 27 ALA B O 1
ATOM 5677 N N . ARG B 2 28 ? 72.784 102.683 19.405 1.00 40.12 28 ARG B N 1
ATOM 5678 C CA . ARG B 2 28 ? 71.891 101.568 19.003 1.00 39.31 28 ARG B CA 1
ATOM 5679 C C . ARG B 2 28 ? 71.153 101.063 20.242 1.00 33.41 28 ARG B C 1
ATOM 5680 O O . ARG B 2 28 ? 71.778 100.887 21.296 1.00 35.06 28 ARG B O 1
ATOM 5688 N N . PRO B 2 29 ? 69.827 100.833 20.150 1.00 32.58 29 PRO B N 1
ATOM 5689 C CA . PRO B 2 29 ? 69.202 100.200 21.302 1.00 30.56 29 PRO B CA 1
ATOM 5690 C C . PRO B 2 29 ? 69.455 98.680 21.367 1.00 30.95 29 PRO B C 1
ATOM 5691 O O . PRO B 2 29 ? 69.679 98.037 20.314 1.00 31.54 29 PRO B O 1
ATOM 5695 N N . LEU B 2 30 ? 69.374 98.115 22.574 1.00 30.92 30 LEU B N 1
ATOM 5696 C CA . LEU B 2 30 ? 69.660 96.680 22.819 1.00 27.65 30 LEU B CA 1
ATOM 5697 C C . LEU B 2 30 ? 68.405 96.036 23.296 1.00 27.31 30 LEU B C 1
ATOM 5698 O O . LEU B 2 30 ? 67.905 96.406 24.341 1.00 28.96 30 LEU B O 1
ATOM 5703 N N . ALA B 2 31 ? 67.923 95.036 22.559 1.00 27.32 31 ALA B N 1
ATOM 5704 C CA . ALA B 2 31 ? 66.827 94.193 23.007 1.00 29.32 31 ALA B CA 1
ATOM 5705 C C . ALA B 2 31 ? 67.372 92.824 23.464 1.00 30.63 31 ALA B C 1
ATOM 5706 O O . ALA B 2 31 ? 68.020 92.734 24.527 1.00 26.12 31 ALA B O 1
ATOM 5708 N N . GLY B 2 32 ? 67.136 91.777 22.667 1.00 27.84 32 GLY B N 1
ATOM 5709 C CA . GLY B 2 32 ? 67.578 90.408 23.036 1.00 27.77 32 GLY B CA 1
ATOM 5710 C C . GLY B 2 32 ? 69.078 90.287 22.735 1.00 30.39 32 GLY B C 1
ATOM 5711 O O . GLY B 2 32 ? 69.717 89.330 23.168 1.00 31.81 32 GLY B O 1
ATOM 5712 N N . GLY B 2 33 ? 69.604 91.248 21.963 1.00 26.45 33 GLY B N 1
ATOM 5713 C CA . GLY B 2 33 ? 71.021 91.338 21.615 1.00 26.18 33 GLY B CA 1
ATOM 5714 C C . GLY B 2 33 ? 71.562 90.252 20.702 1.00 27.46 33 GLY B C 1
ATOM 5715 O O . GLY B 2 33 ? 72.768 90.200 20.483 1.00 28.49 33 GLY B O 1
ATOM 5716 N N . HIS B 2 34 ? 70.696 89.357 20.199 1.00 24.97 34 HIS B N 1
ATOM 5717 C CA . HIS B 2 34 ? 71.167 88.230 19.418 1.00 23.05 34 HIS B CA 1
ATOM 5718 C C . HIS B 2 34 ? 71.418 88.486 17.959 1.00 24.38 34 HIS B C 1
ATOM 5719 O O . HIS B 2 34 ? 71.710 87.572 17.228 1.00 29.57 34 HIS B O 1
ATOM 5726 N N . SER B 2 35 ? 71.358 89.742 17.560 1.00 23.40 35 SER B N 1
ATOM 5727 C CA . SER B 2 35 ? 71.899 90.173 16.309 1.00 25.96 35 SER B CA 1
ATOM 5728 C C . SER B 2 35 ? 72.830 91.337 16.561 1.00 24.89 35 SER B C 1
ATOM 5729 O O . SER B 2 35 ? 73.894 91.382 15.954 1.00 28.40 35 SER B O 1
ATOM 5732 N N . LEU B 2 36 ? 72.476 92.241 17.480 1.00 24.12 36 LEU B N 1
ATOM 5733 C CA . LEU B 2 36 ? 73.386 93.347 17.809 1.00 26.48 36 LEU B CA 1
ATOM 5734 C C . LEU B 2 36 ? 74.746 92.858 18.403 1.00 25.99 36 LEU B C 1
ATOM 5735 O O . LEU B 2 36 ? 75.812 93.233 17.944 1.00 27.19 36 LEU B O 1
ATOM 5740 N N . ILE B 2 37 ? 74.700 91.977 19.396 1.00 26.68 37 ILE B N 1
ATOM 5741 C CA . ILE B 2 37 ? 75.947 91.599 20.081 1.00 22.78 37 ILE B CA 1
ATOM 5742 C C . ILE B 2 37 ? 76.882 90.819 19.144 1.00 24.06 37 ILE B C 1
ATOM 5743 O O . ILE B 2 37 ? 78.064 91.137 19.086 1.00 24.38 37 ILE B O 1
ATOM 5748 N N . PRO B 2 38 ? 76.342 89.853 18.353 1.00 23.00 38 PRO B N 1
ATOM 5749 C CA . PRO B 2 38 ? 77.219 89.151 17.408 1.00 24.59 38 PRO B CA 1
ATOM 5750 C C . PRO B 2 38 ? 77.925 90.136 16.430 1.00 26.42 38 PRO B C 1
ATOM 5751 O O . PRO B 2 38 ? 79.084 89.936 16.097 1.00 28.42 38 PRO B O 1
ATOM 5755 N N . MET B 2 39 ? 77.213 91.176 16.000 1.00 26.69 39 MET B N 1
ATOM 5756 C CA . MET B 2 39 ? 77.770 92.233 15.128 1.00 29.29 39 MET B CA 1
ATOM 5757 C C . MET B 2 39 ? 78.822 93.109 15.868 1.00 28.41 39 MET B C 1
ATOM 5758 O O . MET B 2 39 ? 79.839 93.485 15.258 1.00 27.24 39 MET B O 1
ATOM 5763 N N . LEU B 2 40 ? 78.576 93.450 17.145 1.00 27.01 40 LEU B N 1
ATOM 5764 C CA . LEU B 2 40 ? 79.627 94.111 17.975 1.00 26.63 40 LEU B CA 1
ATOM 5765 C C . LEU B 2 40 ? 80.852 93.253 18.027 1.00 27.48 40 LEU B C 1
ATOM 5766 O O . LEU B 2 40 ? 81.946 93.713 17.719 1.00 28.02 40 LEU B O 1
ATOM 5771 N N . LYS B 2 41 ? 80.666 91.987 18.356 1.00 26.85 41 LYS B N 1
ATOM 5772 C CA . LYS B 2 41 ? 81.792 91.053 18.468 1.00 27.09 41 LYS B CA 1
ATOM 5773 C C . LYS B 2 41 ? 82.671 90.899 17.202 1.00 32.49 41 LYS B C 1
ATOM 5774 O O . LYS B 2 41 ? 83.891 90.559 17.309 1.00 28.01 41 LYS B O 1
ATOM 5780 N N . LEU B 2 42 ? 82.089 91.129 16.012 1.00 32.27 42 LEU B N 1
ATOM 5781 C CA . LEU B 2 42 ? 82.884 91.030 14.776 1.00 33.10 42 LEU B CA 1
ATOM 5782 C C . LEU B 2 42 ? 83.342 92.397 14.322 1.00 34.04 42 LEU B C 1
ATOM 5783 O O . LEU B 2 42 ? 83.996 92.536 13.246 1.00 32.20 42 LEU B O 1
ATOM 5788 N N . ARG B 2 43 ? 82.911 93.397 15.087 1.00 29.54 43 ARG B N 1
ATOM 5789 C CA . ARG B 2 43 ? 83.243 94.801 14.872 1.00 34.41 43 ARG B CA 1
ATOM 5790 C C . ARG B 2 43 ? 82.736 95.320 13.519 1.00 36.41 43 ARG B C 1
ATOM 5791 O O . ARG B 2 43 ? 83.365 96.150 12.864 1.00 35.80 43 ARG B O 1
ATOM 5799 N N . LEU B 2 44 ? 81.585 94.815 13.124 1.00 33.14 44 LEU B N 1
ATOM 5800 C CA . LEU B 2 44 ? 80.905 95.263 11.903 1.00 37.96 44 LEU B CA 1
ATOM 5801 C C . LEU B 2 44 ? 80.066 96.505 12.184 1.00 38.76 44 LEU B C 1
ATOM 5802 O O . LEU B 2 44 ? 79.549 97.100 11.285 1.00 43.35 44 LEU B O 1
ATOM 5807 N N . ILE B 2 45 ? 79.925 96.883 13.449 1.00 38.27 45 ILE B N 1
ATOM 5808 C CA . ILE B 2 45 ? 79.264 98.127 13.857 1.00 37.45 45 ILE B CA 1
ATOM 5809 C C . ILE B 2 45 ? 80.072 98.718 15.002 1.00 37.82 45 ILE B C 1
ATOM 5810 O O . ILE B 2 45 ? 80.714 97.974 15.764 1.00 31.46 45 ILE B O 1
ATOM 5815 N N . ARG B 2 46 ? 80.037 100.042 15.134 1.00 41.25 46 ARG B N 1
ATOM 5816 C CA . ARG B 2 46 ? 80.835 100.767 16.131 1.00 36.53 46 ARG B CA 1
ATOM 5817 C C . ARG B 2 46 ? 80.034 101.933 16.644 1.00 37.22 46 ARG B C 1
ATOM 5818 O O . ARG B 2 46 ? 80.367 103.054 16.350 1.00 36.99 46 ARG B O 1
ATOM 5826 N N . PRO B 2 47 ? 78.973 101.670 17.422 1.00 38.07 47 PRO B N 1
ATOM 5827 C CA . PRO B 2 47 ? 78.170 102.771 17.874 1.00 35.90 47 PRO B CA 1
ATOM 5828 C C . PRO B 2 47 ? 78.863 103.473 19.042 1.00 40.66 47 PRO B C 1
ATOM 5829 O O . PRO B 2 47 ? 79.758 102.904 19.642 1.00 43.72 47 PRO B O 1
ATOM 5833 N N . SER B 2 48 ? 78.440 104.693 19.353 1.00 38.15 48 SER B N 1
ATOM 5834 C CA . SER B 2 48 ? 79.002 105.490 20.423 1.00 37.74 48 SER B CA 1
ATOM 5835 C C . SER B 2 48 ? 78.406 104.990 21.713 1.00 40.23 48 SER B C 1
ATOM 5836 O O . SER B 2 48 ? 79.078 104.956 22.747 1.00 38.50 48 SER B O 1
ATOM 5839 N N . TYR B 2 49 ? 77.119 104.624 21.649 1.00 36.41 49 TYR B N 1
ATOM 5840 C CA . TYR B 2 49 ? 76.397 104.164 22.804 1.00 41.80 49 TYR B CA 1
ATOM 5841 C C . TYR B 2 49 ? 75.490 102.984 22.465 1.00 41.49 49 TYR B C 1
ATOM 5842 O O . TYR B 2 49 ? 74.918 102.907 21.400 1.00 40.16 49 TYR B O 1
ATOM 5851 N N . ILE B 2 50 ? 75.353 102.075 23.397 1.00 37.70 50 ILE B N 1
ATOM 5852 C CA . ILE B 2 50 ? 74.294 101.120 23.311 1.00 39.10 50 ILE B CA 1
ATOM 5853 C C . ILE B 2 50 ? 73.268 101.570 24.364 1.00 36.36 50 ILE B C 1
ATOM 5854 O O . ILE B 2 50 ? 73.624 101.796 25.527 1.00 34.02 50 ILE B O 1
ATOM 5859 N N . VAL B 2 51 ? 72.002 101.670 23.965 1.00 35.20 51 VAL B N 1
ATOM 5860 C CA . VAL B 2 51 ? 70.931 102.075 24.885 1.00 32.95 51 VAL B CA 1
ATOM 5861 C C . VAL B 2 51 ? 70.103 100.842 25.259 1.00 35.55 51 VAL B C 1
ATOM 5862 O O . VAL B 2 51 ? 69.535 100.170 24.376 1.00 35.82 51 VAL B O 1
ATOM 5866 N N . GLU B 2 52 ? 69.985 100.571 26.555 1.00 31.15 52 GLU B N 1
ATOM 5867 C CA . GLU B 2 52 ? 69.329 99.331 26.988 1.00 37.08 52 GLU B CA 1
ATOM 5868 C C . GLU B 2 52 ? 67.807 99.517 27.105 1.00 33.78 52 GLU B C 1
ATOM 5869 O O . GLU B 2 52 ? 67.351 100.254 27.946 1.00 32.75 52 GLU B O 1
ATOM 5875 N N . ILE B 2 53 ? 67.035 98.818 26.289 1.00 30.63 53 ILE B N 1
ATOM 5876 C CA . ILE B 2 53 ? 65.565 98.981 26.331 1.00 32.42 53 ILE B CA 1
ATOM 5877 C C . ILE B 2 53 ? 64.902 97.801 26.981 1.00 34.39 53 ILE B C 1
ATOM 5878 O O . ILE B 2 53 ? 63.726 97.844 27.260 1.00 39.70 53 ILE B O 1
ATOM 5883 N N . ARG B 2 54 ? 65.709 96.782 27.290 1.00 33.99 54 ARG B N 1
ATOM 5884 C CA . ARG B 2 54 ? 65.279 95.442 27.738 1.00 33.51 54 ARG B CA 1
ATOM 5885 C C . ARG B 2 54 ? 64.413 95.444 28.962 1.00 32.40 54 ARG B C 1
ATOM 5886 O O . ARG B 2 54 ? 63.624 94.555 29.117 1.00 30.79 54 ARG B O 1
ATOM 5894 N N . ARG B 2 55 ? 64.588 96.406 29.859 1.00 35.17 55 ARG B N 1
ATOM 5895 C CA . ARG B 2 55 ? 63.864 96.357 31.144 1.00 38.51 55 ARG B CA 1
ATOM 5896 C C . ARG B 2 55 ? 62.482 97.020 31.101 1.00 38.59 55 ARG B C 1
ATOM 5897 O O . ARG B 2 55 ? 61.845 97.111 32.150 1.00 38.31 55 ARG B O 1
ATOM 5905 N N . PHE B 2 56 ? 62.056 97.523 29.930 1.00 38.34 56 PHE B N 1
ATOM 5906 C CA . PHE B 2 56 ? 60.688 98.097 29.738 1.00 35.76 56 PHE B CA 1
ATOM 5907 C C . PHE B 2 56 ? 59.684 96.984 29.589 1.00 32.09 56 PHE B C 1
ATOM 5908 O O . PHE B 2 56 ? 59.344 96.609 28.503 1.00 32.45 56 PHE B O 1
ATOM 5916 N N . SER B 2 57 ? 59.219 96.446 30.680 1.00 31.76 57 SER B N 1
ATOM 5917 C CA . SER B 2 57 ? 58.524 95.192 30.593 1.00 38.27 57 SER B CA 1
ATOM 5918 C C . SER B 2 57 ? 57.096 95.304 30.010 1.00 39.90 57 SER B C 1
ATOM 5919 O O . SER B 2 57 ? 56.521 94.307 29.569 1.00 41.09 57 SER B O 1
ATOM 5922 N N . ASN B 2 58 ? 56.549 96.512 29.974 1.00 40.42 58 ASN B N 1
ATOM 5923 C CA . ASN B 2 58 ? 55.240 96.705 29.377 1.00 40.93 58 ASN B CA 1
ATOM 5924 C C . ASN B 2 58 ? 55.384 96.651 27.819 1.00 42.50 58 ASN B C 1
ATOM 5925 O O . ASN B 2 58 ? 54.392 96.741 27.132 1.00 42.26 58 ASN B O 1
ATOM 5930 N N . LEU B 2 59 ? 56.615 96.556 27.281 1.00 36.14 59 LEU B N 1
ATOM 5931 C CA . LEU B 2 59 ? 56.837 96.220 25.866 1.00 34.11 59 LEU B CA 1
ATOM 5932 C C . LEU B 2 59 ? 56.885 94.710 25.552 1.00 34.00 59 LEU B C 1
ATOM 5933 O O . LEU B 2 59 ? 57.192 94.302 24.419 1.00 32.13 59 LEU B O 1
ATOM 5938 N N . SER B 2 60 ? 56.614 93.886 26.549 1.00 30.83 60 SER B N 1
ATOM 5939 C CA . SER B 2 60 ? 56.523 92.493 26.286 1.00 33.05 60 SER B CA 1
ATOM 5940 C C . SER B 2 60 ? 55.113 92.011 26.628 1.00 33.69 60 SER B C 1
ATOM 5941 O O . SER B 2 60 ? 54.708 92.080 27.787 1.00 34.62 60 SER B O 1
ATOM 5944 N N . TYR B 2 61 ? 54.362 91.541 25.630 1.00 31.98 61 TYR B N 1
ATOM 5945 C CA . TYR B 2 61 ? 52.939 91.140 25.821 1.00 31.65 61 TYR B CA 1
ATOM 5946 C C . TYR B 2 61 ? 52.299 90.555 24.559 1.00 30.04 61 TYR B C 1
ATOM 5947 O O . TYR B 2 61 ? 52.633 90.980 23.474 1.00 27.53 61 TYR B O 1
ATOM 5956 N N . ILE B 2 62 ? 51.419 89.569 24.705 1.00 33.69 62 ILE B N 1
ATOM 5957 C CA . ILE B 2 62 ? 50.549 89.115 23.572 1.00 40.16 62 ILE B CA 1
ATOM 5958 C C . ILE B 2 62 ? 49.113 89.527 23.925 1.00 39.27 62 ILE B C 1
ATOM 5959 O O . ILE B 2 62 ? 48.578 89.036 24.890 1.00 30.62 62 ILE B O 1
ATOM 5964 N N . THR B 2 63 ? 48.508 90.447 23.177 1.00 38.45 63 THR B N 1
ATOM 5965 C CA . THR B 2 63 ? 47.120 90.825 23.465 1.00 43.81 63 THR B CA 1
ATOM 5966 C C . THR B 2 63 ? 46.215 90.570 22.238 1.00 41.34 63 THR B C 1
ATOM 5967 O O . THR B 2 63 ? 46.517 91.040 21.150 1.00 40.53 63 THR B O 1
ATOM 5971 N N . LYS B 2 64 ? 45.117 89.843 22.453 1.00 42.38 64 LYS B N 1
ATOM 5972 C CA . LYS B 2 64 ? 44.016 89.709 21.491 1.00 47.18 64 LYS B CA 1
ATOM 5973 C C . LYS B 2 64 ? 42.988 90.822 21.718 1.00 50.63 64 LYS B C 1
ATOM 5974 O O . LYS B 2 64 ? 42.263 90.805 22.696 1.00 49.98 64 LYS B O 1
ATOM 5980 N N . ASP B 2 65 ? 42.970 91.779 20.796 1.00 53.73 65 ASP B N 1
ATOM 5981 C CA . ASP B 2 65 ? 42.238 93.046 20.887 1.00 56.38 65 ASP B CA 1
ATOM 5982 C C . ASP B 2 65 ? 41.229 93.092 19.720 1.00 53.80 65 ASP B C 1
ATOM 5983 O O . ASP B 2 65 ? 41.488 93.689 18.665 1.00 50.26 65 ASP B O 1
ATOM 5988 N N . GLY B 2 66 ? 40.084 92.446 19.933 1.00 49.32 66 GLY B N 1
ATOM 5989 C CA . GLY B 2 66 ? 39.125 92.203 18.871 1.00 46.76 66 GLY B CA 1
ATOM 5990 C C . GLY B 2 66 ? 39.591 91.053 17.971 1.00 45.68 66 GLY B C 1
ATOM 5991 O O . GLY B 2 66 ? 39.766 89.895 18.421 1.00 43.37 66 GLY B O 1
ATOM 5992 N N . ASN B 2 67 ? 39.800 91.399 16.708 1.00 45.38 67 ASN B N 1
ATOM 5993 C CA . ASN B 2 67 ? 40.331 90.488 15.699 1.00 54.89 67 ASN B CA 1
ATOM 5994 C C . ASN B 2 67 ? 41.799 90.899 15.314 1.00 52.54 67 ASN B C 1
ATOM 5995 O O . ASN B 2 67 ? 42.278 90.691 14.176 1.00 50.26 67 ASN B O 1
ATOM 6000 N N . LEU B 2 68 ? 42.490 91.520 16.270 1.00 47.84 68 LEU B N 1
ATOM 6001 C CA . LEU B 2 68 ? 43.929 91.756 16.188 1.00 46.51 68 LEU B CA 1
ATOM 6002 C C . LEU B 2 68 ? 44.604 91.114 17.374 1.00 44.65 68 LEU B C 1
ATOM 6003 O O . LEU B 2 68 ? 44.097 91.184 18.482 1.00 40.58 68 LEU B O 1
ATOM 6008 N N . TYR B 2 69 ? 45.722 90.447 17.129 1.00 39.44 69 TYR B N 1
ATOM 6009 C CA . TYR B 2 69 ? 46.726 90.243 18.162 1.00 35.72 69 TYR B CA 1
ATOM 6010 C C . TYR B 2 69 ? 47.688 91.425 18.162 1.00 37.57 69 TYR B C 1
ATOM 6011 O O . TYR B 2 69 ? 48.152 91.857 17.087 1.00 33.31 69 TYR B O 1
ATOM 6020 N N . LYS B 2 70 ? 47.927 91.977 19.356 1.00 35.09 70 LYS B N 1
ATOM 6021 C CA . LYS B 2 70 ? 48.934 93.013 19.536 1.00 39.92 70 LYS B CA 1
ATOM 6022 C C . LYS B 2 70 ? 50.085 92.412 20.350 1.00 38.88 70 LYS B C 1
ATOM 6023 O O . LYS B 2 70 ? 49.872 91.744 21.389 1.00 33.64 70 LYS B O 1
ATOM 6029 N N . ILE B 2 71 ? 51.295 92.586 19.803 1.00 36.36 71 ILE B N 1
ATOM 6030 C CA . ILE B 2 71 ? 52.457 91.865 20.293 1.00 33.74 71 ILE B CA 1
ATOM 6031 C C . ILE B 2 71 ? 53.472 92.904 20.669 1.00 29.63 71 ILE B C 1
ATOM 6032 O O . ILE B 2 71 ? 53.939 93.658 19.798 1.00 27.75 71 ILE B O 1
ATOM 6037 N N . GLY B 2 72 ? 53.844 92.935 21.944 1.00 29.47 72 GLY B N 1
ATOM 6038 C CA . GLY B 2 72 ? 54.868 93.919 22.361 1.00 27.46 72 GLY B CA 1
ATOM 6039 C C . GLY B 2 72 ? 56.188 93.646 21.660 1.00 29.91 72 GLY B C 1
ATOM 6040 O O . GLY B 2 72 ? 56.569 92.476 21.524 1.00 30.52 72 GLY B O 1
ATOM 6041 N N . ALA B 2 73 ? 56.910 94.699 21.260 1.00 26.59 73 ALA B N 1
ATOM 6042 C CA . ALA B 2 73 ? 58.188 94.506 20.622 1.00 28.21 73 ALA B CA 1
ATOM 6043 C C . ALA B 2 73 ? 59.213 93.683 21.416 1.00 27.81 73 ALA B C 1
ATOM 6044 O O . ALA B 2 73 ? 60.084 93.088 20.809 1.00 31.59 73 ALA B O 1
ATOM 6046 N N . LEU B 2 74 ? 59.143 93.678 22.739 1.00 28.30 74 LEU B N 1
ATOM 6047 C CA . LEU B 2 74 ? 60.172 93.007 23.523 1.00 30.05 74 LEU B CA 1
ATOM 6048 C C . LEU B 2 74 ? 59.775 91.563 23.782 1.00 30.82 74 LEU B C 1
ATOM 6049 O O . LEU B 2 74 ? 60.536 90.841 24.426 1.00 31.35 74 LEU B O 1
ATOM 6054 N N . THR B 2 75 ? 58.638 91.117 23.229 1.00 29.34 75 THR B N 1
ATOM 6055 C CA . THR B 2 75 ? 58.218 89.707 23.354 1.00 27.15 75 THR B CA 1
ATOM 6056 C C . THR B 2 75 ? 59.178 88.834 22.619 1.00 27.03 75 THR B C 1
ATOM 6057 O O . THR B 2 75 ? 59.575 89.130 21.463 1.00 29.16 75 THR B O 1
ATOM 6061 N N . THR B 2 76 ? 59.618 87.793 23.328 1.00 28.29 76 THR B N 1
ATOM 6062 C CA . THR B 2 76 ? 60.669 86.898 22.830 1.00 25.07 76 THR B CA 1
ATOM 6063 C C . THR B 2 76 ? 60.067 85.832 21.904 1.00 26.96 76 THR B C 1
ATOM 6064 O O . THR B 2 76 ? 58.855 85.483 21.993 1.00 26.15 76 THR B O 1
ATOM 6068 N N . HIS B 2 77 ? 60.937 85.251 21.091 1.00 27.37 77 HIS B N 1
ATOM 6069 C CA . HIS B 2 77 ? 60.590 84.117 20.222 1.00 28.92 77 HIS B CA 1
ATOM 6070 C C . HIS B 2 77 ? 59.929 83.025 20.983 1.00 28.02 77 HIS B C 1
ATOM 6071 O O . HIS B 2 77 ? 58.905 82.408 20.532 1.00 27.18 77 HIS B O 1
ATOM 6078 N N . TYR B 2 78 ? 60.512 82.752 22.141 1.00 25.65 78 TYR B N 1
ATOM 6079 C CA . TYR B 2 78 ? 60.018 81.634 22.952 1.00 25.48 78 TYR B CA 1
ATOM 6080 C C . TYR B 2 78 ? 58.557 81.885 23.331 1.00 24.86 78 TYR B C 1
ATOM 6081 O O . TYR B 2 78 ? 57.724 80.975 23.226 1.00 24.91 78 TYR B O 1
ATOM 6090 N N . ASN B 2 79 ? 58.264 83.102 23.787 1.00 26.57 79 ASN B N 1
ATOM 6091 C CA . ASN B 2 79 ? 56.894 83.387 24.294 1.00 30.65 79 ASN B CA 1
ATOM 6092 C C . ASN B 2 79 ? 55.871 83.417 23.151 1.00 26.07 79 ASN B C 1
ATOM 6093 O O . ASN B 2 79 ? 54.827 82.862 23.281 1.00 27.93 79 ASN B O 1
ATOM 6098 N N . ILE B 2 80 ? 56.235 84.020 22.039 1.00 25.35 80 ILE B N 1
ATOM 6099 C CA . ILE B 2 80 ? 55.410 83.972 20.819 1.00 28.67 80 ILE B CA 1
ATOM 6100 C C . ILE B 2 80 ? 55.160 82.510 20.416 1.00 27.61 80 ILE B C 1
ATOM 6101 O O . ILE B 2 80 ? 54.032 82.122 20.162 1.00 29.78 80 ILE B O 1
ATOM 6106 N N . SER B 2 81 ? 56.185 81.681 20.470 1.00 25.12 81 SER B N 1
ATOM 6107 C CA . SER B 2 81 ? 56.051 80.278 20.085 1.00 23.12 81 SER B CA 1
ATOM 6108 C C . SER B 2 81 ? 55.076 79.524 20.971 1.00 28.19 81 SER B C 1
ATOM 6109 O O . SER B 2 81 ? 54.574 78.456 20.580 1.00 27.07 81 SER B O 1
ATOM 6112 N N . LYS B 2 82 ? 54.745 80.101 22.134 1.00 28.64 82 LYS B N 1
ATOM 6113 C CA . LYS B 2 82 ? 53.970 79.366 23.129 1.00 27.94 82 LYS B CA 1
ATOM 6114 C C . LYS B 2 82 ? 52.566 79.886 23.182 1.00 27.69 82 LYS B C 1
ATOM 6115 O O . LYS B 2 82 ? 51.750 79.343 23.917 1.00 31.38 82 LYS B O 1
ATOM 6121 N N . SER B 2 83 ? 52.255 80.874 22.357 1.00 31.15 83 SER B N 1
ATOM 6122 C CA . SER B 2 83 ? 51.001 81.576 22.493 1.00 35.64 83 SER B CA 1
ATOM 6123 C C . SER B 2 83 ? 49.893 81.392 21.400 1.00 40.28 83 SER B C 1
ATOM 6124 O O . SER B 2 83 ? 48.967 82.215 21.274 1.00 44.16 83 SER B O 1
ATOM 6127 N N . SER B 2 84 ? 49.927 80.301 20.659 1.00 33.86 84 SER B N 1
ATOM 6128 C CA . SER B 2 84 ? 48.746 79.968 19.793 1.00 36.01 84 SER B CA 1
ATOM 6129 C C . SER B 2 84 ? 48.288 81.042 18.768 1.00 33.39 84 SER B C 1
ATOM 6130 O O . SER B 2 84 ? 47.118 81.104 18.420 1.00 35.76 84 SER B O 1
ATOM 6133 N N . ILE B 2 85 ? 49.194 81.896 18.296 1.00 31.62 85 ILE B N 1
ATOM 6134 C CA . ILE B 2 85 ? 48.857 82.736 17.168 1.00 30.69 85 ILE B CA 1
ATOM 6135 C C . ILE B 2 85 ? 49.031 81.905 15.907 1.00 36.38 85 ILE B C 1
ATOM 6136 O O . ILE B 2 85 ? 50.149 81.318 15.699 1.00 34.04 85 ILE B O 1
ATOM 6141 N N . PRO B 2 86 ? 47.942 81.795 15.080 1.00 31.85 86 PRO B N 1
ATOM 6142 C CA . PRO B 2 86 ? 47.995 81.007 13.864 1.00 29.59 86 PRO B CA 1
ATOM 6143 C C . PRO B 2 86 ? 49.159 81.449 12.988 1.00 29.20 86 PRO B C 1
ATOM 6144 O O . PRO B 2 86 ? 49.361 82.642 12.831 1.00 28.10 86 PRO B O 1
ATOM 6148 N N . LEU B 2 87 ? 49.901 80.473 12.440 1.00 27.89 87 LEU B N 1
ATOM 6149 C CA . LEU B 2 87 ? 51.168 80.697 11.644 1.00 29.38 87 LEU B CA 1
ATOM 6150 C C . LEU B 2 87 ? 52.389 81.288 12.425 1.00 29.12 87 LEU B C 1
ATOM 6151 O O . LEU B 2 87 ? 53.504 80.759 12.343 1.00 28.19 87 LEU B O 1
ATOM 6156 N N . LEU B 2 88 ? 52.157 82.407 13.093 1.00 25.84 88 LEU B N 1
ATOM 6157 C CA . LEU B 2 88 ? 53.202 83.188 13.710 1.00 30.22 88 LEU B CA 1
ATOM 6158 C C . LEU B 2 88 ? 53.931 82.409 14.839 1.00 25.72 88 LEU B C 1
ATOM 6159 O O . LEU B 2 88 ? 55.152 82.392 14.886 1.00 25.64 88 LEU B O 1
ATOM 6164 N N . SER B 2 89 ? 53.168 81.771 15.712 1.00 23.16 89 SER B N 1
ATOM 6165 C CA . SER B 2 89 ? 53.742 80.950 16.772 1.00 28.52 89 SER B CA 1
ATOM 6166 C C . SER B 2 89 ? 54.591 79.822 16.253 1.00 32.70 89 SER B C 1
ATOM 6167 O O . SER B 2 89 ? 55.694 79.576 16.769 1.00 26.60 89 SER B O 1
ATOM 6170 N N . GLU B 2 90 ? 54.075 79.113 15.250 1.00 29.56 90 GLU B N 1
ATOM 6171 C CA . GLU B 2 90 ? 54.869 78.040 14.688 1.00 27.47 90 GLU B CA 1
ATOM 6172 C C . GLU B 2 90 ? 56.153 78.590 14.005 1.00 25.48 90 GLU B C 1
ATOM 6173 O O . GLU B 2 90 ? 57.215 77.993 14.134 1.00 26.71 90 GLU B O 1
ATOM 6179 N N . THR B 2 91 ? 56.051 79.727 13.325 1.00 25.56 91 THR B N 1
ATOM 6180 C CA . THR B 2 91 ? 57.186 80.356 12.688 1.00 26.87 91 THR B CA 1
ATOM 6181 C C . THR B 2 91 ? 58.256 80.726 13.741 1.00 28.23 91 THR B C 1
ATOM 6182 O O . THR B 2 91 ? 59.420 80.435 13.522 1.00 27.48 91 THR B O 1
ATOM 6186 N N . ALA B 2 92 ? 57.848 81.366 14.845 1.00 27.04 92 ALA B N 1
ATOM 6187 C CA . ALA B 2 92 ? 58.783 81.737 15.955 1.00 27.33 92 ALA B CA 1
ATOM 6188 C C . ALA B 2 92 ? 59.545 80.522 16.470 1.00 29.59 92 ALA B C 1
ATOM 6189 O O . ALA B 2 92 ? 60.746 80.638 16.720 1.00 31.79 92 ALA B O 1
ATOM 6191 N N . SER B 2 93 ? 58.836 79.373 16.589 1.00 26.47 93 SER B N 1
ATOM 6192 C CA . SER B 2 93 ? 59.382 78.052 16.962 1.00 26.26 93 SER B CA 1
ATOM 6193 C C . SER B 2 93 ? 60.585 77.591 16.171 1.00 24.56 93 SER B C 1
ATOM 6194 O O . SER B 2 93 ? 61.365 76.728 16.627 1.00 23.25 93 SER B O 1
ATOM 6197 N N . ASN B 2 94 ? 60.604 77.977 14.911 1.00 22.51 94 ASN B N 1
ATOM 6198 C CA . ASN B 2 94 ? 61.678 77.592 14.015 1.00 25.79 94 ASN B CA 1
ATOM 6199 C C . ASN B 2 94 ? 62.934 78.442 14.147 1.00 23.59 94 ASN B C 1
ATOM 6200 O O . ASN B 2 94 ? 63.941 78.098 13.579 1.00 25.28 94 ASN B O 1
ATOM 6205 N N . ILE B 2 95 ? 62.853 79.582 14.812 1.00 26.49 95 ILE B N 1
ATOM 6206 C CA . ILE B 2 95 ? 63.988 80.517 14.824 1.00 25.57 95 ILE B CA 1
ATOM 6207 C C . ILE B 2 95 ? 65.183 79.907 15.566 1.00 26.56 95 ILE B C 1
ATOM 6208 O O . ILE B 2 95 ? 65.016 79.259 16.613 1.00 24.98 95 ILE B O 1
ATOM 6213 N N . GLY B 2 96 ? 66.367 80.034 14.987 1.00 25.87 96 GLY B N 1
ATOM 6214 C CA . GLY B 2 96 ? 67.584 79.561 15.699 1.00 24.77 96 GLY B CA 1
ATOM 6215 C C . GLY B 2 96 ? 67.521 78.321 16.582 1.00 24.53 96 GLY B C 1
ATOM 6216 O O . GLY B 2 96 ? 67.140 77.236 16.120 1.00 25.88 96 GLY B O 1
ATOM 6217 N N . ASP B 2 97 ? 67.931 78.443 17.850 1.00 21.13 97 ASP B N 1
ATOM 6218 C CA . ASP B 2 97 ? 67.972 77.264 18.733 1.00 21.23 97 ASP B CA 1
ATOM 6219 C C . ASP B 2 97 ? 67.298 77.712 20.030 1.00 20.46 97 ASP B C 1
ATOM 6220 O O . ASP B 2 97 ? 66.970 78.912 20.128 1.00 19.39 97 ASP B O 1
ATOM 6225 N N . PRO B 2 98 ? 67.086 76.803 21.010 1.00 20.56 98 PRO B N 1
ATOM 6226 C CA . PRO B 2 98 ? 66.342 77.168 22.202 1.00 20.69 98 PRO B CA 1
ATOM 6227 C C . PRO B 2 98 ? 66.908 78.397 22.921 1.00 23.05 98 PRO B C 1
ATOM 6228 O O . PRO B 2 98 ? 66.140 79.321 23.302 1.00 25.16 98 PRO B O 1
ATOM 6232 N N . GLN B 2 99 ? 68.236 78.430 23.101 1.00 25.52 99 GLN B N 1
ATOM 6233 C CA . GLN B 2 99 ? 68.895 79.563 23.783 1.00 22.93 99 GLN B CA 1
ATOM 6234 C C . GLN B 2 99 ? 68.600 80.819 23.028 1.00 23.35 99 GLN B C 1
ATOM 6235 O O . GLN B 2 99 ? 68.251 81.832 23.650 1.00 21.84 99 GLN B O 1
ATOM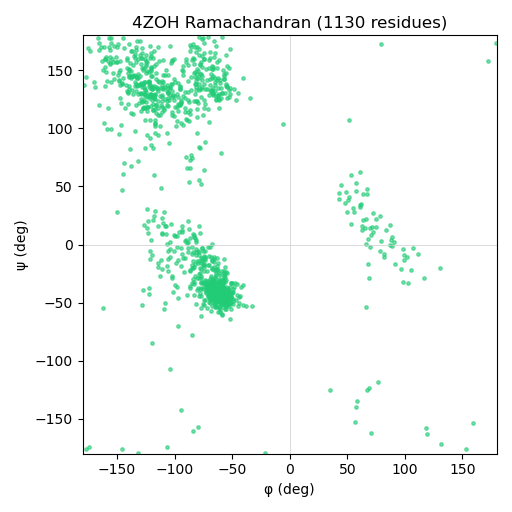 6241 N N . VAL B 2 100 ? 68.750 80.768 21.687 1.00 23.61 100 VAL B N 1
ATOM 6242 C CA . VAL B 2 100 ? 68.433 81.938 20.873 1.00 24.13 100 VAL B CA 1
ATOM 6243 C C . VAL B 2 100 ? 66.988 82.419 21.091 1.00 24.26 100 VAL B C 1
ATOM 6244 O O . VAL B 2 100 ? 66.730 83.613 21.275 1.00 27.49 100 VAL B O 1
ATOM 6248 N N . ARG B 2 101 ? 66.049 81.499 21.088 1.00 23.63 101 ARG B N 1
ATOM 6249 C CA . ARG B 2 101 ? 64.651 81.919 21.191 1.00 24.55 101 ARG B CA 1
ATOM 6250 C C . ARG B 2 101 ? 64.287 82.438 22.602 1.00 24.54 101 ARG B C 1
ATOM 6251 O O . ARG B 2 101 ? 63.316 83.187 22.809 1.00 26.15 101 ARG B O 1
ATOM 6259 N N . ASN B 2 102 ? 65.064 82.014 23.590 1.00 25.23 102 ASN B N 1
ATOM 6260 C CA . ASN B 2 102 ? 64.890 82.517 24.949 1.00 23.24 102 ASN B CA 1
ATOM 6261 C C . ASN B 2 102 ? 65.174 83.975 25.052 1.00 23.03 102 ASN B C 1
ATOM 6262 O O . ASN B 2 102 ? 64.650 84.640 25.951 1.00 27.39 102 ASN B O 1
ATOM 6267 N N . MET B 2 103 ? 65.930 84.531 24.115 1.00 24.19 103 MET B N 1
ATOM 6268 C CA . MET B 2 103 ? 66.315 85.949 24.225 1.00 26.24 103 MET B CA 1
ATOM 6269 C C . MET B 2 103 ? 65.912 86.831 23.090 1.00 26.72 103 MET B C 1
ATOM 6270 O O . MET B 2 103 ? 65.595 87.994 23.305 1.00 26.09 103 MET B O 1
ATOM 6275 N N . GLY B 2 104 ? 65.974 86.298 21.875 1.00 24.42 104 GLY B N 1
ATOM 6276 C CA . GLY B 2 104 ? 65.609 87.093 20.715 1.00 27.60 104 GLY B CA 1
ATOM 6277 C C . GLY B 2 104 ? 64.189 87.644 20.798 1.00 24.65 104 GLY B C 1
ATOM 6278 O O . GLY B 2 104 ? 63.297 86.968 21.304 1.00 27.41 104 GLY B O 1
ATOM 6279 N N . THR B 2 105 ? 63.988 88.867 20.318 1.00 24.77 105 THR B N 1
ATOM 6280 C CA . THR B 2 105 ? 62.644 89.468 20.304 1.00 27.32 105 THR B CA 1
ATOM 6281 C C . THR B 2 105 ? 62.132 89.793 18.887 1.00 27.14 105 THR B C 1
ATOM 6282 O O . THR B 2 105 ? 62.926 90.035 17.956 1.00 27.82 105 THR B O 1
ATOM 6286 N N . ILE B 2 106 ? 60.802 89.800 18.746 1.00 26.33 106 ILE B N 1
ATOM 6287 C CA . ILE B 2 106 ? 60.128 90.162 17.440 1.00 26.43 106 ILE B CA 1
ATOM 6288 C C . ILE B 2 106 ? 60.504 91.592 17.014 1.00 24.91 106 ILE B C 1
ATOM 6289 O O . ILE B 2 106 ? 60.853 91.781 15.859 1.00 25.41 106 ILE B O 1
ATOM 6294 N N . GLY B 2 107 ? 60.518 92.553 17.943 1.00 27.35 107 GLY B N 1
ATOM 6295 C CA . GLY B 2 107 ? 60.974 93.943 17.617 1.00 26.89 107 GLY B CA 1
ATOM 6296 C C . GLY B 2 107 ? 62.395 93.995 17.065 1.00 28.04 107 GLY B C 1
ATOM 6297 O O . GLY B 2 107 ? 62.681 94.706 16.091 1.00 31.80 107 GLY B O 1
ATOM 6298 N N . GLY B 2 108 ? 63.306 93.210 17.651 1.00 28.26 108 GLY B N 1
ATOM 6299 C CA . GLY B 2 108 ? 64.713 93.263 17.191 1.00 24.70 108 GLY B CA 1
ATOM 6300 C C . GLY B 2 108 ? 64.878 92.493 15.886 1.00 24.36 108 GLY B C 1
ATOM 6301 O O . GLY B 2 108 ? 65.718 92.830 15.101 1.00 24.92 108 GLY B O 1
ATOM 6302 N N . SER B 2 109 ? 64.113 91.416 15.670 1.00 24.89 109 SER B N 1
ATOM 6303 C CA . SER B 2 109 ? 64.260 90.638 14.414 1.00 26.60 109 SER B CA 1
ATOM 6304 C C . SER B 2 109 ? 63.853 91.525 13.204 1.00 28.91 109 SER B C 1
ATOM 6305 O O . SER B 2 109 ? 64.593 91.617 12.178 1.00 30.36 109 SER B O 1
ATOM 6308 N N . ILE B 2 110 ? 62.722 92.221 13.356 1.00 27.64 110 ILE B N 1
ATOM 6309 C CA . ILE B 2 110 ? 62.212 93.042 12.274 1.00 30.95 110 ILE B CA 1
ATOM 6310 C C . ILE B 2 110 ? 62.944 94.368 12.167 1.00 36.10 110 ILE B C 1
ATOM 6311 O O . ILE B 2 110 ? 62.969 94.937 11.077 1.00 36.94 110 ILE B O 1
ATOM 6316 N N . SER B 2 111 ? 63.532 94.877 13.268 1.00 35.41 111 SER B N 1
ATOM 6317 C CA . SER B 2 111 ? 64.361 96.093 13.133 1.00 33.18 111 SER B CA 1
ATOM 6318 C C . SER B 2 111 ? 65.699 95.756 12.483 1.00 34.10 111 SER B C 1
ATOM 6319 O O . SER B 2 111 ? 66.301 96.571 11.817 1.00 36.56 111 SER B O 1
ATOM 6322 N N . HIS B 2 112 ? 66.099 94.496 12.581 1.00 32.39 112 HIS B N 1
ATOM 6323 C CA . HIS B 2 112 ? 67.363 94.067 12.001 1.00 31.85 112 HIS B CA 1
ATOM 6324 C C . HIS B 2 112 ? 67.271 93.733 10.511 1.00 32.51 112 HIS B C 1
ATOM 6325 O O . HIS B 2 112 ? 68.173 94.103 9.745 1.00 29.77 112 HIS B O 1
ATOM 6332 N N . LEU B 2 113 ? 66.205 93.012 10.111 1.00 31.54 113 LEU B N 1
ATOM 6333 C CA . LEU B 2 113 ? 65.905 92.715 8.674 1.00 32.92 113 LEU B CA 1
ATOM 6334 C C . LEU B 2 113 ? 66.907 91.880 7.899 1.00 33.49 113 LEU B C 1
ATOM 6335 O O . LEU B 2 113 ? 67.219 92.170 6.731 1.00 35.94 113 LEU B O 1
ATOM 6340 N N . ASP B 2 114 ? 67.393 90.820 8.532 1.00 33.29 114 ASP B N 1
ATOM 6341 C CA . ASP B 2 114 ? 68.142 89.842 7.771 1.00 36.95 114 ASP B CA 1
ATOM 6342 C C . ASP B 2 114 ? 67.211 89.224 6.705 1.00 33.84 114 ASP B C 1
ATOM 6343 O O . ASP B 2 114 ? 66.141 88.746 7.044 1.00 36.21 114 ASP B O 1
ATOM 6348 N N . PRO B 2 115 ? 67.638 89.207 5.435 1.00 35.70 115 PRO B N 1
ATOM 6349 C CA . PRO B 2 115 ? 66.758 88.688 4.382 1.00 36.56 115 PRO B CA 1
ATOM 6350 C C . PRO B 2 115 ? 66.513 87.173 4.449 1.00 37.08 115 PRO B C 1
ATOM 6351 O O . PRO B 2 115 ? 65.759 86.632 3.606 1.00 35.23 115 PRO B O 1
ATOM 6355 N N . SER B 2 116 ? 67.138 86.486 5.406 1.00 33.00 116 SER B N 1
ATOM 6356 C CA . SER B 2 116 ? 66.781 85.075 5.634 1.00 30.90 116 SER B CA 1
ATOM 6357 C C . SER B 2 116 ? 66.066 84.832 6.927 1.00 25.54 116 SER B C 1
ATOM 6358 O O . SER B 2 116 ? 65.898 83.698 7.292 1.00 28.69 116 SER B O 1
ATOM 6361 N N . ALA B 2 117 ? 65.662 85.871 7.630 1.00 25.23 117 ALA B N 1
ATOM 6362 C CA . ALA B 2 117 ? 64.835 85.725 8.869 1.00 26.14 117 ALA B CA 1
ATOM 6363 C C . ALA B 2 117 ? 63.568 84.915 8.666 1.00 29.51 117 ALA B C 1
ATOM 6364 O O . ALA B 2 117 ? 62.977 84.908 7.561 1.00 30.72 117 ALA B O 1
ATOM 6366 N N . ASP B 2 118 ? 63.093 84.305 9.748 1.00 29.94 118 ASP B N 1
ATOM 6367 C CA . ASP B 2 118 ? 61.826 83.582 9.710 1.00 31.39 118 ASP B CA 1
ATOM 6368 C C . ASP B 2 118 ? 60.582 84.487 9.708 1.00 28.54 118 ASP B C 1
ATOM 6369 O O . ASP B 2 118 ? 59.735 84.368 8.786 1.00 28.39 118 ASP B O 1
ATOM 6374 N N . TYR B 2 119 ? 60.507 85.435 10.644 1.00 26.55 119 TYR B N 1
ATOM 6375 C CA . TYR B 2 119 ? 59.247 86.165 10.840 1.00 27.36 119 TYR B CA 1
ATOM 6376 C C . TYR B 2 119 ? 58.691 86.821 9.556 1.00 32.37 119 TYR B C 1
ATOM 6377 O O . TYR B 2 119 ? 57.493 86.775 9.355 1.00 30.99 119 TYR B O 1
ATOM 6386 N N . PRO B 2 120 ? 59.549 87.471 8.735 1.00 32.01 120 PRO B N 1
ATOM 6387 C CA . PRO B 2 120 ? 59.023 88.245 7.590 1.00 35.28 120 PRO B CA 1
ATOM 6388 C C . PRO B 2 120 ? 58.194 87.414 6.617 1.00 32.52 120 PRO B C 1
ATOM 6389 O O . PRO B 2 120 ? 57.283 87.934 6.046 1.00 31.19 120 PRO B O 1
ATOM 6393 N N . ALA B 2 121 ? 58.504 86.136 6.461 1.00 33.01 121 ALA B N 1
ATOM 6394 C CA . ALA B 2 121 ? 57.658 85.287 5.640 1.00 32.78 121 ALA B CA 1
ATOM 6395 C C . ALA B 2 121 ? 56.225 85.229 6.203 1.00 34.41 121 ALA B C 1
ATOM 6396 O O . ALA B 2 121 ? 55.278 85.379 5.440 1.00 30.86 121 ALA B O 1
ATOM 6398 N N . ALA B 2 122 ? 56.098 84.980 7.510 1.00 30.94 122 ALA B N 1
ATOM 6399 C CA . ALA B 2 122 ? 54.803 84.987 8.186 1.00 33.17 122 ALA B CA 1
ATOM 6400 C C . ALA B 2 122 ? 54.201 86.388 8.223 1.00 31.55 122 ALA B C 1
ATOM 6401 O O . ALA B 2 122 ? 53.015 86.524 8.005 1.00 30.59 122 ALA B O 1
ATOM 6403 N N . LEU B 2 123 ? 55.008 87.419 8.477 1.00 31.22 123 LEU B N 1
ATOM 6404 C CA . LEU B 2 123 ? 54.447 88.735 8.680 1.00 30.28 123 LEU B CA 1
ATOM 6405 C C . LEU B 2 123 ? 53.935 89.318 7.330 1.00 34.31 123 LEU B C 1
ATOM 6406 O O . LEU B 2 123 ? 52.982 90.063 7.286 1.00 33.09 123 LEU B O 1
ATOM 6411 N N . ILE B 2 124 ? 54.594 89.007 6.232 1.00 36.98 124 ILE B N 1
ATOM 6412 C CA . ILE B 2 124 ? 54.121 89.547 4.949 1.00 40.32 124 ILE B CA 1
ATOM 6413 C C . ILE B 2 124 ? 52.817 88.873 4.551 1.00 37.62 124 ILE B C 1
ATOM 6414 O O . ILE B 2 124 ? 51.933 89.522 4.014 1.00 41.25 124 ILE B O 1
ATOM 6419 N N . ALA B 2 125 ? 52.715 87.583 4.886 1.00 39.83 125 ALA B N 1
ATOM 6420 C CA . ALA B 2 125 ? 51.550 86.747 4.590 1.00 37.11 125 ALA B CA 1
ATOM 6421 C C . ALA B 2 125 ? 50.360 87.175 5.411 1.00 41.02 125 ALA B C 1
ATOM 6422 O O . ALA B 2 125 ? 49.214 87.108 4.958 1.00 40.64 125 ALA B O 1
ATOM 6424 N N . MET B 2 126 ? 50.646 87.603 6.635 1.00 36.93 126 MET B N 1
ATOM 6425 C CA . MET B 2 126 ? 49.640 88.033 7.557 1.00 32.29 126 MET B CA 1
ATOM 6426 C C . MET B 2 126 ? 49.161 89.499 7.346 1.00 31.29 126 MET B C 1
ATOM 6427 O O . MET B 2 126 ? 48.216 89.921 8.004 1.00 34.22 126 MET B O 1
ATOM 6432 N N . ASP B 2 127 ? 49.786 90.266 6.447 1.00 29.17 127 ASP B N 1
ATOM 6433 C CA . ASP B 2 127 ? 49.530 91.747 6.402 1.00 37.45 127 ASP B CA 1
ATOM 6434 C C . ASP B 2 127 ? 49.702 92.379 7.794 1.00 41.12 127 ASP B C 1
ATOM 6435 O O . ASP B 2 127 ? 48.918 93.252 8.225 1.00 37.28 127 ASP B O 1
ATOM 6440 N N . ALA B 2 128 ? 50.745 91.914 8.496 1.00 42.64 128 ALA B N 1
ATOM 6441 C CA . ALA B 2 128 ? 51.152 92.486 9.769 1.00 36.08 128 ALA B CA 1
ATOM 6442 C C . ALA B 2 128 ? 51.345 93.998 9.672 1.00 37.27 128 ALA B C 1
ATOM 6443 O O . ALA B 2 128 ? 51.707 94.526 8.576 1.00 34.88 128 ALA B O 1
ATOM 6445 N N . LYS B 2 129 ? 51.134 94.685 10.815 1.00 32.87 129 LYS B N 1
ATOM 6446 C CA . LYS B 2 129 ? 51.532 96.106 10.935 1.00 40.50 129 LYS B CA 1
ATOM 6447 C C . LYS B 2 129 ? 52.469 96.378 12.131 1.00 37.98 129 LYS B C 1
ATOM 6448 O O . LYS B 2 129 ? 52.354 95.735 13.181 1.00 37.82 129 LYS B O 1
ATOM 6454 N N . VAL B 2 130 ? 53.275 97.433 11.976 1.00 38.81 130 VAL B N 1
ATOM 6455 C CA . VAL B 2 130 ? 54.367 97.816 12.868 1.00 36.84 130 VAL B CA 1
ATOM 6456 C C . VAL B 2 130 ? 54.024 99.173 13.485 1.00 43.97 130 VAL B C 1
ATOM 6457 O O . VAL B 2 130 ? 53.916 100.170 12.767 1.00 40.72 130 VAL B O 1
ATOM 6461 N N . LYS B 2 131 ? 53.788 99.193 14.805 1.00 43.82 131 LYS B N 1
ATOM 6462 C CA . LYS B 2 131 ? 53.627 100.449 15.515 1.00 42.71 131 LYS B CA 1
ATOM 6463 C C . LYS B 2 131 ? 55.035 100.945 15.840 1.00 43.28 131 LYS B C 1
ATOM 6464 O O . LYS B 2 131 ? 55.823 100.221 16.453 1.00 48.90 131 LYS B O 1
ATOM 6470 N N . ILE B 2 132 ? 55.337 102.166 15.396 1.00 41.95 132 ILE B N 1
ATOM 6471 C CA . ILE B 2 132 ? 56.620 102.833 15.594 1.00 39.93 132 ILE B CA 1
ATOM 6472 C C . ILE B 2 132 ? 56.414 103.991 16.547 1.00 45.41 132 ILE B C 1
ATOM 6473 O O . ILE B 2 132 ? 55.534 104.815 16.310 1.00 49.64 132 ILE B O 1
ATOM 6478 N N . THR B 2 133 ? 57.197 104.056 17.627 1.00 38.04 133 THR B N 1
ATOM 6479 C CA . THR B 2 133 ? 57.066 105.133 18.579 1.00 37.51 133 THR B CA 1
ATOM 6480 C C . THR B 2 133 ? 58.214 106.133 18.599 1.00 43.36 133 THR B C 1
ATOM 6481 O O . THR B 2 133 ? 59.383 105.790 18.453 1.00 47.71 133 THR B O 1
ATOM 6485 N N . SER B 2 134 ? 57.837 107.370 18.872 1.00 46.20 134 SER B N 1
ATOM 6486 C CA . SER B 2 134 ? 58.667 108.547 18.828 1.00 46.72 134 SER B CA 1
ATOM 6487 C C . SER B 2 134 ? 58.308 109.345 20.074 1.00 44.48 134 SER B C 1
ATOM 6488 O O . SER B 2 134 ? 57.297 109.048 20.739 1.00 42.52 134 SER B O 1
ATOM 6491 N N . ARG B 2 135 ? 59.123 110.343 20.434 1.00 56.39 135 ARG B N 1
ATOM 6492 C CA . ARG B 2 135 ? 58.712 111.318 21.463 1.00 61.15 135 ARG B CA 1
ATOM 6493 C C . ARG B 2 135 ? 57.525 112.109 20.867 1.00 62.25 135 ARG B C 1
ATOM 6494 O O . ARG B 2 135 ? 56.554 112.465 21.552 1.00 62.59 135 ARG B O 1
ATOM 6502 N N . LYS B 2 136 ? 57.621 112.320 19.559 1.00 60.02 136 LYS B N 1
ATOM 6503 C CA . LYS B 2 136 ? 56.559 112.834 18.709 1.00 65.01 136 LYS B CA 1
ATOM 6504 C C . LYS B 2 136 ? 55.206 112.021 18.686 1.00 63.07 136 LYS B C 1
ATOM 6505 O O . LYS B 2 136 ? 54.214 112.539 18.217 1.00 71.54 136 LYS B O 1
ATOM 6511 N N . GLY B 2 137 ? 55.143 110.796 19.219 1.00 57.22 137 GLY B N 1
ATOM 6512 C CA . GLY B 2 137 ? 53.902 109.953 19.198 1.00 49.33 137 GLY B CA 1
ATOM 6513 C C . GLY B 2 137 ? 54.094 108.639 18.420 1.00 53.35 137 GLY B C 1
ATOM 6514 O O . GLY B 2 137 ? 55.236 108.194 18.223 1.00 47.52 137 GLY B O 1
ATOM 6515 N N . ASP B 2 138 ? 52.999 108.032 17.946 1.00 51.27 138 ASP B N 1
ATOM 6516 C CA . ASP B 2 138 ? 53.033 106.754 17.188 1.00 52.69 138 ASP B CA 1
ATOM 6517 C C . ASP B 2 138 ? 52.684 106.800 15.692 1.00 57.11 138 ASP B C 1
ATOM 6518 O O . ASP B 2 138 ? 51.740 107.462 15.311 1.00 68.22 138 ASP B O 1
ATOM 6523 N N . ARG B 2 139 ? 53.437 106.085 14.856 1.00 59.03 139 ARG B N 1
ATOM 6524 C CA . ARG B 2 139 ? 53.101 105.849 13.422 1.00 56.87 139 ARG B CA 1
ATOM 6525 C C . ARG B 2 139 ? 52.887 104.335 13.200 1.00 56.97 139 ARG B C 1
ATOM 6526 O O . ARG B 2 139 ? 53.750 103.509 13.575 1.00 46.82 139 ARG B O 1
ATOM 6534 N N . VAL B 2 140 ? 51.764 103.975 12.584 1.00 48.06 140 VAL B N 1
ATOM 6535 C CA . VAL B 2 140 ? 51.467 102.567 12.257 1.00 48.52 140 VAL B CA 1
ATOM 6536 C C . VAL B 2 140 ? 51.671 102.447 10.760 1.00 47.30 140 VAL B C 1
ATOM 6537 O O . VAL B 2 140 ? 51.187 103.275 9.998 1.00 52.40 140 VAL B O 1
ATOM 6541 N N . VAL B 2 141 ? 52.493 101.492 10.348 1.00 47.01 141 VAL B N 1
ATOM 6542 C CA . VAL B 2 141 ? 52.760 101.278 8.928 1.00 41.35 141 VAL B CA 1
ATOM 6543 C C . VAL B 2 141 ? 52.527 99.796 8.624 1.00 41.23 141 VAL B C 1
ATOM 6544 O O . VAL B 2 141 ? 52.445 98.972 9.534 1.00 42.28 141 VAL B O 1
ATOM 6548 N N . ASN B 2 142 ? 52.417 99.471 7.343 1.00 45.48 142 ASN B N 1
ATOM 6549 C CA . ASN B 2 142 ? 52.232 98.094 6.875 1.00 42.90 142 ASN B CA 1
ATOM 6550 C C . ASN B 2 142 ? 53.577 97.421 6.853 1.00 40.42 142 ASN B C 1
ATOM 6551 O O . ASN B 2 142 ? 54.577 98.068 6.434 1.00 38.46 142 ASN B O 1
ATOM 6556 N N . PHE B 2 143 ? 53.604 96.138 7.263 1.00 37.40 143 PHE B N 1
ATOM 6557 C CA . PHE B 2 143 ? 54.894 95.420 7.294 1.00 41.70 143 PHE B CA 1
ATOM 6558 C C . PHE B 2 143 ? 55.592 95.623 5.953 1.00 42.83 143 PHE B C 1
ATOM 6559 O O . PHE B 2 143 ? 56.824 95.857 5.937 1.00 42.73 143 PHE B O 1
ATOM 6567 N N . LYS B 2 144 ? 54.819 95.614 4.848 1.00 39.50 144 LYS B N 1
ATOM 6568 C CA . LYS B 2 144 ? 55.433 95.669 3.520 1.00 44.67 144 LYS B CA 1
ATOM 6569 C C . LYS B 2 144 ? 56.247 96.919 3.281 1.00 42.61 144 LYS B C 1
ATOM 6570 O O . LYS B 2 144 ? 57.309 96.861 2.641 1.00 41.45 144 LYS B O 1
ATOM 6576 N N . SER B 2 145 ? 55.751 98.038 3.793 1.00 41.96 145 SER B N 1
ATOM 6577 C CA . SER B 2 145 ? 56.419 99.319 3.625 1.00 45.98 145 SER B CA 1
ATOM 6578 C C . SER B 2 145 ? 57.540 99.512 4.633 1.00 43.52 145 SER B C 1
ATOM 6579 O O . SER B 2 145 ? 58.478 100.266 4.361 1.00 41.31 145 SER B O 1
ATOM 6582 N N . PHE B 2 146 ? 57.420 98.861 5.797 1.00 41.34 146 PHE B N 1
ATOM 6583 C CA . PHE B 2 146 ? 58.427 98.970 6.853 1.00 41.50 146 PHE B CA 1
ATOM 6584 C C . PHE B 2 146 ? 59.763 98.360 6.392 1.00 43.58 146 PHE B C 1
ATOM 6585 O O . PHE B 2 146 ? 60.857 98.916 6.635 1.00 43.76 146 PHE B O 1
ATOM 6593 N N . ALA 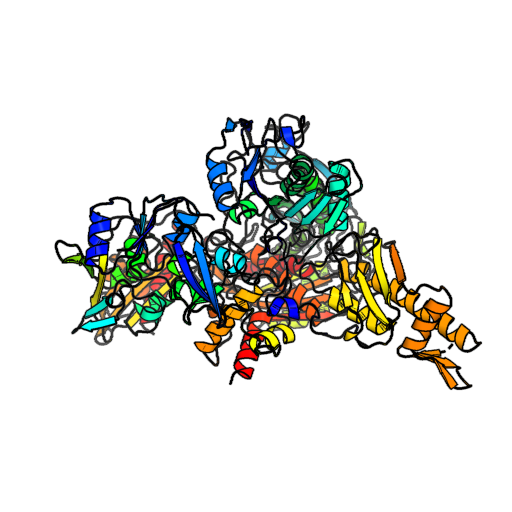B 2 147 ? 59.655 97.268 5.652 1.00 39.72 147 ALA B N 1
ATOM 6594 C CA . ALA B 2 147 ? 60.817 96.557 5.180 1.00 40.99 147 ALA B CA 1
ATOM 6595 C C . ALA B 2 147 ? 61.364 97.155 3.890 1.00 40.57 147 ALA B C 1
ATOM 6596 O O . ALA B 2 147 ? 61.227 96.593 2.817 1.00 42.71 147 ALA B O 1
ATOM 6598 N N . LYS B 2 148 ? 62.015 98.306 4.021 1.00 46.13 148 LYS B N 1
ATOM 6599 C CA . LYS B 2 148 ? 62.540 99.041 2.866 1.00 43.27 148 LYS B CA 1
ATOM 6600 C C . LYS B 2 148 ? 63.576 98.287 2.014 1.00 45.76 148 LYS B C 1
ATOM 6601 O O . LYS B 2 148 ? 63.597 98.461 0.808 1.00 47.12 148 LYS B O 1
ATOM 6607 N N . ASP B 2 149 ? 64.429 97.453 2.614 1.00 39.34 149 ASP B N 1
ATOM 6608 C CA . ASP B 2 149 ? 65.450 96.683 1.845 1.00 42.02 149 ASP B CA 1
ATOM 6609 C C . ASP B 2 149 ? 66.154 95.752 2.864 1.00 40.81 149 ASP B C 1
ATOM 6610 O O . ASP B 2 149 ? 65.920 95.894 4.056 1.00 37.12 149 ASP B O 1
ATOM 6615 N N . MET B 2 150 ? 66.966 94.787 2.428 1.00 38.21 150 MET B N 1
ATOM 6616 C CA . MET B 2 150 ? 67.746 94.018 3.396 1.00 41.42 150 MET B CA 1
ATOM 6617 C C . MET B 2 150 ? 68.368 94.990 4.423 1.00 44.18 150 MET B C 1
ATOM 6618 O O . MET B 2 150 ? 68.891 96.044 4.044 1.00 44.19 150 MET B O 1
ATOM 6623 N N . PHE B 2 151 ? 68.198 94.678 5.714 1.00 43.67 151 PHE B N 1
ATOM 6624 C CA . PHE B 2 151 ? 68.849 95.388 6.825 1.00 40.45 151 PHE B CA 1
ATOM 6625 C C . PHE B 2 151 ? 68.417 96.843 6.898 1.00 42.78 151 PHE B C 1
ATOM 6626 O O . PHE B 2 151 ? 69.032 97.638 7.619 1.00 41.54 151 PHE B O 1
ATOM 6634 N N . THR B 2 152 ? 67.364 97.199 6.164 1.00 42.25 152 THR B N 1
ATOM 6635 C CA . THR B 2 152 ? 66.956 98.617 6.057 1.00 41.69 152 THR B CA 1
ATOM 6636 C C . THR B 2 152 ? 65.481 98.814 6.439 1.00 44.49 152 THR B C 1
ATOM 6637 O O . THR B 2 152 ? 64.617 98.841 5.561 1.00 50.38 152 THR B O 1
ATOM 6641 N N . PRO B 2 153 ? 65.198 98.924 7.757 1.00 42.60 153 PRO B N 1
ATOM 6642 C CA . PRO B 2 153 ? 63.857 99.194 8.267 1.00 43.45 153 PRO B CA 1
ATOM 6643 C C . PRO B 2 153 ? 63.488 100.663 8.071 1.00 40.99 153 PRO B C 1
ATOM 6644 O O . PRO B 2 153 ? 64.366 101.474 7.848 1.00 39.48 153 PRO B O 1
ATOM 6648 N N . ASP B 2 154 ? 62.197 100.970 8.150 1.00 44.19 154 ASP B N 1
ATOM 6649 C CA . ASP B 2 154 ? 61.674 102.344 8.026 1.00 41.98 154 ASP B CA 1
ATOM 6650 C C . ASP B 2 154 ? 61.634 102.935 9.420 1.00 41.67 154 ASP B C 1
ATOM 6651 O O . ASP B 2 154 ? 60.565 103.050 10.068 1.00 40.95 154 ASP B O 1
ATOM 6656 N N . LEU B 2 155 ? 62.827 103.290 9.884 1.00 42.02 155 LEU B N 1
ATOM 6657 C CA . LEU B 2 155 ? 63.023 103.786 11.239 1.00 42.63 155 LEU B CA 1
ATOM 6658 C C . LEU B 2 155 ? 63.946 104.959 11.170 1.00 39.28 155 LEU B C 1
ATOM 6659 O O . LEU B 2 155 ? 64.971 104.925 10.508 1.00 40.31 155 LEU B O 1
ATOM 6664 N N . ASN B 2 156 ? 63.563 106.016 11.844 1.00 42.34 156 ASN B N 1
ATOM 6665 C CA . ASN B 2 156 ? 64.382 107.227 11.883 1.00 51.92 156 ASN B CA 1
ATOM 6666 C C . ASN B 2 156 ? 65.117 107.319 13.212 1.00 49.91 156 ASN B C 1
ATOM 6667 O O . ASN B 2 156 ? 64.671 106.733 14.208 1.00 51.64 156 ASN B O 1
ATOM 6672 N N . PRO B 2 157 ? 66.238 108.058 13.243 1.00 48.85 157 PRO B N 1
ATOM 6673 C CA . PRO B 2 157 ? 66.863 108.298 14.542 1.00 45.28 157 PRO B CA 1
ATOM 6674 C C . PRO B 2 157 ? 65.816 108.896 15.473 1.00 44.91 157 PRO B C 1
ATOM 6675 O O . PRO B 2 157 ? 65.014 109.713 15.036 1.00 49.93 157 PRO B O 1
ATOM 6679 N N . GLY B 2 158 ? 65.760 108.415 16.714 1.00 47.17 158 GLY B N 1
ATOM 6680 C CA . GLY B 2 158 ? 64.693 108.775 17.627 1.00 39.92 158 GLY B CA 1
ATOM 6681 C C . GLY B 2 158 ? 63.550 107.755 17.773 1.00 44.64 158 GLY B C 1
ATOM 6682 O O . GLY B 2 158 ? 62.717 107.853 18.712 1.00 40.71 158 GLY B O 1
ATOM 6683 N N . GLU B 2 159 ? 63.450 106.764 16.884 1.00 43.43 159 GLU B N 1
ATOM 6684 C CA . GLU B 2 159 ? 62.253 105.877 17.051 1.00 43.39 159 GLU B CA 1
ATOM 6685 C C . GLU B 2 159 ? 62.475 104.402 17.297 1.00 39.90 159 GLU B C 1
ATOM 6686 O O . GLU B 2 159 ? 63.450 103.845 16.850 1.00 41.05 159 GLU B O 1
ATOM 6692 N N . LEU B 2 160 ? 61.540 103.783 18.008 1.00 39.05 160 LEU B N 1
ATOM 6693 C CA . LEU B 2 160 ? 61.557 102.373 18.246 1.00 39.38 160 LEU B CA 1
ATOM 6694 C C . LEU B 2 160 ? 60.257 101.697 17.822 1.00 40.02 160 LEU B C 1
ATOM 6695 O O . LEU B 2 160 ? 59.184 102.172 18.145 1.00 42.94 160 LEU B O 1
ATOM 6700 N N . VAL B 2 161 ? 60.364 100.517 17.217 1.00 36.43 161 VAL B N 1
ATOM 6701 C CA . VAL B 2 161 ? 59.252 99.579 17.208 1.00 30.76 161 VAL B CA 1
ATOM 6702 C C . VAL B 2 161 ? 58.739 99.263 18.609 1.00 34.72 161 VAL B C 1
ATOM 6703 O O . VAL B 2 161 ? 59.492 98.804 19.496 1.00 36.43 161 VAL B O 1
ATOM 6707 N N . THR B 2 162 ? 57.446 99.448 18.832 1.00 32.97 162 THR B N 1
ATOM 6708 C CA . THR B 2 162 ? 56.920 99.106 20.126 1.00 29.10 162 THR B CA 1
ATOM 6709 C C . THR B 2 162 ? 55.932 97.952 20.071 1.00 32.54 162 THR B C 1
ATOM 6710 O O . THR B 2 162 ? 55.664 97.296 21.140 1.00 29.12 162 THR B O 1
ATOM 6714 N N . GLU B 2 163 ? 55.400 97.694 18.861 1.00 29.28 163 GLU B N 1
ATOM 6715 C CA . GLU B 2 163 ? 54.278 96.728 18.696 1.00 33.66 163 GLU B CA 1
ATOM 6716 C C . GLU B 2 163 ? 54.152 96.191 17.304 1.00 34.36 163 GLU B C 1
ATOM 6717 O O . GLU B 2 163 ? 54.370 96.903 16.327 1.00 39.36 163 GLU B O 1
ATOM 6723 N N . ILE B 2 164 ? 53.840 94.908 17.237 1.00 34.92 164 ILE B N 1
ATOM 6724 C CA . ILE B 2 164 ? 53.505 94.264 15.988 1.00 36.18 164 ILE B CA 1
ATOM 6725 C C . ILE B 2 164 ? 52.050 93.862 16.122 1.00 35.41 164 ILE B C 1
ATOM 6726 O O . ILE B 2 164 ? 51.632 93.311 17.206 1.00 32.41 164 ILE B O 1
ATOM 6731 N N . GLN B 2 165 ? 51.285 94.193 15.059 1.00 34.52 165 GLN B N 1
ATOM 6732 C CA . GLN B 2 165 ? 49.825 93.798 14.916 1.00 32.80 165 GLN B CA 1
ATOM 6733 C C . GLN B 2 165 ? 49.557 92.865 13.739 1.00 32.10 165 GLN B C 1
ATOM 6734 O O . GLN B 2 165 ? 50.076 93.047 12.615 1.00 33.95 165 GLN B O 1
ATOM 6740 N N . VAL B 2 166 ? 48.766 91.846 14.005 1.00 38.62 166 VAL B N 1
ATOM 6741 C CA . VAL B 2 166 ? 48.377 90.862 12.994 1.00 35.44 166 VAL B CA 1
ATOM 6742 C C . VAL B 2 166 ? 46.882 90.533 13.211 1.00 39.55 166 VAL B C 1
ATOM 6743 O O . VAL B 2 166 ? 46.401 90.579 14.353 1.00 37.80 166 VAL B O 1
ATOM 6747 N N . PRO B 2 167 ? 46.145 90.168 12.130 1.00 38.59 167 PRO B N 1
ATOM 6748 C CA . PRO B 2 167 ? 44.769 89.680 12.310 1.00 35.24 167 PRO B CA 1
ATOM 6749 C C . PRO B 2 167 ? 44.803 88.365 13.093 1.00 37.25 167 PRO B C 1
ATOM 6750 O O . PRO B 2 167 ? 45.861 87.715 13.185 1.00 37.28 167 PRO B O 1
ATOM 6754 N N . THR B 2 168 ? 43.665 87.934 13.625 1.00 36.32 168 THR B N 1
ATOM 6755 C CA . THR B 2 168 ? 43.630 86.729 14.457 1.00 35.13 168 THR B CA 1
ATOM 6756 C C . THR B 2 168 ? 43.527 85.389 13.742 1.00 35.43 168 THR B C 1
ATOM 6757 O O . THR B 2 168 ? 43.742 84.337 14.366 1.00 30.69 168 THR B O 1
ATOM 6761 N N . PHE B 2 169 ? 43.183 85.435 12.445 1.00 36.79 169 PHE B N 1
ATOM 6762 C CA . PHE B 2 169 ? 43.067 84.247 11.551 1.00 31.78 169 PHE B CA 1
ATOM 6763 C C . PHE B 2 169 ? 42.381 83.046 12.149 1.00 31.01 169 PHE B C 1
ATOM 6764 O O . PHE B 2 169 ? 42.863 81.917 11.956 1.00 33.09 169 PHE B O 1
ATOM 6772 N N . GLU B 2 170 ? 41.260 83.251 12.844 1.00 30.82 170 GLU B N 1
ATOM 6773 C CA . GLU B 2 170 ? 40.529 82.115 13.437 1.00 39.41 170 GLU B CA 1
ATOM 6774 C C . GLU B 2 170 ? 39.952 81.172 12.373 1.00 36.47 170 GLU B C 1
ATOM 6775 O O . GLU B 2 170 ? 39.476 81.626 11.346 1.00 35.84 170 GLU B O 1
ATOM 6781 N N . GLY B 2 171 ? 39.972 79.873 12.652 1.00 38.59 171 GLY B N 1
ATOM 6782 C CA . GLY B 2 171 ? 39.635 78.846 11.658 1.00 38.59 171 GLY B CA 1
ATOM 6783 C C . GLY B 2 171 ? 40.587 78.682 10.440 1.00 41.03 171 GLY B C 1
ATOM 6784 O O . GLY B 2 171 ? 40.326 77.822 9.555 1.00 32.83 171 GLY B O 1
ATOM 6785 N N . TYR B 2 172 ? 41.674 79.479 10.373 1.00 33.15 172 TYR B N 1
ATOM 6786 C CA . TYR B 2 172 ? 42.620 79.327 9.284 1.00 33.74 172 TYR B CA 1
ATOM 6787 C C . TYR B 2 172 ? 43.491 78.119 9.491 1.00 33.87 172 TYR B C 1
ATOM 6788 O O . TYR B 2 172 ? 43.701 77.724 10.622 1.00 32.79 172 TYR B O 1
ATOM 6797 N N . LYS B 2 173 ? 43.974 77.537 8.388 1.00 34.30 173 LYS B N 1
ATOM 6798 C CA . LYS B 2 173 ? 44.965 76.460 8.439 1.00 35.94 173 LYS B CA 1
ATOM 6799 C C . LYS B 2 173 ? 46.310 77.107 8.087 1.00 33.45 173 LYS B C 1
ATOM 6800 O O . LYS B 2 173 ? 46.317 78.155 7.490 1.00 33.98 173 LYS B O 1
ATOM 6806 N N . PHE B 2 174 ? 47.443 76.507 8.462 1.00 29.63 174 PHE B N 1
ATOM 6807 C CA . PHE B 2 174 ? 48.757 77.206 8.321 1.00 28.83 174 PHE B CA 1
ATOM 6808 C C . PHE B 2 174 ? 49.885 76.194 8.355 1.00 28.92 174 PHE B C 1
ATOM 6809 O O . PHE B 2 174 ? 49.709 75.037 8.811 1.00 27.48 174 PHE B O 1
ATOM 6817 N N . SER B 2 175 ? 51.020 76.620 7.832 1.00 28.39 175 SER B N 1
ATOM 6818 C CA . SER B 2 175 ? 52.262 75.838 7.863 1.00 27.83 175 SER B CA 1
ATOM 6819 C C . SER B 2 175 ? 53.444 76.787 7.636 1.00 28.29 175 SER B C 1
ATOM 6820 O O . SER B 2 175 ? 53.358 77.686 6.803 1.00 27.89 175 SER B O 1
ATOM 6823 N N . TYR B 2 176 ? 54.529 76.632 8.422 1.00 28.83 176 TYR B N 1
ATOM 6824 C CA . TYR B 2 176 ? 55.801 77.300 8.077 1.00 25.93 176 TYR B CA 1
ATOM 6825 C C . TYR B 2 176 ? 56.721 76.194 7.680 1.00 28.45 176 TYR B C 1
ATOM 6826 O O . TYR B 2 176 ? 56.861 75.229 8.430 1.00 30.03 176 TYR B O 1
ATOM 6835 N N . GLN B 2 177 ? 57.269 76.278 6.470 1.00 28.56 177 GLN B N 1
ATOM 6836 C CA . GLN B 2 177 ? 58.268 75.289 5.966 1.00 29.84 177 GLN B CA 1
ATOM 6837 C C . GLN B 2 177 ? 59.632 75.988 5.942 1.00 27.98 177 GLN B C 1
ATOM 6838 O O . GLN B 2 177 ? 59.774 77.054 5.363 1.00 27.80 177 GLN B O 1
ATOM 6844 N N . LYS B 2 178 ? 60.610 75.393 6.601 1.00 28.33 178 LYS B N 1
ATOM 6845 C CA . LYS B 2 178 ? 61.904 75.993 6.683 1.00 28.80 178 LYS B CA 1
ATOM 6846 C C . LYS B 2 178 ? 62.892 74.994 6.161 1.00 25.31 178 LYS B C 1
ATOM 6847 O O . LYS B 2 178 ? 63.054 73.937 6.728 1.00 27.76 178 LYS B O 1
ATOM 6853 N N . LEU B 2 179 ? 63.575 75.349 5.094 1.00 24.37 179 LEU B N 1
ATOM 6854 C CA . LEU B 2 179 ? 64.651 74.479 4.607 1.00 26.25 179 LEU B CA 1
ATOM 6855 C C . LEU B 2 179 ? 65.965 74.911 5.270 1.00 25.76 179 LEU B C 1
ATOM 6856 O O . LEU B 2 179 ? 66.323 76.138 5.260 1.00 26.05 179 LEU B O 1
ATOM 6861 N N . GLU B 2 180 ? 66.681 73.913 5.802 1.00 23.95 180 GLU B N 1
ATOM 6862 C CA . GLU B 2 180 ? 67.922 74.140 6.563 1.00 27.69 180 GLU B CA 1
ATOM 6863 C C . GLU B 2 180 ? 68.862 72.940 6.485 1.00 27.07 180 GLU B C 1
ATOM 6864 O O . GLU B 2 180 ? 68.464 71.769 6.532 1.00 25.41 180 GLU B O 1
ATOM 6870 N N . ARG B 2 181 ? 70.135 73.252 6.416 1.00 28.85 181 ARG B N 1
ATOM 6871 C CA . ARG B 2 181 ? 71.120 72.201 6.435 1.00 31.85 181 ARG B CA 1
ATOM 6872 C C . ARG B 2 181 ? 71.228 71.568 7.807 1.00 31.85 181 ARG B C 1
ATOM 6873 O O . ARG B 2 181 ? 71.365 70.345 7.901 1.00 33.37 181 ARG B O 1
ATOM 6881 N N . ARG B 2 182 ? 71.150 72.387 8.863 1.00 29.15 182 ARG B N 1
ATOM 6882 C CA . ARG B 2 182 ? 71.263 71.889 10.225 1.00 29.18 182 ARG B CA 1
ATOM 6883 C C . ARG B 2 182 ? 70.273 72.615 11.094 1.00 26.54 182 ARG B C 1
ATOM 6884 O O . ARG B 2 182 ? 69.999 73.801 10.866 1.00 23.79 182 ARG B O 1
ATOM 6892 N N . ALA B 2 183 ? 69.769 71.900 12.104 1.00 26.35 183 ALA B N 1
ATOM 6893 C CA . ALA B 2 183 ? 68.876 72.491 13.144 1.00 26.42 183 ALA B CA 1
ATOM 6894 C C . ALA B 2 183 ? 69.648 73.659 13.725 1.00 26.06 183 ALA B C 1
ATOM 6895 O O . ALA B 2 183 ? 70.897 73.594 13.824 1.00 26.33 183 ALA B O 1
ATOM 6897 N N . GLY B 2 184 ? 68.956 74.770 13.949 1.00 22.98 184 GLY B N 1
ATOM 6898 C CA . GLY B 2 184 ? 69.597 75.973 14.406 1.00 24.31 184 GLY B CA 1
ATOM 6899 C C . GLY B 2 184 ? 69.976 77.011 13.355 1.00 25.34 184 GLY B C 1
ATOM 6900 O O . GLY B 2 184 ? 70.120 78.168 13.690 1.00 25.89 184 GLY B O 1
ATOM 6901 N N . ASP B 2 185 ? 70.113 76.625 12.082 1.00 25.57 185 ASP B N 1
ATOM 6902 C CA . ASP B 2 185 ? 70.558 77.562 11.031 1.00 23.65 185 ASP B CA 1
ATOM 6903 C C . ASP B 2 185 ? 69.416 78.521 10.675 1.00 25.76 185 ASP B C 1
ATOM 6904 O O . ASP B 2 185 ? 68.236 78.197 10.938 1.00 23.42 185 ASP B O 1
ATOM 6909 N N . PHE B 2 186 ? 69.757 79.667 10.065 1.00 22.37 186 PHE B N 1
ATOM 6910 C CA . PHE B 2 186 ? 68.841 80.495 9.321 1.00 25.19 186 PHE B CA 1
ATOM 6911 C C . PHE B 2 186 ? 68.260 79.712 8.104 1.00 26.57 186 PHE B C 1
ATOM 6912 O O . PHE B 2 186 ? 68.834 78.706 7.613 1.00 26.20 186 PHE B O 1
ATOM 6920 N N . ALA B 2 187 ? 67.127 80.166 7.613 1.00 30.15 187 ALA B N 1
ATOM 6921 C CA . ALA B 2 187 ? 66.512 79.550 6.410 1.00 28.92 187 ALA B CA 1
ATOM 6922 C C . ALA B 2 187 ? 67.366 79.618 5.146 1.00 27.07 187 ALA B C 1
ATOM 6923 O O . ALA B 2 187 ? 67.870 80.683 4.836 1.00 27.20 187 ALA B O 1
ATOM 6925 N N . ILE B 2 188 ? 67.541 78.475 4.471 1.00 26.11 188 ILE B N 1
ATOM 6926 C CA . ILE B 2 188 ? 68.000 78.432 3.081 1.00 29.10 188 ILE B CA 1
ATOM 6927 C C . ILE B 2 188 ? 66.813 78.904 2.202 1.00 31.58 188 ILE B C 1
ATOM 6928 O O . ILE B 2 188 ? 66.973 79.731 1.303 1.00 32.84 188 ILE B O 1
ATOM 6933 N N . VAL B 2 189 ? 65.632 78.347 2.462 1.00 28.84 189 VAL B N 1
ATOM 6934 C CA . VAL B 2 189 ? 64.365 78.830 1.901 1.00 29.69 189 VAL B CA 1
ATOM 6935 C C . VAL B 2 189 ? 63.298 78.760 3.023 1.00 26.80 189 VAL B C 1
ATOM 6936 O O . VAL B 2 189 ? 63.243 77.782 3.754 1.00 26.06 189 VAL B O 1
ATOM 6940 N N . GLY B 2 190 ? 62.485 79.785 3.168 1.00 29.31 190 GLY B N 1
ATOM 6941 C CA . GLY B 2 190 ? 61.336 79.679 4.066 1.00 27.43 190 GLY B CA 1
ATOM 6942 C C . GLY B 2 190 ? 60.016 80.013 3.387 1.00 27.88 190 GLY B C 1
ATOM 6943 O O . GLY B 2 190 ? 59.912 81.031 2.709 1.00 23.99 190 GLY B O 1
ATOM 6944 N N . VAL B 2 191 ? 59.004 79.154 3.596 1.00 28.32 191 VAL B N 1
ATOM 6945 C CA . VAL B 2 191 ? 57.651 79.396 3.042 1.00 28.87 191 VAL B CA 1
ATOM 6946 C C . VAL B 2 191 ? 56.594 79.328 4.160 1.00 29.63 191 VAL B C 1
ATOM 6947 O O . VAL B 2 191 ? 56.470 78.290 4.863 1.00 27.91 191 VAL B O 1
ATOM 6951 N N . ALA B 2 192 ? 55.919 80.464 4.349 1.00 26.66 192 ALA B N 1
ATOM 6952 C CA . ALA B 2 192 ? 54.843 80.596 5.320 1.00 31.08 192 ALA B CA 1
ATOM 6953 C C . ALA B 2 192 ? 53.469 80.652 4.661 1.00 32.85 192 ALA B C 1
ATOM 6954 O O . ALA B 2 192 ? 53.212 81.548 3.844 1.00 35.46 192 ALA B O 1
ATOM 6956 N N . LEU B 2 193 ? 52.595 79.738 5.063 1.00 27.67 193 LEU B N 1
ATOM 6957 C CA . LEU B 2 193 ? 51.284 79.663 4.434 1.00 31.40 193 LEU B CA 1
ATOM 6958 C C . LEU B 2 193 ? 50.158 79.876 5.459 1.00 31.73 193 LEU B C 1
ATOM 6959 O O . LEU B 2 193 ? 50.194 79.307 6.565 1.00 28.82 193 LEU B O 1
ATOM 6964 N N . LEU B 2 194 ? 49.180 80.680 5.048 1.00 32.48 194 LEU B N 1
ATOM 6965 C CA . LEU B 2 194 ? 47.859 80.735 5.694 1.00 35.66 194 LEU B CA 1
ATOM 6966 C C . LEU B 2 194 ? 46.738 80.562 4.657 1.00 36.83 194 LEU B C 1
ATOM 6967 O O . LEU B 2 194 ? 46.750 81.181 3.582 1.00 32.44 194 LEU B O 1
ATOM 6972 N N . LEU B 2 195 ? 45.761 79.733 4.999 1.00 35.41 195 LEU B N 1
ATOM 6973 C CA . LEU B 2 195 ? 44.565 79.608 4.160 1.00 34.63 195 LEU B CA 1
ATOM 6974 C C . LEU B 2 195 ? 43.383 79.233 5.016 1.00 35.07 195 LEU B C 1
ATOM 6975 O O . LEU B 2 195 ? 43.530 78.602 6.111 1.00 30.13 195 LEU B O 1
ATOM 6980 N N . LYS B 2 196 ? 42.209 79.561 4.467 1.00 34.00 196 LYS B N 1
ATOM 6981 C CA . LYS B 2 196 ? 40.927 79.200 5.082 1.00 33.64 196 LYS B CA 1
ATOM 6982 C C . LYS B 2 196 ? 39.976 78.645 4.025 1.00 32.22 196 LYS B C 1
ATOM 6983 O O . LYS B 2 196 ? 39.843 79.181 2.895 1.00 28.89 196 LYS B O 1
ATOM 6989 N N . LEU B 2 197 ? 39.334 77.578 4.438 1.00 32.76 197 LEU B N 1
ATOM 6990 C CA . LEU B 2 197 ? 38.425 76.784 3.622 1.00 37.25 197 LEU B CA 1
ATOM 6991 C C . LEU B 2 197 ? 36.976 77.246 3.871 1.00 40.96 197 LEU B C 1
ATOM 6992 O O . LEU B 2 197 ? 36.568 77.460 5.043 1.00 38.74 197 LEU B O 1
ATOM 6997 N N . SER B 2 198 ? 36.221 77.426 2.784 1.00 38.21 198 SER B N 1
ATOM 6998 C CA . SER B 2 198 ? 34.747 77.483 2.895 1.00 37.24 198 SER B CA 1
ATOM 6999 C C . SER B 2 198 ? 34.284 76.290 2.079 1.00 34.61 198 SER B C 1
ATOM 7000 O O . SER B 2 198 ? 34.371 76.300 0.869 1.00 33.96 198 SER B O 1
ATOM 7003 N N . GLY B 2 199 ? 33.881 75.232 2.779 1.00 36.09 199 GLY B N 1
ATOM 7004 C CA . GLY B 2 199 ? 33.576 73.950 2.180 1.00 38.61 199 GLY B CA 1
ATOM 7005 C C . GLY B 2 199 ? 34.912 73.386 1.693 1.00 43.98 199 GLY B C 1
ATOM 7006 O O . GLY B 2 199 ? 35.827 73.264 2.484 1.00 44.47 199 GLY B O 1
ATOM 7007 N N . ASP B 2 200 ? 35.037 73.065 0.401 1.00 37.73 200 ASP B N 1
ATOM 7008 C CA . ASP B 2 200 ? 36.302 72.651 -0.161 1.00 32.68 200 ASP B CA 1
ATOM 7009 C C . ASP B 2 200 ? 36.869 73.710 -1.096 1.00 33.46 200 ASP B C 1
ATOM 7010 O O . ASP B 2 200 ? 37.790 73.451 -1.863 1.00 35.90 200 ASP B O 1
ATOM 7015 N N . VAL B 2 201 ? 36.374 74.930 -0.969 1.00 31.95 201 VAL B N 1
ATOM 7016 C CA . VAL B 2 201 ? 36.929 76.058 -1.689 1.00 33.76 201 VAL B CA 1
ATOM 7017 C C . VAL B 2 201 ? 37.927 76.849 -0.815 1.00 35.50 201 VAL B C 1
ATOM 7018 O O . VAL B 2 201 ? 37.705 77.092 0.372 1.00 34.65 201 VAL B O 1
ATOM 7022 N N . ILE B 2 202 ? 39.021 77.260 -1.431 1.00 36.16 202 ILE B N 1
ATOM 7023 C CA . ILE B 2 202 ? 40.007 78.076 -0.778 1.00 36.62 202 ILE B CA 1
ATOM 7024 C C . ILE B 2 202 ? 39.473 79.490 -0.836 1.00 36.12 202 ILE B C 1
ATOM 7025 O O . ILE B 2 202 ? 39.628 80.197 -1.823 1.00 40.59 202 ILE B O 1
ATOM 7030 N N . GLU B 2 203 ? 38.832 79.857 0.263 1.00 36.52 203 GLU B N 1
ATOM 7031 C CA . GLU B 2 203 ? 38.281 81.193 0.535 1.00 39.35 203 GLU B CA 1
ATOM 7032 C C . GLU B 2 203 ? 39.356 82.322 0.661 1.00 40.24 203 GLU B C 1
ATOM 7033 O O . GLU B 2 203 ? 39.238 83.375 0.044 1.00 45.55 203 GLU B O 1
ATOM 7039 N N . ASP B 2 204 ? 40.410 82.102 1.443 1.00 39.75 204 ASP B N 1
ATOM 7040 C CA . ASP B 2 204 ? 41.567 83.057 1.488 1.00 34.92 204 ASP B CA 1
ATOM 7041 C C . ASP B 2 204 ? 42.856 82.230 1.450 1.00 31.00 204 ASP B C 1
ATOM 7042 O O . ASP B 2 204 ? 42.871 81.083 1.912 1.00 30.44 204 ASP B O 1
ATOM 7047 N N . VAL B 2 205 ? 43.886 82.744 0.796 1.00 31.42 205 VAL B N 1
ATOM 7048 C CA . VAL B 2 205 ? 45.194 82.093 0.852 1.00 35.78 205 VAL B CA 1
ATOM 7049 C C . VAL B 2 205 ? 46.302 83.150 0.901 1.00 37.74 205 VAL B C 1
ATOM 7050 O O . VAL B 2 205 ? 46.197 84.174 0.251 1.00 33.49 205 VAL B O 1
ATOM 7054 N N . ARG B 2 206 ? 47.312 82.937 1.754 1.00 37.04 206 ARG B N 1
ATOM 7055 C CA . ARG B 2 206 ? 48.454 83.869 1.819 1.00 37.38 206 ARG B CA 1
ATOM 7056 C C . ARG B 2 206 ? 49.745 83.095 1.893 1.00 33.96 206 ARG B C 1
ATOM 7057 O O . ARG B 2 206 ? 49.877 82.152 2.681 1.00 31.52 206 ARG B O 1
ATOM 7065 N N . ILE B 2 207 ? 50.674 83.461 1.024 1.00 33.62 207 ILE B N 1
ATOM 7066 C CA . ILE B 2 207 ? 51.949 82.757 0.926 1.00 32.30 207 ILE B CA 1
ATOM 7067 C C . ILE B 2 207 ? 53.142 83.716 1.024 1.00 35.29 207 ILE B C 1
ATOM 7068 O O . ILE B 2 207 ? 53.272 84.661 0.200 1.00 31.52 207 ILE B O 1
ATOM 7073 N N . GLY B 2 208 ? 53.969 83.546 2.073 1.00 32.58 208 GLY B N 1
ATOM 7074 C CA . GLY B 2 208 ? 55.146 84.440 2.219 1.00 30.17 208 GLY B CA 1
ATOM 7075 C C . GLY B 2 208 ? 56.461 83.710 1.971 1.00 32.04 208 GLY B C 1
ATOM 7076 O O . GLY B 2 208 ? 56.635 82.561 2.381 1.00 32.39 208 GLY B O 1
ATOM 7077 N N . LEU B 2 209 ? 57.377 84.384 1.283 1.00 33.18 209 LEU B N 1
ATOM 7078 C CA . LEU B 2 209 ? 58.653 83.810 0.987 1.00 32.03 209 LEU B CA 1
ATOM 7079 C C . LEU B 2 209 ? 59.755 84.637 1.636 1.00 30.92 209 LEU B C 1
ATOM 7080 O O . LEU B 2 209 ? 59.859 85.859 1.464 1.00 34.93 209 LEU B O 1
ATOM 7085 N N . THR B 2 210 ? 60.599 83.923 2.355 1.00 32.70 210 THR B N 1
ATOM 7086 C CA . THR B 2 210 ? 61.801 84.495 2.898 1.00 29.84 210 THR B CA 1
ATOM 7087 C C . THR B 2 210 ? 63.040 83.751 2.389 1.00 26.05 210 THR B C 1
ATOM 7088 O O . THR B 2 210 ? 62.969 82.596 1.897 1.00 24.45 210 THR B O 1
ATOM 7092 N N . ALA B 2 211 ? 64.160 84.453 2.511 1.00 28.72 211 ALA B N 1
ATOM 7093 C CA . ALA B 2 211 ? 65.527 84.020 2.143 1.00 28.58 211 ALA B CA 1
ATOM 7094 C C . ALA B 2 211 ? 65.770 83.901 0.666 1.00 31.57 211 ALA B C 1
ATOM 7095 O O . ALA B 2 211 ? 66.831 83.371 0.254 1.00 30.13 211 ALA B O 1
ATOM 7097 N N . VAL B 2 212 ? 64.798 84.355 -0.131 1.00 32.63 212 VAL B N 1
ATOM 7098 C CA . VAL B 2 212 ? 64.886 84.234 -1.596 1.00 31.93 212 VAL B CA 1
ATOM 7099 C C . VAL B 2 212 ? 64.782 85.573 -2.345 1.00 37.06 212 VAL B C 1
ATOM 7100 O O . VAL B 2 212 ? 64.651 85.592 -3.573 1.00 37.37 212 VAL B O 1
ATOM 7104 N N . ASN B 2 213 ? 64.826 86.679 -1.601 1.00 37.68 213 ASN B N 1
ATOM 7105 C CA . ASN B 2 213 ? 64.813 88.052 -2.130 1.00 38.95 213 ASN B CA 1
ATOM 7106 C C . ASN B 2 213 ? 65.486 88.923 -1.087 1.00 36.59 213 ASN B C 1
ATOM 7107 O O . ASN B 2 213 ? 65.796 88.431 -0.014 1.00 36.65 213 ASN B O 1
ATOM 7112 N N . ASN B 2 214 ? 65.647 90.212 -1.360 1.00 38.71 214 ASN B N 1
ATOM 7113 C CA . ASN B 2 214 ? 66.270 91.149 -0.413 1.00 38.45 214 ASN B CA 1
ATOM 7114 C C . ASN B 2 214 ? 65.357 91.407 0.764 1.00 41.15 214 ASN B C 1
ATOM 7115 O O . ASN B 2 214 ? 65.839 91.662 1.887 1.00 40.32 214 ASN B O 1
ATOM 7120 N N . VAL B 2 215 ? 64.038 91.364 0.514 1.00 40.01 215 VAL B N 1
ATOM 7121 C CA . VAL B 2 215 ? 63.024 91.424 1.588 1.00 38.16 215 VAL B CA 1
ATOM 7122 C C . VAL B 2 215 ? 61.994 90.334 1.328 1.00 37.90 215 VAL B C 1
ATOM 7123 O O . VAL B 2 215 ? 62.026 89.736 0.255 1.00 34.83 215 VAL B O 1
ATOM 7127 N N . ALA B 2 216 ? 61.129 90.049 2.308 1.00 36.52 216 ALA B N 1
ATOM 7128 C CA . ALA B 2 216 ? 60.094 88.999 2.157 1.00 39.83 216 ALA B CA 1
ATOM 7129 C C . ALA B 2 216 ? 59.064 89.426 1.100 1.00 38.76 216 ALA B C 1
ATOM 7130 O O . ALA B 2 216 ? 58.748 90.593 1.036 1.00 39.83 216 ALA B O 1
ATOM 7132 N N . VAL B 2 217 ? 58.559 88.485 0.299 1.00 37.88 217 VAL B N 1
ATOM 7133 C CA . VAL B 2 217 ? 57.465 88.765 -0.667 1.00 36.69 217 VAL B CA 1
ATOM 7134 C C . VAL B 2 217 ? 56.293 87.798 -0.578 1.00 37.75 217 VAL B C 1
ATOM 7135 O O . VAL B 2 217 ? 56.427 86.680 -0.054 1.00 38.00 217 VAL B O 1
ATOM 7139 N N . ARG B 2 218 ? 55.158 88.230 -1.111 1.00 39.02 218 ARG B N 1
ATOM 7140 C CA . ARG B 2 218 ? 53.996 87.365 -1.282 1.00 38.66 218 ARG B CA 1
ATOM 7141 C C . ARG B 2 218 ? 54.168 86.469 -2.508 1.00 36.23 218 ARG B C 1
ATOM 7142 O O . ARG B 2 218 ? 54.624 86.938 -3.501 1.00 34.27 218 ARG B O 1
ATOM 7150 N N . ALA B 2 219 ? 53.820 85.185 -2.469 1.00 33.72 219 ALA B N 1
ATOM 7151 C CA . ALA B 2 219 ? 53.960 84.402 -3.687 1.00 35.97 219 ALA B CA 1
ATOM 7152 C C . ALA B 2 219 ? 52.650 84.580 -4.513 1.00 39.41 219 ALA B C 1
ATOM 7153 O O . ALA B 2 219 ? 51.797 83.662 -4.586 1.00 35.23 219 ALA B O 1
ATOM 7155 N N . LYS B 2 220 ? 52.524 85.790 -5.084 1.00 36.83 220 LYS B N 1
ATOM 7156 C CA . LYS B 2 220 ? 51.344 86.298 -5.812 1.00 42.24 220 LYS B CA 1
ATOM 7157 C C . LYS B 2 220 ? 50.738 85.304 -6.821 1.00 39.04 220 LYS B C 1
ATOM 7158 O O . LYS B 2 220 ? 49.516 85.114 -6.898 1.00 35.07 220 LYS B O 1
ATOM 7164 N N . GLY B 2 221 ? 51.617 84.645 -7.564 1.00 38.77 221 GLY B N 1
ATOM 7165 C CA . GLY B 2 221 ? 51.222 83.689 -8.587 1.00 38.22 221 GLY B CA 1
ATOM 7166 C C . GLY B 2 221 ? 50.698 82.406 -7.989 1.00 42.17 221 GLY B C 1
ATOM 7167 O O . GLY B 2 221 ? 49.778 81.759 -8.548 1.00 40.69 221 GLY B O 1
ATOM 7168 N N . ALA B 2 222 ? 51.285 82.000 -6.866 1.00 34.57 222 ALA B N 1
ATOM 7169 C CA . ALA B 2 222 ? 50.798 80.791 -6.219 1.00 33.77 222 ALA B CA 1
ATOM 7170 C C . ALA B 2 222 ? 49.426 81.086 -5.611 1.00 32.10 222 ALA B C 1
ATOM 7171 O O . ALA B 2 222 ? 48.502 80.234 -5.626 1.00 33.35 222 ALA B O 1
ATOM 7173 N N . GLU B 2 223 ? 49.288 82.309 -5.133 1.00 32.76 223 GLU B N 1
ATOM 7174 C CA . GLU B 2 223 ? 48.014 82.779 -4.598 1.00 41.48 223 GLU B CA 1
ATOM 7175 C C . GLU B 2 223 ? 46.847 82.821 -5.606 1.00 41.77 223 GLU B C 1
ATOM 7176 O O . GLU B 2 223 ? 45.799 82.183 -5.362 1.00 44.06 223 GLU B O 1
ATOM 7182 N N . GLU B 2 224 ? 47.021 83.572 -6.698 1.00 46.10 224 GLU B N 1
ATOM 7183 C CA . GLU B 2 224 ? 46.162 83.495 -7.896 1.00 43.75 224 GLU B CA 1
ATOM 7184 C C . GLU B 2 224 ? 45.719 82.072 -8.239 1.00 39.48 224 GLU B C 1
ATOM 7185 O O . GLU B 2 224 ? 44.560 81.792 -8.317 1.00 45.18 224 GLU B O 1
ATOM 7191 N N . GLU B 2 225 ? 46.652 81.152 -8.357 1.00 40.10 225 GLU B N 1
ATOM 7192 C CA . GLU B 2 225 ? 46.328 79.759 -8.659 1.00 41.86 225 GLU B CA 1
ATOM 7193 C C . GLU B 2 225 ? 45.405 79.044 -7.665 1.00 43.98 225 GLU B C 1
ATOM 7194 O O . GLU B 2 225 ? 44.749 78.073 -8.024 1.00 37.08 225 GLU B O 1
ATOM 7200 N N . LEU B 2 226 ? 45.327 79.513 -6.420 1.00 41.65 226 LEU B N 1
ATOM 7201 C CA . LEU B 2 226 ? 44.602 78.723 -5.439 1.00 39.16 226 LEU B CA 1
ATOM 7202 C C . LEU B 2 226 ? 43.348 79.422 -5.002 1.00 32.45 226 LEU B C 1
ATOM 7203 O O . LEU B 2 226 ? 42.431 78.785 -4.535 1.00 34.95 226 LEU B O 1
ATOM 7208 N N . LEU B 2 227 ? 43.362 80.734 -5.077 1.00 34.33 227 LEU B N 1
ATOM 7209 C CA . LEU B 2 227 ? 42.317 81.532 -4.476 1.00 38.36 227 LEU B CA 1
ATOM 7210 C C . LEU B 2 227 ? 40.940 81.281 -5.123 1.00 44.41 227 LEU B C 1
ATOM 7211 O O . LEU B 2 227 ? 40.779 81.415 -6.336 1.00 41.98 227 LEU B O 1
ATOM 7216 N N . GLY B 2 228 ? 39.974 80.909 -4.294 1.00 48.47 228 GLY B N 1
ATOM 7217 C CA . GLY B 2 228 ? 38.601 80.706 -4.743 1.00 52.87 228 GLY B CA 1
ATOM 7218 C C . GLY B 2 228 ? 38.382 79.341 -5.372 1.00 57.42 228 GLY B C 1
ATOM 7219 O O . GLY B 2 228 ? 37.240 78.983 -5.612 1.00 64.66 228 GLY B O 1
ATOM 7220 N N . LYS B 2 229 ? 39.447 78.567 -5.597 1.00 49.12 229 LYS B N 1
ATOM 7221 C CA . LYS B 2 229 ? 39.319 77.275 -6.274 1.00 41.43 229 LYS B CA 1
ATOM 7222 C C . LYS B 2 229 ? 39.070 76.144 -5.324 1.00 42.57 229 LYS B C 1
ATOM 7223 O O . LYS B 2 229 ? 39.313 76.272 -4.115 1.00 42.16 229 LYS B O 1
ATOM 7229 N N . ARG B 2 230 ? 38.537 75.053 -5.860 1.00 40.29 230 ARG B N 1
ATOM 7230 C CA . ARG B 2 230 ? 38.338 73.819 -5.126 1.00 43.37 230 ARG B CA 1
ATOM 7231 C C . ARG B 2 230 ? 39.630 73.051 -5.225 1.00 47.18 230 ARG B C 1
ATOM 7232 O O . ARG B 2 230 ? 40.178 72.922 -6.298 1.00 41.69 230 ARG B O 1
ATOM 7240 N N . LEU B 2 231 ? 40.098 72.532 -4.100 1.00 61.34 231 LEU B N 1
ATOM 7241 C CA . LEU B 2 231 ? 41.394 71.865 -4.005 1.00 68.94 231 LEU B CA 1
ATOM 7242 C C . LEU B 2 231 ? 41.416 70.520 -4.731 1.00 67.04 231 LEU B C 1
ATOM 7243 O O . LEU B 2 231 ? 40.549 69.682 -4.517 1.00 81.87 231 LEU B O 1
ATOM 7248 N N . ASN B 2 232 ? 42.404 70.325 -5.595 1.00 65.83 232 ASN B N 1
ATOM 7249 C CA . ASN B 2 232 ? 42.790 68.985 -6.069 1.00 64.68 232 ASN B CA 1
ATOM 7250 C C . ASN B 2 232 ? 44.290 68.966 -6.364 1.00 57.05 232 ASN B C 1
ATOM 7251 O O . ASN B 2 232 ? 44.905 70.014 -6.372 1.00 54.35 232 ASN B O 1
ATOM 7256 N N . ASP B 2 233 ? 44.845 67.787 -6.653 1.00 59.11 233 ASP B N 1
ATOM 7257 C CA . ASP B 2 233 ? 46.273 67.589 -6.975 1.00 58.96 233 ASP B CA 1
ATOM 7258 C C . ASP B 2 233 ? 46.893 68.542 -7.991 1.00 61.78 233 ASP B C 1
ATOM 7259 O O . ASP B 2 233 ? 48.074 68.878 -7.882 1.00 66.94 233 ASP B O 1
ATOM 7264 N N . GLU B 2 234 ? 46.083 68.965 -8.962 1.00 63.36 234 GLU B N 1
ATOM 7265 C CA . GLU B 2 234 ? 46.532 69.660 -10.163 1.00 59.25 234 GLU B CA 1
ATOM 7266 C C . GLU B 2 234 ? 46.856 71.094 -9.897 1.00 50.92 234 GLU B C 1
ATOM 7267 O O . GLU B 2 234 ? 47.850 71.590 -10.388 1.00 54.16 234 GLU B O 1
ATOM 7273 N N . ILE B 2 235 ? 45.989 71.761 -9.149 1.00 46.14 235 ILE B N 1
ATOM 7274 C CA . ILE B 2 235 ? 46.107 73.188 -8.871 1.00 53.66 235 ILE B CA 1
ATOM 7275 C C . ILE B 2 235 ? 47.209 73.476 -7.829 1.00 46.66 235 ILE B C 1
ATOM 7276 O O . ILE B 2 235 ? 47.832 74.527 -7.866 1.00 49.98 235 ILE B O 1
ATOM 7281 N N . ILE B 2 236 ? 47.387 72.534 -6.902 1.00 46.86 236 ILE B N 1
ATOM 7282 C CA . ILE B 2 236 ? 48.414 72.535 -5.863 1.00 41.34 236 ILE B CA 1
ATOM 7283 C C . ILE B 2 236 ? 49.800 72.514 -6.571 1.00 43.69 236 ILE B C 1
ATOM 7284 O O . ILE B 2 236 ? 50.683 73.399 -6.347 1.00 39.03 236 ILE B O 1
ATOM 7289 N N . GLU B 2 237 ? 49.955 71.518 -7.446 1.00 40.93 237 GLU B N 1
ATOM 7290 C CA . GLU B 2 237 ? 51.122 71.359 -8.303 1.00 43.37 237 GLU B CA 1
ATOM 7291 C C . GLU B 2 237 ? 51.376 72.664 -9.105 1.00 47.07 237 GLU B C 1
ATOM 7292 O O . GLU B 2 237 ? 52.491 73.193 -9.154 1.00 46.30 237 GLU B O 1
ATOM 7298 N N . LYS B 2 238 ? 50.310 73.237 -9.641 1.00 45.12 238 LYS B N 1
ATOM 7299 C CA . LYS B 2 238 ? 50.437 74.448 -10.416 1.00 45.19 238 LYS B CA 1
ATOM 7300 C C . LYS B 2 238 ? 50.810 75.645 -9.537 1.00 40.66 238 LYS B C 1
ATOM 7301 O O . LYS B 2 238 ? 51.620 76.474 -9.957 1.00 40.29 238 LYS B O 1
ATOM 7307 N N . ALA B 2 239 ? 50.196 75.761 -8.349 1.00 40.16 239 ALA B N 1
ATOM 7308 C CA . ALA B 2 239 ? 50.480 76.878 -7.441 1.00 39.32 239 ALA B CA 1
ATOM 7309 C C . ALA B 2 239 ? 51.922 76.801 -6.971 1.00 32.60 239 ALA B C 1
ATOM 7310 O O . ALA B 2 239 ? 52.627 77.800 -6.947 1.00 36.77 239 ALA B O 1
ATOM 7312 N N . ALA B 2 240 ? 52.361 75.587 -6.658 1.00 33.38 240 ALA B N 1
ATOM 7313 C CA . ALA B 2 240 ? 53.727 75.344 -6.162 1.00 37.25 240 ALA B CA 1
ATOM 7314 C C . ALA B 2 240 ? 54.736 75.808 -7.241 1.00 37.86 240 ALA B C 1
ATOM 7315 O O . ALA B 2 240 ? 55.708 76.527 -6.934 1.00 35.68 240 ALA B O 1
ATOM 7317 N N . THR B 2 241 ? 54.450 75.448 -8.502 1.00 39.40 241 THR B N 1
ATOM 7318 C CA . THR B 2 241 ? 55.176 75.986 -9.685 1.00 35.00 241 THR B CA 1
ATOM 7319 C C . THR B 2 241 ? 55.184 77.496 -9.713 1.00 38.80 241 THR B C 1
ATOM 7320 O O . THR B 2 241 ? 56.258 78.108 -9.855 1.00 43.41 241 THR B O 1
ATOM 7324 N N . ARG B 2 242 ? 54.028 78.123 -9.521 1.00 39.99 242 ARG B N 1
ATOM 7325 C CA . ARG B 2 242 ? 53.967 79.583 -9.728 1.00 39.13 242 ARG B CA 1
ATOM 7326 C C . ARG B 2 242 ? 54.611 80.394 -8.622 1.00 40.17 242 ARG B C 1
ATOM 7327 O O . ARG B 2 242 ? 54.911 81.595 -8.802 1.00 43.52 242 ARG B O 1
ATOM 7335 N N . ALA B 2 243 ? 54.815 79.752 -7.472 1.00 38.71 243 ALA B N 1
ATOM 7336 C CA . ALA B 2 243 ? 55.523 80.387 -6.340 1.00 33.12 243 ALA B CA 1
ATOM 7337 C C . ALA B 2 243 ? 56.984 80.784 -6.759 1.00 33.28 243 ALA B C 1
ATOM 7338 O O . ALA B 2 243 ? 57.511 81.807 -6.320 1.00 33.99 243 ALA B O 1
ATOM 7340 N N . MET B 2 244 ? 57.615 79.984 -7.628 1.00 35.34 244 MET B N 1
ATOM 7341 C CA . MET B 2 244 ? 58.946 80.280 -8.215 1.00 35.97 244 MET B CA 1
ATOM 7342 C C . MET B 2 244 ? 59.029 81.620 -8.916 1.00 38.77 244 MET B C 1
ATOM 7343 O O . MET B 2 244 ? 60.119 82.197 -8.987 1.00 40.48 244 MET B O 1
ATOM 7348 N N . GLU B 2 245 ? 57.879 82.141 -9.368 1.00 36.93 245 GLU B N 1
ATOM 7349 C CA . GLU B 2 245 ? 57.839 83.428 -10.054 1.00 39.00 245 GLU B CA 1
ATOM 7350 C C . GLU B 2 245 ? 58.201 84.546 -9.124 1.00 41.79 245 GLU B C 1
ATOM 7351 O O . GLU B 2 245 ? 58.745 85.561 -9.581 1.00 45.60 245 GLU B O 1
ATOM 7357 N N . SER B 2 246 ? 57.903 84.396 -7.832 1.00 43.41 246 SER B N 1
ATOM 7358 C CA . SER B 2 246 ? 58.230 85.482 -6.868 1.00 44.19 246 SER B CA 1
ATOM 7359 C C . SER B 2 246 ? 59.646 85.388 -6.252 1.00 43.32 246 SER B C 1
ATOM 7360 O O . SER B 2 246 ? 60.025 86.267 -5.488 1.00 35.61 246 SER B O 1
ATOM 7363 N N . ALA B 2 247 ? 60.412 84.333 -6.587 1.00 43.71 247 ALA B N 1
ATOM 7364 C CA . ALA B 2 247 ? 61.748 84.092 -5.970 1.00 44.50 247 ALA B CA 1
ATOM 7365 C C . ALA B 2 247 ? 62.857 84.664 -6.827 1.00 47.91 247 ALA B C 1
ATOM 7366 O O . ALA B 2 247 ? 62.999 84.263 -7.973 1.00 51.41 247 ALA B O 1
ATOM 7368 N N . ASN B 2 248 ? 63.636 85.589 -6.277 1.00 48.41 248 ASN B N 1
ATOM 7369 C CA . ASN B 2 248 ? 64.835 86.126 -6.939 1.00 47.37 248 ASN B CA 1
ATOM 7370 C C . ASN B 2 248 ? 66.108 85.799 -6.108 1.00 45.79 248 ASN B C 1
ATOM 7371 O O . ASN B 2 248 ? 66.781 86.715 -5.654 1.00 45.33 248 ASN B O 1
ATOM 7376 N N . PRO B 2 249 ? 66.423 84.490 -5.873 1.00 45.77 249 PRO B N 1
ATOM 7377 C CA . PRO B 2 249 ? 67.482 84.136 -4.909 1.00 45.27 249 PRO B CA 1
ATOM 7378 C C . PRO B 2 249 ? 68.944 84.326 -5.393 1.00 49.72 249 PRO B C 1
ATOM 7379 O O . PRO B 2 249 ? 69.150 84.650 -6.540 1.00 46.69 249 PRO B O 1
ATOM 7383 N N . THR B 2 250 ? 69.917 84.069 -4.498 1.00 49.37 250 THR B N 1
ATOM 7384 C CA . THR B 2 250 ? 71.323 84.421 -4.617 1.00 43.52 250 THR B CA 1
ATOM 7385 C C . THR B 2 250 ? 72.106 83.148 -4.390 1.00 45.63 250 THR B C 1
ATOM 7386 O O . THR B 2 250 ? 71.757 82.376 -3.498 1.00 48.80 250 THR B O 1
ATOM 7390 N N . SER B 2 251 ? 73.155 82.904 -5.186 1.00 42.40 251 SER B N 1
ATOM 7391 C CA . SER B 2 251 ? 73.941 81.664 -5.082 1.00 45.58 251 SER B CA 1
ATOM 7392 C C . SER B 2 251 ? 74.889 81.570 -3.872 1.00 44.29 251 SER B C 1
ATOM 7393 O O . SER B 2 251 ? 75.130 82.543 -3.211 1.00 43.62 251 SER B O 1
ATOM 7396 N N . GLY B 2 255 ? 73.228 77.324 -0.718 1.00 42.40 255 GLY B N 1
ATOM 7397 C CA . GLY B 2 255 ? 73.165 76.742 -2.098 1.00 36.70 255 GLY B CA 1
ATOM 7398 C C . GLY B 2 255 ? 73.051 77.632 -3.389 1.00 37.75 255 GLY B C 1
ATOM 7399 O O . GLY B 2 255 ? 73.070 78.870 -3.337 1.00 36.20 255 GLY B O 1
ATOM 7400 N N . SER B 2 256 ? 72.984 77.000 -4.558 1.00 37.47 256 SER B N 1
ATOM 7401 C CA . SER B 2 256 ? 72.737 77.698 -5.856 1.00 38.52 256 SER B CA 1
ATOM 7402 C C . SER B 2 256 ? 71.456 78.571 -5.902 1.00 38.76 256 SER B C 1
ATOM 7403 O O . SER B 2 256 ? 70.440 78.222 -5.271 1.00 41.63 256 SER B O 1
ATOM 7406 N N . ALA B 2 257 ? 71.450 79.673 -6.651 1.00 35.84 257 ALA B N 1
ATOM 7407 C CA . ALA B 2 257 ? 70.201 80.406 -6.933 1.00 37.22 257 ALA B CA 1
ATOM 7408 C C . ALA B 2 257 ? 69.162 79.522 -7.624 1.00 39.34 257 ALA B C 1
ATOM 7409 O O . ALA B 2 257 ? 67.965 79.605 -7.333 1.00 39.13 257 ALA B O 1
ATOM 7411 N N . GLU B 2 258 ? 69.625 78.637 -8.495 1.00 37.35 258 GLU B N 1
ATOM 7412 C CA . GLU B 2 258 ? 68.731 77.748 -9.200 1.00 43.65 258 GLU B CA 1
ATOM 7413 C C . GLU B 2 258 ? 68.099 76.675 -8.298 1.00 43.71 258 GLU B C 1
ATOM 7414 O O . GLU B 2 258 ? 66.927 76.316 -8.468 1.00 41.68 258 GLU B O 1
ATOM 7420 N N . TYR B 2 259 ? 68.909 76.122 -7.400 1.00 37.53 259 TYR B N 1
ATOM 7421 C CA . TYR B 2 259 ? 68.442 75.136 -6.458 1.00 36.56 259 TYR B CA 1
ATOM 7422 C C . TYR B 2 259 ? 67.381 75.731 -5.523 1.00 34.86 259 TYR B C 1
ATOM 7423 O O . TYR B 2 259 ? 66.368 75.082 -5.264 1.00 31.75 259 TYR B O 1
ATOM 7432 N N . LYS B 2 260 ? 67.619 76.966 -5.089 1.00 34.43 260 LYS B N 1
ATOM 7433 C CA . LYS B 2 260 ? 66.768 77.669 -4.172 1.00 35.57 260 LYS B CA 1
ATOM 7434 C C . LYS B 2 260 ? 65.395 77.935 -4.793 1.00 39.51 260 LYS B C 1
ATOM 7435 O O . LYS B 2 260 ? 64.377 77.778 -4.118 1.00 38.15 260 LYS B O 1
ATOM 7441 N N . LYS B 2 261 ? 65.391 78.387 -6.054 1.00 39.85 261 LYS B N 1
ATOM 7442 C CA . LYS B 2 261 ? 64.171 78.664 -6.814 1.00 39.70 261 LYS B CA 1
ATOM 7443 C C . LYS B 2 261 ? 63.347 77.364 -6.900 1.00 34.96 261 LYS B C 1
ATOM 7444 O O . LYS B 2 261 ? 62.190 77.365 -6.554 1.00 31.85 261 LYS B O 1
ATOM 7450 N N . LYS B 2 262 ? 63.984 76.258 -7.284 1.00 36.61 262 LYS B N 1
ATOM 7451 C CA . LYS B 2 262 ? 63.372 74.937 -7.277 1.00 38.69 262 LYS B CA 1
ATOM 7452 C C . LYS B 2 262 ? 62.835 74.565 -5.912 1.00 42.59 262 LYS B C 1
ATOM 7453 O O . LYS B 2 262 ? 61.691 74.083 -5.810 1.00 42.18 262 LYS B O 1
ATOM 7459 N N . MET B 2 263 ? 63.601 74.855 -4.853 1.00 37.48 263 MET B N 1
ATOM 7460 C CA . MET B 2 263 ? 63.097 74.592 -3.501 1.00 35.61 263 MET B CA 1
ATOM 7461 C C . MET B 2 263 ? 61.879 75.409 -3.122 1.00 34.21 263 MET B C 1
ATOM 7462 O O . MET B 2 263 ? 61.105 74.954 -2.275 1.00 39.95 263 MET B O 1
ATOM 7467 N N . VAL B 2 264 ? 61.667 76.577 -3.743 1.00 32.60 264 VAL B N 1
ATOM 7468 C CA . VAL B 2 264 ? 60.446 77.328 -3.443 1.00 36.27 264 VAL B CA 1
ATOM 7469 C C . VAL B 2 264 ? 59.206 76.463 -3.800 1.00 39.41 264 VAL B C 1
ATOM 7470 O O . VAL B 2 264 ? 58.225 76.361 -3.011 1.00 37.03 264 VAL B O 1
ATOM 7474 N N . LYS B 2 265 ? 59.293 75.783 -4.946 1.00 38.62 265 LYS B N 1
ATOM 7475 C CA . LYS B 2 265 ? 58.200 74.932 -5.372 1.00 39.95 265 LYS B CA 1
ATOM 7476 C C . LYS B 2 265 ? 58.010 73.767 -4.404 1.00 33.23 265 LYS B C 1
ATOM 7477 O O . LYS B 2 265 ? 56.890 73.478 -4.017 1.00 29.43 265 LYS B O 1
ATOM 7483 N N . VAL B 2 266 ? 59.103 73.112 -4.019 1.00 30.42 266 VAL B N 1
ATOM 7484 C CA . VAL B 2 266 ? 59.026 71.985 -3.123 1.00 30.63 266 VAL B CA 1
ATOM 7485 C C . VAL B 2 266 ? 58.359 72.393 -1.769 1.00 34.81 266 VAL B C 1
ATOM 7486 O O . VAL B 2 266 ? 57.457 71.684 -1.289 1.00 34.80 266 VAL B O 1
ATOM 7490 N N . LEU B 2 267 ? 58.755 73.555 -1.220 1.00 29.98 267 LEU B N 1
ATOM 7491 C CA . LEU B 2 267 ? 58.304 73.987 0.107 1.00 31.37 267 LEU B CA 1
ATOM 7492 C C . LEU B 2 267 ? 56.881 74.551 0.108 1.00 29.69 267 LEU B C 1
ATOM 7493 O O . LEU B 2 267 ? 56.170 74.317 1.063 1.00 32.87 267 LEU B O 1
ATOM 7498 N N . THR B 2 268 ? 56.508 75.300 -0.937 1.00 32.68 268 THR B N 1
ATOM 7499 C CA . THR B 2 268 ? 55.099 75.666 -1.190 1.00 30.19 268 THR B CA 1
ATOM 7500 C C . THR B 2 268 ? 54.222 74.401 -1.250 1.00 32.98 268 THR B C 1
ATOM 7501 O O . THR B 2 268 ? 53.236 74.304 -0.544 1.00 29.74 268 THR B O 1
ATOM 7505 N N . LYS B 2 269 ? 54.633 73.387 -2.009 1.00 32.01 269 LYS B N 1
ATOM 7506 C CA . LYS B 2 269 ? 53.812 72.168 -2.021 1.00 35.58 269 LYS B CA 1
ATOM 7507 C C . LYS B 2 269 ? 53.687 71.566 -0.620 1.00 34.05 269 LYS B C 1
ATOM 7508 O O . LYS B 2 269 ? 52.569 71.147 -0.226 1.00 32.43 269 LYS B O 1
ATOM 7514 N N . ARG B 2 270 ? 54.828 71.465 0.108 1.00 31.60 270 ARG B N 1
ATOM 7515 C CA . ARG B 2 270 ? 54.830 70.887 1.496 1.00 29.27 270 ARG B CA 1
ATOM 7516 C C . ARG B 2 270 ? 53.878 71.740 2.386 1.00 27.29 270 ARG B C 1
ATOM 7517 O O . ARG B 2 270 ? 53.074 71.204 3.103 1.00 28.26 270 ARG B O 1
ATOM 7525 N N . ALA B 2 271 ? 53.902 73.056 2.198 1.00 27.29 271 ALA B N 1
ATOM 7526 C CA . ALA B 2 271 ? 53.089 74.006 2.996 1.00 30.57 271 ALA B CA 1
ATOM 7527 C C . ALA B 2 271 ? 51.573 73.821 2.779 1.00 34.84 271 ALA B C 1
ATOM 7528 O O . ALA B 2 271 ? 50.825 73.622 3.766 1.00 35.08 271 ALA B O 1
ATOM 7530 N N . ILE B 2 272 ? 51.137 73.812 1.505 1.00 33.51 272 ILE B N 1
ATOM 7531 C CA . ILE B 2 272 ? 49.724 73.580 1.161 1.00 31.20 272 ILE B CA 1
ATOM 7532 C C . ILE B 2 272 ? 49.283 72.247 1.780 1.00 29.42 272 ILE B C 1
ATOM 7533 O O . ILE B 2 272 ? 48.330 72.196 2.567 1.00 29.72 272 ILE B O 1
ATOM 7538 N N . ILE B 2 273 ? 50.032 71.186 1.505 1.00 29.59 273 ILE B N 1
ATOM 7539 C CA . ILE B 2 273 ? 49.645 69.843 1.961 1.00 32.17 273 ILE B CA 1
ATOM 7540 C C . ILE B 2 273 ? 49.648 69.686 3.483 1.00 35.76 273 ILE B C 1
ATOM 7541 O O . ILE B 2 273 ? 48.783 68.988 4.054 1.00 32.99 273 ILE B O 1
ATOM 7546 N N . THR B 2 274 ? 50.638 70.294 4.133 1.00 34.56 274 THR B N 1
ATOM 7547 C CA . THR B 2 274 ? 50.680 70.270 5.586 1.00 34.78 274 THR B CA 1
ATOM 7548 C C . THR B 2 274 ? 49.497 71.059 6.172 1.00 28.47 274 THR B C 1
ATOM 7549 O O . THR B 2 274 ? 48.780 70.513 6.975 1.00 30.63 274 THR B O 1
ATOM 7553 N N . ALA B 2 275 ? 49.271 72.295 5.723 1.00 27.32 275 ALA B N 1
ATOM 7554 C CA . ALA B 2 275 ? 48.167 73.125 6.246 1.00 28.30 275 ALA B CA 1
ATOM 7555 C C . ALA B 2 275 ? 46.856 72.377 6.006 1.00 34.15 275 ALA B C 1
ATOM 7556 O O . ALA B 2 275 ? 46.096 72.191 6.957 1.00 35.11 275 ALA B O 1
ATOM 7558 N N . LEU B 2 276 ? 46.644 71.852 4.778 1.00 35.91 276 LEU B N 1
ATOM 7559 C CA . LEU B 2 276 ? 45.403 71.084 4.484 1.00 41.15 276 LEU B CA 1
ATOM 7560 C C . LEU B 2 276 ? 45.219 69.854 5.358 1.00 40.10 276 LEU B C 1
ATOM 7561 O O . LEU B 2 276 ? 44.120 69.469 5.638 1.00 49.23 276 LEU B O 1
ATOM 7566 N N . LYS B 2 277 ? 46.287 69.213 5.781 1.00 42.41 277 LYS B N 1
ATOM 7567 C CA . LYS B 2 277 ? 46.101 68.009 6.554 1.00 44.44 277 LYS B CA 1
ATOM 7568 C C . LYS B 2 277 ? 45.901 68.381 8.001 1.00 42.38 277 LYS B C 1
ATOM 7569 O O . LYS B 2 277 ? 46.078 67.551 8.856 1.00 46.51 277 LYS B O 1
ATOM 7575 N N . MET C 3 1 ? 68.370 107.827 34.454 1.00 51.45 1 MET C N 1
ATOM 7576 C CA . MET C 3 1 ? 69.190 107.718 33.214 1.00 57.59 1 MET C CA 1
ATOM 7577 C C . MET C 3 1 ? 70.667 107.574 33.545 1.00 60.86 1 MET C C 1
ATOM 7578 O O . MET C 3 1 ? 71.418 108.560 33.439 1.00 64.17 1 MET C O 1
ATOM 7583 N N . LYS C 3 2 ? 71.079 106.365 33.956 1.00 52.76 2 LYS C N 1
ATOM 7584 C CA . LYS C 3 2 ? 72.488 106.066 34.233 1.00 45.55 2 LYS C CA 1
ATOM 7585 C C . LYS C 3 2 ? 73.218 105.975 32.884 1.00 43.90 2 LYS C C 1
ATOM 7586 O O . LYS C 3 2 ? 72.789 105.205 32.010 1.00 44.80 2 LYS C O 1
ATOM 7592 N N . ILE C 3 3 ? 74.240 106.812 32.675 1.00 40.63 3 ILE C N 1
ATOM 7593 C CA . ILE C 3 3 ? 75.088 106.827 31.435 1.00 41.13 3 ILE C CA 1
ATOM 7594 C C . ILE C 3 3 ? 76.552 106.486 31.803 1.00 44.67 3 ILE C C 1
ATOM 7595 O O . ILE C 3 3 ? 77.108 107.136 32.674 1.00 44.03 3 ILE C O 1
ATOM 7600 N N . ILE C 3 4 ? 77.154 105.469 31.162 1.00 42.47 4 ILE C N 1
ATOM 7601 C CA . ILE C 3 4 ? 78.532 105.014 31.420 1.00 38.47 4 ILE C CA 1
ATOM 7602 C C . ILE C 3 4 ? 79.309 105.195 30.149 1.00 42.39 4 ILE C C 1
ATOM 7603 O O . ILE C 3 4 ? 78.924 104.652 29.131 1.00 46.35 4 ILE C O 1
ATOM 7608 N N . ASN C 3 5 ? 80.386 105.969 30.149 1.00 42.30 5 ASN C N 1
ATOM 7609 C CA . ASN C 3 5 ? 81.070 106.216 28.848 1.00 47.11 5 ASN C CA 1
ATOM 7610 C C . ASN C 3 5 ? 82.070 105.077 28.601 1.00 42.71 5 ASN C C 1
ATOM 7611 O O . ASN C 3 5 ? 82.289 104.250 29.525 1.00 39.94 5 ASN C O 1
ATOM 7616 N N . SER C 3 6 ? 82.655 105.052 27.386 1.00 44.72 6 SER C N 1
ATOM 7617 C CA . SER C 3 6 ? 83.649 104.048 26.901 1.00 47.20 6 SER C CA 1
ATOM 7618 C C . SER C 3 6 ? 84.711 103.657 27.897 1.00 51.77 6 SER C C 1
ATOM 7619 O O . SER C 3 6 ? 85.149 102.502 27.929 1.00 60.24 6 SER C O 1
ATOM 7622 N N . ASP C 3 7 ? 85.131 104.653 28.679 1.00 51.67 7 ASP C N 1
ATOM 7623 C CA . ASP C 3 7 ? 86.323 104.588 29.510 1.00 53.78 7 ASP C CA 1
ATOM 7624 C C . ASP C 3 7 ? 85.950 104.488 30.951 1.00 50.65 7 ASP C C 1
ATOM 7625 O O . ASP C 3 7 ? 86.774 104.749 31.805 1.00 54.19 7 ASP C O 1
ATOM 7630 N N . GLN C 3 8 ? 84.705 104.148 31.240 1.00 43.16 8 GLN C N 1
ATOM 7631 C CA . GLN C 3 8 ? 84.386 103.863 32.614 1.00 43.52 8 GLN C CA 1
ATOM 7632 C C . GLN C 3 8 ? 84.007 102.397 32.726 1.00 44.19 8 GLN C C 1
ATOM 7633 O O . GLN C 3 8 ? 83.831 101.719 31.710 1.00 41.48 8 GLN C O 1
ATOM 7639 N N . LYS C 3 9 ? 83.887 101.944 33.969 1.00 40.90 9 LYS C N 1
ATOM 7640 C CA . LYS C 3 9 ? 83.354 100.655 34.333 1.00 40.10 9 LYS C CA 1
ATOM 7641 C C . LYS C 3 9 ? 82.146 100.955 35.172 1.00 37.89 9 LYS C C 1
ATOM 7642 O O . LYS C 3 9 ? 82.052 102.023 35.712 1.00 41.20 9 LYS C O 1
ATOM 7648 N N . VAL C 3 10 ? 81.243 100.006 35.329 1.00 37.06 10 VAL C N 1
ATOM 7649 C CA . VAL C 3 10 ? 80.072 100.191 36.179 1.00 31.91 10 VAL C CA 1
ATOM 7650 C C . VAL C 3 10 ? 80.011 99.000 37.098 1.00 32.33 10 VAL C C 1
ATOM 7651 O O . VAL C 3 10 ? 80.312 97.884 36.691 1.00 35.22 10 VAL C O 1
ATOM 7655 N N . LYS C 3 11 ? 79.682 99.239 38.351 1.00 32.03 11 LYS C N 1
ATOM 7656 C CA . LYS C 3 11 ? 79.521 98.170 39.315 1.00 34.06 11 LYS C CA 1
ATOM 7657 C C . LYS C 3 11 ? 78.200 97.424 39.016 1.00 34.40 11 LYS C C 1
ATOM 7658 O O . LYS C 3 11 ? 77.177 98.044 38.694 1.00 35.16 11 LYS C O 1
ATOM 7664 N N . ILE C 3 12 ? 78.274 96.105 39.024 1.00 28.73 12 ILE C N 1
ATOM 7665 C CA . ILE C 3 12 ? 77.146 95.261 38.760 1.00 30.24 12 ILE C CA 1
ATOM 7666 C C . ILE C 3 12 ? 77.138 94.233 39.869 1.00 32.28 12 ILE C C 1
ATOM 7667 O O . ILE C 3 12 ? 78.165 94.002 40.547 1.00 36.19 12 ILE C O 1
ATOM 7672 N N . THR C 3 13 ? 75.964 93.641 40.041 1.00 29.58 13 THR C N 1
ATOM 7673 C CA . THR C 3 13 ? 75.747 92.523 40.893 1.00 30.80 13 THR C CA 1
ATOM 7674 C C . THR C 3 13 ? 75.182 91.351 40.095 1.00 30.04 13 THR C C 1
ATOM 7675 O O . THR C 3 13 ? 74.277 91.517 39.277 1.00 27.12 13 THR C O 1
ATOM 7679 N N . LEU C 3 14 ? 75.700 90.169 40.385 1.00 28.73 14 LEU C N 1
ATOM 7680 C CA . LEU C 3 14 ? 75.266 88.949 39.720 1.00 31.58 14 LEU C CA 1
ATOM 7681 C C . LEU C 3 14 ? 75.057 87.969 40.813 1.00 32.11 14 LEU C C 1
ATOM 7682 O O . LEU C 3 14 ? 75.905 87.852 41.689 1.00 32.40 14 LEU C O 1
ATOM 7687 N N . LYS C 3 15 ? 73.923 87.292 40.786 1.00 26.32 15 LYS C N 1
ATOM 7688 C CA . LYS C 3 15 ? 73.705 86.288 41.765 1.00 27.66 15 LYS C CA 1
ATOM 7689 C C . LYS C 3 15 ? 73.972 84.930 41.050 1.00 30.48 15 LYS C C 1
ATOM 7690 O O . LYS C 3 15 ? 73.277 84.583 40.106 1.00 31.95 15 LYS C O 1
ATOM 7696 N N . ILE C 3 16 ? 75.012 84.217 41.461 1.00 24.81 16 ILE C N 1
ATOM 7697 C CA . ILE C 3 16 ? 75.505 83.042 40.719 1.00 25.48 16 ILE C CA 1
ATOM 7698 C C . ILE C 3 16 ? 75.409 81.849 41.660 1.00 26.28 16 ILE C C 1
ATOM 7699 O O . ILE C 3 16 ? 75.992 81.871 42.724 1.00 28.24 16 ILE C O 1
ATOM 7704 N N . ASN C 3 17 ? 74.618 80.842 41.286 1.00 25.80 17 ASN C N 1
ATOM 7705 C CA . ASN C 3 17 ? 74.457 79.658 42.090 1.00 27.23 17 ASN C CA 1
ATOM 7706 C C . ASN C 3 17 ? 74.114 79.987 43.549 1.00 32.70 17 ASN C C 1
ATOM 7707 O O . ASN C 3 17 ? 74.529 79.262 44.469 1.00 32.37 17 ASN C O 1
ATOM 7712 N N . GLY C 3 18 ? 73.298 81.014 43.758 1.00 32.54 18 GLY C N 1
ATOM 7713 C CA . GLY C 3 18 ? 72.755 81.277 45.087 1.00 30.53 18 GLY C CA 1
ATOM 7714 C C . GLY C 3 18 ? 73.515 82.342 45.844 1.00 33.88 18 GLY C C 1
ATOM 7715 O O . GLY C 3 18 ? 73.125 82.701 46.941 1.00 33.05 18 GLY C O 1
ATOM 7716 N N . GLU C 3 19 ? 74.602 82.868 45.288 1.00 32.54 19 GLU C N 1
ATOM 7717 C CA . GLU C 3 19 ? 75.489 83.711 46.079 1.00 30.12 19 GLU C CA 1
ATOM 7718 C C . GLU C 3 19 ? 75.619 84.946 45.307 1.00 27.80 19 GLU C C 1
ATOM 7719 O O . GLU C 3 19 ? 75.589 84.856 44.103 1.00 24.28 19 GLU C O 1
ATOM 7725 N N . LYS C 3 20 ? 75.859 86.089 45.959 1.00 26.84 20 LYS C N 1
ATOM 7726 C CA . LYS C 3 20 ? 75.956 87.391 45.242 1.00 29.44 20 LYS C CA 1
ATOM 7727 C C . LYS C 3 20 ? 77.386 87.715 44.939 1.00 26.04 20 LYS C C 1
ATOM 7728 O O . LYS C 3 20 ? 78.210 87.579 45.802 1.00 24.44 20 LYS C O 1
ATOM 7734 N N . TYR C 3 21 ? 77.686 88.182 43.746 1.00 25.30 21 TYR C N 1
ATOM 7735 C CA . TYR C 3 21 ? 79.060 88.697 43.438 1.00 26.61 21 TYR C CA 1
ATOM 7736 C C . TYR C 3 21 ? 78.866 90.089 42.942 1.00 28.71 21 TYR C C 1
ATOM 7737 O O . TYR C 3 21 ? 77.809 90.402 42.433 1.00 33.66 21 TYR C O 1
ATOM 7746 N N . GLU C 3 22 ? 79.897 90.914 43.048 1.00 29.17 22 GLU C N 1
ATOM 7747 C CA . GLU C 3 22 ? 79.809 92.303 42.827 1.00 33.83 22 GLU C CA 1
ATOM 7748 C C . GLU C 3 22 ? 81.107 92.602 42.099 1.00 31.49 22 GLU C C 1
ATOM 7749 O O . GLU C 3 22 ? 82.116 92.097 42.493 1.00 31.31 22 GLU C O 1
ATOM 7755 N N . THR C 3 23 ? 81.081 93.311 40.977 1.00 26.05 23 THR C N 1
ATOM 7756 C CA . THR C 3 23 ? 82.314 93.528 40.205 1.00 27.79 23 THR C CA 1
ATOM 7757 C C . THR C 3 23 ? 82.118 94.772 39.372 1.00 28.30 23 THR C C 1
ATOM 7758 O O . THR C 3 23 ? 81.028 95.289 39.326 1.00 36.00 23 THR C O 1
ATOM 7762 N N . GLU C 3 24 ? 83.145 95.284 38.739 1.00 28.11 24 GLU C N 1
ATOM 7763 C CA . GLU C 3 24 ? 83.019 96.507 37.946 1.00 31.64 24 GLU C CA 1
ATOM 7764 C C . GLU C 3 24 ? 83.403 96.065 36.545 1.00 32.48 24 GLU C C 1
ATOM 7765 O O . GLU C 3 24 ? 84.407 95.401 36.380 1.00 30.43 24 GLU C O 1
ATOM 7771 N N . VAL C 3 25 ? 82.628 96.451 35.546 1.00 28.94 25 VAL C N 1
ATOM 7772 C CA . VAL C 3 25 ? 82.889 96.051 34.162 1.00 31.55 25 VAL C CA 1
ATOM 7773 C C . VAL C 3 25 ? 82.783 97.239 33.210 1.00 29.48 25 VAL C C 1
ATOM 7774 O O . VAL C 3 25 ? 81.903 98.048 33.419 1.00 34.24 25 VAL C O 1
ATOM 7778 N N . GLU C 3 26 ? 83.603 97.295 32.149 1.00 28.74 26 GLU C N 1
ATOM 7779 C CA . GLU C 3 26 ? 83.329 98.097 30.968 1.00 30.57 26 GLU C CA 1
ATOM 7780 C C . GLU C 3 26 ? 82.042 97.541 30.334 1.00 32.97 26 GLU C C 1
ATOM 7781 O O . GLU C 3 26 ? 81.776 96.315 30.451 1.00 30.89 26 GLU C O 1
ATOM 7787 N N . PRO C 3 27 ? 81.276 98.408 29.629 1.00 31.23 27 PRO C N 1
ATOM 7788 C CA . PRO C 3 27 ? 80.026 98.006 28.933 1.00 32.53 27 PRO C CA 1
ATOM 7789 C C . PRO C 3 27 ? 80.214 96.891 27.884 1.00 29.14 27 PRO C C 1
ATOM 7790 O O . PRO C 3 27 ? 79.329 96.077 27.689 1.00 27.89 27 PRO C O 1
ATOM 7794 N N . ARG C 3 28 ? 81.368 96.854 27.233 1.00 26.83 28 ARG C N 1
ATOM 7795 C CA . ARG C 3 28 ? 81.587 95.942 26.136 1.00 22.92 28 ARG C CA 1
ATOM 7796 C C . ARG C 3 28 ? 81.951 94.527 26.622 1.00 25.09 28 ARG C C 1
ATOM 7797 O O . ARG C 3 28 ? 82.118 93.638 25.808 1.00 24.99 28 ARG C O 1
ATOM 7805 N N . ARG C 3 29 ? 82.104 94.315 27.923 1.00 25.75 29 ARG C N 1
ATOM 7806 C CA . ARG C 3 29 ? 82.572 93.036 28.369 1.00 26.53 29 ARG C CA 1
ATOM 7807 C C . ARG C 3 29 ? 81.409 92.061 28.326 1.00 23.58 29 ARG C C 1
ATOM 7808 O O . ARG C 3 29 ? 80.297 92.380 28.739 1.00 24.66 29 ARG C O 1
ATOM 7816 N N . LEU C 3 30 ? 81.678 90.895 27.763 1.00 23.36 30 LEU C N 1
ATOM 7817 C CA . LEU C 3 30 ? 80.713 89.812 27.658 1.00 21.18 30 LEU C CA 1
ATOM 7818 C C . LEU C 3 30 ? 80.529 89.090 28.963 1.00 22.80 30 LEU C C 1
ATOM 7819 O O . LEU C 3 30 ? 81.498 88.902 29.738 1.00 23.42 30 LEU C O 1
ATOM 7824 N N . LEU C 3 31 ? 79.285 88.646 29.211 1.00 21.41 31 LEU C N 1
ATOM 7825 C CA . LEU C 3 31 ? 78.971 87.959 30.419 1.00 19.81 31 LEU C CA 1
ATOM 7826 C C . LEU C 3 31 ? 79.828 86.674 30.556 1.00 19.81 31 LEU C C 1
ATOM 7827 O O . LEU C 3 31 ? 80.272 86.347 31.633 1.00 22.92 31 LEU C O 1
ATOM 7832 N N . VAL C 3 32 ? 80.065 85.945 29.476 1.00 18.26 32 VAL C N 1
ATOM 7833 C CA . VAL C 3 32 ? 80.879 84.786 29.538 1.00 17.91 32 VAL C CA 1
ATOM 7834 C C . VAL C 3 32 ? 82.294 85.036 30.208 1.00 20.09 32 VAL C C 1
ATOM 7835 O O . VAL C 3 32 ? 82.719 84.250 31.003 1.00 17.30 32 VAL C O 1
ATOM 7839 N N . HIS C 3 33 ? 82.980 86.137 29.880 1.00 20.85 33 HIS C N 1
ATOM 7840 C CA . HIS C 3 33 ? 84.297 86.420 30.471 1.00 20.96 33 HIS C CA 1
ATOM 7841 C C . HIS C 3 33 ? 84.150 86.797 31.922 1.00 21.36 33 HIS C C 1
ATOM 7842 O O . HIS C 3 33 ? 84.948 86.357 32.765 1.00 23.87 33 HIS C O 1
ATOM 7849 N N . VAL C 3 34 ? 83.086 87.503 32.251 1.00 21.33 34 VAL C N 1
ATOM 7850 C CA . VAL C 3 34 ? 82.928 87.924 33.666 1.00 21.73 34 VAL C CA 1
ATOM 7851 C C . VAL C 3 34 ? 82.679 86.697 34.544 1.00 21.76 34 VAL C C 1
ATOM 7852 O O . VAL C 3 34 ? 83.320 86.514 35.569 1.00 22.16 34 VAL C O 1
ATOM 7856 N N . LEU C 3 35 ? 81.787 85.797 34.093 1.00 21.66 35 LEU C N 1
ATOM 7857 C CA . LEU C 3 35 ? 81.507 84.580 34.856 1.00 20.85 35 LEU C CA 1
ATOM 7858 C C . LEU C 3 35 ? 82.829 83.824 35.113 1.00 20.09 35 LEU C C 1
ATOM 7859 O O . LEU C 3 35 ? 83.157 83.361 36.282 1.00 19.05 35 LEU C O 1
ATOM 7864 N N . ARG C 3 36 ? 83.621 83.719 34.048 1.00 19.80 36 ARG C N 1
ATOM 7865 C CA . ARG C 3 36 ? 84.909 82.966 34.166 1.00 18.27 36 ARG C CA 1
ATOM 7866 C C . ARG C 3 36 ? 85.879 83.692 35.102 1.00 20.15 36 ARG C C 1
ATOM 7867 O O . ARG C 3 36 ? 86.470 83.052 35.978 1.00 21.99 36 ARG C O 1
ATOM 7875 N N . GLU C 3 37 ? 86.016 85.011 34.923 1.00 19.01 37 GLU C N 1
ATOM 7876 C CA . GLU C 3 37 ? 86.838 85.873 35.766 1.00 26.91 37 GLU C CA 1
ATOM 7877 C C . GLU C 3 37 ? 86.422 85.819 37.271 1.00 27.09 37 GLU C C 1
ATOM 7878 O O . GLU C 3 37 ? 87.270 85.914 38.148 1.00 29.35 37 GLU C O 1
ATOM 7884 N N . LEU C 3 38 ? 85.149 85.569 37.546 1.00 24.37 38 LEU C N 1
ATOM 7885 C CA . LEU C 3 38 ? 84.649 85.328 38.917 1.00 24.52 38 LEU C CA 1
ATOM 7886 C C . LEU C 3 38 ? 84.870 83.903 39.370 1.00 23.65 38 LEU C C 1
ATOM 7887 O O . LEU C 3 38 ? 84.457 83.530 40.463 1.00 26.18 38 LEU C O 1
ATOM 7892 N N . GLY C 3 39 ? 85.506 83.063 38.553 1.00 24.37 39 GLY C N 1
ATOM 7893 C CA . GLY C 3 39 ? 85.865 81.724 39.063 1.00 20.82 39 GLY C CA 1
ATOM 7894 C C . GLY C 3 39 ? 85.016 80.604 38.483 1.00 22.09 39 GLY C C 1
ATOM 7895 O O . GLY C 3 39 ? 85.299 79.418 38.753 1.00 20.63 39 GLY C O 1
ATOM 7896 N N . PHE C 3 40 ? 84.036 80.960 37.651 1.00 20.42 40 PHE C N 1
ATOM 7897 C CA . PHE C 3 40 ? 83.137 79.946 37.042 1.00 19.68 40 PHE C CA 1
ATOM 7898 C C . PHE C 3 40 ? 83.740 79.443 35.713 1.00 19.82 40 PHE C C 1
ATOM 7899 O O . PHE C 3 40 ? 83.180 79.653 34.652 1.00 20.13 40 PHE C O 1
ATOM 7907 N N . THR C 3 41 ? 84.878 78.753 35.814 1.00 17.32 41 THR C N 1
ATOM 7908 C CA . THR C 3 41 ? 85.636 78.379 34.634 1.00 20.70 41 THR C CA 1
ATOM 7909 C C . THR C 3 41 ? 85.054 77.150 33.900 1.00 19.74 41 THR C C 1
ATOM 7910 O O . THR C 3 41 ? 85.549 76.826 32.844 1.00 19.89 41 THR C O 1
ATOM 7914 N N . GLY C 3 42 ? 84.027 76.494 34.467 1.00 20.00 42 GLY C N 1
ATOM 7915 C CA . GLY C 3 42 ? 83.214 75.466 33.795 1.00 18.45 42 GLY C CA 1
ATOM 7916 C C . GLY C 3 42 ? 82.377 76.055 32.675 1.00 19.55 42 GLY C C 1
ATOM 7917 O O . GLY C 3 42 ? 82.026 75.384 31.742 1.00 23.45 42 GLY C O 1
ATOM 7918 N N . VAL C 3 43 ? 82.145 77.338 32.693 1.00 18.82 43 VAL C N 1
ATOM 7919 C CA . VAL C 3 43 ? 81.488 77.988 31.552 1.00 16.92 43 VAL C CA 1
ATOM 7920 C C . VAL C 3 43 ? 82.589 78.214 30.490 1.00 19.67 43 VAL C C 1
ATOM 7921 O O . VAL C 3 43 ? 83.622 78.843 30.763 1.00 18.55 43 VAL C O 1
ATOM 7925 N N . HIS C 3 44 ? 82.362 77.683 29.292 1.00 19.39 44 HIS C N 1
ATOM 7926 C CA . HIS C 3 44 ? 83.393 77.597 28.271 1.00 19.88 44 HIS C CA 1
ATOM 7927 C C . HIS C 3 44 ? 83.100 78.412 27.023 1.00 21.59 44 HIS C C 1
ATOM 7928 O O . HIS C 3 44 ? 81.963 78.581 26.636 1.00 20.28 44 HIS C O 1
ATOM 7935 N N . ILE C 3 45 ? 84.170 78.914 26.402 1.00 20.91 45 ILE C N 1
ATOM 7936 C CA . ILE C 3 45 ? 84.063 79.581 25.127 1.00 19.55 45 ILE C CA 1
ATOM 7937 C C . ILE C 3 45 ? 84.468 78.649 23.993 1.00 20.86 45 ILE C C 1
ATOM 7938 O O . ILE C 3 45 ? 85.622 78.299 23.846 1.00 25.92 45 ILE C O 1
ATOM 7943 N N . GLY C 3 46 ? 83.527 78.225 23.178 1.00 22.42 46 GLY C N 1
ATOM 7944 C CA . GLY C 3 46 ? 83.916 77.297 22.091 1.00 21.60 46 GLY C CA 1
ATOM 7945 C C . GLY C 3 46 ? 83.927 78.005 20.741 1.00 20.88 46 GLY C C 1
ATOM 7946 O O . GLY C 3 46 ? 84.449 77.441 19.760 1.00 21.41 46 GLY C O 1
ATOM 7947 N N . CYS C 3 47 ? 83.369 79.214 20.684 1.00 18.94 47 CYS C N 1
ATOM 7948 C CA . CYS C 3 47 ? 83.248 79.897 19.363 1.00 22.43 47 CYS C CA 1
ATOM 7949 C C . CYS C 3 47 ? 83.134 81.383 19.542 1.00 22.14 47 CYS C C 1
ATOM 7950 O O . CYS C 3 47 ? 83.072 81.851 20.663 1.00 23.98 47 CYS C O 1
ATOM 7953 N N . ASP C 3 48 ? 83.059 82.123 18.431 1.00 23.56 48 ASP C N 1
ATOM 7954 C CA . ASP C 3 48 ? 83.003 83.596 18.467 1.00 23.32 48 ASP C CA 1
ATOM 7955 C C . ASP C 3 48 ? 81.726 84.136 17.812 1.00 22.11 48 ASP C C 1
ATOM 7956 O O . ASP C 3 48 ? 81.481 85.313 17.818 1.00 24.00 48 ASP C O 1
ATOM 7961 N N . THR C 3 49 ? 80.828 83.244 17.376 1.00 23.96 49 THR C N 1
ATOM 7962 C CA . THR C 3 49 ? 79.595 83.627 16.637 1.00 22.54 49 THR C CA 1
ATOM 7963 C C . THR C 3 49 ? 78.256 83.085 17.229 1.00 25.79 49 THR C C 1
ATOM 7964 O O . THR C 3 49 ? 77.207 83.105 16.542 1.00 25.08 49 THR C O 1
ATOM 7968 N N . SER C 3 50 ? 78.255 82.629 18.488 1.00 25.12 50 SER C N 1
ATOM 7969 C CA . SER C 3 50 ? 76.988 82.218 19.177 1.00 25.45 50 SER C CA 1
ATOM 7970 C C . SER C 3 50 ? 76.395 80.862 18.724 1.00 27.29 50 SER C C 1
ATOM 7971 O O . SER C 3 50 ? 75.252 80.558 19.069 1.00 26.17 50 SER C O 1
ATOM 7974 N N . ASN C 3 51 ? 77.178 80.027 18.018 1.00 29.23 51 ASN C N 1
ATOM 7975 C CA . ASN C 3 51 ? 76.699 78.700 17.520 1.00 31.20 51 ASN C CA 1
ATOM 7976 C C . ASN C 3 51 ? 76.819 77.494 18.464 1.00 33.64 51 ASN C C 1
ATOM 7977 O O . ASN C 3 51 ? 75.868 76.639 18.567 1.00 29.74 51 ASN C O 1
ATOM 7982 N N . CYS C 3 52 ? 77.893 77.476 19.248 1.00 24.30 52 CYS C N 1
ATOM 7983 C CA . CYS C 3 52 ? 78.289 76.221 19.884 1.00 19.88 52 CYS C CA 1
ATOM 7984 C C . CYS C 3 52 ? 77.603 75.855 21.184 1.00 19.17 52 CYS C C 1
ATOM 7985 O O . CYS C 3 52 ? 77.578 74.676 21.544 1.00 21.89 52 CYS C O 1
ATOM 7988 N N . GLY C 3 53 ? 77.182 76.858 21.959 1.00 18.24 53 GLY C N 1
ATOM 7989 C CA . GLY C 3 53 ? 76.483 76.623 23.238 1.00 18.11 53 GLY C CA 1
ATOM 7990 C C . GLY C 3 53 ? 77.409 76.257 24.404 1.00 21.97 53 GLY C C 1
ATOM 7991 O O . GLY C 3 53 ? 76.924 75.959 25.511 1.00 20.98 53 GLY C O 1
ATOM 7992 N N . ALA C 3 54 ? 78.733 76.247 24.191 1.00 20.06 54 ALA C N 1
ATOM 7993 C CA . ALA C 3 54 ? 79.599 75.754 25.297 1.00 21.31 54 ALA C CA 1
ATOM 7994 C C . ALA C 3 54 ? 79.511 76.715 26.504 1.00 19.66 54 ALA C C 1
ATOM 7995 O O . ALA C 3 54 ? 79.831 76.360 27.656 1.00 19.45 54 ALA C O 1
ATOM 7997 N N . CYS C 3 55 ? 79.066 77.931 26.216 1.00 18.07 55 CYS C N 1
ATOM 7998 C CA . CYS C 3 55 ? 78.940 78.990 27.238 1.00 20.32 55 CYS C CA 1
ATOM 7999 C C . CYS C 3 55 ? 77.526 79.069 27.887 1.00 18.71 55 CYS C C 1
ATOM 8000 O O . CYS C 3 55 ? 77.208 80.071 28.550 1.00 19.48 55 CYS C O 1
ATOM 8003 N N . THR C 3 56 ? 76.683 78.083 27.646 1.00 18.91 56 THR C N 1
ATOM 8004 C CA . THR C 3 56 ? 75.259 78.096 28.154 1.00 20.59 56 THR C CA 1
ATOM 8005 C C . THR C 3 56 ? 75.162 78.074 29.679 1.00 20.51 56 THR C C 1
ATOM 8006 O O . THR C 3 56 ? 75.768 77.187 30.340 1.00 19.16 56 THR C O 1
ATOM 8010 N N . VAL C 3 57 ? 74.408 79.030 30.229 1.00 19.65 57 VAL C N 1
ATOM 8011 C CA . VAL C 3 57 ? 74.071 79.061 31.661 1.00 18.67 57 VAL C CA 1
ATOM 8012 C C . VAL C 3 57 ? 72.539 79.368 31.781 1.00 21.51 57 VAL C C 1
ATOM 8013 O O . VAL C 3 57 ? 71.906 79.858 30.826 1.00 22.52 57 VAL C O 1
ATOM 8017 N N . ILE C 3 58 ? 71.950 79.130 32.947 1.00 22.09 58 ILE C N 1
ATOM 8018 C CA . ILE C 3 58 ? 70.555 79.516 33.184 1.00 22.67 58 ILE C CA 1
ATOM 8019 C C . ILE C 3 58 ? 70.568 80.917 33.762 1.00 25.03 58 ILE C C 1
ATOM 8020 O O . ILE C 3 58 ? 71.188 81.127 34.778 1.00 26.54 58 ILE C O 1
ATOM 8025 N N . MET C 3 59 ? 69.965 81.881 33.054 1.00 22.74 59 MET C N 1
ATOM 8026 C CA . MET C 3 59 ? 69.805 83.224 33.482 1.00 23.79 59 MET C CA 1
ATOM 8027 C C . MET C 3 59 ? 68.291 83.473 33.704 1.00 26.52 59 MET C C 1
ATOM 8028 O O . MET C 3 59 ? 67.519 83.464 32.754 1.00 24.88 59 MET C O 1
ATOM 8033 N N . ASN C 3 60 ? 67.914 83.646 34.976 1.00 27.35 60 ASN C N 1
ATOM 8034 C CA . ASN C 3 60 ? 66.562 83.906 35.411 1.00 28.19 60 ASN C CA 1
ATOM 8035 C C . ASN C 3 60 ? 65.648 82.790 34.936 1.00 27.80 60 ASN C C 1
ATOM 8036 O O . ASN C 3 60 ? 64.638 83.054 34.354 1.00 29.22 60 ASN C O 1
ATOM 8041 N N . GLY C 3 61 ? 66.037 81.554 35.095 1.00 27.06 61 GLY C N 1
ATOM 8042 C CA . GLY C 3 61 ? 65.216 80.474 34.549 1.00 29.74 61 GLY C CA 1
ATOM 8043 C C . GLY C 3 61 ? 65.353 80.109 33.062 1.00 28.46 61 GLY C C 1
ATOM 8044 O O . GLY C 3 61 ? 64.836 79.061 32.673 1.00 26.10 61 GLY C O 1
ATOM 8045 N N . LYS C 3 62 ? 66.049 80.929 32.265 1.00 25.92 62 LYS C N 1
ATOM 8046 C CA . LYS C 3 62 ? 66.198 80.692 30.819 1.00 27.49 62 LYS C CA 1
ATOM 8047 C C . LYS C 3 62 ? 67.568 80.187 30.441 1.00 27.39 62 LYS C C 1
ATOM 8048 O O . LYS C 3 62 ? 68.592 80.814 30.860 1.00 29.48 62 LYS C O 1
ATOM 8054 N N . SER C 3 63 ? 67.657 79.110 29.639 1.00 24.73 63 SER C N 1
ATOM 8055 C CA . SER C 3 63 ? 68.999 78.803 29.048 1.00 22.58 63 SER C CA 1
ATOM 8056 C C . SER C 3 63 ? 69.405 79.911 28.068 1.00 23.97 63 SER C C 1
ATOM 8057 O O . SER C 3 63 ? 68.583 80.339 27.224 1.00 25.41 63 SER C O 1
ATOM 8060 N N . VAL C 3 64 ? 70.629 80.443 28.227 1.00 20.56 64 VAL C N 1
ATOM 8061 C CA . VAL C 3 64 ? 71.151 81.516 27.351 1.00 19.82 64 VAL C CA 1
ATOM 8062 C C . VAL C 3 64 ? 72.625 81.254 27.088 1.00 21.07 64 VAL C C 1
ATOM 8063 O O . VAL C 3 64 ? 73.347 80.602 27.915 1.00 21.13 64 VAL C O 1
ATOM 8067 N N . LYS C 3 65 ? 73.067 81.735 25.935 1.00 20.52 65 LYS C N 1
ATOM 8068 C CA . LYS C 3 65 ? 74.478 81.665 25.572 1.00 21.34 65 LYS C CA 1
ATOM 8069 C C . LYS C 3 65 ? 75.109 82.902 26.138 1.00 19.68 65 LYS C C 1
ATOM 8070 O O . LYS C 3 65 ? 74.859 84.020 25.677 1.00 20.75 65 LYS C O 1
ATOM 8076 N N . SER C 3 66 ? 75.874 82.715 27.208 1.00 20.25 66 SER C N 1
ATOM 8077 C CA . SER C 3 66 ? 76.420 83.878 27.994 1.00 19.84 66 SER C CA 1
ATOM 8078 C C . SER C 3 66 ? 77.452 84.667 27.179 1.00 18.71 66 SER C C 1
ATOM 8079 O O . SER C 3 66 ? 77.783 85.814 27.558 1.00 21.94 66 SER C O 1
ATOM 8082 N N . CYS C 3 67 ? 77.937 84.102 26.070 1.00 16.98 67 CYS C N 1
ATOM 8083 C CA . CYS C 3 67 ? 78.831 84.862 25.131 1.00 18.86 67 CYS C CA 1
ATOM 8084 C C . CYS C 3 67 ? 78.074 85.907 24.318 1.00 20.83 67 CYS C C 1
ATOM 8085 O O . CYS C 3 67 ? 78.651 86.688 23.561 1.00 19.72 67 CYS C O 1
ATOM 8088 N N . THR C 3 68 ? 76.747 85.925 24.459 1.00 23.82 68 THR C N 1
ATOM 8089 C CA . THR C 3 68 ? 75.934 86.823 23.621 1.00 21.92 68 THR C CA 1
ATOM 8090 C C . THR C 3 68 ? 75.079 87.723 24.508 1.00 23.19 68 THR C C 1
ATOM 8091 O O . THR C 3 68 ? 73.962 88.083 24.143 1.00 21.45 68 THR C O 1
ATOM 8095 N N . VAL C 3 69 ? 75.596 88.028 25.703 1.00 22.24 69 VAL C N 1
ATOM 8096 C CA . VAL C 3 69 ? 74.952 88.887 26.679 1.00 21.09 69 VAL C CA 1
ATOM 8097 C C . VAL C 3 69 ? 76.110 89.730 27.241 1.00 23.98 69 VAL C C 1
ATOM 8098 O O . VAL C 3 69 ? 77.198 89.193 27.586 1.00 26.43 69 VAL C O 1
ATOM 8102 N N . LEU C 3 70 ? 75.911 91.034 27.358 1.00 24.34 70 LEU C N 1
ATOM 8103 C CA . LEU C 3 70 ? 76.919 91.887 27.988 1.00 24.47 70 LEU C CA 1
ATOM 8104 C C . LEU C 3 70 ? 76.806 91.724 29.477 1.00 24.89 70 LEU C C 1
ATOM 8105 O O . LEU C 3 70 ? 75.704 91.489 29.995 1.00 23.97 70 LEU C O 1
ATOM 8110 N N . ALA C 3 71 ? 77.930 91.810 30.194 1.00 24.74 71 ALA C N 1
ATOM 8111 C CA . ALA C 3 71 ? 77.872 91.563 31.631 1.00 23.02 71 ALA C CA 1
ATOM 8112 C C . ALA C 3 71 ? 77.007 92.632 32.269 1.00 23.47 71 ALA C C 1
ATOM 8113 O O . ALA C 3 71 ? 76.187 92.327 33.162 1.00 25.90 71 ALA C O 1
ATOM 8115 N N . VAL C 3 72 ? 77.147 93.881 31.803 1.00 23.91 72 VAL C N 1
ATOM 8116 C CA . VAL C 3 72 ? 76.315 94.977 32.354 1.00 25.74 72 VAL C CA 1
ATOM 8117 C C . VAL C 3 72 ? 74.799 94.673 32.162 1.00 26.42 72 VAL C C 1
ATOM 8118 O O . VAL C 3 72 ? 73.976 94.885 33.067 1.00 23.65 72 VAL C O 1
ATOM 8122 N N . GLU C 3 73 ? 74.463 94.129 30.980 1.00 26.51 73 GLU C N 1
ATOM 8123 C CA . GLU C 3 73 ? 73.099 93.725 30.666 1.00 23.59 73 GLU C CA 1
ATOM 8124 C C . GLU C 3 73 ? 72.583 92.698 31.635 1.00 24.98 73 GLU C C 1
ATOM 8125 O O . GLU C 3 73 ? 71.378 92.685 31.944 1.00 31.66 73 GLU C O 1
ATOM 8131 N N . ALA C 3 74 ? 73.457 91.850 32.174 1.00 23.14 74 ALA C N 1
ATOM 8132 C CA . ALA C 3 74 ? 73.000 90.868 33.175 1.00 23.88 74 ALA C CA 1
ATOM 8133 C C . ALA C 3 74 ? 72.869 91.396 34.602 1.00 26.24 74 ALA C C 1
ATOM 8134 O O . ALA C 3 74 ? 72.632 90.626 35.512 1.00 26.66 74 ALA C O 1
ATOM 8136 N N . ASP C 3 75 ? 73.086 92.692 34.813 1.00 29.17 75 ASP C N 1
ATOM 8137 C CA . ASP C 3 75 ? 73.048 93.246 36.179 1.00 28.45 75 ASP C CA 1
ATOM 8138 C C . ASP C 3 75 ? 71.747 92.870 36.893 1.00 28.50 75 ASP C C 1
ATOM 8139 O O . ASP C 3 75 ? 70.638 93.054 36.346 1.00 32.63 75 ASP C O 1
ATOM 8144 N N . GLY C 3 76 ? 71.882 92.290 38.077 1.00 27.39 76 GLY C N 1
ATOM 8145 C CA . GLY C 3 76 ? 70.754 91.919 38.909 1.00 26.66 76 GLY C CA 1
ATOM 8146 C C . GLY C 3 76 ? 70.208 90.524 38.595 1.00 33.04 76 GLY C C 1
ATOM 8147 O O . GLY C 3 76 ? 69.286 90.094 39.249 1.00 30.77 76 GLY C O 1
ATOM 8148 N N . ALA C 3 77 ? 70.775 89.797 37.623 1.00 29.63 77 ALA C N 1
ATOM 8149 C CA . ALA C 3 77 ? 70.215 88.466 37.213 1.00 28.82 77 ALA C CA 1
ATOM 8150 C C . ALA C 3 77 ? 70.589 87.362 38.182 1.00 26.76 77 ALA C C 1
ATOM 8151 O O . ALA C 3 77 ? 71.593 87.542 38.896 1.00 26.46 77 ALA C O 1
ATOM 8153 N N . GLU C 3 78 ? 69.787 86.295 38.267 1.00 23.86 78 GLU C N 1
ATOM 8154 C CA . GLU C 3 78 ? 70.178 85.013 38.898 1.00 28.66 78 GLU C CA 1
ATOM 8155 C C . GLU C 3 78 ? 70.633 84.012 37.834 1.00 28.61 78 GLU C C 1
ATOM 8156 O O . GLU C 3 78 ? 69.909 83.760 36.868 1.00 29.12 78 GLU C O 1
ATOM 8162 N N . ILE C 3 79 ? 71.796 83.416 38.049 1.00 25.55 79 ILE C N 1
ATOM 8163 C CA . ILE C 3 79 ? 72.511 82.639 37.057 1.00 23.48 79 ILE C CA 1
ATOM 8164 C C . ILE C 3 79 ? 72.868 81.334 37.734 1.00 24.14 79 ILE C C 1
ATOM 8165 O O . ILE C 3 79 ? 73.371 81.334 38.871 1.00 25.00 79 ILE C O 1
ATOM 8170 N N . LEU C 3 80 ? 72.565 80.230 37.063 1.00 21.29 80 LEU C N 1
ATOM 8171 C CA . LEU C 3 80 ? 73.014 78.917 37.477 1.00 23.09 80 LEU C CA 1
ATOM 8172 C C . LEU C 3 80 ? 74.016 78.433 36.431 1.00 21.73 80 LEU C C 1
ATOM 8173 O O . LEU C 3 80 ? 73.762 78.558 35.231 1.00 22.08 80 LEU C O 1
ATOM 8178 N N . THR C 3 81 ? 75.135 77.882 36.902 1.00 20.80 81 THR C N 1
ATOM 8179 C CA . THR C 3 81 ? 76.177 77.305 36.075 1.00 23.46 81 THR C CA 1
ATOM 8180 C C . THR C 3 81 ? 76.276 75.860 36.545 1.00 22.29 81 THR C C 1
ATOM 8181 O O . THR C 3 81 ? 75.649 75.466 37.561 1.00 23.10 81 THR C O 1
ATOM 8185 N N . VAL C 3 82 ? 77.034 75.053 35.815 1.00 18.95 82 VAL C N 1
ATOM 8186 C CA . VAL C 3 82 ? 77.067 73.641 36.161 1.00 21.78 82 VAL C CA 1
ATOM 8187 C C . VAL C 3 82 ? 77.588 73.380 37.566 1.00 26.86 82 VAL C C 1
ATOM 8188 O O . VAL C 3 82 ? 77.110 72.405 38.231 1.00 27.50 82 VAL C O 1
ATOM 8192 N N . GLU C 3 83 ? 78.515 74.281 38.003 1.00 27.57 83 GLU C N 1
ATOM 8193 C CA . GLU C 3 83 ? 79.144 74.239 39.320 1.00 32.03 83 GLU C CA 1
ATOM 8194 C C . GLU C 3 83 ? 78.028 74.272 40.384 1.00 31.42 83 GLU C C 1
ATOM 8195 O O . GLU C 3 83 ? 78.264 73.851 41.463 1.00 31.91 83 GLU C O 1
ATOM 8201 N N . GLY C 3 84 ? 76.835 74.766 40.065 1.00 31.95 84 GLY C N 1
ATOM 8202 C CA . GLY C 3 84 ? 75.742 74.823 41.058 1.00 30.73 84 GLY C CA 1
ATOM 8203 C C . GLY C 3 84 ? 74.692 73.726 41.000 1.00 35.12 84 GLY C C 1
ATOM 8204 O O . GLY C 3 84 ? 73.672 73.823 41.691 1.00 37.37 84 GLY C O 1
ATOM 8205 N N . LEU C 3 85 ? 74.880 72.688 40.176 1.00 32.34 85 LEU C N 1
ATOM 8206 C CA . LEU C 3 85 ? 73.866 71.599 40.171 1.00 35.06 85 LEU C CA 1
ATOM 8207 C C . LEU C 3 85 ? 74.002 70.638 41.353 1.00 35.01 85 LEU C C 1
ATOM 8208 O O . LEU C 3 85 ? 73.003 70.223 41.920 1.00 31.76 85 LEU C O 1
ATOM 8213 N N . ALA C 3 86 ? 75.233 70.258 41.701 1.00 34.69 86 ALA C N 1
ATOM 8214 C CA . ALA C 3 86 ? 75.414 69.225 42.695 1.00 37.07 86 ALA C CA 1
ATOM 8215 C C . ALA C 3 86 ? 75.151 69.892 44.075 1.00 42.35 86 ALA C C 1
ATOM 8216 O O . ALA C 3 86 ? 75.551 71.015 44.324 1.00 42.53 86 ALA C O 1
ATOM 8218 N N . LYS C 3 87 ? 74.378 69.223 44.914 1.00 52.12 87 LYS C N 1
ATOM 8219 C CA . LYS C 3 87 ? 74.139 69.683 46.285 1.00 60.87 87 LYS C CA 1
ATOM 8220 C C . LYS C 3 87 ? 75.051 68.846 47.187 1.00 62.43 87 LYS C C 1
ATOM 8221 O O . LYS C 3 87 ? 75.025 67.576 47.149 1.00 55.69 87 LYS C O 1
ATOM 8227 N N . ASP C 3 88 ? 75.868 69.572 47.965 1.00 66.28 88 ASP C N 1
ATOM 8228 C CA . ASP C 3 88 ? 76.821 69.002 48.934 1.00 70.54 88 ASP C CA 1
ATOM 8229 C C . ASP C 3 88 ? 77.598 67.766 48.402 1.00 75.09 88 ASP C C 1
ATOM 8230 O O . ASP C 3 88 ? 77.818 66.791 49.154 1.00 76.57 88 ASP C O 1
ATOM 8235 N N . GLY C 3 89 ? 77.997 67.818 47.114 1.00 68.03 89 GLY C N 1
ATOM 8236 C CA . GLY C 3 89 ? 78.664 66.691 46.423 1.00 56.47 89 GLY C CA 1
ATOM 8237 C C . GLY C 3 89 ? 77.828 65.506 45.913 1.00 61.12 89 GLY C C 1
ATOM 8238 O O . GLY C 3 89 ? 78.384 64.623 45.257 1.00 58.27 89 GLY C O 1
ATOM 8239 N N . LYS C 3 90 ? 76.517 65.450 46.204 1.00 48.34 90 LYS C N 1
ATOM 8240 C CA . LYS C 3 90 ? 75.642 64.491 45.506 1.00 43.65 90 LYS C CA 1
ATOM 8241 C C . LYS C 3 90 ? 75.318 65.005 44.109 1.00 32.58 90 LYS C C 1
ATOM 8242 O O . LYS C 3 90 ? 74.844 66.108 43.959 1.00 32.35 90 LYS C O 1
ATOM 8248 N N . LEU C 3 91 ? 75.558 64.201 43.088 1.00 28.73 91 LEU C N 1
ATOM 8249 C CA . LEU C 3 91 ? 75.387 64.650 41.717 1.00 27.61 91 LEU C CA 1
ATOM 8250 C C . LEU C 3 91 ? 73.925 64.849 41.438 1.00 30.41 91 LEU C C 1
ATOM 8251 O O . LEU C 3 91 ? 73.110 64.014 41.837 1.00 30.99 91 LEU C O 1
ATOM 8256 N N . HIS C 3 92 ? 73.593 65.934 40.751 1.00 26.95 92 HIS C N 1
ATOM 8257 C CA . HIS C 3 92 ? 72.276 66.081 40.148 1.00 27.93 92 HIS C CA 1
ATOM 8258 C C . HIS C 3 92 ? 71.987 64.900 39.184 1.00 29.62 92 HIS C C 1
ATOM 8259 O O . HIS C 3 92 ? 72.896 64.373 38.526 1.00 29.69 92 HIS C O 1
ATOM 8266 N N . PRO C 3 93 ? 70.722 64.446 39.111 1.00 28.79 93 PRO C N 1
ATOM 8267 C CA . PRO C 3 93 ? 70.506 63.244 38.271 1.00 27.99 93 PRO C CA 1
ATOM 8268 C C . PRO C 3 93 ? 70.984 63.327 36.790 1.00 24.33 93 PRO C C 1
ATOM 8269 O O . PRO C 3 93 ? 71.263 62.278 36.191 1.00 23.47 93 PRO C O 1
ATOM 8273 N N . ILE C 3 94 ? 70.965 64.520 36.194 1.00 20.15 94 ILE C N 1
ATOM 8274 C CA . ILE C 3 94 ? 71.517 64.727 34.824 1.00 21.84 94 ILE C CA 1
ATOM 8275 C C . ILE C 3 94 ? 73.044 64.403 34.814 1.00 18.74 94 ILE C C 1
ATOM 8276 O O . ILE C 3 94 ? 73.510 63.615 34.012 1.00 20.65 94 ILE C O 1
ATOM 8281 N N . GLN C 3 95 ? 73.765 64.875 35.816 1.00 19.64 95 GLN C N 1
ATOM 8282 C CA . GLN C 3 95 ? 75.209 64.597 35.966 1.00 19.82 95 GLN C CA 1
ATOM 8283 C C . GLN C 3 95 ? 75.449 63.105 36.105 1.00 22.51 95 GLN C C 1
ATOM 8284 O O . GLN C 3 95 ? 76.212 62.486 35.339 1.00 21.37 95 GLN C O 1
ATOM 8290 N N . GLU C 3 96 ? 74.685 62.489 37.006 1.00 22.94 96 GLU C N 1
ATOM 8291 C CA . GLU C 3 96 ? 74.766 61.032 37.215 1.00 23.28 96 GLU C CA 1
ATOM 8292 C C . GLU C 3 96 ? 74.556 60.202 35.914 1.00 20.85 96 GLU C C 1
ATOM 8293 O O . GLU C 3 96 ? 75.301 59.255 35.578 1.00 22.94 96 GLU C O 1
ATOM 8299 N N . ALA C 3 97 ? 73.509 60.568 35.194 1.00 21.33 97 ALA C N 1
ATOM 8300 C CA . ALA C 3 97 ? 73.128 59.931 33.978 1.00 22.48 97 ALA C CA 1
ATOM 8301 C C . ALA C 3 97 ? 74.200 60.187 32.876 1.00 24.12 97 ALA C C 1
ATOM 8302 O O . ALA C 3 97 ? 74.474 59.306 32.081 1.00 26.06 97 ALA C O 1
ATOM 8304 N N . PHE C 3 98 ? 74.821 61.371 32.840 1.00 25.36 98 PHE C N 1
ATOM 8305 C CA . PHE C 3 98 ? 75.906 61.600 31.831 1.00 22.93 98 PHE C CA 1
ATOM 8306 C C . PHE C 3 98 ? 77.033 60.620 32.116 1.00 22.45 98 PHE C C 1
ATOM 8307 O O . PHE C 3 98 ? 77.554 59.969 31.189 1.00 25.73 98 PHE C O 1
ATOM 8315 N N . TRP C 3 99 ? 77.369 60.474 33.392 1.00 23.14 99 TRP C N 1
ATOM 8316 C CA . TRP C 3 99 ? 78.392 59.487 33.802 1.00 24.78 99 TRP C CA 1
ATOM 8317 C C . TRP C 3 99 ? 78.034 58.030 33.499 1.00 28.07 99 TRP C C 1
ATOM 8318 O O . TRP C 3 99 ? 78.844 57.276 32.912 1.00 24.74 99 TRP C O 1
ATOM 8329 N N . GLU C 3 100 ? 76.806 57.636 33.849 1.00 26.34 100 GLU C N 1
ATOM 8330 C CA . GLU C 3 100 ? 76.366 56.252 33.642 1.00 27.75 100 GLU C CA 1
ATOM 8331 C C . GLU C 3 100 ? 76.323 55.938 32.170 1.00 25.21 100 GLU C C 1
ATOM 8332 O O . GLU C 3 100 ? 76.563 54.826 31.771 1.00 26.07 100 GLU C O 1
ATOM 8338 N N . ASN C 3 101 ? 75.929 56.898 31.360 1.00 24.31 101 ASN C N 1
ATOM 8339 C CA . ASN C 3 101 ? 75.793 56.567 29.947 1.00 24.91 101 ASN C CA 1
ATOM 8340 C C . ASN C 3 101 ? 77.002 56.972 29.056 1.00 24.70 101 ASN C C 1
ATOM 8341 O O . ASN C 3 101 ? 76.908 56.894 27.814 1.00 22.18 101 ASN C O 1
ATOM 8346 N N . HIS C 3 102 ? 78.085 57.438 29.689 1.00 22.58 102 HIS C N 1
ATOM 8347 C CA . HIS C 3 102 ? 79.305 57.851 28.940 1.00 21.86 102 HIS C CA 1
ATOM 8348 C C . HIS C 3 102 ? 78.966 58.967 27.906 1.00 19.06 102 HIS C C 1
ATOM 8349 O O . HIS C 3 102 ? 79.245 58.824 26.665 1.00 18.06 102 HIS C O 1
ATOM 8356 N N . ALA C 3 103 ? 78.321 60.035 28.386 1.00 17.12 103 ALA C N 1
ATOM 8357 C CA . ALA C 3 103 ? 77.848 61.076 27.511 1.00 17.96 103 ALA C CA 1
ATOM 8358 C C . ALA C 3 103 ? 78.904 62.235 27.377 1.00 19.12 103 ALA C C 1
ATOM 8359 O O . ALA C 3 103 ? 78.561 63.363 26.989 1.00 20.59 103 ALA C O 1
ATOM 8361 N N . LEU C 3 104 ? 80.143 61.971 27.772 1.00 18.08 104 LEU C N 1
ATOM 8362 C CA . LEU C 3 104 ? 81.213 63.011 27.654 1.00 18.83 104 LEU C CA 1
ATOM 8363 C C . LEU C 3 104 ? 82.553 62.361 27.426 1.00 18.40 104 LEU C C 1
ATOM 8364 O O . LEU C 3 104 ? 82.869 61.270 27.998 1.00 17.96 104 LEU C O 1
ATOM 8369 N N . GLN C 3 105 ? 83.372 63.050 26.649 1.00 17.72 105 GLN C N 1
ATOM 8370 C CA . GLN C 3 105 ? 84.736 62.616 26.403 1.00 17.09 105 GLN C CA 1
ATOM 8371 C C . GLN C 3 105 ? 85.753 63.672 26.877 1.00 19.47 105 GLN C C 1
ATOM 8372 O O . GLN C 3 105 ? 86.314 63.561 27.996 1.00 19.82 105 GLN C O 1
ATOM 8378 N N . CYS C 3 106 ? 86.042 64.669 26.022 1.00 19.19 106 CYS C N 1
ATOM 8379 C CA . CYS C 3 106 ? 86.955 65.735 26.411 1.00 19.20 106 CYS C CA 1
ATOM 8380 C C . CYS C 3 106 ? 86.317 66.590 27.503 1.00 20.00 106 CYS C C 1
ATOM 8381 O O . CYS C 3 106 ? 87.046 67.144 28.360 1.00 15.97 106 CYS C O 1
ATOM 8384 N N . GLY C 3 107 ? 84.974 66.652 27.537 1.00 20.95 107 GLY C N 1
ATOM 8385 C CA . GLY C 3 107 ? 84.265 67.314 28.696 1.00 18.05 107 GLY C CA 1
ATOM 8386 C C . GLY C 3 107 ? 84.031 68.783 28.464 1.00 20.29 107 GLY C C 1
ATOM 8387 O O . GLY C 3 107 ? 83.502 69.492 29.327 1.00 20.13 107 GLY C O 1
ATOM 8388 N N . TYR C 3 108 ? 84.419 69.281 27.292 1.00 19.40 108 TYR C N 1
ATOM 8389 C CA . TYR C 3 108 ? 84.451 70.747 27.148 1.00 18.49 108 TYR C CA 1
ATOM 8390 C C . TYR C 3 108 ? 83.063 71.297 26.810 1.00 17.05 108 TYR C C 1
ATOM 8391 O O . TYR C 3 108 ? 82.732 72.376 27.268 1.00 20.55 108 TYR C O 1
ATOM 8400 N N . CYS C 3 109 ? 82.226 70.548 26.066 1.00 16.35 109 CYS C N 1
ATOM 8401 C CA . CYS C 3 109 ? 80.849 70.974 25.812 1.00 17.07 109 CYS C CA 1
ATOM 8402 C C . CYS C 3 109 ? 79.953 70.657 27.047 1.00 17.24 109 CYS C C 1
ATOM 8403 O O . CYS C 3 109 ? 78.815 71.135 27.131 1.00 17.99 109 CYS C O 1
ATOM 8406 N N . THR C 3 110 ? 80.452 69.807 27.932 1.00 16.11 110 THR C N 1
ATOM 8407 C CA . THR C 3 110 ? 79.630 69.179 28.966 1.00 19.75 110 THR C CA 1
ATOM 8408 C C . THR C 3 110 ? 78.915 70.123 29.936 1.00 19.80 110 THR C C 1
ATOM 8409 O O . THR C 3 110 ? 77.742 69.953 30.082 1.00 21.61 110 THR C O 1
ATOM 8413 N N . PRO C 3 111 ? 79.611 71.141 30.548 1.00 19.59 111 PRO C N 1
ATOM 8414 C CA . PRO C 3 111 ? 78.823 72.084 31.360 1.00 18.36 111 PRO C CA 1
ATOM 8415 C C . PRO C 3 111 ? 77.635 72.765 30.629 1.00 21.36 111 PRO C C 1
ATOM 8416 O O . PRO C 3 111 ? 76.502 72.840 31.187 1.00 19.93 111 PRO C O 1
ATOM 8420 N N . GLY C 3 112 ? 77.872 73.221 29.415 1.00 19.27 112 GLY C N 1
ATOM 8421 C CA . GLY C 3 112 ? 76.831 73.827 28.655 1.00 19.99 112 GLY C CA 1
ATOM 8422 C C . GLY C 3 112 ? 75.746 72.838 28.255 1.00 19.88 112 GLY C C 1
ATOM 8423 O O . GLY C 3 112 ? 74.540 73.197 28.190 1.00 22.57 112 GLY C O 1
ATOM 8424 N N . MET C 3 113 ? 76.151 71.621 27.933 1.00 17.85 113 MET C N 1
ATOM 8425 C CA . MET C 3 113 ? 75.212 70.635 27.447 1.00 18.45 113 MET C CA 1
ATOM 8426 C C . MET C 3 113 ? 74.317 70.256 28.680 1.00 21.33 113 MET C C 1
ATOM 8427 O O . MET C 3 113 ? 73.080 70.102 28.541 1.00 19.03 113 MET C O 1
ATOM 8432 N N . ILE C 3 114 ? 74.940 70.086 29.847 1.00 18.42 114 ILE C N 1
ATOM 8433 C CA . ILE C 3 114 ? 74.172 69.734 31.069 1.00 21.36 114 ILE C CA 1
ATOM 8434 C C . ILE C 3 114 ? 73.184 70.844 31.461 1.00 21.65 114 ILE C C 1
ATOM 8435 O O . ILE C 3 114 ? 71.995 70.574 31.769 1.00 20.65 114 ILE C O 1
ATOM 8440 N N . MET C 3 115 ? 73.627 72.096 31.315 1.00 20.90 115 MET C N 1
ATOM 8441 C CA . MET C 3 115 ? 72.746 73.215 31.618 1.00 21.44 115 MET C CA 1
ATOM 8442 C C . MET C 3 115 ? 71.568 73.286 30.651 1.00 24.56 115 MET C C 1
ATOM 8443 O O . MET C 3 115 ? 70.439 73.585 31.120 1.00 22.89 115 MET C O 1
ATOM 8448 N N . GLU C 3 116 ? 71.821 73.059 29.347 1.00 20.57 116 GLU C N 1
ATOM 8449 C CA . GLU C 3 116 ? 70.712 73.025 28.385 1.00 21.34 116 GLU C CA 1
ATOM 8450 C C . GLU C 3 116 ? 69.798 71.842 28.727 1.00 19.29 116 GLU C C 1
ATOM 8451 O O . GLU C 3 116 ? 68.620 71.995 28.674 1.00 21.08 116 GLU C O 1
ATOM 8457 N N . ALA C 3 117 ? 70.334 70.672 28.999 1.00 19.71 117 ALA C N 1
ATOM 8458 C CA . ALA C 3 117 ? 69.543 69.522 29.430 1.00 22.48 117 ALA C CA 1
ATOM 8459 C C . ALA C 3 117 ? 68.593 69.826 30.659 1.00 25.66 117 ALA C C 1
ATOM 8460 O O . ALA C 3 117 ? 67.426 69.386 30.663 1.00 23.01 117 ALA C O 1
ATOM 8462 N N . TYR C 3 118 ? 69.134 70.544 31.665 1.00 23.72 118 TYR C N 1
ATOM 8463 C CA . TYR C 3 118 ? 68.459 70.954 32.887 1.00 24.19 118 TYR C CA 1
ATOM 8464 C C . TYR C 3 118 ? 67.269 71.797 32.521 1.00 26.32 118 TYR C C 1
ATOM 8465 O O . TYR C 3 118 ? 66.150 71.485 32.888 1.00 23.85 118 TYR C O 1
ATOM 8474 N N . TRP C 3 119 ? 67.518 72.813 31.713 1.00 25.73 119 TRP C N 1
ATOM 8475 C CA . TRP C 3 119 ? 66.482 73.653 31.193 1.00 26.42 119 TRP C CA 1
ATOM 8476 C C . TRP C 3 119 ? 65.438 72.843 30.379 1.00 28.52 119 TRP C C 1
ATOM 8477 O O . TRP C 3 119 ? 64.219 73.032 30.544 1.00 26.77 119 TRP C O 1
ATOM 8488 N N . LEU C 3 120 ? 65.926 71.968 29.511 1.00 26.59 120 LEU C N 1
ATOM 8489 C CA . LEU C 3 120 ? 65.059 71.203 28.617 1.00 29.89 120 LEU C CA 1
ATOM 8490 C C . LEU C 3 120 ? 64.112 70.305 29.418 1.00 27.95 120 LEU C C 1
ATOM 8491 O O . LEU C 3 120 ? 62.929 70.252 29.123 1.00 26.98 120 LEU C O 1
ATOM 8496 N N . LEU C 3 121 ? 64.642 69.635 30.430 1.00 27.18 121 LEU C N 1
ATOM 8497 C CA . LEU C 3 121 ? 63.860 68.702 31.236 1.00 25.98 121 LEU C CA 1
ATOM 8498 C C . LEU C 3 121 ? 62.829 69.392 32.134 1.00 27.57 121 LEU C C 1
ATOM 8499 O O . LEU C 3 121 ? 61.908 68.743 32.563 1.00 25.80 121 LEU C O 1
ATOM 8504 N N . ARG C 3 122 ? 63.001 70.694 32.349 1.00 27.01 122 ARG C N 1
ATOM 8505 C CA . ARG C 3 122 ? 62.061 71.544 33.069 1.00 33.93 122 ARG C CA 1
ATOM 8506 C C . ARG C 3 122 ? 60.978 72.102 32.124 1.00 39.34 122 ARG C C 1
ATOM 8507 O O . ARG C 3 122 ? 59.932 72.463 32.559 1.00 35.96 122 ARG C O 1
ATOM 8515 N N . GLU C 3 123 ? 61.251 72.149 30.831 1.00 36.05 123 GLU C N 1
ATOM 8516 C CA . GLU C 3 123 ? 60.226 72.447 29.840 1.00 38.26 123 GLU C CA 1
ATOM 8517 C C . GLU C 3 123 ? 59.329 71.221 29.679 1.00 37.94 123 GLU C C 1
ATOM 8518 O O . GLU C 3 123 ? 58.142 71.336 29.797 1.00 40.68 123 GLU C O 1
ATOM 8524 N N . LYS C 3 124 ? 59.942 70.064 29.439 1.00 38.68 124 LYS C N 1
ATOM 8525 C CA . LYS C 3 124 ? 59.327 68.870 28.936 1.00 44.27 124 LYS C CA 1
ATOM 8526 C C . LYS C 3 124 ? 59.822 67.727 29.781 1.00 43.04 124 LYS C C 1
ATOM 8527 O O . LYS C 3 124 ? 60.898 67.179 29.517 1.00 44.23 124 LYS C O 1
ATOM 8533 N N . PRO C 3 125 ? 59.023 67.319 30.768 1.00 41.14 125 PRO C N 1
ATOM 8534 C CA . PRO C 3 125 ? 59.349 66.230 31.671 1.00 36.57 125 PRO C CA 1
ATOM 8535 C C . PRO C 3 125 ? 59.634 64.879 31.046 1.00 35.26 125 PRO C C 1
ATOM 8536 O O . PRO C 3 125 ? 60.489 64.130 31.565 1.00 35.01 125 PRO C O 1
ATOM 8540 N N . ASN C 3 126 ? 58.960 64.547 29.952 1.00 35.47 126 ASN C N 1
ATOM 8541 C CA . ASN C 3 126 ? 59.138 63.238 29.375 1.00 41.46 126 ASN C CA 1
ATOM 8542 C C . ASN C 3 126 ? 59.364 63.375 27.870 1.00 43.38 126 ASN C C 1
ATOM 8543 O O . ASN C 3 126 ? 58.473 63.068 27.095 1.00 45.90 126 ASN C O 1
ATOM 8548 N N . PRO C 3 127 ? 60.549 63.868 27.443 1.00 38.45 127 PRO C N 1
ATOM 8549 C CA . PRO C 3 127 ? 60.637 64.277 26.013 1.00 33.91 127 PRO C CA 1
ATOM 8550 C C . PRO C 3 127 ? 60.863 63.106 25.088 1.00 31.33 127 PRO C C 1
ATOM 8551 O O . PRO C 3 127 ? 61.548 62.112 25.463 1.00 31.16 127 PRO C O 1
ATOM 8555 N N . THR C 3 128 ? 60.397 63.210 23.850 1.00 30.95 128 THR C N 1
ATOM 8556 C CA . THR C 3 128 ? 60.847 62.218 22.828 1.00 34.99 128 THR C CA 1
ATOM 8557 C C . THR C 3 128 ? 62.333 62.409 22.481 1.00 38.37 128 THR C C 1
ATOM 8558 O O . THR C 3 128 ? 62.890 63.518 22.736 1.00 34.41 128 THR C O 1
ATOM 8562 N N . GLU C 3 129 ? 62.933 61.345 21.894 1.00 34.13 129 GLU C N 1
ATOM 8563 C CA . GLU C 3 129 ? 64.242 61.361 21.229 1.00 40.73 129 GLU C CA 1
ATOM 8564 C C . GLU C 3 129 ? 64.387 62.581 20.347 1.00 41.73 129 GLU C C 1
ATOM 8565 O O . GLU C 3 129 ? 65.436 63.246 20.360 1.00 37.89 129 GLU C O 1
ATOM 8571 N N . GLU C 3 130 ? 63.330 62.856 19.581 1.00 35.71 130 GLU C N 1
ATOM 8572 C CA . GLU C 3 130 ? 63.329 63.905 18.618 1.00 35.46 130 GLU C CA 1
ATOM 8573 C C . GLU C 3 130 ? 63.333 65.272 19.294 1.00 36.05 130 GLU C C 1
ATOM 8574 O O . GLU C 3 130 ? 64.037 66.199 18.842 1.00 31.90 130 GLU C O 1
ATOM 8580 N N . GLU C 3 131 ? 62.565 65.406 20.372 1.00 31.83 131 GLU C N 1
ATOM 8581 C CA . GLU C 3 131 ? 62.507 66.639 21.133 1.00 30.39 131 GLU C CA 1
ATOM 8582 C C . GLU C 3 131 ? 63.815 66.894 21.910 1.00 27.28 131 GLU C C 1
ATOM 8583 O O . GLU C 3 131 ? 64.132 68.038 22.170 1.00 26.99 131 GLU C O 1
ATOM 8589 N N . ILE C 3 132 ? 64.460 65.837 22.360 1.00 24.90 132 ILE C N 1
ATOM 8590 C CA . ILE C 3 132 ? 65.782 65.910 23.002 1.00 27.02 132 ILE C CA 1
ATOM 8591 C C . ILE C 3 132 ? 66.807 66.496 22.009 1.00 26.49 132 ILE C C 1
ATOM 8592 O O . ILE C 3 132 ? 67.399 67.576 22.256 1.00 23.91 132 ILE C O 1
ATOM 8597 N N . ARG C 3 133 ? 66.940 65.835 20.867 1.00 27.39 133 ARG C N 1
ATOM 8598 C CA . ARG C 3 133 ? 67.800 66.323 19.796 1.00 27.18 133 ARG C CA 1
ATOM 8599 C C . ARG C 3 133 ? 67.556 67.789 19.349 1.00 26.03 133 ARG C C 1
ATOM 8600 O O . ARG C 3 133 ? 68.494 68.606 19.366 1.00 23.99 133 ARG C O 1
ATOM 8608 N N . GLU C 3 134 ? 66.326 68.140 19.008 1.00 24.71 134 GLU C N 1
ATOM 8609 C CA . GLU C 3 134 ? 65.951 69.550 18.856 1.00 27.34 134 GLU C CA 1
ATOM 8610 C C . GLU C 3 134 ? 66.346 70.428 20.040 1.00 26.58 134 GLU C C 1
ATOM 8611 O O . GLU C 3 134 ? 66.731 71.586 19.897 1.00 25.32 134 GLU C O 1
ATOM 8617 N N . GLY C 3 135 ? 66.147 69.874 21.220 1.00 28.00 135 GLY C N 1
ATOM 8618 C CA . GLY C 3 135 ? 66.225 70.607 22.470 1.00 27.23 135 GLY C CA 1
ATOM 8619 C C . GLY C 3 135 ? 67.683 70.891 22.837 1.00 26.46 135 GLY C C 1
ATOM 8620 O O . GLY C 3 135 ? 67.901 71.720 23.674 1.00 23.88 135 GLY C O 1
ATOM 8621 N N . ILE C 3 136 ? 68.645 70.230 22.179 1.00 24.68 136 ILE C N 1
ATOM 8622 C CA . ILE C 3 136 ? 70.088 70.471 22.434 1.00 21.86 136 ILE C CA 1
ATOM 8623 C C . ILE C 3 136 ? 70.824 70.880 21.138 1.00 22.70 136 ILE C C 1
ATOM 8624 O O . ILE C 3 136 ? 72.071 70.794 21.057 1.00 23.66 136 ILE C O 1
ATOM 8629 N N . SER C 3 137 ? 70.062 71.361 20.157 1.00 21.41 137 SER C N 1
ATOM 8630 C CA . SER C 3 137 ? 70.612 71.584 18.827 1.00 25.37 137 SER C CA 1
ATOM 8631 C C . SER C 3 137 ? 71.461 72.862 18.826 1.00 26.14 137 SER C C 1
ATOM 8632 O O . SER C 3 137 ? 72.182 73.073 17.872 1.00 27.01 137 SER C O 1
ATOM 8635 N N . GLY C 3 138 ? 71.333 73.698 19.866 1.00 20.91 138 GLY C N 1
ATOM 8636 C CA . GLY C 3 138 ? 72.246 74.826 20.109 1.00 20.20 138 GLY C CA 1
ATOM 8637 C C . GLY C 3 138 ? 73.570 74.466 20.816 1.00 23.09 138 GLY C C 1
ATOM 8638 O O . GLY C 3 138 ? 74.358 75.344 21.150 1.00 19.94 138 GLY C O 1
ATOM 8639 N N . ASN C 3 139 ? 73.820 73.179 21.041 1.00 19.91 139 ASN C N 1
ATOM 8640 C CA . ASN C 3 139 ? 74.966 72.775 21.802 1.00 20.06 139 ASN C CA 1
ATOM 8641 C C . ASN C 3 139 ? 75.782 71.771 20.979 1.00 21.62 139 ASN C C 1
ATOM 8642 O O . ASN C 3 139 ? 75.412 70.580 20.845 1.00 21.21 139 ASN C O 1
ATOM 8647 N N . LEU C 3 140 ? 76.916 72.227 20.495 1.00 20.77 140 LEU C N 1
ATOM 8648 C CA . LEU C 3 140 ? 77.719 71.343 19.633 1.00 21.87 140 LEU C CA 1
ATOM 8649 C C . LEU C 3 140 ? 78.676 70.486 20.446 1.00 21.12 140 LEU C C 1
ATOM 8650 O O . LEU C 3 140 ? 79.309 70.951 21.429 1.00 18.31 140 LEU C O 1
ATOM 8655 N N . CYS C 3 141 ? 78.819 69.242 20.024 1.00 20.13 141 CYS C N 1
ATOM 8656 C CA . CYS C 3 141 ? 79.823 68.376 20.604 1.00 19.38 141 CYS C CA 1
ATOM 8657 C C . CYS C 3 141 ? 80.542 67.691 19.456 1.00 22.29 141 CYS C C 1
ATOM 8658 O O . CYS C 3 141 ? 79.910 67.207 18.482 1.00 21.04 141 CYS C O 1
ATOM 8661 N N . ARG C 3 142 ? 81.865 67.586 19.572 1.00 23.71 142 ARG C N 1
ATOM 8662 C CA . ARG C 3 142 ? 82.650 67.086 18.459 1.00 20.18 142 ARG C CA 1
ATOM 8663 C C . ARG C 3 142 ? 83.128 65.701 18.756 1.00 20.70 142 ARG C C 1
ATOM 8664 O O . ARG C 3 142 ? 83.549 64.939 17.834 1.00 19.38 142 ARG C O 1
ATOM 8672 N N . CYS C 3 143 ? 83.094 65.351 20.047 1.00 20.37 143 CYS C N 1
ATOM 8673 C CA . CYS C 3 143 ? 83.641 64.067 20.472 1.00 21.48 143 CYS C CA 1
ATOM 8674 C C . CYS C 3 143 ? 82.667 62.859 20.458 1.00 19.91 143 CYS C C 1
ATOM 8675 O O . CYS C 3 143 ? 83.056 61.751 20.139 1.00 18.15 143 CYS C O 1
ATOM 8678 N N . THR C 3 144 ? 81.435 63.056 20.937 1.00 22.11 144 THR C N 1
ATOM 8679 C CA . THR C 3 144 ? 80.595 61.907 21.374 1.00 18.96 144 THR C CA 1
ATOM 8680 C C . THR C 3 144 ? 79.730 61.383 20.258 1.00 19.55 144 THR C C 1
ATOM 8681 O O . THR C 3 144 ? 79.349 60.258 20.331 1.00 20.87 144 THR C O 1
ATOM 8685 N N . GLY C 3 145 ? 79.415 62.179 19.228 1.00 20.21 145 GLY C N 1
ATOM 8686 C CA . GLY C 3 145 ? 78.389 61.795 18.264 1.00 19.30 145 GLY C CA 1
ATOM 8687 C C . GLY C 3 145 ? 76.970 61.814 18.824 1.00 22.98 145 GLY C C 1
ATOM 8688 O O . GLY C 3 145 ? 76.022 61.302 18.173 1.00 24.45 145 GLY C O 1
ATOM 8689 N N . TYR C 3 146 ? 76.807 62.455 19.990 1.00 21.12 146 TYR C N 1
ATOM 8690 C CA . TYR C 3 146 ? 75.517 62.727 20.606 1.00 22.24 146 TYR C CA 1
ATOM 8691 C C . TYR C 3 146 ? 74.655 61.569 21.169 1.00 22.98 146 TYR C C 1
ATOM 8692 O O . TYR C 3 146 ? 73.832 61.814 22.058 1.00 21.93 146 TYR C O 1
ATOM 8701 N N . GLN C 3 147 ? 74.780 60.359 20.602 1.00 23.64 147 GLN C N 1
ATOM 8702 C CA . GLN C 3 147 ? 73.886 59.239 20.938 1.00 24.34 147 GLN C CA 1
ATOM 8703 C C . GLN C 3 147 ? 73.796 58.970 22.457 1.00 24.16 147 GLN C C 1
ATOM 8704 O O . GLN C 3 147 ? 72.710 58.896 23.038 1.00 23.69 147 GLN C O 1
ATOM 8710 N N . ASN C 3 148 ? 74.945 58.837 23.087 1.00 25.34 148 ASN C N 1
ATOM 8711 C CA . ASN C 3 148 ? 75.021 58.771 24.541 1.00 23.77 148 ASN C CA 1
ATOM 8712 C C . ASN C 3 148 ? 74.479 59.956 25.336 1.00 25.44 148 ASN C C 1
ATOM 8713 O O . ASN C 3 148 ? 73.962 59.721 26.452 1.00 22.67 148 ASN C O 1
ATOM 8718 N N . ILE C 3 149 ? 74.600 61.188 24.798 1.00 22.72 149 ILE C N 1
ATOM 8719 C CA . ILE C 3 149 ? 74.002 62.392 25.378 1.00 22.77 149 ILE C CA 1
ATOM 8720 C C . ILE C 3 149 ? 72.449 62.232 25.363 1.00 26.00 149 ILE C C 1
ATOM 8721 O O . ILE C 3 149 ? 71.814 62.393 26.403 1.00 25.47 149 ILE C O 1
ATOM 8726 N N . VAL C 3 150 ? 71.850 61.929 24.211 1.00 23.84 150 VAL C N 1
ATOM 8727 C CA . VAL C 3 150 ? 70.417 61.604 24.136 1.00 22.95 150 VAL C CA 1
ATOM 8728 C C . VAL C 3 150 ? 70.060 60.485 25.178 1.00 22.75 150 VAL C C 1
ATOM 8729 O O . VAL C 3 150 ? 69.145 60.664 25.966 1.00 24.63 150 VAL C O 1
ATOM 8733 N N . LYS C 3 151 ? 70.827 59.400 25.256 1.00 21.37 151 LYS C N 1
ATOM 8734 C CA . LYS C 3 151 ? 70.556 58.333 26.216 1.00 22.14 151 LYS C CA 1
ATOM 8735 C C . LYS C 3 151 ? 70.554 58.858 27.641 1.00 24.90 151 LYS C C 1
ATOM 8736 O O . LYS C 3 151 ? 69.622 58.549 28.417 1.00 24.08 151 LYS C O 1
ATOM 8742 N N . ALA C 3 152 ? 71.582 59.646 27.980 1.00 23.00 152 ALA C N 1
ATOM 8743 C CA . ALA C 3 152 ? 71.690 60.223 29.308 1.00 22.46 152 ALA C CA 1
ATOM 8744 C C . ALA C 3 152 ? 70.507 61.149 29.635 1.00 21.69 152 ALA C C 1
ATOM 8745 O O . ALA C 3 152 ? 70.016 61.192 30.782 1.00 21.63 152 ALA C O 1
ATOM 8747 N N . ILE C 3 153 ? 70.074 61.932 28.660 1.00 21.89 153 ILE C N 1
ATOM 8748 C CA . ILE C 3 153 ? 68.976 62.842 28.917 1.00 21.67 153 ILE C CA 1
ATOM 8749 C C . ILE C 3 153 ? 67.641 62.062 29.205 1.00 25.11 153 ILE C C 1
ATOM 8750 O O . ILE C 3 153 ? 66.887 62.453 30.110 1.00 25.17 153 ILE C O 1
ATOM 8755 N N . LYS C 3 154 ? 67.424 60.950 28.494 1.00 27.11 154 LYS C N 1
ATOM 8756 C CA . LYS C 3 154 ? 66.215 60.138 28.651 1.00 34.95 154 LYS C CA 1
ATOM 8757 C C . LYS C 3 154 ? 66.341 59.495 30.002 1.00 32.41 154 LYS C C 1
ATOM 8758 O O . LYS C 3 154 ? 65.387 59.484 30.740 1.00 32.99 154 LYS C O 1
ATOM 8764 N N . ALA C 3 155 ? 67.513 58.937 30.324 1.00 29.11 155 ALA C N 1
ATOM 8765 C CA . ALA C 3 155 ? 67.669 58.278 31.638 1.00 29.60 155 ALA C CA 1
ATOM 8766 C C . ALA C 3 155 ? 67.406 59.316 32.749 1.00 30.56 155 ALA C C 1
ATOM 8767 O O . ALA C 3 155 ? 66.726 59.010 33.751 1.00 33.58 155 ALA C O 1
ATOM 8769 N N . ALA C 3 156 ? 67.848 60.563 32.517 1.00 27.86 156 ALA C N 1
ATOM 8770 C CA . ALA C 3 156 ? 67.680 61.598 33.518 1.00 28.93 156 ALA C CA 1
ATOM 8771 C C . ALA C 3 156 ? 66.192 62.000 33.648 1.00 28.62 156 ALA C C 1
ATOM 8772 O O . ALA C 3 156 ? 65.746 62.372 34.710 1.00 27.77 156 ALA C O 1
ATOM 8774 N N . ALA C 3 157 ? 65.487 62.009 32.536 1.00 28.23 157 ALA C N 1
ATOM 8775 C CA . ALA C 3 157 ? 64.089 62.391 32.496 1.00 29.05 157 ALA C CA 1
ATOM 8776 C C . ALA C 3 157 ? 63.336 61.373 33.362 1.00 33.30 157 ALA C C 1
ATOM 8777 O O . ALA C 3 157 ? 62.513 61.762 34.183 1.00 33.88 157 ALA C O 1
ATOM 8779 N N . GLU C 3 158 ? 63.675 60.089 33.215 1.00 36.90 158 GLU C N 1
ATOM 8780 C CA . GLU C 3 158 ? 63.030 59.069 33.999 1.00 42.17 158 GLU C CA 1
ATOM 8781 C C . GLU C 3 158 ? 63.422 59.169 35.460 1.00 46.20 158 GLU C C 1
ATOM 8782 O O . GLU C 3 158 ? 62.515 59.216 36.266 1.00 46.32 158 GLU C O 1
ATOM 8788 N N . LYS C 3 159 ? 64.723 59.326 35.801 1.00 45.49 159 LYS C N 1
ATOM 8789 C CA . LYS C 3 159 ? 65.136 59.636 37.188 1.00 43.15 159 LYS C CA 1
ATOM 8790 C C . LYS C 3 159 ? 64.357 60.817 37.742 1.00 44.48 159 LYS C C 1
ATOM 8791 O O . LYS C 3 159 ? 64.104 60.865 38.917 1.00 46.30 159 LYS C O 1
ATOM 8797 N N . LEU C 3 160 ? 63.994 61.783 36.908 1.00 43.64 160 LEU C N 1
ATOM 8798 C CA . LEU C 3 160 ? 63.420 63.009 37.435 1.00 41.15 160 LEU C CA 1
ATOM 8799 C C . LEU C 3 160 ? 61.880 62.940 37.689 1.00 47.39 160 LEU C C 1
ATOM 8800 O O . LEU C 3 160 ? 61.383 63.774 38.418 1.00 41.59 160 LEU C O 1
ATOM 8805 N N . SER C 3 161 ? 61.165 61.971 37.100 1.00 45.95 161 SER C N 1
ATOM 8806 C CA . SER C 3 161 ? 59.753 61.644 37.449 1.00 53.93 161 SER C CA 1
ATOM 8807 C C . SER C 3 161 ? 59.666 60.724 38.683 1.00 57.63 161 SER C C 1
ATOM 8808 O O . SER C 3 161 ? 60.161 59.581 38.672 1.00 53.80 161 SER C O 1
#

Nearest PDB structures (foldseek):
  4zoh-assembly1_C-2  TM=1.006E+00  e=6.213E-34  Sulfurisphaera tokodaii str. 7
  1ffv-assembly1_A  TM=9.921E-01  e=5.589E-21  Hydrogenophaga pseudoflava
  8uem-assembly1_F  TM=9.844E-01  e=1.276E-20  Mycolicibacterium smegmatis MC2 155
  3hrd-assembly1_H  TM=9.518E-01  e=5.231E-19  Eubacterium barkeri
  1rm6-assembly1_C  TM=9.700E-01  e=5.212E-18  Thauera aromatica

Organism: Sulfurisphaera tokodaii (strain DSM 16993 / JCM 10545 / NBRC 100140 / 7) (NCBI:txid273063)